Protein AF-0000000086139723 (afdb_homodimer)

Radius of gyration: 30.67 Å; Cα contacts (8 Å, |Δi|>4): 1326; chains: 2; bounding box: 59×78×72 Å

pLDDT: mean 91.64, std 11.39, range [34.81, 98.88]

Structure (mmCIF, N/CA/C/O backbone):
data_AF-0000000086139723-model_v1
#
loop_
_entity.id
_entity.type
_entity.pdbx_description
1 polymer 'Acyltransferase 3 domain-containing protein'
#
loop_
_atom_site.group_PDB
_atom_site.id
_atom_site.type_symbol
_atom_site.label_atom_id
_atom_site.label_alt_id
_atom_site.label_comp_id
_atom_site.label_asym_id
_atom_site.label_entity_id
_atom_site.label_seq_id
_atom_site.pdbx_PDB_ins_code
_atom_site.Cartn_x
_atom_site.Cartn_y
_atom_site.Cartn_z
_atom_site.occupancy
_atom_site.B_iso_or_equiv
_atom_site.auth_seq_id
_atom_site.auth_comp_id
_atom_site.auth_asym_id
_atom_site.auth_atom_id
_atom_site.pdbx_PDB_model_num
ATOM 1 N N . MET A 1 1 ? 12.453 18.641 36.062 1 34.81 1 MET A N 1
ATOM 2 C CA . MET A 1 1 ? 11.914 17.609 35.188 1 34.81 1 MET A CA 1
ATOM 3 C C . MET A 1 1 ? 10.625 18.078 34.5 1 34.81 1 MET A C 1
ATOM 5 O O . MET A 1 1 ? 10.375 17.781 33.344 1 34.81 1 MET A O 1
ATOM 9 N N . PHE A 1 2 ? 9.727 18.656 35.281 1 43.09 2 PHE A N 1
ATOM 10 C CA . PHE A 1 2 ? 8.383 19.031 34.875 1 43.09 2 PHE A CA 1
ATOM 11 C C . PHE A 1 2 ? 8.367 20.453 34.344 1 43.09 2 PHE A C 1
ATOM 13 O O . PHE A 1 2 ? 7.305 21.078 34.219 1 43.09 2 PHE A O 1
ATOM 20 N N . ARG A 1 3 ? 9.477 21.203 34.281 1 45.22 3 ARG A N 1
ATOM 21 C CA . ARG A 1 3 ? 9.43 22.578 33.812 1 45.22 3 ARG A CA 1
ATOM 22 C C . ARG A 1 3 ? 9.352 22.625 32.281 1 45.22 3 ARG A C 1
ATOM 24 O O . ARG A 1 3 ? 10.055 21.891 31.594 1 45.22 3 ARG A O 1
ATOM 31 N N . PRO A 1 4 ? 8.391 23.297 31.891 1 50.72 4 PRO A N 1
ATOM 32 C CA . PRO A 1 4 ? 8.32 23.453 30.438 1 50.72 4 PRO A CA 1
ATOM 33 C C . PRO A 1 4 ? 9.625 23.953 29.844 1 50.72 4 PRO A C 1
ATOM 35 O O . PRO A 1 4 ? 10.242 24.875 30.375 1 50.72 4 PRO A O 1
ATOM 38 N N . SER A 1 5 ? 10.289 23.219 29.109 1 47.22 5 SER A N 1
ATOM 39 C CA . SER A 1 5 ? 11.609 23.484 28.547 1 47.22 5 SER A CA 1
ATOM 40 C C . SER A 1 5 ? 11.656 24.844 27.844 1 47.22 5 SER A C 1
ATOM 42 O O . SER A 1 5 ? 12.727 25.312 27.484 1 47.22 5 SER A O 1
ATOM 44 N N . PHE A 1 6 ? 10.422 25.359 27.484 1 47.5 6 PHE A N 1
ATOM 45 C CA . PHE A 1 6 ? 10.523 26.625 26.75 1 47.5 6 PHE A CA 1
ATOM 46 C C . PHE A 1 6 ? 10.961 27.75 27.672 1 47.5 6 PHE A C 1
ATOM 48 O O . PHE A 1 6 ? 11.305 28.844 27.203 1 47.5 6 PHE A O 1
ATOM 55 N N . LEU A 1 7 ? 10.727 27.656 28.875 1 48.75 7 LEU A N 1
ATOM 56 C CA . LEU A 1 7 ? 11.18 28.719 29.766 1 48.75 7 LEU A CA 1
ATOM 57 C C . LEU A 1 7 ? 12.703 28.703 29.891 1 48.75 7 LEU A C 1
ATOM 59 O O . LEU A 1 7 ? 13.305 27.625 30.031 1 48.75 7 LEU A O 1
ATOM 63 N N . PRO A 1 8 ? 13.242 29.734 29.391 1 44 8 PRO A N 1
ATOM 64 C CA . PRO A 1 8 ? 14.703 29.797 29.391 1 44 8 PRO A CA 1
ATOM 65 C C . PRO A 1 8 ? 15.32 29.141 30.625 1 44 8 PRO A C 1
ATOM 67 O O . PRO A 1 8 ? 14.844 29.344 31.734 1 44 8 PRO A O 1
ATOM 70 N N . LYS A 1 9 ? 15.609 27.859 30.484 1 47.53 9 LYS A N 1
ATOM 71 C CA . LYS A 1 9 ? 16.531 27.609 31.609 1 47.53 9 LYS A CA 1
ATOM 72 C C . LYS A 1 9 ? 17.422 28.828 31.844 1 47.53 9 LYS A C 1
ATOM 74 O O . LYS A 1 9 ? 17.734 29.578 30.922 1 47.53 9 LYS A O 1
ATOM 79 N N . GLN A 1 10 ? 17.5 29.297 33.094 1 36.97 10 GLN A N 1
ATOM 80 C CA . GLN A 1 10 ? 18.422 30.391 33.375 1 36.97 10 GLN A CA 1
ATOM 81 C C . GLN A 1 10 ? 19.484 30.516 32.281 1 36.97 10 GLN A C 1
ATOM 83 O O . GLN A 1 10 ? 19.594 29.641 31.406 1 36.97 10 GLN A O 1
ATOM 88 N N . ASN A 1 11 ? 20.828 30.875 32.656 1 37.44 11 ASN A N 1
ATOM 89 C CA . ASN A 1 11 ? 22.047 31.484 32.156 1 37.44 11 ASN A CA 1
ATOM 90 C C . ASN A 1 11 ? 22.688 30.641 31.047 1 37.44 11 ASN A C 1
ATOM 92 O O . ASN A 1 11 ? 23.891 30.734 30.797 1 37.44 11 ASN A O 1
ATOM 96 N N . THR A 1 12 ? 22.312 29.438 30.875 1 39.31 12 THR A N 1
ATOM 97 C CA . THR A 1 12 ? 23.391 28.938 30.031 1 39.31 12 THR A CA 1
ATOM 98 C C . THR A 1 12 ? 23.266 29.484 28.609 1 39.31 12 THR A C 1
ATOM 100 O O . THR A 1 12 ? 22.297 29.203 27.906 1 39.31 12 THR A O 1
ATOM 103 N N . GLY A 1 13 ? 23.547 30.625 28.297 1 39.88 13 GLY A N 1
ATOM 104 C CA . GLY A 1 13 ? 23.797 31.531 27.188 1 39.88 13 GLY A CA 1
ATOM 105 C C . GLY A 1 13 ? 24.266 30.812 25.938 1 39.88 13 GLY A C 1
ATOM 106 O O . GLY A 1 13 ? 24.828 31.438 25.016 1 39.88 13 GLY A O 1
ATOM 107 N N . GLY A 1 14 ? 24.766 29.578 25.891 1 42.78 14 GLY A N 1
ATOM 108 C CA . GLY A 1 14 ? 25.484 29.281 24.672 1 42.78 14 GLY A CA 1
ATOM 109 C C . GLY A 1 14 ? 24.594 29.172 23.453 1 42.78 14 GLY A C 1
ATOM 110 O O . GLY A 1 14 ? 23.547 28.516 23.5 1 42.78 14 GLY A O 1
ATOM 111 N N . HIS A 1 15 ? 24.406 30.266 22.625 1 47.62 15 HIS A N 1
ATOM 112 C CA . HIS A 1 15 ? 23.859 30.328 21.266 1 47.62 15 HIS A CA 1
ATOM 113 C C . HIS A 1 15 ? 24.125 29.031 20.5 1 47.62 15 HIS A C 1
ATOM 115 O O . HIS A 1 15 ? 25.234 28.828 20 1 47.62 15 HIS A O 1
ATOM 121 N N . ARG A 1 16 ? 23.594 28.016 20.828 1 55.41 16 ARG A N 1
ATOM 122 C CA . ARG A 1 16 ? 23.859 26.859 19.969 1 55.41 16 ARG A CA 1
ATOM 123 C C . ARG A 1 16 ? 23.484 27.172 18.516 1 55.41 16 ARG A C 1
ATOM 125 O O . ARG A 1 16 ? 22.391 27.656 18.234 1 55.41 16 ARG A O 1
ATOM 132 N N . LYS A 1 17 ? 24.312 27.172 17.672 1 72.19 17 LYS A N 1
ATOM 133 C CA . LYS A 1 17 ? 24.172 27.391 16.234 1 72.19 17 LYS A CA 1
ATOM 134 C C . LYS A 1 17 ? 23.125 26.469 15.633 1 72.19 17 LYS A C 1
ATOM 136 O O . LYS A 1 17 ? 23.203 25.25 15.812 1 72.19 17 LYS A O 1
ATOM 141 N N . LEU A 1 18 ? 21.984 27.125 15.203 1 82 18 LEU A N 1
ATOM 142 C CA . LEU A 1 18 ? 20.906 26.359 14.562 1 82 18 LEU A CA 1
ATOM 143 C C . LEU A 1 18 ? 21.406 25.688 13.289 1 82 18 LEU A C 1
ATOM 145 O O . LEU A 1 18 ? 22.234 26.234 12.562 1 82 18 LEU A O 1
ATOM 149 N N . ARG A 1 19 ? 20.844 24.484 13.211 1 83.81 19 ARG A N 1
ATOM 150 C CA . ARG A 1 19 ? 21.125 23.781 11.961 1 83.81 19 ARG A CA 1
ATOM 151 C C . ARG A 1 19 ? 20.531 24.516 10.766 1 83.81 19 ARG A C 1
ATOM 153 O O . ARG A 1 19 ? 19.531 25.234 10.914 1 83.81 19 ARG A O 1
ATOM 160 N N . LYS A 1 20 ? 21.094 24.312 9.688 1 84.19 20 LYS A N 1
ATOM 161 C CA . LYS A 1 20 ? 20.672 24.953 8.453 1 84.19 20 LYS A CA 1
ATOM 162 C C . LYS A 1 20 ? 19.203 24.641 8.156 1 84.19 20 LYS A C 1
ATOM 164 O O . LYS A 1 20 ? 18.5 25.469 7.547 1 84.19 20 LYS A O 1
ATOM 169 N N . THR A 1 21 ? 18.703 23.562 8.641 1 89 21 THR A N 1
ATOM 170 C CA . THR A 1 21 ? 17.344 23.156 8.328 1 89 21 THR A CA 1
ATOM 171 C C . THR A 1 21 ? 16.438 23.312 9.547 1 89 21 THR A C 1
ATOM 173 O O . THR A 1 21 ? 15.383 22.672 9.641 1 89 21 THR A O 1
ATOM 176 N N . ALA A 1 22 ? 16.812 24.141 10.461 1 93.62 22 ALA A N 1
ATOM 177 C CA . ALA A 1 22 ? 16.047 24.344 11.695 1 93.62 22 ALA A CA 1
ATOM 178 C C . ALA A 1 22 ? 14.664 24.906 11.398 1 93.62 22 ALA A C 1
ATOM 180 O O . ALA A 1 22 ? 13.695 24.625 12.109 1 93.62 22 ALA A O 1
ATOM 181 N N . TYR A 1 23 ? 14.594 25.766 10.398 1 95.38 23 TYR A N 1
ATOM 182 C CA . TYR A 1 23 ? 13.312 26.375 10.047 1 95.38 23 TYR A CA 1
ATOM 183 C C . TYR A 1 23 ? 12.273 25.312 9.711 1 95.38 23 TYR A C 1
ATOM 185 O O . TYR A 1 23 ? 11.07 25.531 9.898 1 95.38 23 TYR A O 1
ATOM 193 N N . LEU A 1 24 ? 12.664 24.125 9.234 1 97.06 24 LEU A N 1
ATOM 194 C CA . LEU A 1 24 ? 11.742 23.047 8.93 1 97.06 24 LEU A CA 1
ATOM 195 C C . LEU A 1 24 ? 11.062 22.531 10.195 1 97.06 24 LEU A C 1
ATOM 197 O O . LEU A 1 24 ? 9.867 22.234 10.18 1 97.06 24 LEU A O 1
ATOM 201 N N . ASP A 1 25 ? 11.812 22.438 11.242 1 96.88 25 ASP A N 1
ATOM 202 C CA . ASP A 1 25 ? 11.242 22.031 12.523 1 96.88 25 ASP A CA 1
ATOM 203 C C . ASP A 1 25 ? 10.227 23.062 13.016 1 96.88 25 ASP A C 1
ATOM 205 O O . ASP A 1 25 ? 9.211 22.703 13.617 1 96.88 25 ASP A O 1
ATOM 209 N N . GLY A 1 26 ? 10.602 24.266 12.805 1 97.94 26 GLY A N 1
ATOM 210 C CA . GLY A 1 26 ? 9.688 25.328 13.188 1 97.94 26 GLY A CA 1
ATOM 211 C C . GLY A 1 26 ? 8.367 25.281 12.445 1 97.94 26 GLY A C 1
ATOM 212 O O . GLY A 1 26 ? 7.305 25.484 13.039 1 97.94 26 GLY A O 1
ATOM 213 N N . ILE A 1 27 ? 8.43 25.016 11.141 1 98.25 27 ILE A N 1
ATOM 214 C CA . ILE A 1 27 ? 7.207 24.891 10.344 1 98.25 27 ILE A CA 1
ATOM 215 C C . ILE A 1 27 ? 6.359 23.75 10.875 1 98.25 27 ILE A C 1
ATOM 217 O O . ILE A 1 27 ? 5.148 23.891 11.047 1 98.25 27 ILE A O 1
ATOM 221 N N . ARG A 1 28 ? 7.004 22.688 11.141 1 97.69 28 ARG A N 1
ATOM 222 C CA . ARG A 1 28 ? 6.309 21.516 11.656 1 97.69 28 ARG A CA 1
ATOM 223 C C . ARG A 1 28 ? 5.625 21.828 12.984 1 97.69 28 ARG A C 1
ATOM 225 O O . ARG A 1 28 ? 4.473 21.438 13.203 1 97.69 28 ARG A O 1
ATOM 232 N N . GLY A 1 29 ? 6.352 22.469 13.875 1 97.62 29 GLY A N 1
ATOM 233 C CA . GLY A 1 29 ? 5.801 22.844 15.164 1 97.62 29 GLY A CA 1
ATOM 234 C C . GLY A 1 29 ? 4.602 23.766 15.047 1 97.62 29 GLY A C 1
ATOM 235 O O . GLY A 1 29 ? 3.57 23.531 15.68 1 97.62 29 GLY A O 1
ATOM 236 N N . PHE A 1 30 ? 4.77 24.766 14.266 1 97.19 30 PHE A N 1
ATOM 237 C CA . PHE A 1 30 ? 3.684 25.719 14.086 1 97.19 30 PHE A CA 1
ATOM 238 C C . PHE A 1 30 ? 2.471 25.047 13.461 1 97.19 30 PHE A C 1
ATOM 240 O O . PHE A 1 30 ? 1.329 25.359 13.812 1 97.19 30 PHE A O 1
ATOM 247 N N . ALA A 1 31 ? 2.705 24.188 12.523 1 97.62 31 ALA A N 1
ATOM 248 C CA . ALA A 1 31 ? 1.633 23.422 11.891 1 97.62 31 ALA A CA 1
ATOM 249 C C . ALA A 1 31 ? 0.865 22.594 12.922 1 97.62 31 ALA A C 1
ATOM 251 O O . ALA A 1 31 ? -0.364 22.5 12.859 1 97.62 31 ALA A O 1
ATOM 252 N N . ALA A 1 32 ? 1.552 21.984 13.836 1 97.75 32 ALA A N 1
ATOM 253 C CA . ALA A 1 32 ? 0.889 21.219 14.891 1 97.75 32 ALA A CA 1
ATOM 254 C C . ALA A 1 32 ? -0.009 22.109 15.742 1 97.75 32 ALA A C 1
ATOM 256 O O . ALA A 1 32 ? -1.102 21.703 16.141 1 97.75 32 ALA A O 1
ATOM 257 N N . LEU A 1 33 ? 0.474 23.266 16 1 97.5 33 LEU A N 1
ATOM 258 C CA . LEU A 1 33 ? -0.324 24.219 16.75 1 97.5 33 LEU A CA 1
ATOM 259 C C . LEU A 1 33 ? -1.597 24.578 15.992 1 97.5 33 LEU A C 1
ATOM 261 O O . LEU A 1 33 ? -2.664 24.719 16.594 1 97.5 33 LEU A O 1
ATOM 265 N N . MET A 1 34 ? -1.452 24.734 14.719 1 96.88 34 MET A N 1
ATOM 266 C CA . MET A 1 34 ? -2.617 25.078 13.914 1 96.88 34 MET A CA 1
ATOM 267 C C . MET A 1 34 ? -3.635 23.938 13.898 1 96.88 34 MET A C 1
ATOM 269 O O . MET A 1 34 ? -4.844 24.188 13.844 1 96.88 34 MET A O 1
ATOM 273 N N . VAL A 1 35 ? -3.188 22.734 13.922 1 97.56 35 VAL A N 1
ATOM 274 C CA . VAL A 1 35 ? -4.094 21.594 14.023 1 97.56 35 VAL A CA 1
ATOM 275 C C . VAL A 1 35 ? -4.855 21.656 15.344 1 97.56 35 VAL A C 1
ATOM 277 O O . VAL A 1 35 ? -6.066 21.422 15.375 1 97.56 35 VAL A O 1
ATOM 280 N N . TYR A 1 36 ? -4.133 21.969 16.406 1 97.62 36 TYR A N 1
ATOM 281 C CA . TYR A 1 36 ? -4.75 22.172 17.703 1 97.62 36 TYR A CA 1
ATOM 282 C C . TYR A 1 36 ? -5.852 23.234 17.625 1 97.62 36 TYR A C 1
ATOM 284 O O . TYR A 1 36 ? -6.965 23.016 18.109 1 97.62 36 TYR A O 1
ATOM 292 N N . CYS A 1 37 ? -5.535 24.328 16.984 1 96.38 37 CYS A N 1
ATOM 293 C CA . CYS A 1 37 ? -6.484 25.422 16.891 1 96.38 37 CYS A CA 1
ATOM 294 C C . CYS A 1 37 ? -7.734 25 16.125 1 96.38 37 CYS A C 1
ATOM 296 O O . CYS A 1 37 ? -8.852 25.297 16.562 1 96.38 37 CYS A O 1
ATOM 298 N N . LEU A 1 38 ? -7.578 24.359 15.086 1 95.81 38 LEU A N 1
ATOM 299 C CA . LEU A 1 38 ? -8.711 23.938 14.273 1 95.81 38 LEU A CA 1
ATOM 300 C C . LEU A 1 38 ? -9.656 23.047 15.078 1 95.81 38 LEU A C 1
ATOM 302 O O . LEU A 1 38 ? -10.867 23.281 15.078 1 95.81 38 LEU A O 1
ATOM 306 N N . HIS A 1 39 ? -9.133 22.109 15.75 1 96.12 39 HIS A N 1
ATOM 307 C CA . HIS A 1 39 ? -9.977 21.125 16.438 1 96.12 39 HIS A CA 1
ATOM 308 C C . HIS A 1 39 ? -10.688 21.75 17.641 1 96.12 39 HIS A C 1
ATOM 310 O O . HIS A 1 39 ? -11.836 21.422 17.906 1 96.12 39 HIS A O 1
ATOM 316 N N . HIS A 1 40 ? -10.055 22.609 18.328 1 95.94 40 HIS A N 1
ATOM 317 C CA . HIS A 1 40 ? -10.703 23.297 19.438 1 95.94 40 HIS A CA 1
ATOM 318 C C . HIS A 1 40 ? -11.789 24.25 18.938 1 95.94 40 HIS A C 1
ATOM 320 O O . HIS A 1 40 ? -12.867 24.328 19.531 1 95.94 40 HIS A O 1
ATOM 326 N N . GLN A 1 41 ? -11.484 24.906 17.844 1 94.94 41 GLN A N 1
ATOM 327 C CA . GLN A 1 41 ? -12.461 25.812 17.266 1 94.94 41 GLN A CA 1
ATOM 328 C C . GLN A 1 41 ? -13.711 25.062 16.812 1 94.94 41 GLN A C 1
ATOM 330 O O . GLN A 1 41 ? -14.836 25.469 17.125 1 94.94 41 GLN A O 1
ATOM 335 N N . LEU A 1 42 ? -13.492 24.016 16.109 1 92.75 42 LEU A N 1
ATOM 336 C CA . LEU A 1 42 ? -14.625 23.266 15.586 1 92.75 42 LEU A CA 1
ATOM 337 C C . LEU A 1 42 ? -15.414 22.594 16.703 1 92.75 42 LEU A C 1
ATOM 339 O O . LEU A 1 42 ? -16.641 22.531 16.656 1 92.75 42 LEU A O 1
ATOM 343 N N . TRP A 1 43 ? -14.695 22.141 17.641 1 92.5 43 TRP A N 1
ATOM 344 C CA . TRP A 1 43 ? -15.367 21.484 18.766 1 92.5 43 TRP A CA 1
ATOM 345 C C . TRP A 1 43 ? -16.234 22.469 19.531 1 92.5 43 TRP A C 1
ATOM 347 O O . TRP A 1 43 ? -17.406 22.203 19.781 1 92.5 43 TRP A O 1
ATOM 357 N N . ALA A 1 44 ? -15.734 23.578 19.844 1 92 44 ALA A N 1
ATOM 358 C CA . ALA A 1 44 ? -16.438 24.562 20.672 1 92 44 ALA A CA 1
ATOM 359 C C . ALA A 1 44 ? -17.609 25.172 19.938 1 92 44 ALA A C 1
ATOM 361 O O . ALA A 1 44 ? -18.656 25.453 20.531 1 92 44 ALA A O 1
ATOM 362 N N . HIS A 1 45 ? -17.453 25.297 18.625 1 91 45 HIS A N 1
ATOM 363 C CA . HIS A 1 45 ? -18.469 26.031 17.875 1 91 45 HIS A CA 1
ATOM 364 C C . HIS A 1 45 ? -19.375 25.094 17.094 1 91 45 HIS A C 1
ATOM 366 O O . HIS A 1 45 ? -20.125 25.531 16.219 1 91 45 HIS A O 1
ATOM 372 N N . ALA A 1 46 ? -19.281 23.875 17.281 1 85.19 46 ALA A N 1
ATOM 373 C CA . ALA A 1 46 ? -19.969 22.844 16.484 1 85.19 46 ALA A CA 1
ATOM 374 C C . ALA A 1 46 ? -21.453 23.172 16.359 1 85.19 46 ALA A C 1
ATOM 376 O O . ALA A 1 46 ? -22.031 23.016 15.273 1 85.19 46 ALA A O 1
ATOM 377 N N . PHE A 1 47 ? -22.141 23.641 17.375 1 77.94 47 PHE A N 1
ATOM 378 C CA . PHE A 1 47 ? -23.578 23.875 17.344 1 77.94 47 PHE A CA 1
ATOM 379 C C . PHE A 1 47 ? -23.891 25.375 17.25 1 77.94 47 PHE A C 1
ATOM 381 O O . PHE A 1 47 ? -25.047 25.781 17.375 1 77.94 47 PHE A O 1
ATOM 388 N N . TYR A 1 48 ? -22.906 26.078 16.938 1 78.12 48 TYR A N 1
ATOM 389 C CA . TYR A 1 48 ? -23.062 27.516 16.797 1 78.12 48 TYR A CA 1
ATOM 390 C C . TYR A 1 48 ? -22.594 27.984 15.422 1 78.12 48 TYR A C 1
ATOM 392 O O . TYR A 1 48 ? -21.828 28.953 15.32 1 78.12 48 TYR A O 1
ATOM 400 N N . ASP A 1 49 ? -22.938 27.188 14.398 1 77.25 49 ASP A N 1
ATOM 401 C CA . ASP A 1 49 ? -22.594 27.453 13.008 1 77.25 49 ASP A CA 1
ATOM 402 C C . ASP A 1 49 ? -21.078 27.516 12.812 1 77.25 49 ASP A C 1
ATOM 404 O O . ASP A 1 49 ? -20.578 28.234 11.953 1 77.25 49 ASP A O 1
ATOM 408 N N . GLY A 1 50 ? -20.375 26.969 13.734 1 79.75 50 GLY A N 1
ATOM 409 C CA . GLY A 1 50 ? -18.922 26.984 13.719 1 79.75 50 GLY A CA 1
ATOM 410 C C . GLY A 1 50 ? -18.328 26.359 12.477 1 79.75 50 GLY A C 1
ATOM 411 O O . GLY A 1 50 ? -17.516 26.969 11.789 1 79.75 50 GLY A O 1
ATOM 412 N N . SER A 1 51 ? -18.859 25.188 12.102 1 83.25 51 SER A N 1
ATOM 413 C CA . SER A 1 51 ? -18.281 24.469 10.961 1 83.25 51 SER A CA 1
ATOM 414 C C . SER A 1 51 ? -18.516 25.234 9.664 1 83.25 51 SER A C 1
ATOM 416 O O . SER A 1 51 ? -17.562 25.516 8.922 1 83.25 51 SER A O 1
ATOM 418 N N . PRO A 1 52 ? -19.672 25.703 9.484 1 86.12 52 PRO A N 1
ATOM 419 C CA . PRO A 1 52 ? -19.891 26.453 8.242 1 86.12 52 PRO A CA 1
ATOM 420 C C . PRO A 1 52 ? -19.109 27.766 8.211 1 86.12 52 PRO A C 1
ATOM 422 O O . PRO A 1 52 ? -18.609 28.156 7.156 1 86.12 52 PRO A O 1
ATOM 425 N N . ALA A 1 53 ? -18.984 28.406 9.352 1 87.56 53 ALA A N 1
ATOM 426 C CA . ALA A 1 53 ? -18.344 29.719 9.406 1 87.56 53 ALA A CA 1
ATOM 427 C C . ALA A 1 53 ? -16.828 29.578 9.289 1 87.56 53 ALA A C 1
ATOM 429 O O . ALA A 1 53 ? -16.172 30.406 8.633 1 87.56 53 ALA A O 1
ATOM 430 N N . LEU A 1 54 ? -16.297 28.562 9.875 1 89.94 54 LEU A N 1
ATOM 431 C CA . LEU A 1 54 ? -14.844 28.453 9.984 1 89.94 54 LEU A CA 1
ATOM 432 C C . LEU A 1 54 ? -14.281 27.609 8.836 1 89.94 54 LEU A C 1
ATOM 434 O O . LEU A 1 54 ? -13.102 27.734 8.5 1 89.94 54 LEU A O 1
ATOM 438 N N . GLU A 1 55 ? -15.078 26.812 8.219 1 92.12 55 GLU A N 1
ATOM 439 C CA . GLU A 1 55 ? -14.562 25.906 7.188 1 92.12 55 GLU A CA 1
ATOM 440 C C . GLU A 1 55 ? -14.898 26.422 5.793 1 92.12 55 GLU A C 1
ATOM 442 O O . GLU A 1 55 ? -14.523 25.812 4.789 1 92.12 55 GLU A O 1
ATOM 447 N N . ASN A 1 56 ? -15.609 27.562 5.723 1 92.56 56 ASN A N 1
ATOM 448 C CA . ASN A 1 56 ? -15.898 28.188 4.441 1 92.56 56 ASN A CA 1
ATOM 449 C C . ASN A 1 56 ? -15.211 29.547 4.324 1 92.56 56 ASN A C 1
ATOM 451 O O . ASN A 1 56 ? -14.633 30.047 5.293 1 92.56 56 ASN A O 1
ATOM 455 N N . THR A 1 57 ? -15.266 30.094 3.125 1 92.31 57 THR A N 1
ATOM 456 C CA . THR A 1 57 ? -14.477 31.297 2.857 1 92.31 57 THR A CA 1
ATOM 457 C C . THR A 1 57 ? -15.273 32.562 3.199 1 92.31 57 THR A C 1
ATOM 459 O O . THR A 1 57 ? -16.484 32.469 3.424 1 92.31 57 THR A O 1
ATOM 462 N N . PHE A 1 58 ? -14.453 33.656 3.281 1 92.75 58 PHE A N 1
ATOM 463 C CA . PHE A 1 58 ? -15.023 34.969 3.494 1 92.75 58 PHE A CA 1
ATOM 464 C C . PHE A 1 58 ? -16.031 35.312 2.404 1 92.75 58 PHE A C 1
ATOM 466 O O . PHE A 1 58 ? -15.703 35.312 1.217 1 92.75 58 PHE A O 1
ATOM 473 N N . GLY A 1 59 ? -17.312 35.531 2.789 1 90.31 59 GLY A N 1
ATOM 474 C CA . GLY A 1 59 ? -18.328 35.906 1.821 1 90.31 59 GLY A CA 1
ATOM 475 C C . GLY A 1 59 ? -19.188 34.719 1.389 1 90.31 59 GLY A C 1
ATOM 476 O O . GLY A 1 59 ? -20.141 34.906 0.631 1 90.31 59 GLY A O 1
ATOM 477 N N . TYR A 1 60 ? -18.781 33.562 1.882 1 88.81 60 TYR A N 1
ATOM 478 C CA . TYR A 1 60 ? -19.594 32.406 1.538 1 88.81 60 TYR A CA 1
ATOM 479 C C . TYR A 1 60 ? -21.016 32.562 2.08 1 88.81 60 TYR A C 1
ATOM 481 O O . TYR A 1 60 ? -21.203 32.844 3.264 1 88.81 60 TYR A O 1
ATOM 489 N N . ASN A 1 61 ? -22.047 32.375 1.214 1 88.38 61 ASN A N 1
ATOM 490 C CA . ASN A 1 61 ? -23.453 32.531 1.544 1 88.38 61 ASN A CA 1
ATOM 491 C C . ASN A 1 61 ? -23.75 33.875 2.184 1 88.38 61 ASN A C 1
ATOM 493 O O . ASN A 1 61 ? -24.562 33.969 3.104 1 88.38 61 ASN A O 1
ATOM 497 N N . GLY A 1 62 ? -22.969 34.844 1.928 1 89.5 62 GLY A N 1
ATOM 498 C CA . GLY A 1 62 ? -23.188 36.188 2.367 1 89.5 62 GLY A CA 1
ATOM 499 C C . GLY A 1 62 ? -22.703 36.469 3.777 1 89.5 62 GLY A C 1
ATOM 500 O O . GLY A 1 62 ? -23.062 37.469 4.387 1 89.5 62 GLY A O 1
ATOM 501 N N . LYS A 1 63 ? -21.984 35.531 4.312 1 89.69 63 LYS A N 1
ATOM 502 C CA . LYS A 1 63 ? -21.453 35.688 5.664 1 89.69 63 LYS A CA 1
ATOM 503 C C . LYS A 1 63 ? -20.016 36.219 5.633 1 89.69 63 LYS A C 1
ATOM 505 O O . LYS A 1 63 ? -19.172 35.656 4.918 1 89.69 63 LYS A O 1
ATOM 510 N N . TYR A 1 64 ? -19.75 37.25 6.418 1 91.38 64 TYR A N 1
ATOM 511 C CA . TYR A 1 64 ? -18.453 37.906 6.402 1 91.38 64 TYR A CA 1
ATOM 512 C C . TYR A 1 64 ? -17.812 37.906 7.785 1 91.38 64 TYR A C 1
ATOM 514 O O . TYR A 1 64 ? -17.594 38.969 8.383 1 91.38 64 TYR A O 1
ATOM 522 N N . TYR A 1 65 ? -17.438 36.781 8.141 1 91.06 65 TYR A N 1
ATOM 523 C CA . TYR A 1 65 ? -16.828 36.625 9.461 1 91.06 65 TYR A CA 1
ATOM 524 C C . TYR A 1 65 ? -15.344 36.969 9.414 1 91.06 65 TYR A C 1
ATOM 526 O O . TYR A 1 65 ? -14.656 36.625 8.453 1 91.06 65 TYR A O 1
ATOM 534 N N . PHE A 1 66 ? -14.859 37.594 10.43 1 91.62 66 PHE A N 1
ATOM 535 C CA . PHE A 1 66 ? -13.453 37.938 10.562 1 91.62 66 PHE A CA 1
ATOM 536 C C . PHE A 1 66 ? -12.578 36.688 10.5 1 91.62 66 PHE A C 1
ATOM 538 O O . PHE A 1 66 ? -11.531 36.688 9.844 1 91.62 66 PHE A O 1
ATOM 545 N N . ALA A 1 67 ? -13.008 35.656 11.086 1 91.44 67 ALA A N 1
ATOM 546 C CA . ALA A 1 67 ? -12.25 34.406 11.18 1 91.44 67 ALA A CA 1
ATOM 547 C C . ALA A 1 67 ? -12.117 33.719 9.812 1 91.44 67 ALA A C 1
ATOM 549 O O . ALA A 1 67 ? -11.289 32.844 9.633 1 91.44 67 ALA A O 1
ATOM 550 N N . ALA A 1 68 ? -12.836 34.219 8.828 1 91.81 68 ALA A N 1
ATOM 551 C CA . ALA A 1 68 ? -12.828 33.625 7.504 1 91.81 68 ALA A CA 1
ATOM 552 C C . ALA A 1 68 ? -12.008 34.438 6.527 1 91.81 68 ALA A C 1
ATOM 554 O O . ALA A 1 68 ? -11.797 34.062 5.379 1 91.81 68 ALA A O 1
ATOM 555 N N . LEU A 1 69 ? -11.484 35.625 7 1 92.5 69 LEU A N 1
ATOM 556 C CA . LEU A 1 69 ? -10.68 36.5 6.148 1 92.5 69 LEU A CA 1
ATOM 557 C C . LEU A 1 69 ? -9.438 35.75 5.645 1 92.5 69 LEU A C 1
ATOM 559 O O . LEU A 1 69 ? -8.789 35.031 6.398 1 92.5 69 LEU A O 1
ATOM 563 N N . PRO A 1 70 ? -9.133 36 4.371 1 89.81 70 PRO A N 1
ATOM 564 C CA . PRO A 1 70 ? -7.902 35.406 3.859 1 89.81 70 PRO A CA 1
ATOM 565 C C . PRO A 1 70 ? -6.684 35.688 4.727 1 89.81 70 PRO A C 1
ATOM 567 O O . PRO A 1 70 ? -6.543 36.812 5.223 1 89.81 70 PRO A O 1
ATOM 570 N N . PHE A 1 71 ? -5.816 34.844 4.941 1 90.75 71 PHE A N 1
ATOM 571 C CA . PHE A 1 71 ? -4.629 34.938 5.781 1 90.75 71 PHE A CA 1
ATOM 572 C C . PHE A 1 71 ? -4.98 34.688 7.242 1 90.75 71 PHE A C 1
ATOM 574 O O . PHE A 1 71 ? -4.355 33.844 7.898 1 90.75 71 PHE A O 1
ATOM 581 N N . ILE A 1 72 ? -6.055 35.375 7.703 1 93.25 72 ILE A N 1
ATOM 582 C CA . ILE A 1 72 ? -6.445 35.281 9.109 1 93.25 72 ILE A CA 1
ATOM 583 C C . ILE A 1 72 ? -7.016 33.875 9.375 1 93.25 72 ILE A C 1
ATOM 585 O O . ILE A 1 72 ? -6.793 33.312 10.445 1 93.25 72 ILE A O 1
ATOM 589 N N . ARG A 1 73 ? -7.723 33.406 8.43 1 93.12 73 ARG A N 1
ATOM 590 C CA . ARG A 1 73 ? -8.422 32.125 8.594 1 93.12 73 ARG A CA 1
ATOM 591 C C . ARG A 1 73 ? -7.449 31 8.891 1 93.12 73 ARG A C 1
ATOM 593 O O . ARG A 1 73 ? -7.797 30.031 9.57 1 93.12 73 ARG A O 1
ATOM 600 N N . THR A 1 74 ? -6.191 31.125 8.406 1 92.25 74 THR A N 1
ATOM 601 C CA . THR A 1 74 ? -5.168 30.109 8.633 1 92.25 74 THR A CA 1
ATOM 602 C C . THR A 1 74 ? -4.98 29.859 10.125 1 92.25 74 THR A C 1
ATOM 604 O O . THR A 1 74 ? -4.73 28.734 10.547 1 92.25 74 THR A O 1
ATOM 607 N N . PHE A 1 75 ? -5.203 30.844 10.922 1 93.12 75 PHE A N 1
ATOM 608 C CA . PHE A 1 75 ? -4.957 30.75 12.352 1 93.12 75 PHE A CA 1
ATOM 609 C C . PHE A 1 75 ? -6.156 30.141 13.07 1 93.12 75 PHE A C 1
ATOM 611 O O . PHE A 1 75 ? -6.055 29.766 14.242 1 93.12 75 PHE A O 1
ATOM 618 N N . PHE A 1 76 ? -7.297 30.031 12.367 1 93.19 76 PHE A N 1
ATOM 619 C CA . PHE A 1 76 ? -8.508 29.5 12.992 1 93.19 76 PHE A CA 1
ATOM 620 C C . PHE A 1 76 ? -8.852 28.125 12.43 1 93.19 76 PHE A C 1
ATOM 622 O O . PHE A 1 76 ? -9.352 27.266 13.148 1 93.19 76 PHE A O 1
ATOM 629 N N . SER A 1 77 ? -8.57 27.984 11.117 1 91.31 77 SER A N 1
ATOM 630 C CA . SER A 1 77 ? -9.008 26.766 10.461 1 91.31 77 SER A CA 1
ATOM 631 C C . SER A 1 77 ? -7.918 26.188 9.555 1 91.31 77 SER A C 1
ATOM 633 O O . SER A 1 77 ? -8.211 25.547 8.555 1 91.31 77 SER A O 1
ATOM 635 N N . GLY A 1 78 ? -6.715 26.391 9.859 1 93.69 78 GLY A N 1
ATOM 636 C CA . GLY A 1 78 ? -5.613 26 8.992 1 93.69 78 GLY A CA 1
ATOM 637 C C . GLY A 1 78 ? -5.129 24.578 9.266 1 93.69 78 GLY A C 1
ATOM 638 O O . GLY A 1 78 ? -3.986 24.234 8.953 1 93.69 78 GLY A O 1
ATOM 639 N N . GLY A 1 79 ? -5.957 23.75 9.859 1 95 79 GLY A N 1
ATOM 640 C CA . GLY A 1 79 ? -5.559 22.406 10.203 1 95 79 GLY A CA 1
ATOM 641 C C . GLY A 1 79 ? -5.258 21.547 8.984 1 95 79 GLY A C 1
ATOM 642 O O . GLY A 1 79 ? -4.262 20.812 8.961 1 95 79 GLY A O 1
ATOM 643 N N . HIS A 1 80 ? -6.09 21.625 7.988 1 96.06 80 HIS A N 1
ATOM 644 C CA . HIS A 1 80 ? -5.852 20.859 6.773 1 96.06 80 HIS A CA 1
ATOM 645 C C . HIS A 1 80 ? -4.59 21.328 6.062 1 96.06 80 HIS A C 1
ATOM 647 O O . HIS A 1 80 ? -3.832 20.516 5.527 1 96.06 80 HIS A O 1
ATOM 653 N N . PHE A 1 81 ? -4.418 22.641 6.02 1 97.69 81 PHE A N 1
ATOM 654 C CA . PHE A 1 81 ? -3.195 23.203 5.469 1 97.69 81 PHE A CA 1
ATOM 655 C C . PHE A 1 81 ? -1.971 22.672 6.211 1 97.69 81 PHE A C 1
ATOM 657 O O . PHE A 1 81 ? -0.969 22.312 5.59 1 97.69 81 PHE A O 1
ATOM 664 N N . SER A 1 82 ? -2.076 22.562 7.48 1 97.81 82 SER A N 1
ATOM 665 C CA . SER A 1 82 ? -0.996 22.078 8.336 1 97.81 82 SER A CA 1
ATOM 666 C C . SER A 1 82 ? -0.671 20.625 8.031 1 97.81 82 SER A C 1
ATOM 668 O O . SER A 1 82 ? 0.499 20.234 7.98 1 97.81 82 SER A O 1
ATOM 670 N N . VAL A 1 83 ? -1.631 19.859 7.84 1 97.06 83 VAL A N 1
ATOM 671 C CA . VAL A 1 83 ? -1.423 18.453 7.512 1 97.06 83 VAL A CA 1
ATOM 672 C C . VAL A 1 83 ? -0.637 18.328 6.207 1 97.06 83 VAL A C 1
ATOM 674 O O . VAL A 1 83 ? 0.293 17.531 6.105 1 97.06 83 VAL A O 1
ATOM 677 N N . SER A 1 84 ? -1.013 19.094 5.262 1 98.31 84 SER A N 1
ATOM 678 C CA . SER A 1 84 ? -0.295 19.094 3.992 1 98.31 84 SER A CA 1
ATOM 679 C C . SER A 1 84 ? 1.161 19.516 4.18 1 98.31 84 SER A C 1
ATOM 681 O O . SER A 1 84 ? 2.057 18.953 3.539 1 98.31 84 SER A O 1
ATOM 683 N N . CYS A 1 85 ? 1.381 20.438 5.027 1 98.44 85 CYS A N 1
ATOM 684 C CA . CYS A 1 85 ? 2.748 20.844 5.328 1 98.44 85 CYS A CA 1
ATOM 685 C C . CYS A 1 85 ? 3.533 19.703 5.957 1 98.44 85 CYS A C 1
ATOM 687 O O . CYS A 1 85 ? 4.703 19.484 5.629 1 98.44 85 CYS A O 1
ATOM 689 N N . PHE A 1 86 ? 2.867 18.969 6.82 1 98 86 PHE A N 1
ATOM 690 C CA . PHE A 1 86 ? 3.512 17.812 7.438 1 98 86 PHE A CA 1
ATOM 691 C C . PHE A 1 86 ? 3.979 16.812 6.379 1 98 86 PHE A C 1
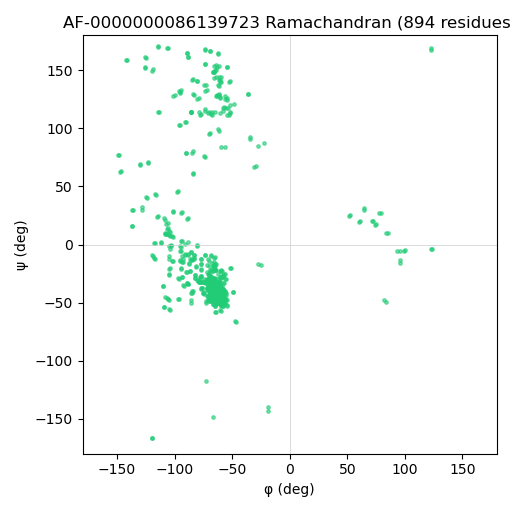ATOM 693 O O . PHE A 1 86 ? 5.102 16.312 6.449 1 98 86 PHE A O 1
ATOM 700 N N . LEU A 1 87 ? 3.162 16.562 5.441 1 98.25 87 LEU A N 1
ATOM 701 C CA . LEU A 1 87 ? 3.461 15.547 4.441 1 98.25 87 LEU A CA 1
ATOM 702 C C . LEU A 1 87 ? 4.598 15.992 3.531 1 98.25 87 LEU A C 1
ATOM 704 O O . LEU A 1 87 ? 5.508 15.219 3.238 1 98.25 87 LEU A O 1
ATOM 708 N N . VAL A 1 88 ? 4.566 17.266 3.141 1 98.75 88 VAL A N 1
ATOM 709 C CA . VAL A 1 88 ? 5.633 17.797 2.299 1 98.75 88 VAL A CA 1
ATOM 710 C C . VAL A 1 88 ? 6.949 17.812 3.076 1 98.75 88 VAL A C 1
ATOM 712 O O . VAL A 1 88 ? 7.988 17.406 2.553 1 98.75 88 VAL A O 1
ATOM 715 N N . LEU A 1 89 ? 6.891 18.234 4.301 1 98.56 89 LEU A N 1
ATOM 716 C CA . LEU A 1 89 ? 8.078 18.281 5.145 1 98.56 89 LEU A CA 1
ATOM 717 C C . LEU A 1 89 ? 8.648 16.891 5.379 1 98.56 89 LEU A C 1
ATOM 719 O O . LEU A 1 89 ? 9.867 16.719 5.41 1 98.56 89 LEU A O 1
ATOM 723 N N . SER A 1 90 ? 7.789 15.969 5.578 1 98.06 90 SER A N 1
ATOM 724 C CA . SER A 1 90 ? 8.25 14.594 5.766 1 98.06 90 SER A CA 1
ATOM 725 C C . SER A 1 90 ? 9.023 14.102 4.547 1 98.06 90 SER A C 1
ATOM 727 O O . SER A 1 90 ? 10.094 13.508 4.688 1 98.06 90 SER A O 1
ATOM 729 N N . GLY A 1 91 ? 8.461 14.367 3.371 1 98.38 91 GLY A N 1
ATOM 730 C CA . GLY A 1 91 ? 9.195 14.016 2.164 1 98.38 91 GLY A CA 1
ATOM 731 C C . GLY A 1 91 ? 10.555 14.68 2.076 1 98.38 91 GLY A C 1
ATOM 732 O O . GLY A 1 91 ? 11.539 14.047 1.682 1 98.38 91 GLY A O 1
ATOM 733 N N . TYR A 1 92 ? 10.641 15.93 2.488 1 98.38 92 TYR A N 1
ATOM 734 C CA . TYR A 1 92 ? 11.867 16.703 2.461 1 98.38 92 TYR A CA 1
ATOM 735 C C . TYR A 1 92 ? 12.898 16.141 3.428 1 98.38 92 TYR A C 1
ATOM 737 O O . TYR A 1 92 ? 14.023 15.828 3.033 1 98.38 92 TYR A O 1
ATOM 745 N N . VAL A 1 93 ? 12.523 15.93 4.625 1 97.31 93 VAL A N 1
ATOM 746 C CA . VAL A 1 93 ? 13.445 15.562 5.695 1 97.31 93 VAL A CA 1
ATOM 747 C C . VAL A 1 93 ? 13.93 14.125 5.496 1 97.31 93 VAL A C 1
ATOM 749 O O . VAL A 1 93 ? 15.102 13.82 5.723 1 97.31 93 VAL A O 1
ATOM 752 N N . LEU A 1 94 ? 13.062 13.227 5.039 1 97.62 94 LEU A N 1
ATOM 753 C CA . LEU A 1 94 ? 13.43 11.836 4.812 1 97.62 94 LEU A CA 1
ATOM 754 C C . LEU A 1 94 ? 14.43 11.719 3.666 1 97.62 94 LEU A C 1
ATOM 756 O O . LEU A 1 94 ? 15.203 10.758 3.605 1 97.62 94 LEU A O 1
ATOM 760 N N . ALA A 1 95 ? 14.414 12.688 2.85 1 98 95 ALA A N 1
ATOM 761 C CA . ALA A 1 95 ? 15.211 12.594 1.633 1 98 95 ALA A CA 1
ATOM 762 C C . ALA A 1 95 ? 16.562 13.266 1.815 1 98 95 ALA A C 1
ATOM 764 O O . ALA A 1 95 ? 17.484 13.047 1.028 1 98 95 ALA A O 1
ATOM 765 N N . VAL A 1 96 ? 16.781 14.047 2.828 1 97.25 96 VAL A N 1
ATOM 766 C CA . VAL A 1 96 ? 17.969 14.891 2.984 1 97.25 96 VAL A CA 1
ATOM 767 C C . VAL A 1 96 ? 19.219 14.023 3.004 1 97.25 96 VAL A C 1
ATOM 769 O O . VAL A 1 96 ? 20.094 14.156 2.143 1 97.25 96 VAL A O 1
ATOM 772 N N . LYS A 1 97 ? 19.281 13.109 3.887 1 97.62 97 LYS A N 1
ATOM 773 C CA . LYS A 1 97 ? 20.5 12.32 4.07 1 97.62 97 LYS A CA 1
ATOM 774 C C . LYS A 1 97 ? 20.734 11.391 2.887 1 97.62 97 LYS A C 1
ATOM 776 O O . LYS A 1 97 ? 21.844 11.336 2.344 1 97.62 97 LYS A O 1
ATOM 781 N N . PRO A 1 98 ? 19.734 10.664 2.455 1 97.94 98 PRO A N 1
ATOM 782 C CA . PRO A 1 98 ? 19.953 9.797 1.294 1 97.94 98 PRO A CA 1
ATOM 783 C C . PRO A 1 98 ? 20.422 10.57 0.061 1 97.94 98 PRO A C 1
ATOM 785 O O . PRO A 1 98 ? 21.344 10.133 -0.629 1 97.94 98 PRO A O 1
ATOM 788 N N . LEU A 1 99 ? 19.844 11.695 -0.18 1 97.62 99 LEU A N 1
ATOM 789 C CA . LEU A 1 99 ? 20.234 12.484 -1.346 1 97.62 99 LEU A CA 1
ATOM 790 C C . LEU A 1 99 ? 21.672 12.992 -1.21 1 97.62 99 LEU A C 1
ATOM 792 O O . LEU A 1 99 ? 22.422 13.016 -2.188 1 97.62 99 LEU A O 1
ATOM 796 N N . GLN A 1 100 ? 22.016 13.414 -0.008 1 96.81 100 GLN A N 1
ATOM 797 C CA . GLN A 1 100 ? 23.375 13.852 0.25 1 96.81 100 GLN A CA 1
ATOM 798 C C . GLN A 1 100 ? 24.375 12.727 -0.023 1 96.81 100 GLN A C 1
ATOM 800 O O . GLN A 1 100 ? 25.406 12.953 -0.669 1 96.81 100 GLN A O 1
ATOM 805 N N . LEU A 1 101 ? 24.047 11.555 0.419 1 97.44 101 LEU A N 1
ATOM 806 C CA . LEU A 1 101 ? 24.938 10.406 0.254 1 97.44 101 LEU A CA 1
ATOM 807 C C . LEU A 1 101 ? 25.031 10.008 -1.214 1 97.44 101 LEU A C 1
ATOM 809 O O . LEU A 1 101 ? 26.109 9.633 -1.687 1 97.44 101 LEU A O 1
ATOM 813 N N . MET A 1 102 ? 23.984 10.094 -1.882 1 95.12 102 MET A N 1
ATOM 814 C CA . MET A 1 102 ? 23.984 9.805 -3.314 1 95.12 102 MET A CA 1
ATOM 815 C C . MET A 1 102 ? 24.891 10.773 -4.062 1 95.12 102 MET A C 1
ATOM 817 O O . MET A 1 102 ? 25.656 10.352 -4.938 1 95.12 102 MET A O 1
ATOM 821 N N . ARG A 1 103 ? 24.812 11.977 -3.748 1 93.25 103 ARG A N 1
ATOM 822 C CA . ARG A 1 103 ? 25.578 13.016 -4.426 1 93.25 103 ARG A CA 1
ATOM 823 C C . ARG A 1 103 ? 27.078 12.883 -4.125 1 93.25 103 ARG A C 1
ATOM 825 O O . ARG A 1 103 ? 27.906 13.227 -4.961 1 93.25 103 ARG A O 1
ATOM 832 N N . GLN A 1 104 ? 27.391 12.336 -2.957 1 95.38 104 GLN A N 1
ATOM 833 C CA . GLN A 1 104 ? 28.766 12.133 -2.551 1 95.38 104 GLN A CA 1
ATOM 834 C C . GLN A 1 104 ? 29.312 10.805 -3.076 1 95.38 104 GLN A C 1
ATOM 836 O O . GLN A 1 104 ? 30.484 10.5 -2.924 1 95.38 104 GLN A O 1
ATOM 841 N N . GLY A 1 105 ? 28.484 10.023 -3.662 1 94.69 105 GLY A N 1
ATOM 842 C CA . GLY A 1 105 ? 28.875 8.727 -4.176 1 94.69 105 GLY A CA 1
ATOM 843 C C . GLY A 1 105 ? 29.078 7.688 -3.086 1 94.69 105 GLY A C 1
ATOM 844 O O . GLY A 1 105 ? 29.781 6.691 -3.291 1 94.69 105 GLY A O 1
ATOM 845 N N . GLU A 1 106 ? 28.547 7.965 -1.905 1 97.12 106 GLU A N 1
ATOM 846 C CA . GLU A 1 106 ? 28.688 7.051 -0.774 1 97.12 106 GLU A CA 1
ATOM 847 C C . GLU A 1 106 ? 27.531 6.051 -0.728 1 97.12 106 GLU A C 1
ATOM 849 O O . GLU A 1 106 ? 26.719 6.09 0.186 1 97.12 106 GLU A O 1
ATOM 854 N N . TYR A 1 107 ? 27.641 5.078 -1.558 1 96.38 107 TYR A N 1
ATOM 855 C CA . TYR A 1 107 ? 26.5 4.188 -1.785 1 96.38 107 TYR A CA 1
ATOM 856 C C . TYR A 1 107 ? 26.375 3.174 -0.656 1 96.38 107 TYR A C 1
ATOM 858 O O . TYR A 1 107 ? 25.266 2.738 -0.331 1 96.38 107 TYR A O 1
ATOM 866 N N . VAL A 1 108 ? 27.469 2.775 -0.06 1 96.88 108 VAL A N 1
ATOM 867 C CA . VAL A 1 108 ? 27.391 1.858 1.071 1 96.88 108 VAL A CA 1
ATOM 868 C C . VAL A 1 108 ? 26.672 2.537 2.24 1 96.88 108 VAL A C 1
ATOM 870 O O . VAL A 1 108 ? 25.766 1.959 2.846 1 96.88 108 VAL A O 1
ATOM 873 N N . LEU A 1 109 ? 27.047 3.789 2.49 1 97.19 109 LEU A N 1
ATOM 874 C CA . LEU A 1 109 ? 26.422 4.551 3.57 1 97.19 109 LEU A CA 1
ATOM 875 C C . LEU A 1 109 ? 24.969 4.844 3.262 1 97.19 109 LEU A C 1
ATOM 877 O O . LEU A 1 109 ? 24.141 4.914 4.172 1 97.19 109 LEU A O 1
ATOM 881 N N . LEU A 1 110 ? 24.688 5.055 1.975 1 97.88 110 LEU A N 1
ATOM 882 C CA . LEU A 1 110 ? 23.297 5.203 1.563 1 97.88 110 LEU A CA 1
ATOM 883 C C . LEU A 1 110 ? 22.469 3.984 1.967 1 97.88 110 LEU A C 1
ATOM 885 O O . LEU A 1 110 ? 21.391 4.121 2.547 1 97.88 110 LEU A O 1
ATOM 889 N N . GLY A 1 111 ? 23.016 2.785 1.665 1 96.81 111 GLY A N 1
ATOM 890 C CA . GLY A 1 111 ? 22.344 1.557 2.061 1 96.81 111 GLY A CA 1
ATOM 891 C C . GLY A 1 111 ? 22.141 1.442 3.559 1 96.81 111 GLY A C 1
ATOM 892 O O . GLY A 1 111 ? 21.078 1.008 4.016 1 96.81 111 GLY A O 1
ATOM 893 N N . ASP A 1 112 ? 23.109 1.887 4.332 1 96.75 112 ASP A N 1
ATOM 894 C CA . ASP A 1 112 ? 23.031 1.86 5.789 1 96.75 112 ASP A CA 1
ATOM 895 C C . ASP A 1 112 ? 21.891 2.756 6.289 1 96.75 112 ASP A C 1
ATOM 897 O O . ASP A 1 112 ? 21.125 2.359 7.164 1 96.75 112 ASP A O 1
ATOM 901 N N . ASN A 1 113 ? 21.906 3.885 5.723 1 97.75 113 ASN A N 1
ATOM 902 C CA . ASN A 1 113 ? 20.906 4.855 6.141 1 97.75 113 ASN A CA 1
ATOM 903 C C . ASN A 1 113 ? 19.484 4.375 5.82 1 97.75 113 ASN A C 1
ATOM 905 O O . ASN A 1 113 ? 18.594 4.461 6.664 1 97.75 113 ASN A O 1
ATOM 909 N N . VAL A 1 114 ? 19.297 3.908 4.59 1 97.56 114 VAL A N 1
ATOM 910 C CA . VAL A 1 114 ? 17.984 3.447 4.164 1 97.56 114 VAL A CA 1
ATOM 911 C C . VAL A 1 114 ? 17.578 2.219 4.977 1 97.56 114 VAL A C 1
ATOM 913 O O . VAL A 1 114 ? 16.422 2.086 5.375 1 97.56 114 VAL A O 1
ATOM 916 N N . SER A 1 115 ? 18.531 1.306 5.211 1 97.12 115 SER A N 1
ATOM 917 C CA . SER A 1 115 ? 18.266 0.121 6.02 1 97.12 115 SER A CA 1
ATOM 918 C C . SER A 1 115 ? 17.766 0.5 7.41 1 97.12 115 SER A C 1
ATOM 920 O O . SER A 1 115 ? 16.703 0.029 7.844 1 97.12 115 SER A O 1
ATOM 922 N N . ALA A 1 116 ? 18.453 1.386 8.039 1 96.88 116 ALA A N 1
ATOM 923 C CA . ALA A 1 116 ? 18.094 1.825 9.383 1 96.88 116 ALA A CA 1
ATOM 924 C C . ALA A 1 116 ? 16.734 2.516 9.383 1 96.88 116 ALA A C 1
ATOM 926 O O . ALA A 1 116 ? 15.898 2.262 10.266 1 96.88 116 ALA A O 1
ATOM 927 N N . SER A 1 117 ? 16.547 3.391 8.438 1 97.44 117 SER A N 1
ATOM 928 C CA . SER A 1 117 ? 15.297 4.152 8.359 1 97.44 117 SER A CA 1
ATOM 929 C C . SER A 1 117 ? 14.102 3.24 8.125 1 97.44 117 SER A C 1
ATOM 931 O O . SER A 1 117 ? 13.047 3.414 8.742 1 97.44 117 SER A O 1
ATOM 933 N N . LEU A 1 118 ? 14.25 2.291 7.238 1 97.38 118 LEU A N 1
ATOM 934 C CA . LEU A 1 118 ? 13.164 1.367 6.941 1 97.38 118 LEU A CA 1
ATOM 935 C C . LEU A 1 118 ? 12.836 0.505 8.156 1 97.38 118 LEU A C 1
ATOM 937 O O . LEU A 1 118 ? 11.664 0.224 8.422 1 97.38 118 LEU A O 1
ATOM 941 N N . PHE A 1 119 ? 13.812 0.136 8.867 1 96.5 119 PHE A N 1
ATOM 942 C CA . PHE A 1 119 ? 13.602 -0.715 10.031 1 96.5 119 PHE A CA 1
ATOM 943 C C . PHE A 1 119 ? 12.891 0.054 11.141 1 96.5 119 PHE A C 1
ATOM 945 O O . PHE A 1 119 ? 11.969 -0.463 11.773 1 96.5 119 PHE A O 1
ATOM 952 N N . LYS A 1 120 ? 13.258 1.258 11.312 1 96.94 120 LYS A N 1
ATOM 953 C CA . LYS A 1 120 ? 12.852 2.006 12.5 1 96.94 120 LYS A CA 1
ATOM 954 C C . LYS A 1 120 ? 11.523 2.723 12.273 1 96.94 120 LYS A C 1
ATOM 956 O O . LYS A 1 120 ? 10.82 3.057 13.227 1 96.94 120 LYS A O 1
ATOM 961 N N . ARG A 1 121 ? 11.203 2.98 11.055 1 96.62 121 ARG A N 1
ATOM 962 C CA . ARG A 1 121 ? 10.125 3.92 10.742 1 96.62 121 ARG A CA 1
ATOM 963 C C . ARG A 1 121 ? 8.805 3.475 11.359 1 96.62 121 ARG A C 1
ATOM 965 O O . ARG A 1 121 ? 8.141 4.258 12.031 1 96.62 121 ARG A O 1
ATOM 972 N N . TRP A 1 122 ? 8.391 2.217 11.141 1 95.75 122 TRP A N 1
ATOM 973 C CA . TRP A 1 122 ? 7.133 1.706 11.688 1 95.75 122 TRP A CA 1
ATOM 974 C C . TRP A 1 122 ? 7.117 1.806 13.211 1 95.75 122 TRP A C 1
ATOM 976 O O . TRP A 1 122 ? 6.125 2.24 13.797 1 95.75 122 TRP A O 1
ATOM 986 N N . LEU A 1 123 ? 8.203 1.449 13.859 1 96.19 123 LEU A N 1
ATOM 987 C CA . LEU A 1 123 ? 8.297 1.442 15.32 1 96.19 123 LEU A CA 1
ATOM 988 C C . LEU A 1 123 ? 8.195 2.857 15.875 1 96.19 123 LEU A C 1
ATOM 990 O O . LEU A 1 123 ? 7.469 3.1 16.844 1 96.19 123 LEU A O 1
ATOM 994 N N . ARG A 1 124 ? 8.852 3.756 15.156 1 95.5 124 ARG A N 1
ATOM 995 C CA . ARG A 1 124 ? 8.875 5.141 15.617 1 95.5 124 ARG A CA 1
ATOM 996 C C . ARG A 1 124 ? 7.492 5.777 15.5 1 95.5 124 ARG A C 1
ATOM 998 O O . ARG A 1 124 ? 7.117 6.617 16.328 1 95.5 124 ARG A O 1
ATOM 1005 N N . LEU A 1 125 ? 6.746 5.371 14.555 1 95.56 125 LEU A N 1
ATOM 1006 C CA . LEU A 1 125 ? 5.438 5.969 14.312 1 95.56 125 LEU A CA 1
ATOM 1007 C C . LEU A 1 125 ? 4.375 5.336 15.203 1 95.56 125 LEU A C 1
ATOM 1009 O O . LEU A 1 125 ? 3.574 6.039 15.82 1 95.56 125 LEU A O 1
ATOM 1013 N N . TYR A 1 126 ? 4.395 4.02 15.422 1 95.81 126 TYR A N 1
ATOM 1014 C CA . TYR A 1 126 ? 3.203 3.354 15.938 1 95.81 126 TYR A CA 1
ATOM 1015 C C . TYR A 1 126 ? 3.367 3.01 17.422 1 95.81 126 TYR A C 1
ATOM 1017 O O . TYR A 1 126 ? 2.379 2.836 18.125 1 95.81 126 TYR A O 1
ATOM 1025 N N . ILE A 1 127 ? 4.555 2.934 17.953 1 97.19 127 ILE A N 1
ATOM 1026 C CA . ILE A 1 127 ? 4.719 2.619 19.359 1 97.19 127 ILE A CA 1
ATOM 1027 C C . ILE A 1 127 ? 4.059 3.699 20.219 1 97.19 127 ILE A C 1
ATOM 1029 O O . ILE A 1 127 ? 3.24 3.398 21.094 1 97.19 127 ILE A O 1
ATOM 1033 N N . PRO A 1 128 ? 4.375 4.969 19.938 1 97.56 128 PRO A N 1
ATOM 1034 C CA . PRO A 1 128 ? 3.695 6.008 20.719 1 97.56 128 PRO A CA 1
ATOM 1035 C C . PRO A 1 128 ? 2.178 5.961 20.562 1 97.56 128 PRO A C 1
ATOM 1037 O O . PRO A 1 128 ? 1.448 6.18 21.531 1 97.56 128 PRO A O 1
ATOM 1040 N N . ILE A 1 129 ? 1.737 5.672 19.406 1 96.81 129 ILE A N 1
ATOM 1041 C CA . ILE A 1 129 ? 0.305 5.633 19.141 1 96.81 129 ILE A CA 1
ATOM 1042 C C . ILE A 1 129 ? -0.344 4.5 19.938 1 96.81 129 ILE A C 1
ATOM 1044 O O . ILE A 1 129 ? -1.439 4.66 20.469 1 96.81 129 ILE A O 1
ATOM 1048 N N . ILE A 1 130 ? 0.31 3.355 19.984 1 97.12 130 ILE A N 1
ATOM 1049 C CA . ILE A 1 130 ? -0.186 2.209 20.75 1 97.12 130 ILE A CA 1
ATOM 1050 C C . ILE A 1 130 ? -0.325 2.582 22.219 1 97.12 130 ILE A C 1
ATOM 1052 O O . ILE A 1 130 ? -1.357 2.314 22.844 1 97.12 130 ILE A O 1
ATOM 1056 N N . ILE A 1 131 ? 0.601 3.27 22.703 1 97.5 131 ILE A N 1
ATOM 1057 C CA . ILE A 1 131 ? 0.609 3.629 24.125 1 97.5 131 ILE A CA 1
ATOM 1058 C C . ILE A 1 131 ? -0.489 4.656 24.391 1 97.5 131 ILE A C 1
ATOM 1060 O O . ILE A 1 131 ? -1.297 4.477 25.312 1 97.5 131 ILE A O 1
ATOM 1064 N N . VAL A 1 132 ? -0.565 5.66 23.609 1 97.25 132 VAL A N 1
ATOM 1065 C CA . VAL A 1 132 ? -1.509 6.75 23.844 1 97.25 132 VAL A CA 1
ATOM 1066 C C . VAL A 1 132 ? -2.936 6.25 23.625 1 97.25 132 VAL A C 1
ATOM 1068 O O . VAL A 1 132 ? -3.828 6.535 24.422 1 97.25 132 VAL A O 1
ATOM 1071 N N . SER A 1 133 ? -3.191 5.512 22.562 1 96.56 133 SER A N 1
ATOM 1072 C CA . SER A 1 133 ? -4.535 5.008 22.312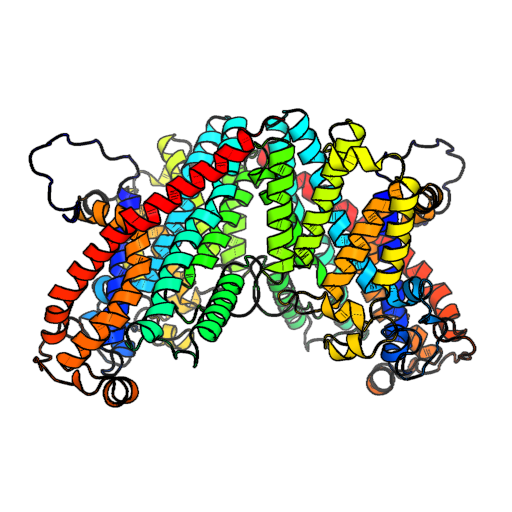 1 96.56 133 SER A CA 1
ATOM 1073 C C . SER A 1 133 ? -4.969 4.02 23.391 1 96.56 133 SER A C 1
ATOM 1075 O O . SER A 1 133 ? -6.148 3.943 23.734 1 96.56 133 SER A O 1
ATOM 1077 N N . PHE A 1 134 ? -4.043 3.254 23.859 1 97.44 134 PHE A N 1
ATOM 1078 C CA . PHE A 1 134 ? -4.355 2.338 24.953 1 97.44 134 PHE A CA 1
ATOM 1079 C C . PHE A 1 134 ? -4.785 3.104 26.203 1 97.44 134 PHE A C 1
ATOM 1081 O O . PHE A 1 134 ? -5.742 2.719 26.875 1 97.44 134 PHE A O 1
ATOM 1088 N N . MET A 1 135 ? -4.059 4.18 26.469 1 96.31 135 MET A N 1
ATOM 1089 C CA . MET A 1 135 ? -4.418 5.02 27.609 1 96.31 135 MET A CA 1
ATOM 1090 C C . MET A 1 135 ? -5.816 5.605 27.438 1 96.31 135 MET A C 1
ATOM 1092 O O . MET A 1 135 ? -6.609 5.621 28.375 1 96.31 135 MET A O 1
ATOM 1096 N N . ILE A 1 136 ? -6.09 6.066 26.266 1 96.75 136 ILE A N 1
ATOM 1097 C CA . ILE A 1 136 ? -7.398 6.637 25.953 1 96.75 136 ILE A CA 1
ATOM 1098 C C . ILE A 1 136 ? -8.484 5.582 26.156 1 96.75 136 ILE A C 1
ATOM 1100 O O . ILE A 1 136 ? -9.492 5.84 26.828 1 96.75 136 ILE A O 1
ATOM 1104 N N . MET A 1 137 ? -8.211 4.422 25.656 1 96.38 137 MET A N 1
ATOM 1105 C CA . MET A 1 137 ? -9.172 3.32 25.719 1 96.38 137 MET A CA 1
ATOM 1106 C C . MET A 1 137 ? -9.477 2.949 27.172 1 96.38 137 MET A C 1
ATOM 1108 O O . MET A 1 137 ? -10.617 2.623 27.5 1 96.38 137 MET A O 1
ATOM 1112 N N . CYS A 1 138 ? -8.578 3.07 28.078 1 96.75 138 CYS A N 1
ATOM 1113 C CA . CYS A 1 138 ? -8.711 2.648 29.469 1 96.75 138 CYS A CA 1
ATOM 1114 C C . CYS A 1 138 ? -9.469 3.688 30.281 1 96.75 138 CYS A C 1
ATOM 1116 O O . CYS A 1 138 ? -10.008 3.377 31.344 1 96.75 138 CYS A O 1
ATOM 1118 N N . THR A 1 139 ? -9.586 4.914 29.875 1 95.44 139 THR A N 1
ATOM 1119 C CA . THR A 1 139 ? -10.047 6.047 30.672 1 95.44 139 THR A CA 1
ATOM 1120 C C . THR A 1 139 ? -11.492 5.848 31.109 1 95.44 139 THR A C 1
ATOM 1122 O O . THR A 1 139 ? -11.805 5.965 32.281 1 95.44 139 THR A O 1
ATOM 1125 N N . PRO A 1 140 ? -12.406 5.457 30.234 1 94.25 140 PRO A N 1
ATOM 1126 C CA . PRO A 1 140 ? -13.789 5.277 30.688 1 94.25 140 PRO A CA 1
ATOM 1127 C C . PRO A 1 140 ? -13.93 4.121 31.672 1 94.25 140 PRO A C 1
ATOM 1129 O O . PRO A 1 140 ? -14.75 4.191 32.594 1 94.25 140 PRO A O 1
ATOM 1132 N N . HIS A 1 141 ? -13.219 3.117 31.531 1 95.38 141 HIS A N 1
ATOM 1133 C CA . HIS A 1 141 ? -13.375 1.909 32.344 1 95.38 141 HIS A CA 1
ATOM 1134 C C . HIS A 1 141 ? -12.734 2.076 33.719 1 95.38 141 HIS A C 1
ATOM 1136 O O . HIS A 1 141 ? -13.227 1.532 34.688 1 95.38 141 HIS A O 1
ATOM 1142 N N . PHE A 1 142 ? -11.703 2.814 33.812 1 95.25 142 PHE A N 1
ATOM 1143 C CA . PHE A 1 142 ? -10.977 2.912 35.062 1 95.25 142 PHE A CA 1
ATOM 1144 C C . PHE A 1 142 ? -11.398 4.156 35.844 1 95.25 142 PHE A C 1
ATOM 1146 O O . PHE A 1 142 ? -11.367 4.172 37.062 1 95.25 142 PHE A O 1
ATOM 1153 N N . PHE A 1 143 ? -11.828 5.234 35.125 1 92.88 143 PHE A N 1
ATOM 1154 C CA . PHE A 1 143 ? -12.109 6.496 35.812 1 92.88 143 PHE A CA 1
ATOM 1155 C C . PHE A 1 143 ? -13.57 6.891 35.625 1 92.88 143 PHE A C 1
ATOM 1157 O O . PHE A 1 143 ? -14.031 7.875 36.219 1 92.88 143 PHE A O 1
ATOM 1164 N N . GLY A 1 144 ? -14.273 6.211 34.781 1 89.81 144 GLY A N 1
ATOM 1165 C CA . GLY A 1 144 ? -15.688 6.496 34.562 1 89.81 144 GLY A CA 1
ATOM 1166 C C . GLY A 1 144 ? -15.922 7.789 33.812 1 89.81 144 GLY A C 1
ATOM 1167 O O . GLY A 1 144 ? -16.984 8.406 33.969 1 89.81 144 GLY A O 1
ATOM 1168 N N . ILE A 1 145 ? -14.953 8.211 33.156 1 89.44 145 ILE A N 1
ATOM 1169 C CA . ILE A 1 145 ? -15.039 9.477 32.406 1 89.44 145 ILE A CA 1
ATOM 1170 C C . ILE A 1 145 ? -15.438 9.211 30.969 1 89.44 145 ILE A C 1
ATOM 1172 O O . ILE A 1 145 ? -14.859 8.344 30.312 1 89.44 145 ILE A O 1
ATOM 1176 N N . HIS A 1 146 ? -16.375 9.953 30.516 1 86.62 146 HIS A N 1
ATOM 1177 C CA . HIS A 1 146 ? -16.828 9.82 29.141 1 86.62 146 HIS A CA 1
ATOM 1178 C C . HIS A 1 146 ? -15.812 10.43 28.172 1 86.62 146 HIS A C 1
ATOM 1180 O O . HIS A 1 146 ? -15.297 11.523 28.406 1 86.62 146 HIS A O 1
ATOM 1186 N N . MET A 1 147 ? -15.602 9.672 27.094 1 88.19 147 MET A N 1
ATOM 1187 C CA . MET A 1 147 ? -14.688 10.109 26.047 1 88.19 147 MET A CA 1
ATOM 1188 C C . MET A 1 147 ? -15.414 10.258 24.719 1 88.19 147 MET A C 1
ATOM 1190 O O . MET A 1 147 ? -16.641 10.297 24.672 1 88.19 147 MET A O 1
ATOM 1194 N N . SER A 1 148 ? -14.656 10.383 23.656 1 83.62 148 SER A N 1
ATOM 1195 C CA . SER A 1 148 ? -15.211 10.648 22.328 1 83.62 148 SER A CA 1
ATOM 1196 C C . SER A 1 148 ? -15.734 9.375 21.688 1 83.62 148 SER A C 1
ATOM 1198 O O . SER A 1 148 ? -16.219 9.398 20.547 1 83.62 148 SER A O 1
ATOM 1200 N N . PHE A 1 149 ? -15.609 8.219 22.344 1 89.44 149 PHE A N 1
ATOM 1201 C CA . PHE A 1 149 ? -16.078 6.945 21.812 1 89.44 149 PHE A CA 1
ATOM 1202 C C . PHE A 1 149 ? -17.031 6.266 22.781 1 89.44 149 PHE A C 1
ATOM 1204 O O . PHE A 1 149 ? -17.094 6.617 23.953 1 89.44 149 PHE A O 1
ATOM 1211 N N . GLU A 1 150 ? -17.812 5.336 22.234 1 90.62 150 GLU A N 1
ATOM 1212 C CA . GLU A 1 150 ? -18.719 4.559 23.078 1 90.62 150 GLU A CA 1
ATOM 1213 C C . GLU A 1 150 ? -18.031 3.35 23.688 1 90.62 150 GLU A C 1
ATOM 1215 O O . GLU A 1 150 ? -17.594 2.441 22.969 1 90.62 150 GLU A O 1
ATOM 1220 N N . PRO A 1 151 ? -17.906 3.391 25 1 93.44 151 PRO A N 1
ATOM 1221 C CA . PRO A 1 151 ? -17.203 2.279 25.641 1 93.44 151 PRO A CA 1
ATOM 1222 C C . PRO A 1 151 ? -17.969 0.958 25.531 1 93.44 151 PRO A C 1
ATOM 1224 O O . PRO A 1 151 ? -19.203 0.946 25.516 1 93.44 151 PRO A O 1
ATOM 1227 N N . GLN A 1 152 ? -17.141 -0.122 25.469 1 95.81 152 GLN A N 1
ATOM 1228 C CA . GLN A 1 152 ? -17.703 -1.468 25.516 1 95.81 152 GLN A CA 1
ATOM 1229 C C . GLN A 1 152 ? -18.172 -1.821 26.922 1 95.81 152 GLN A C 1
ATOM 1231 O O . GLN A 1 152 ? -17.844 -1.122 27.891 1 95.81 152 GLN A O 1
ATOM 1236 N N . LYS A 1 153 ? -18.953 -2.975 27 1 95.06 153 LYS A N 1
ATOM 1237 C CA . LYS A 1 153 ? -19.516 -3.375 28.281 1 95.06 153 LYS A CA 1
ATOM 1238 C C . LYS A 1 153 ? -18.438 -3.799 29.266 1 95.06 153 LYS A C 1
ATOM 1240 O O . LYS A 1 153 ? -18.5 -3.48 30.453 1 95.06 153 LYS A O 1
ATOM 1245 N N . SER A 1 154 ? -17.406 -4.453 28.734 1 96.75 154 SER A N 1
ATOM 1246 C CA . SER A 1 154 ? -16.328 -4.91 29.594 1 96.75 154 SER A CA 1
ATOM 1247 C C . SER A 1 154 ? -14.977 -4.406 29.094 1 96.75 154 SER A C 1
ATOM 1249 O O . SER A 1 154 ? -14.828 -4.09 27.922 1 96.75 154 SER A O 1
ATOM 1251 N N . TRP A 1 155 ? -14.039 -4.266 30.062 1 96.88 155 TRP A N 1
ATOM 1252 C CA . TRP A 1 155 ? -12.688 -3.836 29.703 1 96.88 155 TRP A CA 1
ATOM 1253 C C . TRP A 1 155 ? -12.031 -4.828 28.75 1 96.88 155 TRP A C 1
ATOM 1255 O O . TRP A 1 155 ? -11.305 -4.434 27.828 1 96.88 155 TRP A O 1
ATOM 1265 N N . LYS A 1 156 ? -12.266 -6.133 28.969 1 97.38 156 LYS A N 1
ATOM 1266 C CA . LYS A 1 156 ? -11.711 -7.156 28.094 1 97.38 156 LYS A CA 1
ATOM 1267 C C . LYS A 1 156 ? -12.211 -6.992 26.672 1 97.38 156 LYS A C 1
ATOM 1269 O O . LYS A 1 156 ? -11.438 -7.078 25.719 1 97.38 156 LYS A O 1
ATOM 1274 N N . ASP A 1 157 ? -13.477 -6.703 26.531 1 97.5 157 ASP A N 1
ATOM 1275 C CA . ASP A 1 157 ? -14.055 -6.473 25.219 1 97.5 157 ASP A CA 1
ATOM 1276 C C . ASP A 1 157 ? -13.484 -5.207 24.578 1 97.5 157 ASP A C 1
ATOM 1278 O O . ASP A 1 157 ? -13.305 -5.148 23.359 1 97.5 157 ASP A O 1
ATOM 1282 N N . GLU A 1 158 ? -13.234 -4.234 25.453 1 97.31 158 GLU A N 1
ATOM 1283 C CA . GLU A 1 158 ? -12.656 -2.986 24.953 1 97.31 158 GLU A CA 1
ATOM 1284 C C . GLU A 1 158 ? -11.242 -3.199 24.422 1 97.31 158 GLU A C 1
ATOM 1286 O O . GLU A 1 158 ? -10.875 -2.656 23.391 1 97.31 158 GLU A O 1
ATOM 1291 N N . VAL A 1 159 ? -10.516 -3.994 25.141 1 97.56 159 VAL A N 1
ATOM 1292 C CA . VAL A 1 159 ? -9.141 -4.277 24.734 1 97.56 159 VAL A CA 1
ATOM 1293 C C . VAL A 1 159 ? -9.125 -4.984 23.391 1 97.56 159 VAL A C 1
ATOM 1295 O O . VAL A 1 159 ? -8.305 -4.676 22.531 1 97.56 159 VAL A O 1
ATOM 1298 N N . TRP A 1 160 ? -10.039 -5.867 23.234 1 96.38 160 TRP A N 1
ATOM 1299 C CA . TRP A 1 160 ? -10.109 -6.59 21.969 1 96.38 160 TRP A CA 1
ATOM 1300 C C . TRP A 1 160 ? -10.469 -5.648 20.828 1 96.38 160 TRP A C 1
ATOM 1302 O O . TRP A 1 160 ? -9.859 -5.699 19.75 1 96.38 160 TRP A O 1
ATOM 1312 N N . LYS A 1 161 ? -11.461 -4.883 21 1 95.44 161 LYS A N 1
ATOM 1313 C CA . LYS A 1 161 ? -11.844 -3.918 19.984 1 95.44 161 LYS A CA 1
ATOM 1314 C C . LYS A 1 161 ? -10.688 -2.977 19.656 1 95.44 161 LYS A C 1
ATOM 1316 O O . LYS A 1 161 ? -10.43 -2.686 18.484 1 95.44 161 LYS A O 1
ATOM 1321 N N . TRP A 1 162 ? -10.062 -2.506 20.719 1 96.44 162 TRP A N 1
ATOM 1322 C CA . TRP A 1 162 ? -8.906 -1.634 20.547 1 96.44 162 TRP A CA 1
ATOM 1323 C C . TRP A 1 162 ? -7.816 -2.32 19.734 1 96.44 162 TRP A C 1
ATOM 1325 O O . TRP A 1 162 ? -7.254 -1.72 18.812 1 96.44 162 TRP A O 1
ATOM 1335 N N . TYR A 1 163 ? -7.516 -3.568 20.062 1 95.38 163 TYR A N 1
ATOM 1336 C CA . TYR A 1 163 ? -6.523 -4.348 19.328 1 95.38 163 TYR A CA 1
ATOM 1337 C C . TYR A 1 163 ? -6.895 -4.453 17.844 1 95.38 163 TYR A C 1
ATOM 1339 O O . TYR A 1 163 ? -6.051 -4.254 16.969 1 95.38 163 TYR A O 1
ATOM 1347 N N . CYS A 1 164 ? -8.125 -4.695 17.578 1 91.94 164 CYS A N 1
ATOM 1348 C CA . CYS A 1 164 ? -8.594 -4.836 16.203 1 91.94 164 CYS A CA 1
ATOM 1349 C C . CYS A 1 164 ? -8.469 -3.52 15.445 1 91.94 164 CYS A C 1
ATOM 1351 O O . CYS A 1 164 ? -8.07 -3.502 14.281 1 91.94 164 CYS A O 1
ATOM 1353 N N . ASP A 1 165 ? -8.742 -2.467 16.172 1 91.38 165 ASP A N 1
ATOM 1354 C CA . ASP A 1 165 ? -8.609 -1.15 15.555 1 91.38 165 ASP A CA 1
ATOM 1355 C C . ASP A 1 165 ? -7.156 -0.841 15.211 1 91.38 165 ASP A C 1
ATOM 1357 O O . ASP A 1 165 ? -6.855 -0.341 14.125 1 91.38 165 ASP A O 1
ATOM 1361 N N . CYS A 1 166 ? -6.344 -1.166 16.078 1 92.5 166 CYS A N 1
ATOM 1362 C CA . CYS A 1 166 ? -4.926 -0.872 15.906 1 92.5 166 CYS A CA 1
ATOM 1363 C C . CYS A 1 166 ? -4.324 -1.723 14.797 1 92.5 166 CYS A C 1
ATOM 1365 O O . CYS A 1 166 ? -3.617 -1.208 13.93 1 92.5 166 CYS A O 1
ATOM 1367 N N . LYS A 1 167 ? -4.582 -3.02 14.836 1 91.81 167 LYS A N 1
ATOM 1368 C CA . LYS A 1 167 ? -3.979 -3.9 13.836 1 91.81 167 LYS A CA 1
ATOM 1369 C C . LYS A 1 167 ? -4.414 -3.52 12.43 1 91.81 167 LYS A C 1
ATOM 1371 O O . LYS A 1 167 ? -3.641 -3.645 11.477 1 91.81 167 LYS A O 1
ATOM 1376 N N . ASN A 1 168 ? -5.645 -3.094 12.281 1 89.44 168 ASN A N 1
ATOM 1377 C CA . ASN A 1 168 ? -6.133 -2.646 10.977 1 89.44 168 ASN A CA 1
ATOM 1378 C C . ASN A 1 168 ? -5.461 -1.348 10.539 1 89.44 168 ASN A C 1
ATOM 1380 O O . ASN A 1 168 ? -5.141 -1.174 9.367 1 89.44 168 ASN A O 1
ATOM 1384 N N . MET A 1 169 ? -5.207 -0.52 11.469 1 90.06 169 MET A N 1
ATOM 1385 C CA . MET A 1 169 ? -4.559 0.757 11.18 1 90.06 169 MET A CA 1
ATOM 1386 C C . MET A 1 169 ? -3.1 0.551 10.789 1 90.06 169 MET A C 1
ATOM 1388 O O . MET A 1 169 ? -2.576 1.268 9.93 1 90.06 169 MET A O 1
ATOM 1392 N N . PHE A 1 170 ? -2.527 -0.484 11.312 1 89 170 PHE A N 1
ATOM 1393 C CA . PHE A 1 170 ? -1.1 -0.719 11.133 1 89 170 PHE A CA 1
ATOM 1394 C C . PHE A 1 170 ? -0.838 -1.479 9.836 1 89 170 PHE A C 1
ATOM 1396 O O . PHE A 1 170 ? 0.312 -1.617 9.414 1 89 170 PHE A O 1
ATOM 1403 N N . PHE A 1 171 ? -1.843 -1.991 9.25 1 90.81 171 PHE A N 1
ATOM 1404 C CA . PHE A 1 171 ? -1.656 -2.785 8.039 1 90.81 171 PHE A CA 1
ATOM 1405 C C . PHE A 1 171 ? -1.426 -1.886 6.828 1 90.81 171 PHE A C 1
ATOM 1407 O O . PHE A 1 171 ? -2.35 -1.22 6.359 1 90.81 171 PHE A O 1
ATOM 1414 N N . ILE A 1 172 ? -0.278 -1.92 6.316 1 89.69 172 ILE A N 1
ATOM 1415 C CA . ILE A 1 172 ? 0.159 -0.973 5.297 1 89.69 172 ILE A CA 1
ATOM 1416 C C . ILE A 1 172 ? -0.644 -1.188 4.016 1 89.69 172 ILE A C 1
ATOM 1418 O O . ILE A 1 172 ? -0.875 -0.245 3.254 1 89.69 172 ILE A O 1
ATOM 1422 N N . TRP A 1 173 ? -1.104 -2.416 3.773 1 88.75 173 TRP A N 1
ATOM 1423 C CA . TRP A 1 173 ? -1.703 -2.701 2.475 1 88.75 173 TRP A CA 1
ATOM 1424 C C . TRP A 1 173 ? -3.225 -2.705 2.566 1 88.75 173 TRP A C 1
ATOM 1426 O O . TRP A 1 173 ? -3.906 -3.201 1.666 1 88.75 173 TRP A O 1
ATOM 1436 N N . ASP A 1 174 ? -3.586 -2.273 3.879 1 75.44 174 ASP A N 1
ATOM 1437 C CA . ASP A 1 174 ? -5.035 -2.211 4.047 1 75.44 174 ASP A CA 1
ATOM 1438 C C . ASP A 1 174 ? -5.656 -1.2 3.088 1 75.44 174 ASP A C 1
ATOM 1440 O O . ASP A 1 174 ? -5.219 -0.05 3.018 1 75.44 174 ASP A O 1
ATOM 1444 N N . THR A 1 175 ? -6.207 -1.714 1.961 1 53.59 175 THR A N 1
ATOM 1445 C CA . THR A 1 175 ? -6.855 -0.926 0.917 1 53.59 175 THR A CA 1
ATOM 1446 C C . THR A 1 175 ? -8.164 -0.329 1.424 1 53.59 175 THR A C 1
ATOM 1448 O O . THR A 1 175 ? -8.727 0.564 0.791 1 53.59 175 THR A O 1
ATOM 1451 N N . GLY A 1 176 ? -8.766 -1.024 2.215 1 49.31 176 GLY A N 1
ATOM 1452 C CA . GLY A 1 176 ? -10.164 -0.66 2.361 1 49.31 176 GLY A CA 1
ATOM 1453 C C . GLY A 1 176 ? -10.367 0.704 2.994 1 49.31 176 GLY A C 1
ATOM 1454 O O . GLY A 1 176 ? -9.422 1.489 3.1 1 49.31 176 GLY A O 1
ATOM 1455 N N . ASN A 1 177 ? -11.461 0.868 3.75 1 50.59 177 ASN A N 1
ATOM 1456 C CA . ASN A 1 177 ? -12.039 2.098 4.281 1 50.59 177 ASN A CA 1
ATOM 1457 C C . ASN A 1 177 ? -11.078 2.807 5.23 1 50.59 177 ASN A C 1
ATOM 1459 O O . ASN A 1 177 ? -10.266 2.16 5.898 1 50.59 177 ASN A O 1
ATOM 1463 N N . ARG A 1 178 ? -10.891 4.07 4.992 1 55.38 178 ARG A N 1
ATOM 1464 C CA . ARG A 1 178 ? -10.203 4.918 5.965 1 55.38 178 ARG A CA 1
ATOM 1465 C C . ARG A 1 178 ? -10.375 4.375 7.379 1 55.38 178 ARG A C 1
ATOM 1467 O O . ARG A 1 178 ? -11.492 4.301 7.891 1 55.38 178 ARG A O 1
ATOM 1474 N N . VAL A 1 179 ? -9.414 3.346 7.75 1 61.88 179 VAL A N 1
ATOM 1475 C CA . VAL A 1 179 ? -9.5 2.764 9.086 1 61.88 179 VAL A CA 1
ATOM 1476 C C . VAL A 1 179 ? -9.406 3.867 10.141 1 61.88 179 VAL A C 1
ATOM 1478 O O . VAL A 1 179 ? -8.359 4.492 10.297 1 61.88 179 VAL A O 1
ATOM 1481 N N . ILE A 1 180 ? -10.523 4.434 10.367 1 74.5 180 ILE A N 1
ATOM 1482 C CA . ILE A 1 180 ? -10.57 5.414 11.445 1 74.5 180 ILE A CA 1
ATOM 1483 C C . ILE A 1 180 ? -10.516 4.703 12.797 1 74.5 180 ILE A C 1
ATOM 1485 O O . ILE A 1 180 ? -11.273 3.76 13.031 1 74.5 180 ILE A O 1
ATOM 1489 N N . ASN A 1 181 ? -9.406 4.984 13.492 1 86.88 181 ASN A N 1
ATOM 1490 C CA . ASN A 1 181 ? -9.32 4.52 14.867 1 86.88 181 ASN A CA 1
ATOM 1491 C C . ASN A 1 181 ? -10.359 5.191 15.758 1 86.88 181 ASN A C 1
ATOM 1493 O O . ASN A 1 181 ? -10.336 6.41 15.945 1 86.88 181 ASN A O 1
ATOM 1497 N N . ASP A 1 182 ? -11.242 4.492 16.234 1 90.81 182 ASP A N 1
ATOM 1498 C CA . ASP A 1 182 ? -12.367 5.031 17 1 90.81 182 ASP A CA 1
ATOM 1499 C C . ASP A 1 182 ? -11.883 5.777 18.234 1 90.81 182 ASP A C 1
ATOM 1501 O O . ASP A 1 182 ? -12.539 6.707 18.703 1 90.81 182 ASP A O 1
ATOM 1505 N N . TYR A 1 183 ? -10.789 5.367 18.703 1 93.81 183 TYR A N 1
ATOM 1506 C CA . TYR A 1 183 ? -10.297 5.926 19.953 1 93.81 183 TYR A CA 1
ATOM 1507 C C . TYR A 1 183 ? -9.578 7.25 19.719 1 93.81 183 TYR A C 1
ATOM 1509 O O . TYR A 1 183 ? -9.5 8.086 20.625 1 93.81 183 TYR A O 1
ATOM 1517 N N . HIS A 1 184 ? -9.055 7.379 18.516 1 93.94 184 HIS A N 1
ATOM 1518 C CA . HIS A 1 184 ? -8.32 8.594 18.172 1 93.94 184 HIS A CA 1
ATOM 1519 C C . HIS A 1 184 ? -8.461 8.922 16.688 1 93.94 184 HIS A C 1
ATOM 1521 O O . HIS A 1 184 ? -7.5 8.805 15.93 1 93.94 184 HIS A O 1
ATOM 1527 N N . PRO A 1 185 ? -9.562 9.438 16.359 1 91.56 185 PRO A N 1
ATOM 1528 C CA . PRO A 1 185 ? -9.828 9.68 14.945 1 91.56 185 PRO A CA 1
ATOM 1529 C C . PRO A 1 185 ? -8.906 10.75 14.352 1 91.56 185 PRO A C 1
ATOM 1531 O O . PRO A 1 185 ? -8.734 10.812 13.133 1 91.56 185 PRO A O 1
ATOM 1534 N N . HIS A 1 186 ? -8.25 11.594 15.172 1 92.12 186 HIS A N 1
ATOM 1535 C CA . HIS A 1 186 ? -7.406 12.688 14.695 1 92.12 186 HIS A CA 1
ATOM 1536 C C . HIS A 1 186 ? -6.094 12.156 14.125 1 92.12 186 HIS A C 1
ATOM 1538 O O . HIS A 1 186 ? -5.363 12.891 13.453 1 92.12 186 HIS A O 1
ATOM 1544 N N . ILE A 1 187 ? -5.828 10.852 14.312 1 92.5 187 ILE A N 1
ATOM 1545 C CA . ILE A 1 187 ? -4.535 10.336 13.883 1 92.5 187 ILE A CA 1
ATOM 1546 C C . ILE A 1 187 ? -4.684 9.609 12.547 1 92.5 187 ILE A C 1
ATOM 1548 O O . ILE A 1 187 ? -3.863 8.758 12.203 1 92.5 187 ILE A O 1
ATOM 1552 N N . TRP A 1 188 ? -5.605 9.961 11.711 1 90.94 188 TRP A N 1
ATOM 1553 C CA . TRP A 1 188 ? -5.891 9.289 10.445 1 90.94 188 TRP A CA 1
ATOM 1554 C C . TRP A 1 188 ? -4.734 9.469 9.469 1 90.94 188 TRP A C 1
ATOM 1556 O O . TRP A 1 188 ? -4.59 8.688 8.523 1 90.94 188 TRP A O 1
ATOM 1566 N N . THR A 1 189 ? -3.885 10.422 9.609 1 91.81 189 THR A N 1
ATOM 1567 C CA . THR A 1 189 ? -2.818 10.711 8.664 1 91.81 189 THR A CA 1
ATOM 1568 C C . THR A 1 189 ? -1.606 9.82 8.914 1 91.81 189 THR A C 1
ATOM 1570 O O . THR A 1 189 ? -0.701 9.742 8.086 1 91.81 189 THR A O 1
ATOM 1573 N N . ILE A 1 190 ? -1.553 9.133 10.016 1 93.06 190 ILE A N 1
ATOM 1574 C CA . ILE A 1 190 ? -0.348 8.391 10.375 1 93.06 190 ILE A CA 1
ATOM 1575 C C . ILE A 1 190 ? -0.136 7.242 9.398 1 93.06 190 ILE A C 1
ATOM 1577 O O . ILE A 1 190 ? 0.975 7.031 8.906 1 93.06 190 ILE A O 1
ATOM 1581 N N . PRO A 1 191 ? -1.165 6.473 9.086 1 92.38 191 PRO A N 1
ATOM 1582 C CA . PRO A 1 191 ? -0.953 5.449 8.055 1 92.38 191 PRO A CA 1
ATOM 1583 C C . PRO A 1 191 ? -0.469 6.039 6.73 1 92.38 191 PRO A C 1
ATOM 1585 O O . PRO A 1 191 ? 0.324 5.41 6.023 1 92.38 191 PRO A O 1
ATOM 1588 N N . VAL A 1 192 ? -0.889 7.223 6.395 1 93.06 192 VAL A N 1
ATOM 1589 C CA . VAL A 1 192 ? -0.441 7.91 5.191 1 93.06 192 VAL A CA 1
ATOM 1590 C C . VAL A 1 192 ? 1.04 8.258 5.312 1 93.06 192 VAL A C 1
ATOM 1592 O O . VAL A 1 192 ? 1.795 8.141 4.344 1 93.06 192 VAL A O 1
ATOM 1595 N N . GLU A 1 193 ? 1.381 8.664 6.488 1 95.12 193 GLU A N 1
ATOM 1596 C CA . GLU A 1 193 ? 2.777 9 6.75 1 95.12 193 GLU A CA 1
ATOM 1597 C C . GLU A 1 193 ? 3.684 7.785 6.547 1 95.12 193 GLU A C 1
ATOM 1599 O O . GLU A 1 193 ? 4.789 7.914 6.016 1 95.12 193 GLU A O 1
ATOM 1604 N N . PHE A 1 194 ? 3.207 6.637 7 1 95.81 194 PHE A N 1
ATOM 1605 C CA . PHE A 1 194 ? 4.008 5.434 6.832 1 95.81 194 PHE A CA 1
ATOM 1606 C C . PHE A 1 194 ? 4.102 5.043 5.363 1 95.81 194 PHE A C 1
ATOM 1608 O O . PHE A 1 194 ? 5.188 4.738 4.863 1 95.81 194 PHE A O 1
ATOM 1615 N N . LYS A 1 195 ? 3.012 5.051 4.668 1 94.88 195 LYS A N 1
ATOM 1616 C CA . LYS A 1 195 ? 2.994 4.758 3.24 1 94.88 195 LYS A CA 1
ATOM 1617 C C . LYS A 1 195 ? 3.859 5.746 2.465 1 94.88 195 LYS A C 1
ATOM 1619 O O . LYS A 1 195 ? 4.582 5.359 1.543 1 94.88 195 LYS A O 1
ATOM 1624 N N . GLY A 1 196 ? 3.742 7.012 2.84 1 96.88 196 GLY A N 1
ATOM 1625 C CA . GLY A 1 196 ? 4.57 8.023 2.215 1 96.88 196 GLY A CA 1
ATOM 1626 C C . GLY A 1 196 ? 6.055 7.801 2.432 1 96.88 196 GLY A C 1
ATOM 1627 O O . GLY A 1 196 ? 6.863 8.016 1.523 1 96.88 196 GLY A O 1
ATOM 1628 N N . SER A 1 197 ? 6.422 7.336 3.598 1 97.75 197 SER A N 1
ATOM 1629 C CA . SER A 1 197 ? 7.824 7.047 3.889 1 97.75 197 SER A CA 1
ATOM 1630 C C . SER A 1 197 ? 8.352 5.918 3.012 1 97.75 197 SER A C 1
ATOM 1632 O O . SER A 1 197 ? 9.461 5.996 2.488 1 97.75 197 SER A O 1
ATOM 1634 N N . ILE A 1 198 ? 7.555 4.898 2.867 1 97.44 198 ILE A N 1
ATOM 1635 C CA . ILE A 1 198 ? 7.938 3.777 2.016 1 97.44 198 ILE A CA 1
ATOM 1636 C C . ILE A 1 198 ? 8.094 4.254 0.573 1 97.44 198 ILE A C 1
ATOM 1638 O O . ILE A 1 198 ? 9.031 3.848 -0.124 1 97.44 198 ILE A O 1
ATOM 1642 N N . THR A 1 199 ? 7.23 5.137 0.193 1 97.62 199 THR A N 1
ATOM 1643 C CA . THR A 1 199 ? 7.312 5.707 -1.147 1 97.62 199 THR A CA 1
ATOM 1644 C C . THR A 1 199 ? 8.633 6.438 -1.345 1 97.62 199 THR A C 1
ATOM 1646 O O . THR A 1 199 ? 9.305 6.25 -2.361 1 97.62 199 THR A O 1
ATOM 1649 N N . ILE A 1 200 ? 9.031 7.172 -0.35 1 98.44 200 ILE A N 1
ATOM 1650 C CA . ILE A 1 200 ? 10.242 7.977 -0.443 1 98.44 200 ILE A CA 1
ATOM 1651 C C . ILE A 1 200 ? 11.469 7.062 -0.498 1 98.44 200 ILE A C 1
ATOM 1653 O O . ILE A 1 200 ? 12.32 7.215 -1.374 1 98.44 200 ILE A O 1
ATOM 1657 N N . TYR A 1 201 ? 11.539 6.086 0.35 1 98.19 201 TYR A N 1
ATOM 1658 C CA . TYR A 1 201 ? 12.719 5.23 0.413 1 98.19 201 TYR A CA 1
ATOM 1659 C C . TYR A 1 201 ? 12.836 4.367 -0.837 1 98.19 201 TYR A C 1
ATOM 1661 O O . TYR A 1 201 ? 13.938 4.168 -1.361 1 98.19 201 TYR A O 1
ATOM 1669 N N . THR A 1 202 ? 11.719 3.877 -1.342 1 98.06 202 THR A N 1
ATOM 1670 C CA . THR A 1 202 ? 11.75 3.057 -2.547 1 98.06 202 THR A CA 1
ATOM 1671 C C . THR A 1 202 ? 12.086 3.906 -3.771 1 98.06 202 THR A C 1
ATOM 1673 O O . THR A 1 202 ? 12.844 3.479 -4.645 1 98.06 202 THR A O 1
ATOM 1676 N N . ALA A 1 203 ? 11.531 5.086 -3.789 1 98.06 203 ALA A N 1
ATOM 1677 C CA . ALA A 1 203 ? 11.828 5.984 -4.902 1 98.06 203 ALA A CA 1
ATOM 1678 C C . ALA A 1 203 ? 13.297 6.395 -4.898 1 98.06 203 ALA A C 1
ATOM 1680 O O . ALA A 1 203 ? 13.945 6.41 -5.945 1 98.06 203 ALA A O 1
ATOM 1681 N N . LEU A 1 204 ? 13.805 6.719 -3.727 1 97.81 204 LEU A N 1
ATOM 1682 C CA . LEU A 1 204 ? 15.203 7.113 -3.6 1 97.81 204 LEU A CA 1
ATOM 1683 C C . LEU A 1 204 ? 16.125 5.996 -4.066 1 97.81 204 LEU A C 1
ATOM 1685 O O . LEU A 1 204 ? 17.094 6.246 -4.797 1 97.81 204 LEU A O 1
ATOM 1689 N N . MET A 1 205 ? 15.773 4.785 -3.707 1 97.62 205 MET A N 1
ATOM 1690 C CA . MET A 1 205 ? 16.594 3.654 -4.129 1 97.62 205 MET A CA 1
ATOM 1691 C C . MET A 1 205 ? 16.469 3.43 -5.633 1 97.62 205 MET A C 1
ATOM 1693 O O . MET A 1 205 ? 17.484 3.172 -6.305 1 97.62 205 MET A O 1
ATOM 1697 N N . ALA A 1 206 ? 15.352 3.57 -6.137 1 97.38 206 ALA A N 1
ATOM 1698 C CA . ALA A 1 206 ? 15.109 3.332 -7.555 1 97.38 206 ALA A CA 1
ATOM 1699 C C . ALA A 1 206 ? 15.891 4.316 -8.422 1 97.38 206 ALA A C 1
ATOM 1701 O O . ALA A 1 206 ? 16.328 3.971 -9.523 1 97.38 206 ALA A O 1
ATOM 1702 N N . VAL A 1 207 ? 16.109 5.535 -7.898 1 96.56 207 VAL A N 1
ATOM 1703 C CA . VAL A 1 207 ? 16.734 6.551 -8.734 1 96.56 207 VAL A CA 1
ATOM 1704 C C . VAL A 1 207 ? 18.172 6.785 -8.258 1 96.56 207 VAL A C 1
ATOM 1706 O O . VAL A 1 207 ? 18.828 7.738 -8.695 1 96.56 207 VAL A O 1
ATOM 1709 N N . SER A 1 208 ? 18.703 6.008 -7.379 1 96.25 208 SER A N 1
ATOM 1710 C CA . SER A 1 208 ? 19.969 6.242 -6.703 1 96.25 208 SER A CA 1
ATOM 1711 C C . SER A 1 208 ? 21.141 6.203 -7.688 1 96.25 208 SER A C 1
ATOM 1713 O O . SER A 1 208 ? 22.188 6.812 -7.449 1 96.25 208 SER A O 1
ATOM 1715 N N . ARG A 1 209 ? 20.906 5.527 -8.836 1 94.56 209 ARG A N 1
ATOM 1716 C CA . ARG A 1 209 ? 22.031 5.355 -9.742 1 94.56 209 ARG A CA 1
ATOM 1717 C C . ARG A 1 209 ? 21.875 6.234 -10.984 1 94.56 209 ARG A C 1
ATOM 1719 O O . ARG A 1 209 ? 22.656 6.117 -11.938 1 94.56 209 ARG A O 1
ATOM 1726 N N . MET A 1 210 ? 20.969 7.035 -10.93 1 94.44 210 MET A N 1
ATOM 1727 C CA . MET A 1 210 ? 20.734 7.938 -12.055 1 94.44 210 MET A CA 1
ATOM 1728 C C . MET A 1 210 ? 21.547 9.211 -11.922 1 94.44 210 MET A C 1
ATOM 1730 O O . MET A 1 210 ? 22.047 9.516 -10.836 1 94.44 210 MET A O 1
ATOM 1734 N N . THR A 1 211 ? 21.688 9.891 -13.055 1 93.81 211 THR A N 1
ATOM 1735 C CA . THR A 1 211 ? 22.297 11.211 -13.016 1 93.81 211 THR A CA 1
ATOM 1736 C C . THR A 1 211 ? 21.375 12.211 -12.312 1 93.81 211 THR A C 1
ATOM 1738 O O . THR A 1 211 ? 20.219 11.914 -12.055 1 93.81 211 THR A O 1
ATOM 1741 N N . ARG A 1 212 ? 21.891 13.359 -11.961 1 91.94 212 ARG A N 1
ATOM 1742 C CA . ARG A 1 212 ? 21.125 14.391 -11.266 1 91.94 212 ARG A CA 1
ATOM 1743 C C . ARG A 1 212 ? 19.891 14.781 -12.062 1 91.94 212 ARG A C 1
ATOM 1745 O O . ARG A 1 212 ? 18.781 14.852 -11.516 1 91.94 212 ARG A O 1
ATOM 1752 N N . ASP A 1 213 ? 20.047 15.023 -13.328 1 92.69 213 ASP A N 1
ATOM 1753 C CA . ASP A 1 213 ? 18.938 15.422 -14.172 1 92.69 213 ASP A CA 1
ATOM 1754 C C . ASP A 1 213 ? 17.953 14.266 -14.383 1 92.69 213 ASP A C 1
ATOM 1756 O O . ASP A 1 213 ? 16.75 14.469 -14.414 1 92.69 213 ASP A O 1
ATOM 1760 N N . GLY A 1 214 ? 18.531 13.086 -14.648 1 93.38 214 GLY A N 1
ATOM 1761 C CA . GLY A 1 214 ? 17.688 11.914 -14.781 1 93.38 214 GLY A CA 1
ATOM 1762 C C . GLY A 1 214 ? 16.828 11.656 -13.562 1 93.38 214 GLY A C 1
ATOM 1763 O O . GLY A 1 214 ? 15.648 11.289 -13.688 1 93.38 214 GLY A O 1
ATOM 1764 N N . ARG A 1 215 ? 17.438 11.844 -12.422 1 94.56 215 ARG A N 1
ATOM 1765 C CA . ARG A 1 215 ? 16.719 11.68 -11.164 1 94.56 215 ARG A CA 1
ATOM 1766 C C . ARG A 1 215 ? 15.562 12.672 -11.055 1 94.56 215 ARG A C 1
ATOM 1768 O O . ARG A 1 215 ? 14.445 12.297 -10.672 1 94.56 215 ARG A O 1
ATOM 1775 N N . LEU A 1 216 ? 15.812 13.906 -11.352 1 94.81 216 LEU A N 1
ATOM 1776 C CA . LEU A 1 216 ? 14.773 14.93 -11.281 1 94.81 216 LEU A CA 1
ATOM 1777 C C . LEU A 1 216 ? 13.617 14.609 -12.227 1 94.81 216 LEU A C 1
ATOM 1779 O O . LEU A 1 216 ? 12.453 14.734 -11.852 1 94.81 216 LEU A O 1
ATOM 1783 N N . VAL A 1 217 ? 13.938 14.18 -13.43 1 95 217 VAL A N 1
ATOM 1784 C CA . VAL A 1 217 ? 12.906 13.828 -14.406 1 95 217 VAL A CA 1
ATOM 1785 C C . VAL A 1 217 ? 12.078 12.664 -13.875 1 95 217 VAL A C 1
ATOM 1787 O O . VAL A 1 217 ? 10.844 12.688 -13.945 1 95 217 VAL A O 1
ATOM 1790 N N . ALA A 1 218 ? 12.75 11.648 -13.359 1 95.94 218 ALA A N 1
ATOM 1791 C CA . ALA A 1 218 ? 12.055 10.477 -12.828 1 95.94 218 ALA A CA 1
ATOM 1792 C C . ALA A 1 218 ? 11.133 10.867 -11.68 1 95.94 218 ALA A C 1
ATOM 1794 O O . ALA A 1 218 ? 10.008 10.367 -11.586 1 95.94 218 ALA A O 1
ATOM 1795 N N . LEU A 1 219 ? 11.586 11.742 -10.836 1 97.06 219 LEU A N 1
ATOM 1796 C CA . LEU A 1 219 ? 10.773 12.172 -9.703 1 97.06 219 LEU A CA 1
ATOM 1797 C C . LEU A 1 219 ? 9.586 13 -10.172 1 97.06 219 LEU A C 1
ATOM 1799 O O . LEU A 1 219 ? 8.5 12.922 -9.594 1 97.06 219 LEU A O 1
ATOM 1803 N N . CYS A 1 220 ? 9.75 13.789 -11.188 1 97.38 220 CYS A N 1
ATOM 1804 C CA . CYS A 1 220 ? 8.648 14.562 -11.75 1 97.38 220 CYS A CA 1
ATOM 1805 C C . CYS A 1 220 ? 7.594 13.648 -12.367 1 97.38 220 CYS A C 1
ATOM 1807 O O . CYS A 1 220 ? 6.395 13.938 -12.289 1 97.38 220 CYS A O 1
ATOM 1809 N N . VAL A 1 221 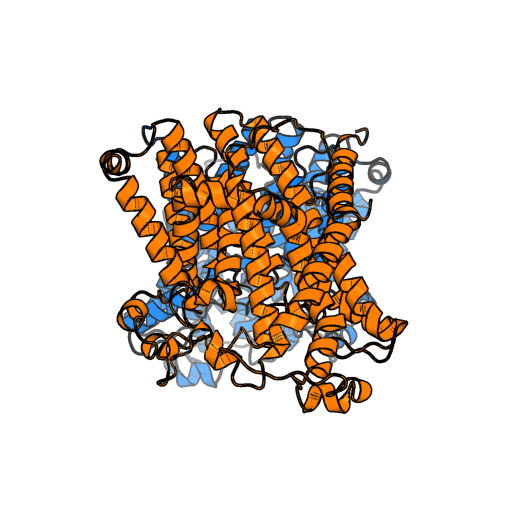? 8.07 12.617 -12.992 1 97.31 221 VAL A N 1
ATOM 1810 C CA . VAL A 1 221 ? 7.141 11.641 -13.547 1 97.31 221 VAL A CA 1
ATOM 1811 C C . VAL A 1 221 ? 6.328 10.992 -12.43 1 97.31 221 VAL A C 1
ATOM 1813 O O . VAL A 1 221 ? 5.113 10.82 -12.547 1 97.31 221 VAL A O 1
ATOM 1816 N N . LEU A 1 222 ? 7.023 10.641 -11.359 1 97.75 222 LEU A N 1
ATOM 1817 C CA . LEU A 1 222 ? 6.336 10.062 -10.203 1 97.75 222 LEU A CA 1
ATOM 1818 C C . LEU A 1 222 ? 5.34 11.055 -9.617 1 97.75 222 LEU A C 1
ATOM 1820 O O . LEU A 1 222 ? 4.23 10.68 -9.242 1 97.75 222 LEU A O 1
ATOM 1824 N N . TRP A 1 223 ? 5.77 12.32 -9.516 1 98.38 223 TRP A N 1
ATOM 1825 C CA . TRP A 1 223 ? 4.898 13.398 -9.055 1 98.38 223 TRP A CA 1
ATOM 1826 C C . TRP A 1 223 ? 3.643 13.484 -9.922 1 98.38 223 TRP A C 1
ATOM 1828 O O . TRP A 1 223 ? 2.527 13.555 -9.398 1 98.38 223 TRP A O 1
ATOM 1838 N N . TYR A 1 224 ? 3.791 13.461 -11.188 1 98 224 TYR A N 1
ATOM 1839 C CA . TYR A 1 224 ? 2.682 13.539 -12.133 1 98 224 TYR A CA 1
ATOM 1840 C C . TYR A 1 224 ? 1.761 12.336 -12 1 98 224 TYR A C 1
ATOM 1842 O O . TYR A 1 224 ? 0.536 12.469 -12.047 1 98 224 TYR A O 1
ATOM 1850 N N . TYR A 1 225 ? 2.355 11.211 -11.844 1 96.56 225 TYR A N 1
ATOM 1851 C CA . TYR A 1 225 ? 1.602 9.969 -11.672 1 96.56 225 TYR A CA 1
ATOM 1852 C C . TYR A 1 225 ? 0.672 10.062 -10.469 1 96.56 225 TYR A C 1
ATOM 1854 O O . TYR A 1 225 ? -0.519 9.758 -10.57 1 96.56 225 TYR A O 1
ATOM 1862 N N . PHE A 1 226 ? 1.097 10.531 -9.359 1 96.75 226 PHE A N 1
ATOM 1863 C CA . PHE A 1 226 ? 0.314 10.586 -8.125 1 96.75 226 PHE A CA 1
ATOM 1864 C C . PHE A 1 226 ? -0.75 11.672 -8.211 1 96.75 226 PHE A C 1
ATOM 1866 O O . PHE A 1 226 ? -1.858 11.5 -7.699 1 96.75 226 PHE A O 1
ATOM 1873 N N . MET A 1 227 ? -0.48 12.742 -8.898 1 97.19 227 MET A N 1
ATOM 1874 C CA . MET A 1 227 ? -1.372 13.898 -8.859 1 97.19 227 MET A CA 1
ATOM 1875 C C . MET A 1 227 ? -2.402 13.828 -9.984 1 97.19 227 MET A C 1
ATOM 1877 O O . MET A 1 227 ? -3.562 14.195 -9.789 1 97.19 227 MET A O 1
ATOM 1881 N N . TYR A 1 228 ? -1.972 13.297 -11.148 1 96.62 228 TYR A N 1
ATOM 1882 C CA . TYR A 1 228 ? -2.83 13.484 -12.312 1 96.62 228 TYR A CA 1
ATOM 1883 C C . TYR A 1 228 ? -3.314 12.141 -12.852 1 96.62 228 TYR A C 1
ATOM 1885 O O . TYR A 1 228 ? -4.227 12.086 -13.672 1 96.62 228 TYR A O 1
ATOM 1893 N N . ILE A 1 229 ? -2.709 11.078 -12.359 1 94.94 229 ILE A N 1
ATOM 1894 C CA . ILE A 1 229 ? -3.127 9.773 -12.859 1 94.94 229 ILE A CA 1
ATOM 1895 C C . ILE A 1 229 ? -3.9 9.023 -11.781 1 94.94 229 ILE A C 1
ATOM 1897 O O . ILE A 1 229 ? -5.047 8.625 -11.992 1 94.94 229 ILE A O 1
ATOM 1901 N N . THR A 1 230 ? -3.314 8.914 -10.672 1 92.69 230 THR A N 1
ATOM 1902 C CA . THR A 1 230 ? -3.971 8.211 -9.578 1 92.69 230 THR A CA 1
ATOM 1903 C C . THR A 1 230 ? -4.469 9.188 -8.516 1 92.69 230 THR A C 1
ATOM 1905 O O . THR A 1 230 ? -4.125 10.375 -8.547 1 92.69 230 THR A O 1
ATOM 1908 N N . ASP A 1 231 ? -5.285 8.727 -7.562 1 91 231 ASP A N 1
ATOM 1909 C CA . ASP A 1 231 ? -5.715 9.547 -6.434 1 91 231 ASP A CA 1
ATOM 1910 C C . ASP A 1 231 ? -4.676 9.523 -5.312 1 91 231 ASP A C 1
ATOM 1912 O O . ASP A 1 231 ? -4.957 9.055 -4.207 1 91 231 ASP A O 1
ATOM 1916 N N . GLY A 1 232 ? -3.48 10.023 -5.676 1 94.19 232 GLY A N 1
ATOM 1917 C CA . GLY A 1 232 ? -2.352 9.93 -4.766 1 94.19 232 GLY A CA 1
ATOM 1918 C C . GLY A 1 232 ? -1.829 11.289 -4.324 1 94.19 232 GLY A C 1
ATOM 1919 O O . GLY A 1 232 ? -0.617 11.484 -4.227 1 94.19 232 GLY A O 1
ATOM 1920 N N . SER A 1 233 ? -2.736 12.219 -3.998 1 96.5 233 SER A N 1
ATOM 1921 C CA . SER A 1 233 ? -2.311 13.57 -3.65 1 96.5 233 SER A CA 1
ATOM 1922 C C . SER A 1 233 ? -1.432 13.57 -2.404 1 96.5 233 SER A C 1
ATOM 1924 O O . SER A 1 233 ? -0.448 14.312 -2.332 1 96.5 233 SER A O 1
ATOM 1926 N N . TYR A 1 234 ? -1.736 12.734 -1.421 1 96.56 234 TYR A N 1
ATOM 1927 C CA . TYR A 1 234 ? -0.938 12.664 -0.202 1 96.56 234 TYR A CA 1
ATOM 1928 C C . TYR A 1 234 ? 0.501 12.273 -0.516 1 96.56 234 TYR A C 1
ATOM 1930 O O . TYR A 1 234 ? 1.442 12.898 -0.02 1 96.56 234 TYR A O 1
ATOM 1938 N N . TYR A 1 235 ? 0.677 11.336 -1.323 1 97.12 235 TYR A N 1
ATOM 1939 C CA . TYR A 1 235 ? 2.002 10.812 -1.641 1 97.12 235 TYR A CA 1
ATOM 1940 C C . TYR A 1 235 ? 2.736 11.742 -2.605 1 97.12 235 TYR A C 1
ATOM 1942 O O . TYR A 1 235 ? 3.967 11.812 -2.588 1 97.12 235 TYR A O 1
ATOM 1950 N N . CYS A 1 236 ? 1.923 12.445 -3.363 1 98.25 236 CYS A N 1
ATOM 1951 C CA . CYS A 1 236 ? 2.506 13.492 -4.191 1 98.25 236 CYS A CA 1
ATOM 1952 C C . CYS A 1 236 ? 3.178 14.555 -3.332 1 98.25 236 CYS A C 1
ATOM 1954 O O . CYS A 1 236 ? 4.227 15.086 -3.699 1 98.25 236 CYS A O 1
ATOM 1956 N N . MET A 1 237 ? 2.564 14.875 -2.27 1 98.75 237 MET A N 1
ATOM 1957 C CA . MET A 1 237 ? 3.137 15.859 -1.354 1 98.75 237 MET A CA 1
ATOM 1958 C C . MET A 1 237 ? 4.484 15.383 -0.816 1 98.75 237 MET A C 1
ATOM 1960 O O . MET A 1 237 ? 5.43 16.172 -0.717 1 98.75 237 MET A O 1
ATOM 1964 N N . PHE A 1 238 ? 4.637 14.102 -0.527 1 98.75 238 PHE A N 1
ATOM 1965 C CA . PHE A 1 238 ? 5.918 13.547 -0.104 1 98.75 238 PHE A CA 1
ATOM 1966 C C . PHE A 1 238 ? 6.965 13.703 -1.199 1 98.75 238 PHE A C 1
ATOM 1968 O O . PHE A 1 238 ? 8.07 14.18 -0.941 1 98.75 238 PHE A O 1
ATOM 1975 N N . VAL A 1 239 ? 6.562 13.359 -2.375 1 98.81 239 VAL A N 1
ATOM 1976 C CA . VAL A 1 239 ? 7.48 13.414 -3.506 1 98.81 239 VAL A CA 1
ATOM 1977 C C . VAL A 1 239 ? 7.887 14.867 -3.77 1 98.81 239 VAL A C 1
ATOM 1979 O O . VAL A 1 239 ? 9.039 15.141 -4.094 1 98.81 239 VAL A O 1
ATOM 1982 N N . SER A 1 240 ? 6.902 15.734 -3.629 1 98.88 240 SER A N 1
ATOM 1983 C CA . SER A 1 240 ? 7.199 17.156 -3.791 1 98.88 240 SER A CA 1
ATOM 1984 C C . SER A 1 240 ? 8.234 17.625 -2.775 1 98.88 240 SER A C 1
ATOM 1986 O O . SER A 1 240 ? 9.117 18.422 -3.102 1 98.88 240 SER A O 1
ATOM 1988 N N . GLY A 1 241 ? 8.078 17.172 -1.537 1 98.75 241 GLY A N 1
ATOM 1989 C CA . GLY A 1 241 ? 9.086 17.469 -0.541 1 98.75 241 GLY A CA 1
ATOM 1990 C C . GLY A 1 241 ? 10.469 16.984 -0.925 1 98.75 241 GLY A C 1
ATOM 1991 O O . GLY A 1 241 ? 11.461 17.688 -0.746 1 98.75 241 GLY A O 1
ATOM 1992 N N . MET A 1 242 ? 10.523 15.797 -1.445 1 98.56 242 MET A N 1
ATOM 1993 C CA . MET A 1 242 ? 11.781 15.219 -1.909 1 98.56 242 MET A CA 1
ATOM 1994 C C . MET A 1 242 ? 12.375 16.031 -3.053 1 98.56 242 MET A C 1
ATOM 1996 O O . MET A 1 242 ? 13.578 16.297 -3.084 1 98.56 242 MET A O 1
ATOM 2000 N N . ILE A 1 243 ? 11.531 16.469 -3.992 1 98.44 243 ILE A N 1
ATOM 2001 C CA . ILE A 1 243 ? 11.977 17.266 -5.129 1 98.44 243 ILE A CA 1
ATOM 2002 C C . ILE A 1 243 ? 12.516 18.609 -4.633 1 98.44 243 ILE A C 1
ATOM 2004 O O . ILE A 1 243 ? 13.562 19.062 -5.094 1 98.44 243 ILE A O 1
ATOM 2008 N N . LEU A 1 244 ? 11.82 19.203 -3.691 1 98 244 LEU A N 1
ATOM 2009 C CA . LEU A 1 244 ? 12.281 20.469 -3.117 1 98 244 LEU A CA 1
ATOM 2010 C C . LEU A 1 244 ? 13.656 20.312 -2.477 1 98 244 LEU A C 1
ATOM 2012 O O . LEU A 1 244 ? 14.523 21.172 -2.637 1 98 244 LEU A O 1
ATOM 2016 N N . CYS A 1 245 ? 13.789 19.234 -1.739 1 97.81 245 CYS A N 1
ATOM 2017 C CA . CYS A 1 245 ? 15.07 18.953 -1.108 1 97.81 245 CYS A CA 1
ATOM 2018 C C . CYS A 1 245 ? 16.188 18.859 -2.148 1 97.81 245 CYS A C 1
ATOM 2020 O O . CYS A 1 245 ? 17.25 19.453 -1.985 1 97.81 245 CYS A O 1
ATOM 2022 N N . ASP A 1 246 ? 15.906 18.125 -3.186 1 97.06 246 ASP A N 1
ATOM 2023 C CA . ASP A 1 246 ? 16.875 17.969 -4.262 1 97.06 246 ASP A CA 1
ATOM 2024 C C . ASP A 1 246 ? 17.219 19.312 -4.906 1 97.06 246 ASP A C 1
ATOM 2026 O O . ASP A 1 246 ? 18.391 19.609 -5.152 1 97.06 246 ASP A O 1
ATOM 2030 N N . LEU A 1 247 ? 16.234 20.109 -5.141 1 95.94 247 LEU A N 1
ATOM 2031 C CA . LEU A 1 247 ? 16.438 21.406 -5.789 1 95.94 247 LEU A CA 1
ATOM 2032 C C . LEU A 1 247 ? 17.234 22.359 -4.891 1 95.94 247 LEU A C 1
ATOM 2034 O O . LEU A 1 247 ? 18.078 23.109 -5.367 1 95.94 247 LEU A O 1
ATOM 2038 N N . GLU A 1 248 ? 16.922 22.328 -3.654 1 94.94 248 GLU A N 1
ATOM 2039 C CA . GLU A 1 248 ? 17.656 23.156 -2.715 1 94.94 248 GLU A CA 1
ATOM 2040 C C . GLU A 1 248 ? 19.125 22.75 -2.654 1 94.94 248 GLU A C 1
ATOM 2042 O O . GLU A 1 248 ? 20.016 23.609 -2.568 1 94.94 248 GLU A O 1
ATOM 2047 N N . MET A 1 249 ? 19.391 21.5 -2.65 1 95.06 249 MET A N 1
ATOM 2048 C CA . MET A 1 249 ? 20.766 21.016 -2.656 1 95.06 249 MET A CA 1
ATOM 2049 C C . MET A 1 249 ? 21.484 21.422 -3.941 1 95.06 249 MET A C 1
ATOM 2051 O O . MET A 1 249 ? 22.656 21.828 -3.91 1 95.06 249 MET A O 1
ATOM 2055 N N . ARG A 1 250 ? 20.766 21.359 -5.02 1 93.94 250 ARG A N 1
ATOM 2056 C CA . ARG A 1 250 ? 21.344 21.766 -6.301 1 93.94 250 ARG A CA 1
ATOM 2057 C C . ARG A 1 250 ? 21.609 23.266 -6.34 1 93.94 250 ARG A C 1
ATOM 2059 O O . ARG A 1 250 ? 22.594 23.703 -6.934 1 93.94 250 ARG A O 1
ATOM 2066 N N . ALA A 1 251 ? 20.719 23.953 -5.812 1 92.44 251 ALA A N 1
ATOM 2067 C CA . ALA A 1 251 ? 20.922 25.391 -5.734 1 92.44 251 ALA A CA 1
ATOM 2068 C C . ALA A 1 251 ? 22.156 25.734 -4.914 1 92.44 251 ALA A C 1
ATOM 2070 O O . ALA A 1 251 ? 22.938 26.609 -5.293 1 92.44 251 ALA A O 1
ATOM 2071 N N . ALA A 1 252 ? 22.375 25.078 -3.846 1 91.19 252 ALA A N 1
ATOM 2072 C CA . ALA A 1 252 ? 23.531 25.312 -2.979 1 91.19 252 ALA A CA 1
ATOM 2073 C C . ALA A 1 252 ? 24.828 24.953 -3.689 1 91.19 252 ALA A C 1
ATOM 2075 O O . ALA A 1 252 ? 25.859 25.578 -3.459 1 91.19 252 ALA A O 1
ATOM 2076 N N . GLU A 1 253 ? 24.688 23.984 -4.582 1 92.56 253 GLU A N 1
ATOM 2077 C CA . GLU A 1 253 ? 25.875 23.516 -5.297 1 92.56 253 GLU A CA 1
ATOM 2078 C C . GLU A 1 253 ? 26.062 24.266 -6.613 1 92.56 253 GLU A C 1
ATOM 2080 O O . GLU A 1 253 ? 27.094 24.141 -7.266 1 92.56 253 GLU A O 1
ATOM 2085 N N . GLY A 1 254 ? 25.109 24.969 -7.027 1 90.31 254 GLY A N 1
ATOM 2086 C CA . GLY A 1 254 ? 25.188 25.703 -8.289 1 90.31 254 GLY A CA 1
ATOM 2087 C C . GLY A 1 254 ? 24.938 24.812 -9.5 1 90.31 254 GLY A C 1
ATOM 2088 O O . GLY A 1 254 ? 25.484 25.047 -10.578 1 90.31 254 GLY A O 1
ATOM 2089 N N . THR A 1 255 ? 24.172 23.734 -9.328 1 89.94 255 THR A N 1
ATOM 2090 C CA . THR A 1 255 ? 23.953 22.781 -10.422 1 89.94 255 THR A CA 1
ATOM 2091 C C . THR A 1 255 ? 22.484 22.766 -10.852 1 89.94 255 THR A C 1
ATOM 2093 O O . THR A 1 255 ? 22 21.766 -11.367 1 89.94 255 THR A O 1
ATOM 2096 N N . LEU A 1 256 ? 21.828 23.812 -10.594 1 91.69 256 LEU A N 1
ATOM 2097 C CA . LEU A 1 256 ? 20.438 23.906 -11.039 1 91.69 256 LEU A CA 1
ATOM 2098 C C . LEU A 1 256 ? 20.359 23.922 -12.562 1 91.69 256 LEU A C 1
ATOM 2100 O O . LEU A 1 256 ? 21.281 24.391 -13.234 1 91.69 256 LEU A O 1
ATOM 2104 N N . PRO A 1 257 ? 19.328 23.406 -13.047 1 87.25 257 PRO A N 1
ATOM 2105 C CA . PRO A 1 257 ? 19.141 23.516 -14.492 1 87.25 257 PRO A CA 1
ATOM 2106 C C . PRO A 1 257 ? 19.203 24.969 -14.984 1 87.25 257 PRO A C 1
ATOM 2108 O O . PRO A 1 257 ? 18.812 25.875 -14.266 1 87.25 257 PRO A O 1
ATOM 2111 N N . ARG A 1 258 ? 19.609 25.141 -16.25 1 87.94 258 ARG A N 1
ATOM 2112 C CA . ARG A 1 258 ? 19.859 26.453 -16.844 1 87.94 258 ARG A CA 1
ATOM 2113 C C . ARG A 1 258 ? 18.609 27.328 -16.766 1 87.94 258 ARG A C 1
ATOM 2115 O O . ARG A 1 258 ? 18.703 28.516 -16.438 1 87.94 258 ARG A O 1
ATOM 2122 N N . TRP A 1 259 ? 17.516 26.75 -16.969 1 88.5 259 TRP A N 1
ATOM 2123 C CA . TRP A 1 259 ? 16.297 27.547 -17 1 88.5 259 TRP A CA 1
ATOM 2124 C C . TRP A 1 259 ? 15.953 28.062 -15.609 1 88.5 259 TRP A C 1
ATOM 2126 O O . TRP A 1 259 ? 15.375 29.156 -15.469 1 88.5 259 TRP A O 1
ATOM 2136 N N . MET A 1 260 ? 16.266 27.422 -14.586 1 89.31 260 MET A N 1
ATOM 2137 C CA . MET A 1 260 ? 16.016 27.859 -13.211 1 89.31 260 MET A CA 1
ATOM 2138 C C . MET A 1 260 ? 17.047 28.891 -12.781 1 89.31 260 MET A C 1
ATOM 2140 O O . MET A 1 260 ? 16.719 29.828 -12.039 1 89.31 260 MET A O 1
ATOM 2144 N N . ARG A 1 261 ? 18.219 28.75 -13.305 1 89.5 261 ARG A N 1
ATOM 2145 C CA . ARG A 1 261 ? 19.281 29.703 -13 1 89.5 261 ARG A CA 1
ATOM 2146 C C . ARG A 1 261 ? 18.969 31.078 -13.594 1 89.5 261 ARG A C 1
ATOM 2148 O O . ARG A 1 261 ? 19.312 32.094 -13.008 1 89.5 261 ARG A O 1
ATOM 2155 N N . SER A 1 262 ? 18.266 31.016 -14.656 1 92.31 262 SER A N 1
ATOM 2156 C CA . SER A 1 262 ? 17.938 32.281 -15.32 1 92.31 262 SER A CA 1
ATOM 2157 C C . SER A 1 262 ? 16.922 33.094 -14.508 1 92.31 262 SER A C 1
ATOM 2159 O O . SER A 1 262 ? 16.781 34.281 -14.711 1 92.31 262 SER A O 1
ATOM 2161 N N . LEU A 1 263 ? 16.328 32.469 -13.523 1 92.12 263 LEU A N 1
ATOM 2162 C CA . LEU A 1 263 ? 15.32 33.125 -12.711 1 92.12 263 LEU A CA 1
ATOM 2163 C C . LEU A 1 263 ? 15.938 33.719 -11.453 1 92.12 263 LEU A C 1
ATOM 2165 O O . LEU A 1 263 ? 15.25 34.375 -10.656 1 92.12 263 LEU A O 1
ATOM 2169 N N . GLU A 1 264 ? 17.188 33.656 -11.273 1 90.25 264 GLU A N 1
ATOM 2170 C CA . GLU A 1 264 ? 17.906 34.062 -10.07 1 90.25 264 GLU A CA 1
ATOM 2171 C C . GLU A 1 264 ? 17.703 35.531 -9.773 1 90.25 264 GLU A C 1
ATOM 2173 O O . GLU A 1 264 ? 17.531 35.938 -8.617 1 90.25 264 GLU A O 1
ATOM 2178 N N . PRO A 1 265 ? 17.688 36.344 -10.828 1 92.19 265 PRO A N 1
ATOM 2179 C CA . PRO A 1 265 ? 17.484 37.781 -10.539 1 92.19 265 PRO A CA 1
ATOM 2180 C C . PRO A 1 265 ? 16.094 38.062 -9.969 1 92.19 265 PRO A C 1
ATOM 2182 O O . PRO A 1 265 ? 15.891 39.125 -9.336 1 92.19 265 PRO A O 1
ATOM 2185 N N . TYR A 1 266 ? 15.219 37.25 -10.133 1 95 266 TYR A N 1
ATOM 2186 C CA . TYR A 1 266 ? 13.844 37.438 -9.695 1 95 266 TYR A CA 1
ATOM 2187 C C . TYR A 1 266 ? 13.531 36.594 -8.461 1 95 266 TYR A C 1
ATOM 2189 O O . TYR A 1 266 ? 12.359 36.344 -8.156 1 95 266 TYR A O 1
ATOM 2197 N N . LYS A 1 267 ? 14.516 36.188 -7.828 1 93.5 267 LYS A N 1
ATOM 2198 C CA . LYS A 1 267 ? 14.375 35.25 -6.715 1 93.5 267 LYS A CA 1
ATOM 2199 C C . LYS A 1 267 ? 13.461 35.812 -5.633 1 93.5 267 LYS A C 1
ATOM 2201 O O . LYS A 1 267 ? 12.547 35.125 -5.164 1 93.5 267 LYS A O 1
ATOM 2206 N N . ASN A 1 268 ? 13.641 37.031 -5.25 1 94 268 ASN A N 1
ATOM 2207 C CA . ASN A 1 268 ? 12.844 37.625 -4.188 1 94 268 ASN A CA 1
ATOM 2208 C C . ASN A 1 268 ? 11.375 37.719 -4.566 1 94 268 ASN A C 1
ATOM 2210 O O . ASN A 1 268 ? 10.5 37.344 -3.785 1 94 268 ASN A O 1
ATOM 2214 N N . VAL A 1 269 ? 11.164 38.188 -5.703 1 96.38 269 VAL A N 1
ATOM 2215 C CA . VAL A 1 269 ? 9.789 38.344 -6.168 1 96.38 269 VAL A CA 1
ATOM 2216 C C . VAL A 1 269 ? 9.125 36.969 -6.266 1 96.38 269 VAL A C 1
ATOM 2218 O O . VAL A 1 269 ? 7.957 36.812 -5.891 1 96.38 269 VAL A O 1
ATOM 2221 N N . ILE A 1 270 ? 9.852 36.062 -6.73 1 96.62 270 ILE A N 1
ATOM 2222 C CA . ILE A 1 270 ? 9.312 34.719 -6.926 1 96.62 270 ILE A CA 1
ATOM 2223 C C . ILE A 1 270 ? 8.93 34.125 -5.574 1 96.62 270 ILE A C 1
ATOM 2225 O O . ILE A 1 270 ? 7.793 33.656 -5.391 1 96.62 270 ILE A O 1
ATOM 2229 N N . PHE A 1 271 ? 9.75 34.125 -4.625 1 97.5 271 PHE A N 1
ATOM 2230 C CA . PHE A 1 271 ? 9.508 33.438 -3.363 1 97.5 271 PHE A CA 1
ATOM 2231 C C . PHE A 1 271 ? 8.469 34.188 -2.533 1 97.5 271 PHE A C 1
ATOM 2233 O O . PHE A 1 271 ? 7.676 33.562 -1.816 1 97.5 271 PHE A O 1
ATOM 2240 N N . TYR A 1 272 ? 8.398 35.5 -2.615 1 97.69 272 TYR A N 1
ATOM 2241 C CA . TYR A 1 272 ? 7.344 36.25 -1.932 1 97.69 272 TYR A CA 1
ATOM 2242 C C . TYR A 1 272 ? 5.984 35.969 -2.561 1 97.69 272 TYR A C 1
ATOM 2244 O O . TYR A 1 272 ? 4.973 35.906 -1.861 1 97.69 272 TYR A O 1
ATOM 2252 N N . THR A 1 273 ? 6.004 35.875 -3.875 1 98.06 273 THR A N 1
ATOM 2253 C CA . THR A 1 273 ? 4.766 35.5 -4.559 1 98.06 273 THR A CA 1
ATOM 2254 C C . THR A 1 273 ? 4.32 34.094 -4.164 1 98.06 273 THR A C 1
ATOM 2256 O O . THR A 1 273 ? 3.141 33.875 -3.871 1 98.06 273 THR A O 1
ATOM 2259 N N . LEU A 1 274 ? 5.258 33.188 -4.156 1 98.25 274 LEU A N 1
ATOM 2260 C CA . LEU A 1 274 ? 4.941 31.812 -3.75 1 98.25 274 LEU A CA 1
ATOM 2261 C C . LEU A 1 274 ? 4.379 31.781 -2.332 1 98.25 274 LEU A C 1
ATOM 2263 O O . LEU A 1 274 ? 3.416 31.062 -2.055 1 98.25 274 LEU A O 1
ATOM 2267 N N . PHE A 1 275 ? 4.965 32.562 -1.479 1 97.94 275 PHE A N 1
ATOM 2268 C CA . PHE A 1 275 ? 4.523 32.625 -0.09 1 97.94 275 PHE A CA 1
ATOM 2269 C C . PHE A 1 275 ? 3.094 33.125 0.001 1 97.94 275 PHE A C 1
ATOM 2271 O O . PHE A 1 275 ? 2.266 32.562 0.72 1 97.94 275 PHE A O 1
ATOM 2278 N N . THR A 1 276 ? 2.826 34.188 -0.732 1 97.31 276 THR A N 1
ATOM 2279 C CA . THR A 1 276 ? 1.499 34.781 -0.722 1 97.31 276 THR A CA 1
ATOM 2280 C C . THR A 1 276 ? 0.46 33.812 -1.279 1 97.31 276 THR A C 1
ATOM 2282 O O . THR A 1 276 ? -0.613 33.656 -0.697 1 97.31 276 THR A O 1
ATOM 2285 N N . VAL A 1 277 ? 0.813 33.156 -2.336 1 97.44 277 VAL A N 1
ATOM 2286 C CA . VAL A 1 277 ? -0.096 32.188 -2.961 1 97.44 277 VAL A CA 1
ATOM 2287 C C . VAL A 1 277 ? -0.319 31.016 -2.027 1 97.44 277 VAL A C 1
ATOM 2289 O O . VAL A 1 277 ? -1.418 30.453 -1.972 1 97.44 277 VAL A O 1
ATOM 2292 N N . ALA A 1 278 ? 0.692 30.641 -1.317 1 98.06 278 ALA A N 1
ATOM 2293 C CA . ALA A 1 278 ? 0.582 29.547 -0.361 1 98.06 278 ALA A CA 1
ATOM 2294 C C . ALA A 1 278 ? -0.483 29.844 0.692 1 98.06 278 ALA A C 1
ATOM 2296 O O . ALA A 1 278 ? -1.341 29 0.969 1 98.06 278 ALA A O 1
ATOM 2297 N N . ILE A 1 279 ? -0.458 31.016 1.199 1 95.75 279 ILE A N 1
ATOM 2298 C CA . ILE A 1 279 ? -1.382 31.391 2.262 1 95.75 279 ILE A CA 1
ATOM 2299 C C . ILE A 1 279 ? -2.797 31.5 1.698 1 95.75 279 ILE A C 1
ATOM 2301 O O . ILE A 1 279 ? -3.764 31.094 2.352 1 95.75 279 ILE A O 1
ATOM 2305 N N . LEU A 1 280 ? -2.889 32.031 0.518 1 95.38 280 LEU A N 1
ATOM 2306 C CA . LEU A 1 280 ? -4.199 32.156 -0.11 1 95.38 280 LEU A CA 1
ATOM 2307 C C . LEU A 1 280 ? -4.797 30.781 -0.414 1 95.38 280 LEU A C 1
ATOM 2309 O O . LEU A 1 280 ? -5.961 30.516 -0.102 1 95.38 280 LEU A O 1
ATOM 2313 N N . LEU A 1 281 ? -3.986 29.906 -0.963 1 96.5 281 LEU A N 1
ATOM 2314 C CA . LEU A 1 281 ? -4.465 28.562 -1.281 1 96.5 281 LEU A CA 1
ATOM 2315 C C . LEU A 1 281 ? -4.723 27.766 -0.009 1 96.5 281 LEU A C 1
ATOM 2317 O O . LEU A 1 281 ? -5.582 26.875 0.009 1 96.5 281 LEU A O 1
ATOM 2321 N N . GLY A 1 282 ? -3.988 28.078 1.016 1 96.19 282 GLY A N 1
ATOM 2322 C CA . GLY A 1 282 ? -4.168 27.391 2.285 1 96.19 282 GLY A CA 1
ATOM 2323 C C . GLY A 1 282 ? -5.535 27.625 2.9 1 96.19 282 GLY A C 1
ATOM 2324 O O . GLY A 1 282 ? -5.965 26.875 3.773 1 96.19 282 GLY A O 1
ATOM 2325 N N . GLY A 1 283 ? -6.219 28.656 2.42 1 94.31 283 GLY A N 1
ATOM 2326 C CA . GLY A 1 283 ? -7.543 28.984 2.922 1 94.31 283 GLY A CA 1
ATOM 2327 C C . GLY A 1 283 ? -8.664 28.375 2.109 1 94.31 283 GLY A C 1
ATOM 2328 O O . GLY A 1 283 ? -9.781 28.875 2.1 1 94.31 283 GLY A O 1
ATOM 2329 N N . ILE A 1 284 ? -8.406 27.281 1.481 1 94.94 284 ILE A N 1
ATOM 2330 C CA . ILE A 1 284 ? -9.383 26.578 0.651 1 94.94 284 ILE A CA 1
ATOM 2331 C C . ILE A 1 284 ? -10.57 26.156 1.507 1 94.94 284 ILE A C 1
ATOM 2333 O O . ILE A 1 284 ? -10.406 25.781 2.67 1 94.94 284 ILE A O 1
ATOM 2337 N N . PRO A 1 285 ? -11.836 26.344 0.978 1 93.81 285 PRO A N 1
ATOM 2338 C CA . PRO A 1 285 ? -12.984 25.844 1.748 1 93.81 285 PRO A CA 1
ATOM 2339 C C . PRO A 1 285 ? -12.93 24.344 1.979 1 93.81 285 PRO A C 1
ATOM 2341 O O . PRO A 1 285 ? -12.516 23.594 1.094 1 93.81 285 PRO A O 1
ATOM 2344 N N . SER A 1 286 ? -13.375 23.891 3.131 1 92.5 286 SER A N 1
ATOM 2345 C CA . SER A 1 286 ? -13.125 22.5 3.492 1 92.5 286 SER A CA 1
ATOM 2346 C C . SER A 1 286 ? -14.367 21.859 4.105 1 92.5 286 SER A C 1
ATOM 2348 O O . SER A 1 286 ? -14.297 20.766 4.66 1 92.5 286 SER A O 1
ATOM 2350 N N . HIS A 1 287 ? -15.5 22.453 3.955 1 90.94 287 HIS A N 1
ATOM 2351 C CA . HIS A 1 287 ? -16.688 21.969 4.629 1 90.94 287 HIS A CA 1
ATOM 2352 C C . HIS A 1 287 ? -17.266 20.75 3.912 1 90.94 287 HIS A C 1
ATOM 2354 O O . HIS A 1 287 ? -17.953 19.922 4.527 1 90.94 287 HIS A O 1
ATOM 2360 N N . SER A 1 288 ? -17.016 20.734 2.607 1 90 288 SER A N 1
ATOM 2361 C CA . SER A 1 288 ? -17.531 19.641 1.8 1 90 288 SER A CA 1
ATOM 2362 C C . SER A 1 288 ? -16.516 19.219 0.737 1 90 288 SER A C 1
ATOM 2364 O O . SER A 1 288 ? -15.609 19.984 0.399 1 90 288 SER A O 1
ATOM 2366 N N . ILE A 1 289 ? -16.703 18.016 0.294 1 91.06 289 ILE A N 1
ATOM 2367 C CA . ILE A 1 289 ? -15.812 17.516 -0.746 1 91.06 289 ILE A CA 1
ATOM 2368 C C . ILE A 1 289 ? -16.391 17.828 -2.121 1 91.06 289 ILE A C 1
ATOM 2370 O O . ILE A 1 289 ? -15.719 17.656 -3.141 1 91.06 289 ILE A O 1
ATOM 2374 N N . GLU A 1 290 ? -17.609 18.312 -2.168 1 92.06 290 GLU A N 1
ATOM 2375 C CA . GLU A 1 290 ? -18.297 18.562 -3.436 1 92.06 290 GLU A CA 1
ATOM 2376 C C . GLU A 1 290 ? -17.719 19.797 -4.133 1 92.06 290 GLU A C 1
ATOM 2378 O O . GLU A 1 290 ? -17.547 20.844 -3.512 1 92.06 290 GLU A O 1
ATOM 2383 N N . VAL A 1 291 ? -17.469 19.625 -5.324 1 93.06 291 VAL A N 1
ATOM 2384 C CA . VAL A 1 291 ? -16.844 20.688 -6.109 1 93.06 291 VAL A CA 1
ATOM 2385 C C . VAL A 1 291 ? -17.781 21.891 -6.191 1 93.06 291 VAL A C 1
ATOM 2387 O O . VAL A 1 291 ? -17.34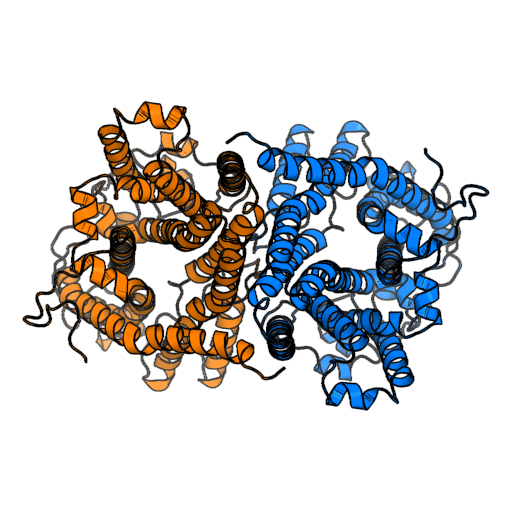4 23.016 -6.41 1 93.06 291 VAL A O 1
ATOM 2390 N N . SER A 1 292 ? -19.078 21.703 -6 1 92.38 292 SER A N 1
ATOM 2391 C CA . SER A 1 292 ? -20.031 22.797 -6.004 1 92.38 292 SER A CA 1
ATOM 2392 C C . SER A 1 292 ? -19.734 23.812 -4.91 1 92.38 292 SER A C 1
ATOM 2394 O O . SER A 1 292 ? -19.953 25.016 -5.086 1 92.38 292 SER A O 1
ATOM 2396 N N . LEU A 1 293 ? -19.219 23.344 -3.828 1 92.62 293 LEU A N 1
ATOM 2397 C CA . LEU A 1 293 ? -18.812 24.25 -2.76 1 92.62 293 LEU A CA 1
ATOM 2398 C C . LEU A 1 293 ? -17.688 25.172 -3.227 1 92.62 293 LEU A C 1
ATOM 2400 O O . LEU A 1 293 ? -17.719 26.375 -2.959 1 92.62 293 LEU A O 1
ATOM 2404 N N . LEU A 1 294 ? -16.766 24.547 -3.852 1 93 294 LEU A N 1
ATOM 2405 C CA . LEU A 1 294 ? -15.625 25.312 -4.348 1 93 294 LEU A CA 1
ATOM 2406 C C . LEU A 1 294 ? -16.078 26.359 -5.355 1 93 294 LEU A C 1
ATOM 2408 O O . LEU A 1 294 ? -15.656 27.516 -5.289 1 93 294 LEU A O 1
ATOM 2412 N N . LYS A 1 295 ? -17 26.047 -6.156 1 94.12 295 LYS A N 1
ATOM 2413 C CA . LYS A 1 295 ? -17.484 26.938 -7.207 1 94.12 295 LYS A CA 1
ATOM 2414 C C . LYS A 1 295 ? -18.312 28.078 -6.629 1 94.12 295 LYS A C 1
ATOM 2416 O O . LYS A 1 295 ? -18.344 29.188 -7.184 1 94.12 295 LYS A O 1
ATOM 2421 N N . SER A 1 296 ? -18.953 27.844 -5.586 1 92.62 296 SER A N 1
ATOM 2422 C CA . SER A 1 296 ? -19.828 28.844 -4.988 1 92.62 296 SER A CA 1
ATOM 2423 C C . SER A 1 296 ? -19.062 29.734 -4.016 1 92.62 296 SER A C 1
ATOM 2425 O O . SER A 1 296 ? -19.594 30.734 -3.525 1 92.62 296 SER A O 1
ATOM 2427 N N . SER A 1 297 ? -17.844 29.391 -3.725 1 93.31 297 SER A N 1
ATOM 2428 C CA . SER A 1 297 ? -17.031 30.172 -2.795 1 93.31 297 SER A CA 1
ATOM 2429 C C . SER A 1 297 ? -16.375 31.344 -3.5 1 93.31 297 SER A C 1
ATOM 2431 O O . SER A 1 297 ? -15.734 31.188 -4.543 1 93.31 297 SER A O 1
ATOM 2433 N N . PRO A 1 298 ? -16.547 32.5 -2.938 1 91.62 298 PRO A N 1
ATOM 2434 C CA . PRO A 1 298 ? -15.945 33.688 -3.576 1 91.62 298 PRO A CA 1
ATOM 2435 C C . PRO A 1 298 ? -14.445 33.562 -3.781 1 91.62 298 PRO A C 1
ATOM 2437 O O . PRO A 1 298 ? -13.719 33.188 -2.848 1 91.62 298 PRO A O 1
ATOM 2440 N N . GLY A 1 299 ? -14 33.75 -5.043 1 89.81 299 GLY A N 1
ATOM 2441 C CA . GLY A 1 299 ? -12.586 33.75 -5.352 1 89.81 299 GLY A CA 1
ATOM 2442 C C . GLY A 1 299 ? -12.078 32.406 -5.828 1 89.81 299 GLY A C 1
ATOM 2443 O O . GLY A 1 299 ? -10.93 32.281 -6.266 1 89.81 299 GLY A O 1
ATOM 2444 N N . TRP A 1 300 ? -12.969 31.375 -5.793 1 94.31 300 TRP A N 1
ATOM 2445 C CA . TRP A 1 300 ? -12.477 30.031 -6.062 1 94.31 300 TRP A CA 1
ATOM 2446 C C . TRP A 1 300 ? -13.125 29.453 -7.312 1 94.31 300 TRP A C 1
ATOM 2448 O O . TRP A 1 300 ? -12.836 28.328 -7.711 1 94.31 300 TRP A O 1
ATOM 2458 N N . TYR A 1 301 ? -14.008 30.266 -7.957 1 93.44 301 TYR A N 1
ATOM 2459 C CA . TYR A 1 301 ? -14.758 29.766 -9.102 1 93.44 301 TYR A CA 1
ATOM 2460 C C . TYR A 1 301 ? -13.812 29.312 -10.211 1 93.44 301 TYR A C 1
ATOM 2462 O O . TYR A 1 301 ? -13.898 28.172 -10.672 1 93.44 301 TYR A O 1
ATOM 2470 N N . TYR A 1 302 ? -12.883 30.172 -10.609 1 93.38 302 TYR A N 1
ATOM 2471 C CA . TYR A 1 302 ? -11.992 29.859 -11.719 1 93.38 302 TYR A CA 1
ATOM 2472 C C . TYR A 1 302 ? -10.977 28.797 -11.328 1 93.38 302 TYR A C 1
ATOM 2474 O O . TYR A 1 302 ? -10.57 27.984 -12.156 1 93.38 302 TYR A O 1
ATOM 2482 N N . LEU A 1 303 ? -10.57 28.734 -10.094 1 94.19 303 LEU A N 1
ATOM 2483 C CA . LEU A 1 303 ? -9.594 27.75 -9.617 1 94.19 303 LEU A CA 1
ATOM 2484 C C . LEU A 1 303 ? -10.188 26.359 -9.609 1 94.19 303 LEU A C 1
ATOM 2486 O O . LEU A 1 303 ? -9.461 25.359 -9.734 1 94.19 303 LEU A O 1
ATOM 2490 N N . ALA A 1 304 ? -11.492 26.312 -9.484 1 93.94 304 ALA A N 1
ATOM 2491 C CA . ALA A 1 304 ? -12.18 25.031 -9.445 1 93.94 304 ALA A CA 1
ATOM 2492 C C . ALA A 1 304 ? -11.93 24.234 -10.727 1 93.94 304 ALA A C 1
ATOM 2494 O O . ALA A 1 304 ? -11.961 23 -10.711 1 93.94 304 ALA A O 1
ATOM 2495 N N . TRP A 1 305 ? -11.586 24.875 -11.75 1 93.38 305 TRP A N 1
ATOM 2496 C CA . TRP A 1 305 ? -11.391 24.219 -13.039 1 93.38 305 TRP A CA 1
ATOM 2497 C C . TRP A 1 305 ? -10 23.609 -13.141 1 93.38 305 TRP A C 1
ATOM 2499 O O . TRP A 1 305 ? -9.727 22.812 -14.039 1 93.38 305 TRP A O 1
ATOM 2509 N N . LEU A 1 306 ? -9.148 23.875 -12.227 1 93.25 306 LEU A N 1
ATOM 2510 C CA . LEU A 1 306 ? -7.789 23.359 -12.242 1 93.25 306 LEU A CA 1
ATOM 2511 C C . LEU A 1 306 ? -7.723 22 -11.562 1 93.25 306 LEU A C 1
ATOM 2513 O O . LEU A 1 306 ? -6.738 21.266 -11.711 1 93.25 306 LEU A O 1
ATOM 2517 N N . LYS A 1 307 ? -8.719 21.703 -10.844 1 91.94 307 LYS A N 1
ATOM 2518 C CA . LYS A 1 307 ? -8.711 20.422 -10.125 1 91.94 307 LYS A CA 1
ATOM 2519 C C . LYS A 1 307 ? -8.617 19.25 -11.094 1 91.94 307 LYS A C 1
ATOM 2521 O O . LYS A 1 307 ? -9.438 19.125 -12.008 1 91.94 307 LYS A O 1
ATOM 2526 N N . PRO A 1 308 ? -7.652 18.391 -10.867 1 92.06 308 PRO A N 1
ATOM 2527 C CA . PRO A 1 308 ? -7.59 17.203 -11.727 1 92.06 308 PRO A CA 1
ATOM 2528 C C . PRO A 1 308 ? -8.68 16.188 -11.406 1 92.06 308 PRO A C 1
ATOM 2530 O O . PRO A 1 308 ? -9.18 16.141 -10.273 1 92.06 308 PRO A O 1
ATOM 2533 N N . GLN A 1 309 ? -8.992 15.383 -12.422 1 88 309 GLN A N 1
ATOM 2534 C CA . GLN A 1 309 ? -9.984 14.328 -12.242 1 88 309 GLN A CA 1
ATOM 2535 C C . GLN A 1 309 ? -9.5 13.281 -11.242 1 88 309 GLN A C 1
ATOM 2537 O O . GLN A 1 309 ? -10.305 12.719 -10.492 1 88 309 GLN A O 1
ATOM 2542 N N . ALA A 1 310 ? -8.258 13.094 -11.133 1 89.31 310 ALA A N 1
ATOM 2543 C CA . ALA A 1 310 ? -7.676 12.016 -10.336 1 89.31 310 ALA A CA 1
ATOM 2544 C C . ALA A 1 310 ? -7.855 12.281 -8.844 1 89.31 310 ALA A C 1
ATOM 2546 O O . ALA A 1 310 ? -8.102 11.352 -8.07 1 89.31 310 ALA A O 1
ATOM 2547 N N . VAL A 1 311 ? -7.789 13.539 -8.508 1 91.69 311 VAL A N 1
ATOM 2548 C CA . VAL A 1 311 ? -7.91 13.875 -7.09 1 91.69 311 VAL A CA 1
ATOM 2549 C C . VAL A 1 311 ? -9.383 14.008 -6.715 1 91.69 311 VAL A C 1
ATOM 2551 O O . VAL A 1 311 ? -10.047 14.984 -7.078 1 91.69 311 VAL A O 1
ATOM 2554 N N . PHE A 1 312 ? -9.875 13.148 -5.902 1 88.62 312 PHE A N 1
ATOM 2555 C CA . PHE A 1 312 ? -11.289 13.109 -5.566 1 88.62 312 PHE A CA 1
ATOM 2556 C C . PHE A 1 312 ? -11.664 14.281 -4.664 1 88.62 312 PHE A C 1
ATOM 2558 O O . PHE A 1 312 ? -12.633 15 -4.934 1 88.62 312 PHE A O 1
ATOM 2565 N N . ASP A 1 313 ? -10.891 14.477 -3.637 1 93.62 313 ASP A N 1
ATOM 2566 C CA . ASP A 1 313 ? -11.078 15.594 -2.717 1 93.62 313 ASP A CA 1
ATOM 2567 C C . ASP A 1 313 ? -10.273 16.812 -3.162 1 93.62 313 ASP A C 1
ATOM 2569 O O . ASP A 1 313 ? -9.055 16.859 -2.986 1 93.62 313 ASP A O 1
ATOM 2573 N N . PHE A 1 314 ? -10.992 17.797 -3.701 1 95.06 314 PHE A N 1
ATOM 2574 C CA . PHE A 1 314 ? -10.336 18.938 -4.332 1 95.06 314 PHE A CA 1
ATOM 2575 C C . PHE A 1 314 ? -9.422 19.656 -3.346 1 95.06 314 PHE A C 1
ATOM 2577 O O . PHE A 1 314 ? -8.469 20.312 -3.748 1 95.06 314 PHE A O 1
ATOM 2584 N N . ARG A 1 315 ? -9.633 19.625 -2.057 1 95.69 315 ARG A N 1
ATOM 2585 C CA . ARG A 1 315 ? -8.852 20.344 -1.054 1 95.69 315 ARG A CA 1
ATOM 2586 C C . ARG A 1 315 ? -7.375 19.969 -1.146 1 95.69 315 ARG A C 1
ATOM 2588 O O . ARG A 1 315 ? -6.508 20.844 -1.095 1 95.69 315 ARG A O 1
ATOM 2595 N N . TRP A 1 316 ? -7.18 18.672 -1.373 1 96.94 316 TRP A N 1
ATOM 2596 C CA . TRP A 1 316 ? -5.812 18.172 -1.249 1 96.94 316 TRP A CA 1
ATOM 2597 C C . TRP A 1 316 ? -4.988 18.547 -2.479 1 96.94 316 TRP A C 1
ATOM 2599 O O . TRP A 1 316 ? -3.76 18.625 -2.406 1 96.94 316 TRP A O 1
ATOM 2609 N N . PHE A 1 317 ? -5.652 18.844 -3.635 1 97.31 317 PHE A N 1
ATOM 2610 C CA . PHE A 1 317 ? -4.934 19.359 -4.789 1 97.31 317 PHE A CA 1
ATOM 2611 C C . PHE A 1 317 ? -4.379 20.75 -4.492 1 97.31 317 PHE A C 1
ATOM 2613 O O . PHE A 1 317 ? -3.191 21.016 -4.699 1 97.31 317 PHE A O 1
ATOM 2620 N N . PHE A 1 318 ? -5.148 21.562 -3.979 1 97.56 318 PHE A N 1
ATOM 2621 C CA . PHE A 1 318 ? -4.754 22.938 -3.738 1 97.56 318 PHE A CA 1
ATOM 2622 C C . PHE A 1 318 ? -3.846 23.047 -2.518 1 97.56 318 PHE A C 1
ATOM 2624 O O . PHE A 1 318 ? -2.916 23.859 -2.496 1 97.56 318 PHE A O 1
ATOM 2631 N N . LEU A 1 319 ? -4.148 22.281 -1.533 1 98.19 319 LEU A N 1
ATOM 2632 C CA . LEU A 1 319 ? -3.309 22.281 -0.339 1 98.19 319 LEU A CA 1
ATOM 2633 C C . LEU A 1 319 ? -1.911 21.75 -0.656 1 98.19 319 LEU A C 1
ATOM 2635 O O . LEU A 1 319 ? -0.934 22.156 -0.023 1 98.19 319 LEU A O 1
ATOM 2639 N N . HIS A 1 320 ? -1.848 20.828 -1.636 1 98.5 320 HIS A N 1
ATOM 2640 C CA . HIS A 1 320 ? -0.543 20.422 -2.139 1 98.5 320 HIS A CA 1
ATOM 2641 C C . HIS A 1 320 ? 0.283 21.609 -2.588 1 98.5 320 HIS A C 1
ATOM 2643 O O . HIS A 1 320 ? 1.417 21.797 -2.139 1 98.5 320 HIS A O 1
ATOM 2649 N N . TRP A 1 321 ? -0.261 22.406 -3.395 1 98.38 321 TRP A N 1
ATOM 2650 C CA . TRP A 1 321 ? 0.45 23.562 -3.9 1 98.38 321 TRP A CA 1
ATOM 2651 C C . TRP A 1 321 ? 0.729 24.562 -2.781 1 98.38 321 TRP A C 1
ATOM 2653 O O . TRP A 1 321 ? 1.813 25.141 -2.715 1 98.38 321 TRP A O 1
ATOM 2663 N N . ALA A 1 322 ? -0.241 24.734 -1.94 1 98.44 322 ALA A N 1
ATOM 2664 C CA . ALA A 1 322 ? -0.056 25.641 -0.804 1 98.44 322 ALA A CA 1
ATOM 2665 C C . ALA A 1 322 ? 1.144 25.219 0.04 1 98.44 322 ALA A C 1
ATOM 2667 O O . ALA A 1 322 ? 2.023 26.031 0.332 1 98.44 322 ALA A O 1
ATOM 2668 N N . ALA A 1 323 ? 1.191 23.969 0.378 1 98.75 323 ALA A N 1
ATOM 2669 C CA . ALA A 1 323 ? 2.25 23.469 1.243 1 98.75 323 ALA A CA 1
ATOM 2670 C C . ALA A 1 323 ? 3.604 23.516 0.541 1 98.75 323 ALA A C 1
ATOM 2672 O O . ALA A 1 323 ? 4.605 23.906 1.139 1 98.75 323 ALA A O 1
ATOM 2673 N N . VAL A 1 324 ? 3.648 23.109 -0.709 1 98.75 324 VAL A N 1
ATOM 2674 C CA . VAL A 1 324 ? 4.891 23.109 -1.472 1 98.75 324 VAL A CA 1
ATOM 2675 C C . VAL A 1 324 ? 5.438 24.531 -1.58 1 98.75 324 VAL A C 1
ATOM 2677 O O . VAL A 1 324 ? 6.629 24.766 -1.367 1 98.75 324 VAL A O 1
ATOM 2680 N N . PHE A 1 325 ? 4.57 25.453 -1.874 1 98.75 325 PHE A N 1
ATOM 2681 C CA . PHE A 1 325 ? 4.984 26.844 -2.031 1 98.75 325 PHE A CA 1
ATOM 2682 C C . PHE A 1 325 ? 5.461 27.422 -0.703 1 98.75 325 PHE A C 1
ATOM 2684 O O . PHE A 1 325 ? 6.43 28.188 -0.661 1 98.75 325 PHE A O 1
ATOM 2691 N N . LEU A 1 326 ? 4.812 27.047 0.321 1 98.5 326 LEU A N 1
ATOM 2692 C CA . LEU A 1 326 ? 5.223 27.531 1.632 1 98.5 326 LEU A CA 1
ATOM 2693 C C . LEU A 1 326 ? 6.613 27.016 1.996 1 98.5 326 LEU A C 1
ATOM 2695 O O . LEU A 1 326 ? 7.496 27.797 2.354 1 98.5 326 LEU A O 1
ATOM 2699 N N . VAL A 1 327 ? 6.797 25.719 1.885 1 98.31 327 VAL A N 1
ATOM 2700 C CA . VAL A 1 327 ? 8.062 25.094 2.268 1 98.31 327 VAL A CA 1
ATOM 2701 C C . VAL A 1 327 ? 9.18 25.609 1.357 1 98.31 327 VAL A C 1
ATOM 2703 O O . VAL A 1 327 ? 10.312 25.812 1.806 1 98.31 327 VAL A O 1
ATOM 2706 N N . ALA A 1 328 ? 8.859 25.859 0.12 1 97.81 328 ALA A N 1
ATOM 2707 C CA . ALA A 1 328 ? 9.844 26.328 -0.851 1 97.81 328 ALA A CA 1
ATOM 2708 C C . ALA A 1 328 ? 10.25 27.766 -0.572 1 97.81 328 ALA A C 1
ATOM 2710 O O . ALA A 1 328 ? 11.391 28.156 -0.802 1 97.81 328 ALA A O 1
ATOM 2711 N N . SER A 1 329 ? 9.375 28.578 -0.061 1 98 329 SER A N 1
ATOM 2712 C CA . SER A 1 329 ? 9.602 30.016 0.01 1 98 329 SER A CA 1
ATOM 2713 C C . SER A 1 329 ? 10.211 30.422 1.352 1 98 329 SER A C 1
ATOM 2715 O O . SER A 1 329 ? 10.977 31.375 1.43 1 98 329 SER A O 1
ATOM 2717 N N . VAL A 1 330 ? 9.969 29.719 2.387 1 97.44 330 VAL A N 1
ATOM 2718 C CA . VAL A 1 330 ? 10.305 30.109 3.752 1 97.44 330 VAL A CA 1
ATOM 2719 C C . VAL A 1 330 ? 11.812 30.297 3.877 1 97.44 330 VAL A C 1
ATOM 2721 O O . VAL A 1 330 ? 12.273 31.312 4.426 1 97.44 330 VAL A O 1
ATOM 2724 N N . PRO A 1 331 ? 12.609 29.375 3.361 1 95.81 331 PRO A N 1
ATOM 2725 C CA . PRO A 1 331 ? 14.055 29.547 3.539 1 95.81 331 PRO A CA 1
ATOM 2726 C C . PRO A 1 331 ? 14.594 30.766 2.797 1 95.81 331 PRO A C 1
ATOM 2728 O O . PRO A 1 331 ? 15.703 31.219 3.076 1 95.81 331 PRO A 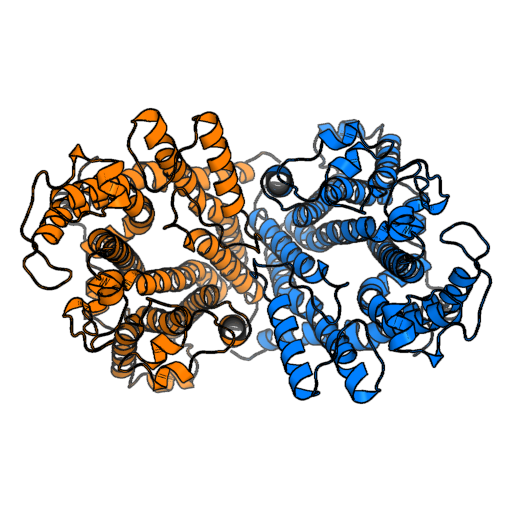O 1
ATOM 2731 N N . HIS A 1 332 ? 13.797 31.359 1.926 1 95.75 332 HIS A N 1
ATOM 2732 C CA . HIS A 1 332 ? 14.289 32.438 1.086 1 95.75 332 HIS A CA 1
ATOM 2733 C C . HIS A 1 332 ? 13.641 33.781 1.466 1 95.75 332 HIS A C 1
ATOM 2735 O O . HIS A 1 332 ? 13.867 34.781 0.808 1 95.75 332 HIS A O 1
ATOM 2741 N N . ILE A 1 333 ? 12.836 33.75 2.43 1 97.25 333 ILE A N 1
ATOM 2742 C CA . ILE A 1 333 ? 12.234 34.938 2.986 1 97.25 333 ILE A CA 1
ATOM 2743 C C . ILE A 1 333 ? 12.734 35.156 4.414 1 97.25 333 ILE A C 1
ATOM 2745 O O . ILE A 1 333 ? 12.383 34.406 5.32 1 97.25 333 ILE A O 1
ATOM 2749 N N . GLN A 1 334 ? 13.453 36.188 4.609 1 95.88 334 GLN A N 1
ATOM 2750 C CA . GLN A 1 334 ? 14.219 36.406 5.836 1 95.88 334 GLN A CA 1
ATOM 2751 C C . GLN A 1 334 ? 13.305 36.406 7.059 1 95.88 334 GLN A C 1
ATOM 2753 O O . GLN A 1 334 ? 13.562 35.688 8.039 1 95.88 334 GLN A O 1
ATOM 2758 N N . TRP A 1 335 ? 12.266 37.219 7.012 1 96.38 335 TRP A N 1
ATOM 2759 C CA . TRP A 1 335 ? 11.422 37.312 8.203 1 96.38 335 TRP A CA 1
ATOM 2760 C C . TRP A 1 335 ? 10.695 36 8.477 1 96.38 335 TRP A C 1
ATOM 2762 O O . TRP A 1 335 ? 10.445 35.656 9.633 1 96.38 335 TRP A O 1
ATOM 2772 N N . ALA A 1 336 ? 10.219 35.312 7.473 1 97.19 336 ALA A N 1
ATOM 2773 C CA . ALA A 1 336 ? 9.547 34.031 7.652 1 97.19 336 ALA A CA 1
ATOM 2774 C C . ALA A 1 336 ? 10.5 33 8.242 1 97.19 336 ALA A C 1
ATOM 2776 O O . ALA A 1 336 ? 10.148 32.281 9.172 1 97.19 336 ALA A O 1
ATOM 2777 N N . LYS A 1 337 ? 11.664 32.906 7.688 1 97.12 337 LYS A N 1
ATOM 2778 C CA . LYS A 1 337 ? 12.68 32 8.188 1 97.12 337 LYS A CA 1
ATOM 2779 C C . LYS A 1 337 ? 12.992 32.281 9.656 1 97.12 337 LYS A C 1
ATOM 2781 O O . LYS A 1 337 ? 13.039 31.344 10.469 1 97.12 337 LYS A O 1
ATOM 2786 N N . LYS A 1 338 ? 13.172 33.5 9.984 1 97 338 LYS A N 1
ATOM 2787 C CA . LYS A 1 338 ? 13.477 33.875 11.359 1 97 338 LYS A CA 1
ATOM 2788 C C . LYS A 1 338 ? 12.336 33.531 12.305 1 97 338 LYS A C 1
ATOM 2790 O O . LYS A 1 338 ? 12.57 33.125 13.438 1 97 338 LYS A O 1
ATOM 2795 N N . PHE A 1 339 ? 11.195 33.75 11.867 1 97.19 339 PHE A N 1
ATOM 2796 C CA . PHE A 1 339 ? 10.023 33.406 12.68 1 97.19 339 PHE A CA 1
ATOM 2797 C C . PHE A 1 339 ? 10.023 31.938 13.055 1 97.19 339 PHE A C 1
ATOM 2799 O O . PHE A 1 339 ? 9.844 31.578 14.219 1 97.19 339 PHE A O 1
ATOM 2806 N N . PHE A 1 340 ? 10.266 31.062 12.133 1 97.75 340 PHE A N 1
ATOM 2807 C CA . PHE A 1 340 ? 10.203 29.625 12.367 1 97.75 340 PHE A CA 1
ATOM 2808 C C . PHE A 1 340 ? 11.445 29.141 13.109 1 97.75 340 PHE A C 1
ATOM 2810 O O . PHE A 1 340 ? 11.484 28.016 13.602 1 97.75 340 PHE A O 1
ATOM 2817 N N . GLU A 1 341 ? 12.422 30 13.164 1 97.25 341 GLU A N 1
ATOM 2818 C CA . GLU A 1 341 ? 13.641 29.656 13.891 1 97.25 341 GLU A CA 1
ATOM 2819 C C . GLU A 1 341 ? 13.602 30.188 15.32 1 97.25 341 GLU A C 1
ATOM 2821 O O . GLU A 1 341 ? 14.523 29.938 16.109 1 97.25 341 GLU A O 1
ATOM 2826 N N . THR A 1 342 ? 12.547 30.859 15.648 1 96.88 342 THR A N 1
ATOM 2827 C CA . THR A 1 342 ? 12.414 31.344 17.016 1 96.88 342 THR A CA 1
ATOM 2828 C C . THR A 1 342 ? 12.375 30.188 18.016 1 96.88 342 THR A C 1
ATOM 2830 O O . THR A 1 342 ? 12.086 29.062 17.641 1 96.88 342 THR A O 1
ATOM 2833 N N . ARG A 1 343 ? 12.562 30.5 19.234 1 95.75 343 ARG A N 1
ATOM 2834 C CA . ARG A 1 343 ? 12.57 29.5 20.297 1 95.75 343 ARG A CA 1
ATOM 2835 C C . ARG A 1 343 ? 11.188 28.875 20.453 1 95.75 343 ARG A C 1
ATOM 2837 O O . ARG A 1 343 ? 11.062 27.672 20.719 1 95.75 343 ARG A O 1
ATOM 2844 N N . PHE A 1 344 ? 10.25 29.672 20.344 1 95.38 344 PHE A N 1
ATOM 2845 C CA . PHE A 1 344 ? 8.883 29.203 20.469 1 95.38 344 PHE A CA 1
ATOM 2846 C C . PHE A 1 344 ? 8.57 28.141 19.422 1 95.38 344 PHE A C 1
ATOM 2848 O O . PHE A 1 344 ? 8.117 27.047 19.75 1 95.38 344 PHE A O 1
ATOM 2855 N N . CYS A 1 345 ? 8.852 28.469 18.172 1 96.94 345 CYS A N 1
ATOM 2856 C CA . CYS A 1 345 ? 8.562 27.547 17.078 1 96.94 345 CYS A CA 1
ATOM 2857 C C . CYS A 1 345 ? 9.43 26.297 17.172 1 96.94 345 CYS A C 1
ATOM 2859 O O . CYS A 1 345 ? 8.984 25.203 16.844 1 96.94 345 CYS A O 1
ATOM 2861 N N . GLN A 1 346 ? 10.641 26.484 17.578 1 96.81 346 GLN A N 1
ATOM 2862 C CA . GLN A 1 346 ? 11.539 25.344 17.719 1 96.81 346 GLN A CA 1
ATOM 2863 C C . GLN A 1 346 ? 11.078 24.422 18.844 1 96.81 346 GLN A C 1
ATOM 2865 O O . GLN A 1 346 ? 11.18 23.188 18.719 1 96.81 346 GLN A O 1
ATOM 2870 N N . HIS A 1 347 ? 10.594 25.062 19.922 1 96.31 347 HIS A N 1
ATOM 2871 C CA . HIS A 1 347 ? 10.039 24.234 20.984 1 96.31 347 HIS A CA 1
ATOM 2872 C C . HIS A 1 347 ? 8.828 23.438 20.5 1 96.31 347 HIS A C 1
ATOM 2874 O O . HIS A 1 347 ? 8.711 22.25 20.797 1 96.31 347 HIS A O 1
ATOM 2880 N N . LEU A 1 348 ? 8 24.078 19.781 1 97.62 348 LEU A N 1
ATOM 2881 C CA . LEU A 1 348 ? 6.852 23.406 19.203 1 97.62 348 LEU A CA 1
ATOM 2882 C C . LEU A 1 348 ? 7.301 22.25 18.297 1 97.62 348 LEU A C 1
ATOM 2884 O O . LEU A 1 348 ? 6.656 21.203 18.25 1 97.62 348 LEU A O 1
ATOM 2888 N N . GLY A 1 349 ? 8.383 22.531 17.578 1 97.38 349 GLY A N 1
ATOM 2889 C CA . GLY A 1 349 ? 8.93 21.5 16.719 1 97.38 349 GLY A CA 1
ATOM 2890 C C . GLY A 1 349 ? 9.367 20.266 17.484 1 97.38 349 GLY A C 1
ATOM 2891 O O . GLY A 1 349 ? 9.133 19.141 17.047 1 97.38 349 GLY A O 1
ATOM 2892 N N . ARG A 1 350 ? 9.867 20.5 18.594 1 96.19 350 ARG A N 1
ATOM 2893 C CA . ARG A 1 350 ? 10.359 19.391 19.422 1 96.19 350 ARG A CA 1
ATOM 2894 C C . ARG A 1 350 ? 9.211 18.547 19.938 1 96.19 350 ARG A C 1
ATOM 2896 O O . ARG A 1 350 ? 9.305 17.312 19.969 1 96.19 350 ARG A O 1
ATOM 2903 N N . ILE A 1 351 ? 8.102 19.172 20.266 1 97.56 351 ILE A N 1
ATOM 2904 C CA . ILE A 1 351 ? 7.016 18.422 20.875 1 97.56 351 ILE A CA 1
ATOM 2905 C C . ILE A 1 351 ? 5.898 18.203 19.859 1 97.56 351 ILE A C 1
ATOM 2907 O O . ILE A 1 351 ? 4.793 17.781 20.219 1 97.56 351 ILE A O 1
ATOM 2911 N N . SER A 1 352 ? 6.18 18.484 18.594 1 97.25 352 SER A N 1
ATOM 2912 C CA . SER A 1 352 ? 5.137 18.531 17.578 1 97.25 352 SER A CA 1
ATOM 2913 C C . SER A 1 352 ? 4.398 17.203 17.484 1 97.25 352 SER A C 1
ATOM 2915 O O . SER A 1 352 ? 3.172 17.172 17.359 1 97.25 352 SER A O 1
ATOM 2917 N N . PHE A 1 353 ? 5.098 16.047 17.609 1 96.94 353 PHE A N 1
ATOM 2918 C CA . PHE A 1 353 ? 4.457 14.742 17.453 1 96.94 353 PHE A CA 1
ATOM 2919 C C . PHE A 1 353 ? 3.527 14.461 18.641 1 96.94 353 PHE A C 1
ATOM 2921 O O . PHE A 1 353 ? 2.396 14 18.438 1 96.94 353 PHE A O 1
ATOM 2928 N N . MET A 1 354 ? 3.938 14.711 19.766 1 98.06 354 MET A N 1
ATOM 2929 C CA . MET A 1 354 ? 3.105 14.453 20.938 1 98.06 354 MET A CA 1
ATOM 2930 C C . MET A 1 354 ? 2.014 15.508 21.078 1 98.06 354 MET A C 1
ATOM 2932 O O . MET A 1 354 ? 0.938 15.234 21.609 1 98.06 354 MET A O 1
ATOM 2936 N N . LEU A 1 355 ? 2.348 16.75 20.641 1 97.94 355 LEU A N 1
ATOM 2937 C CA . LEU A 1 355 ? 1.282 17.75 20.578 1 97.94 355 LEU A CA 1
ATOM 2938 C C . LEU A 1 355 ? 0.156 17.266 19.672 1 97.94 355 LEU A C 1
ATOM 2940 O O . LEU A 1 355 ? -1.021 17.406 20.016 1 97.94 355 LEU A O 1
ATOM 2944 N N . TYR A 1 356 ? 0.543 16.719 18.594 1 96.62 356 TYR A N 1
ATOM 2945 C CA . TYR A 1 356 ? -0.408 16.156 17.641 1 96.62 356 TYR A CA 1
ATOM 2946 C C . TYR A 1 356 ? -1.185 15 18.25 1 96.62 356 TYR A C 1
ATOM 2948 O O . TYR A 1 356 ? -2.398 14.891 18.062 1 96.62 356 TYR A O 1
ATOM 2956 N N . LEU A 1 357 ? -0.577 14.188 19.031 1 96.94 357 LEU A N 1
ATOM 2957 C CA . LEU A 1 357 ? -1.19 12.984 19.562 1 96.94 357 LEU A CA 1
ATOM 2958 C C . LEU A 1 357 ? -2.041 13.305 20.797 1 96.94 357 LEU A C 1
ATOM 2960 O O . LEU A 1 357 ? -3.039 12.633 21.062 1 96.94 357 LEU A O 1
ATOM 2964 N N . MET A 1 358 ? -1.668 14.344 21.516 1 97.81 358 MET A N 1
ATOM 2965 C CA . MET A 1 358 ? -2.293 14.547 22.812 1 97.81 358 MET A CA 1
ATOM 2966 C C . MET A 1 358 ? -3.363 15.633 22.75 1 97.81 358 MET A C 1
ATOM 2968 O O . MET A 1 358 ? -4.172 15.781 23.656 1 97.81 358 MET A O 1
ATOM 2972 N N . HIS A 1 359 ? -3.377 16.406 21.672 1 97.81 359 HIS A N 1
ATOM 2973 C CA . HIS A 1 359 ? -4.367 17.484 21.641 1 97.81 359 HIS A CA 1
ATOM 2974 C C . HIS A 1 359 ? -5.785 16.922 21.656 1 97.81 359 HIS A C 1
ATOM 2976 O O . HIS A 1 359 ? -6.684 17.516 22.25 1 97.81 359 HIS A O 1
ATOM 2982 N N . GLY A 1 360 ? -6.004 15.766 21.016 1 96.12 360 GLY A N 1
ATOM 2983 C CA . GLY A 1 360 ? -7.309 15.125 21.031 1 96.12 360 GLY A CA 1
ATOM 2984 C C . GLY A 1 360 ? -7.746 14.68 22.422 1 96.12 360 GLY A C 1
ATOM 2985 O O . GLY A 1 360 ? -8.758 15.156 22.938 1 96.12 360 GLY A O 1
ATOM 2986 N N . PRO A 1 361 ? -6.965 13.859 23.031 1 96.38 361 PRO A N 1
ATOM 2987 C CA . PRO A 1 361 ? -7.328 13.391 24.375 1 96.38 361 PRO A CA 1
ATOM 2988 C C . PRO A 1 361 ? -7.555 14.531 25.359 1 96.38 361 PRO A C 1
ATOM 2990 O O . PRO A 1 361 ? -8.469 14.461 26.188 1 96.38 361 PRO A O 1
ATOM 2993 N N . VAL A 1 362 ? -6.746 15.562 25.328 1 97.5 362 VAL A N 1
ATOM 2994 C CA . VAL A 1 362 ? -6.934 16.688 26.234 1 97.5 362 VAL A CA 1
ATOM 2995 C C . VAL A 1 362 ? -8.242 17.406 25.906 1 97.5 362 VAL A C 1
ATOM 2997 O O . VAL A 1 362 ? -8.969 17.828 26.797 1 97.5 362 VAL A O 1
ATOM 3000 N N . LEU A 1 363 ? -8.484 17.547 24.656 1 97 363 LEU A N 1
ATOM 3001 C CA . LEU A 1 363 ? -9.742 18.156 24.219 1 97 363 LEU A CA 1
ATOM 3002 C C . LEU A 1 363 ? -10.938 17.375 24.75 1 97 363 LEU A C 1
ATOM 3004 O O . LEU A 1 363 ? -11.875 17.969 25.281 1 97 363 LEU A O 1
ATOM 3008 N N . TRP A 1 364 ? -10.883 16.078 24.703 1 95 364 TRP A N 1
ATOM 3009 C CA . TRP A 1 364 ? -12.031 15.234 25.062 1 95 364 TRP A CA 1
ATOM 3010 C C . TRP A 1 364 ? -12.156 15.094 26.578 1 95 364 TRP A C 1
ATOM 3012 O O . TRP A 1 364 ? -13.273 14.984 27.094 1 95 364 TRP A O 1
ATOM 3022 N N . LEU A 1 365 ? -11.094 15.133 27.234 1 94.62 365 LEU A N 1
ATOM 3023 C CA . LEU A 1 365 ? -11.102 14.945 28.672 1 94.62 365 LEU A CA 1
ATOM 3024 C C . LEU A 1 365 ? -11.375 16.266 29.391 1 94.62 365 LEU A C 1
ATOM 3026 O O . LEU A 1 365 ? -12.258 16.344 30.25 1 94.62 365 LEU A O 1
ATOM 3030 N N . LEU A 1 366 ? -10.664 17.25 29.031 1 95.62 366 LEU A N 1
ATOM 3031 C CA . LEU A 1 366 ? -10.719 18.531 29.75 1 95.62 366 LEU A CA 1
ATOM 3032 C C . LEU A 1 366 ? -11.461 19.578 28.922 1 95.62 366 LEU A C 1
ATOM 3034 O O . LEU A 1 366 ? -12.297 20.312 29.453 1 95.62 366 LEU A O 1
ATOM 3038 N N . GLY A 1 367 ? -11.141 19.672 27.625 1 96.19 367 GLY A N 1
ATOM 3039 C CA . GLY A 1 367 ? -11.758 20.656 26.766 1 96.19 367 GLY A CA 1
ATOM 3040 C C . GLY A 1 367 ? -13.266 20.547 26.719 1 96.19 367 GLY A C 1
ATOM 3041 O O . GLY A 1 367 ? -13.977 21.547 26.844 1 96.19 367 GLY A O 1
ATOM 3042 N N . ASP A 1 368 ? -13.688 19.406 26.547 1 94 368 ASP A N 1
ATOM 3043 C CA . ASP A 1 368 ? -15.125 19.141 26.484 1 94 368 ASP A CA 1
ATOM 3044 C C . ASP A 1 368 ? -15.836 19.656 27.734 1 94 368 ASP A C 1
ATOM 3046 O O . ASP A 1 368 ? -16.875 20.312 27.625 1 94 368 ASP A O 1
ATOM 3050 N N . ARG A 1 369 ? -15.328 19.469 28.844 1 94.38 369 ARG A N 1
ATOM 3051 C CA . ARG A 1 369 ? -15.93 19.859 30.109 1 94.38 369 ARG A CA 1
ATOM 3052 C C . ARG A 1 369 ? -15.828 21.359 30.328 1 94.38 369 ARG A C 1
ATOM 3054 O O . ARG A 1 369 ? -16.797 22 30.766 1 94.38 369 ARG A O 1
ATOM 3061 N N . LEU A 1 370 ? -14.703 21.875 29.984 1 95.94 370 LEU A N 1
ATOM 3062 C CA . LEU A 1 370 ? -14.516 23.312 30.172 1 95.94 370 LEU A CA 1
ATOM 3063 C C . LEU A 1 370 ? -15.438 24.109 29.25 1 95.94 370 LEU A C 1
ATOM 3065 O O . LEU A 1 370 ? -16.047 25.094 29.672 1 95.94 370 LEU A O 1
ATOM 3069 N N . TYR A 1 371 ? -15.5 23.703 28.016 1 95.19 371 TYR A N 1
ATOM 3070 C CA . TYR A 1 371 ? -16.375 24.375 27.078 1 95.19 371 TYR A CA 1
ATOM 3071 C C . TYR A 1 371 ? -17.828 24.312 27.516 1 95.19 371 TYR A C 1
ATOM 3073 O O . TYR A 1 371 ? -18.562 25.297 27.422 1 95.19 371 TYR A O 1
ATOM 3081 N N . CYS A 1 372 ? -18.172 23.156 27.953 1 92.94 372 CYS A N 1
ATOM 3082 C CA . CYS A 1 372 ? -19.531 22.969 28.469 1 92.94 372 CYS A CA 1
ATOM 3083 C C . CYS A 1 372 ? -19.781 23.859 29.672 1 92.94 372 CYS A C 1
ATOM 3085 O O . CYS A 1 372 ? -20.859 24.453 29.797 1 92.94 372 CYS A O 1
ATOM 3087 N N . ALA A 1 373 ? -18.875 24 30.484 1 94.94 373 ALA A N 1
ATOM 3088 C CA . ALA A 1 373 ? -19.016 24.766 31.719 1 94.94 373 ALA A CA 1
ATOM 3089 C C . ALA A 1 373 ? -19.219 26.25 31.422 1 94.94 373 ALA A C 1
ATOM 3091 O O . ALA A 1 373 ? -19.938 26.938 32.156 1 94.94 373 ALA A O 1
ATOM 3092 N N . VAL A 1 374 ? -18.594 26.656 30.328 1 95.19 374 VAL A N 1
ATOM 3093 C CA . VAL A 1 374 ? -18.641 28.078 30.078 1 95.19 374 VAL A CA 1
ATOM 3094 C C . VAL A 1 374 ? -19.797 28.406 29.125 1 95.19 374 VAL A C 1
ATOM 3096 O O . VAL A 1 374 ? -19.984 29.562 28.734 1 95.19 374 VAL A O 1
ATOM 3099 N N . GLY A 1 375 ? -20.438 27.359 28.641 1 91.62 375 GLY A N 1
ATOM 3100 C CA . GLY A 1 375 ? -21.672 27.641 27.938 1 91.62 375 GLY A CA 1
ATOM 3101 C C . GLY A 1 375 ? -21.688 27.094 26.516 1 91.62 375 GLY A C 1
ATOM 3102 O O . GLY A 1 375 ? -22.688 27.219 25.797 1 91.62 375 GLY A O 1
ATOM 3103 N N . TRP A 1 376 ? -20.625 26.516 26.031 1 92.25 376 TRP A N 1
ATOM 3104 C CA . TRP A 1 376 ? -20.594 25.906 24.719 1 92.25 376 TRP A CA 1
ATOM 3105 C C . TRP A 1 376 ? -21.125 24.469 24.766 1 92.25 376 TRP A C 1
ATOM 3107 O O . TRP A 1 376 ? -20.359 23.516 24.656 1 92.25 376 TRP A O 1
ATOM 3117 N N . THR A 1 377 ? -22.438 24.375 24.812 1 87.31 377 THR A N 1
ATOM 3118 C CA . THR A 1 377 ? -23.078 23.109 25.109 1 87.31 377 THR A CA 1
ATOM 3119 C C . THR A 1 377 ? -23.562 22.438 23.812 1 87.31 377 THR A C 1
ATOM 3121 O O . THR A 1 377 ? -24.219 23.078 22.984 1 87.31 377 THR A O 1
ATOM 3124 N N . ILE A 1 378 ? -23.141 21.219 23.734 1 82.06 378 ILE A N 1
ATOM 3125 C CA . ILE A 1 378 ? -23.703 20.359 22.703 1 82.06 378 ILE A CA 1
ATOM 3126 C C . ILE A 1 378 ? -24.844 19.531 23.297 1 82.06 378 ILE A C 1
ATOM 3128 O O . ILE A 1 378 ? -24.625 18.656 24.125 1 82.06 378 ILE A O 1
ATOM 3132 N N . PRO A 1 379 ? -26.031 19.906 23.031 1 77.31 379 PRO A N 1
ATOM 3133 C CA . PRO A 1 379 ? -27.203 19.406 23.766 1 77.31 379 PRO A CA 1
ATOM 3134 C C . PRO A 1 379 ? -27.188 17.891 23.922 1 77.31 379 PRO A C 1
ATOM 3136 O O . PRO A 1 379 ? -27.297 17.391 25.047 1 77.31 379 PRO A O 1
ATOM 3139 N N . GLY A 1 380 ? -27.297 17.016 22.859 1 73.94 380 GLY A N 1
ATOM 3140 C CA . GLY A 1 380 ? -27.406 15.57 22.984 1 73.94 380 GLY A CA 1
ATOM 3141 C C . GLY A 1 380 ? -26.219 14.945 23.672 1 73.94 380 GLY A C 1
ATOM 3142 O O . GLY A 1 380 ? -26.375 14.102 24.562 1 73.94 380 GLY A O 1
ATOM 3143 N N . HIS A 1 381 ? -25.203 15.492 23.688 1 78.44 381 HIS A N 1
ATOM 3144 C CA . HIS A 1 381 ? -23.969 14.906 24.219 1 78.44 381 HIS A CA 1
ATOM 3145 C C . HIS A 1 381 ? -23.734 15.336 25.656 1 78.44 381 HIS A C 1
ATOM 3147 O O . HIS A 1 381 ? -23.609 14.5 26.547 1 78.44 381 HIS A O 1
ATOM 3153 N N . HIS A 1 382 ? -23.859 16.594 26.031 1 85.19 382 HIS A N 1
ATOM 3154 C CA . HIS A 1 382 ? -23.453 17.125 27.328 1 85.19 382 HIS A CA 1
ATOM 3155 C C . HIS A 1 382 ? -24.578 17 28.359 1 85.19 382 HIS A C 1
ATOM 3157 O O . HIS A 1 382 ? -24.328 16.609 29.5 1 85.19 382 HIS A O 1
ATOM 3163 N N . ILE A 1 383 ? -25.734 17.141 27.891 1 82.06 383 ILE A N 1
ATOM 3164 C CA . ILE A 1 383 ? -26.859 17.109 28.812 1 82.06 383 ILE A CA 1
ATOM 3165 C C . ILE A 1 383 ? -27.078 15.68 29.297 1 82.06 383 ILE A C 1
ATOM 3167 O O . ILE A 1 383 ? -27.391 15.461 30.469 1 82.06 383 ILE A O 1
ATOM 3171 N N . LEU A 1 384 ? -26.781 14.828 28.422 1 81.44 384 LEU A N 1
ATOM 3172 C CA . LEU A 1 384 ? -27.047 13.438 28.766 1 81.44 384 LEU A CA 1
ATOM 3173 C C . LEU A 1 384 ? -25.859 12.805 29.469 1 81.44 384 LEU A C 1
ATOM 3175 O O . LEU A 1 384 ? -26.031 12.039 30.422 1 81.44 384 LEU A O 1
ATOM 3179 N N . LEU A 1 385 ? -24.719 13.188 29.141 1 83.69 385 LEU A N 1
ATOM 3180 C CA . LEU A 1 385 ? -23.547 12.43 29.578 1 83.69 385 LEU A CA 1
ATOM 3181 C C . LEU A 1 385 ? -22.812 13.148 30.703 1 83.69 385 LEU A C 1
ATOM 3183 O O . LEU A 1 385 ? -22.141 12.508 31.516 1 83.69 385 LEU A O 1
ATOM 3187 N N . MET A 1 386 ? -23 14.508 30.719 1 87.69 386 MET A N 1
ATOM 3188 C CA . MET A 1 386 ? -22.281 15.25 31.75 1 87.69 386 MET A CA 1
ATOM 3189 C C . MET A 1 386 ? -23.094 16.453 32.219 1 87.69 386 MET A C 1
ATOM 3191 O O . MET A 1 386 ? -22.609 17.578 32.188 1 87.69 386 MET A O 1
ATOM 3195 N N . PRO A 1 387 ? -24.219 16.203 32.781 1 87.5 387 PRO A N 1
ATOM 3196 C CA . PRO A 1 387 ? -25.125 17.281 33.188 1 87.5 387 PRO A CA 1
ATOM 3197 C C . PRO A 1 387 ? -24.5 18.219 34.219 1 87.5 387 PRO A C 1
ATOM 3199 O O . PRO A 1 387 ? -24.812 19.406 34.25 1 87.5 387 PRO A O 1
ATOM 3202 N N . TRP A 1 388 ? -23.625 17.734 34.969 1 89.31 388 TRP A N 1
ATOM 3203 C CA . TRP A 1 388 ? -23.047 18.516 36.062 1 89.31 388 TRP A CA 1
ATOM 3204 C C . TRP A 1 388 ? -22.172 19.656 35.531 1 89.31 388 TRP A C 1
ATOM 3206 O O . TRP A 1 388 ? -21.969 20.672 36.188 1 89.31 388 TRP A O 1
ATOM 3216 N N . TRP A 1 389 ? -21.703 19.531 34.312 1 91.25 389 TRP A N 1
ATOM 3217 C CA . TRP A 1 389 ? -20.766 20.5 33.75 1 91.25 389 TRP A CA 1
ATOM 3218 C C . TRP A 1 389 ? -21.5 21.578 32.969 1 91.25 389 TRP A C 1
ATOM 3220 O O . TRP A 1 389 ? -20.953 22.656 32.719 1 91.25 389 TRP A O 1
ATOM 3230 N N . VAL A 1 390 ? -22.703 21.297 32.688 1 91.62 390 VAL A N 1
ATOM 3231 C CA . VAL A 1 390 ? -23.453 22.172 31.797 1 91.62 390 VAL A CA 1
ATOM 3232 C C . VAL A 1 390 ? -23.688 23.531 32.469 1 91.62 390 VAL A C 1
ATOM 3234 O O . VAL A 1 390 ? -24.391 23.609 33.469 1 91.62 390 VAL A O 1
ATOM 3237 N N . GLY A 1 391 ? -23.016 24.562 31.906 1 91.25 391 GLY A N 1
ATOM 3238 C CA . GLY A 1 391 ? -23.25 25.922 32.375 1 91.25 391 GLY A CA 1
ATOM 3239 C C . GLY A 1 391 ? -22.828 26.141 33.812 1 91.25 391 GLY A C 1
ATOM 3240 O O . GLY A 1 391 ? -23.438 26.953 34.5 1 91.25 391 GLY A O 1
ATOM 3241 N N . ARG A 1 392 ? -21.922 25.531 34.25 1 92.44 392 ARG A N 1
ATOM 3242 C CA . ARG A 1 392 ? -21.484 25.672 35.656 1 92.44 392 ARG A CA 1
ATOM 3243 C C . ARG A 1 392 ? -20.812 27.016 35.875 1 92.44 392 ARG A C 1
ATOM 3245 O O . ARG A 1 392 ? -20.938 27.594 36.969 1 92.44 392 ARG A O 1
ATOM 3252 N N . PHE A 1 393 ? -20.047 27.438 34.875 1 94.44 393 PHE A N 1
ATOM 3253 C CA . PHE A 1 393 ? -19.375 28.734 34.938 1 94.44 393 PHE A CA 1
ATOM 3254 C C . PHE A 1 393 ? -19.641 29.531 33.656 1 94.44 393 PHE A C 1
ATOM 3256 O O . PHE A 1 393 ? -18.703 29.812 32.906 1 94.44 393 PHE A O 1
ATOM 3263 N N . PRO A 1 394 ? -20.844 29.953 33.5 1 93.5 394 PRO A N 1
ATOM 3264 C CA . PRO A 1 394 ? -21.203 30.609 32.25 1 93.5 394 PRO A CA 1
ATOM 3265 C C . PRO A 1 394 ? -20.438 31.922 32.031 1 93.5 394 PRO A C 1
ATOM 3267 O O . PRO A 1 394 ? -20.266 32.688 32.969 1 93.5 394 PRO A O 1
ATOM 3270 N N . LEU A 1 395 ? -19.859 32 30.906 1 94.94 395 LEU A N 1
ATOM 3271 C CA . LEU A 1 395 ? -19.156 33.219 30.469 1 94.94 395 LEU A CA 1
ATOM 3272 C C . LEU A 1 395 ? -19.781 33.781 29.188 1 94.94 395 LEU A C 1
ATOM 3274 O O . LEU A 1 395 ? -20.328 33.031 28.391 1 94.94 395 LEU A O 1
ATOM 3278 N N . PRO A 1 396 ? -19.672 35.125 29.094 1 92.62 396 PRO A N 1
ATOM 3279 C CA . PRO A 1 396 ? -20.25 35.719 27.891 1 92.62 396 PRO A CA 1
ATOM 3280 C C . PRO A 1 396 ? -19.547 35.281 26.609 1 92.62 396 PRO A C 1
ATOM 3282 O O . PRO A 1 396 ? -18.328 35.062 26.609 1 92.62 396 PRO A O 1
ATOM 3285 N N . GLN A 1 397 ? -20.297 35.125 25.594 1 89.62 397 GLN A N 1
ATOM 3286 C CA . GLN A 1 397 ? -19.766 34.812 24.266 1 89.62 397 GLN A CA 1
ATOM 3287 C C . GLN A 1 397 ? -19.625 36.062 23.406 1 89.62 397 GLN A C 1
ATOM 3289 O O . GLN A 1 397 ? -20 36.062 22.234 1 89.62 397 GLN A O 1
ATOM 3294 N N . TRP A 1 398 ? -19.078 37.031 24.062 1 90.94 398 TRP A N 1
ATOM 3295 C CA . TRP A 1 398 ? -18.844 38.312 23.406 1 90.94 398 TRP A CA 1
ATOM 3296 C C . TRP A 1 398 ? -17.562 38.25 22.562 1 90.94 398 TRP A C 1
ATOM 3298 O O . TRP A 1 398 ? -16.562 37.656 22.969 1 90.94 398 TRP A O 1
ATOM 3308 N N . GLY A 1 399 ? -17.594 38.875 21.359 1 88.5 399 GLY A N 1
ATOM 3309 C CA . GLY A 1 399 ? -16.422 38.969 20.5 1 88.5 399 GLY A CA 1
ATOM 3310 C C . GLY A 1 399 ? -16.641 38.375 19.125 1 88.5 399 GLY A C 1
ATOM 3311 O O . GLY A 1 399 ? -17.688 37.781 18.859 1 88.5 399 GLY A O 1
ATOM 3312 N N . PRO A 1 400 ? -15.648 38.688 18.312 1 88.44 400 PRO A N 1
ATOM 3313 C CA . PRO A 1 400 ? -15.773 38.094 16.969 1 88.44 400 PRO A CA 1
ATOM 3314 C C . PRO A 1 400 ? -15.727 36.562 16.984 1 88.44 400 PRO A C 1
ATOM 3316 O O . PRO A 1 400 ? -15.141 35.969 17.891 1 88.44 400 PRO A O 1
ATOM 3319 N N . LYS A 1 401 ? -16.359 36.062 16.016 1 88.44 401 LYS A N 1
ATOM 3320 C CA . LYS A 1 401 ? -16.438 34.625 15.93 1 88.44 401 LYS A CA 1
ATOM 3321 C C . LYS A 1 401 ? -15.039 34 15.969 1 88.44 401 LYS A C 1
ATOM 3323 O O . LYS A 1 401 ? -14.156 34.375 15.195 1 88.44 401 LYS A O 1
ATOM 3328 N N . GLY A 1 402 ? -14.828 33.062 16.891 1 89.75 402 GLY A N 1
ATOM 3329 C CA . GLY A 1 402 ? -13.539 32.406 17.047 1 89.75 402 GLY A CA 1
ATOM 3330 C C . GLY A 1 402 ? -12.672 33.031 18.109 1 89.75 402 GLY A C 1
ATOM 3331 O O . GLY A 1 402 ? -11.664 32.469 18.531 1 89.75 402 GLY A O 1
ATOM 3332 N N . LEU A 1 403 ? -13.031 34.281 18.531 1 93.38 403 LEU A N 1
ATOM 3333 C CA . LEU A 1 403 ? -12.266 34.969 19.562 1 93.38 403 LEU A CA 1
ATOM 3334 C C . LEU A 1 403 ? -13.18 35.469 20.688 1 93.38 403 LEU A C 1
ATOM 3336 O O . LEU A 1 403 ? -12.953 36.531 21.266 1 93.38 403 LEU A O 1
ATOM 3340 N N . GLU A 1 404 ? -14.188 34.719 20.891 1 94.06 404 GLU A N 1
ATOM 3341 C CA . GLU A 1 404 ? -15.102 35.031 21.969 1 94.06 404 GLU A CA 1
ATOM 3342 C C . GLU A 1 404 ? -14.414 34.906 23.328 1 94.06 404 GLU A C 1
ATOM 3344 O O . GLU A 1 404 ? -13.547 34.031 23.516 1 94.06 404 GLU A O 1
ATOM 3349 N N . LEU A 1 405 ? -14.898 35.688 24.203 1 95.25 405 LEU A N 1
ATOM 3350 C CA . LEU A 1 405 ? -14.289 35.719 25.531 1 95.25 405 LEU A CA 1
ATOM 3351 C C . LEU A 1 405 ? -14.328 34.344 26.188 1 95.25 405 LEU A C 1
ATOM 3353 O O . LEU A 1 405 ? -13.336 33.906 26.766 1 95.25 405 LEU A O 1
ATOM 3357 N N . SER A 1 406 ? -15.461 33.719 26.156 1 95.31 406 SER A N 1
ATOM 3358 C CA . SER A 1 406 ? -15.609 32.406 26.766 1 95.31 406 SER A CA 1
ATOM 3359 C C . SER A 1 406 ? -14.648 31.391 26.156 1 95.31 406 SER A C 1
ATOM 3361 O O . SER A 1 406 ? -14.086 30.547 26.859 1 95.31 406 SER A O 1
ATOM 3363 N N . PHE A 1 407 ? -14.414 31.516 24.859 1 95.19 407 PHE A N 1
ATOM 3364 C CA . PHE A 1 407 ? -13.508 30.609 24.172 1 95.19 407 PHE A CA 1
ATOM 3365 C C . PHE A 1 407 ? -12.062 30.891 24.562 1 95.19 407 PHE A C 1
ATOM 3367 O O . PHE A 1 407 ? -11.305 29.969 24.859 1 95.19 407 PHE A O 1
ATOM 3374 N N . ILE A 1 408 ? -11.672 32.125 24.609 1 96.06 408 ILE A N 1
ATOM 3375 C CA . ILE A 1 408 ? -10.305 32.531 24.875 1 96.06 408 ILE A CA 1
ATOM 3376 C C . ILE A 1 408 ? -9.93 32.156 26.312 1 96.06 408 ILE A C 1
ATOM 3378 O O . ILE A 1 408 ? -8.812 31.703 26.562 1 96.06 408 ILE A O 1
ATOM 3382 N N . VAL A 1 409 ? -10.859 32.344 27.203 1 96.44 409 VAL A N 1
ATOM 3383 C CA . VAL A 1 409 ? -10.609 32 28.609 1 96.44 409 VAL A CA 1
ATOM 3384 C C . VAL A 1 409 ? -10.312 30.5 28.719 1 96.44 409 VAL A C 1
ATOM 3386 O O . VAL A 1 409 ? -9.414 30.094 29.453 1 96.44 409 VAL A O 1
ATOM 3389 N N . CYS A 1 410 ? -11.086 29.703 28.031 1 97 410 CYS A N 1
ATOM 3390 C CA . CYS A 1 410 ? -10.836 28.266 28.047 1 97 410 CYS A CA 1
ATOM 3391 C C . CYS A 1 410 ? -9.453 27.953 27.484 1 97 410 CYS A C 1
ATOM 3393 O O . CYS A 1 410 ? -8.758 27.078 27.984 1 97 410 CYS A O 1
ATOM 3395 N N . GLN A 1 411 ? -9.039 28.703 26.438 1 97.31 411 GLN A N 1
ATOM 3396 C CA . GLN A 1 411 ? -7.758 28.438 25.797 1 97.31 411 GLN A CA 1
ATOM 3397 C C . GLN A 1 411 ? -6.594 28.812 26.703 1 97.31 411 GLN A C 1
ATOM 3399 O O . GLN A 1 411 ? -5.512 28.234 26.609 1 97.31 411 GLN A O 1
ATOM 3404 N N . MET A 1 412 ? -6.816 29.719 27.594 1 97.19 412 MET A N 1
ATOM 3405 C CA . MET A 1 412 ? -5.777 30.125 28.547 1 97.19 412 MET A CA 1
ATOM 3406 C C . MET A 1 412 ? -5.422 28.984 29.484 1 97.19 412 MET A C 1
ATOM 3408 O O . MET A 1 412 ? -4.324 28.938 30.031 1 97.19 412 MET A O 1
ATOM 3412 N N . ILE A 1 413 ? -6.27 28.031 29.547 1 97.69 413 ILE A N 1
ATOM 3413 C CA . ILE A 1 413 ? -6.016 26.859 30.375 1 97.69 413 ILE A CA 1
ATOM 3414 C C . ILE A 1 413 ? -5.648 25.672 29.484 1 97.69 413 ILE A C 1
ATOM 3416 O O . ILE A 1 413 ? -4.629 25.016 29.703 1 97.69 413 ILE A O 1
ATOM 3420 N N . LEU A 1 414 ? -6.367 25.484 28.516 1 98.38 414 LEU A N 1
ATOM 3421 C CA . LEU A 1 414 ? -6.262 24.281 27.703 1 98.38 414 LEU A CA 1
ATOM 3422 C C . LEU A 1 414 ? -4.941 24.266 26.938 1 98.38 414 LEU A C 1
ATOM 3424 O O . LEU A 1 414 ? -4.293 23.219 26.828 1 98.38 414 LEU A O 1
ATOM 3428 N N . LEU A 1 415 ? -4.555 25.359 26.312 1 97.94 415 LEU A N 1
ATOM 3429 C CA . LEU A 1 415 ? -3.334 25.391 25.516 1 97.94 415 LEU A CA 1
ATOM 3430 C C . LEU A 1 415 ? -2.111 25.094 26.375 1 97.94 415 LEU A C 1
ATOM 3432 O O . LEU A 1 415 ? -1.326 24.188 26.047 1 97.94 415 LEU A O 1
ATOM 3436 N N . PRO A 1 416 ? -1.963 25.781 27.531 1 97.62 416 PRO A N 1
ATOM 3437 C CA . PRO A 1 416 ? -0.812 25.469 28.375 1 97.62 416 PRO A CA 1
ATOM 3438 C C . PRO A 1 416 ? -0.837 24.016 28.875 1 97.62 416 PRO A C 1
ATOM 3440 O O . PRO A 1 416 ? 0.208 23.375 28.953 1 97.62 416 PRO A O 1
ATOM 3443 N N . VAL A 1 417 ? -1.989 23.516 29.203 1 98.19 417 VAL A N 1
ATOM 3444 C CA . VAL A 1 417 ? -2.094 22.156 29.688 1 98.19 417 VAL A CA 1
ATOM 3445 C C . VAL A 1 417 ? -1.715 21.172 28.578 1 98.19 417 VAL A C 1
ATOM 3447 O O . VAL A 1 417 ? -0.986 20.203 28.812 1 98.19 417 VAL A O 1
ATOM 3450 N N . THR A 1 418 ? -2.221 21.438 27.406 1 98.44 418 THR A N 1
ATOM 3451 C CA . THR A 1 418 ? -1.913 20.578 26.266 1 98.44 418 THR A CA 1
ATOM 3452 C C . THR A 1 418 ? -0.418 20.594 25.969 1 98.44 418 THR A C 1
ATOM 3454 O O . THR A 1 418 ? 0.179 19.547 25.703 1 98.44 418 THR A O 1
ATOM 3457 N N . MET A 1 419 ? 0.167 21.766 25.984 1 97.88 419 MET A N 1
ATOM 3458 C CA . MET A 1 419 ? 1.601 21.875 25.734 1 97.88 419 MET A CA 1
ATOM 3459 C C . MET A 1 419 ? 2.402 21.156 26.812 1 97.88 419 MET A C 1
ATOM 3461 O O . MET A 1 419 ? 3.4 20.5 26.5 1 97.88 419 MET A O 1
ATOM 3465 N N . TRP A 1 420 ? 1.91 21.297 27.984 1 97.94 420 TRP A N 1
ATOM 3466 C CA . TRP A 1 420 ? 2.598 20.641 29.094 1 97.94 420 TRP A CA 1
ATOM 3467 C C . TRP A 1 420 ? 2.502 19.125 28.969 1 97.94 420 TRP A C 1
ATOM 3469 O O . TRP A 1 420 ? 3.498 18.422 29.141 1 97.94 420 TRP A O 1
ATOM 3479 N N . VAL A 1 421 ? 1.364 18.609 28.734 1 98.19 421 VAL A N 1
ATOM 3480 C CA . VAL A 1 421 ? 1.171 17.172 28.562 1 98.19 421 VAL A CA 1
ATOM 3481 C C . VAL A 1 421 ? 1.999 16.672 27.391 1 98.19 421 VAL A C 1
ATOM 3483 O O . VAL A 1 421 ? 2.594 15.594 27.453 1 98.19 421 VAL A O 1
ATOM 3486 N N . ALA A 1 422 ? 2.002 17.438 26.328 1 98.31 422 ALA A N 1
ATOM 3487 C CA . ALA A 1 422 ? 2.793 17.078 25.156 1 98.31 422 ALA A CA 1
ATOM 3488 C C . ALA A 1 422 ? 4.277 17 25.5 1 98.31 422 ALA A C 1
ATOM 3490 O O . ALA A 1 422 ? 4.984 16.109 25.016 1 98.31 422 ALA A O 1
ATOM 3491 N N . GLU A 1 423 ? 4.719 17.922 26.266 1 97.56 423 GLU A N 1
ATOM 3492 C CA . GLU A 1 423 ? 6.121 17.906 26.672 1 97.56 423 GLU A CA 1
ATOM 3493 C C . GLU A 1 423 ? 6.441 16.688 27.531 1 97.56 423 GLU A C 1
ATOM 3495 O O . GLU A 1 423 ? 7.461 16.016 27.312 1 97.56 423 GLU A O 1
ATOM 3500 N N . VAL A 1 424 ? 5.598 16.391 28.469 1 98 424 VAL A N 1
ATOM 3501 C CA . VAL A 1 424 ? 5.789 15.234 29.328 1 98 424 VAL A CA 1
ATOM 3502 C C . VAL A 1 424 ? 5.781 13.953 28.5 1 98 424 VAL A C 1
ATOM 3504 O O . VAL A 1 424 ? 6.652 13.094 28.656 1 98 424 VAL A O 1
ATOM 3507 N N . MET A 1 425 ? 4.871 13.867 27.609 1 98.19 425 MET A N 1
ATOM 3508 C CA . MET A 1 425 ? 4.734 12.664 26.812 1 98.19 425 MET A CA 1
ATOM 3509 C C . MET A 1 425 ? 5.879 12.547 25.812 1 98.19 425 MET A C 1
ATOM 3511 O O . MET A 1 425 ? 6.23 11.445 25.391 1 98.19 425 MET A O 1
ATOM 3515 N N . THR A 1 426 ? 6.426 13.648 25.359 1 98.06 426 THR A N 1
ATOM 3516 C CA . THR A 1 426 ? 7.613 13.609 24.516 1 98.06 426 THR A CA 1
ATOM 3517 C C . THR A 1 426 ? 8.773 12.953 25.25 1 98.06 426 THR A C 1
ATOM 3519 O O . THR A 1 426 ? 9.461 12.094 24.688 1 98.06 426 THR A O 1
ATOM 3522 N N . ILE A 1 427 ? 8.938 13.273 26.469 1 97.38 427 ILE A N 1
ATOM 3523 C CA . ILE A 1 427 ? 10.047 12.766 27.281 1 97.38 427 ILE A CA 1
ATOM 3524 C C . ILE A 1 427 ? 9.789 11.312 27.656 1 97.38 427 ILE A C 1
ATOM 3526 O O . ILE A 1 427 ? 10.672 10.461 27.531 1 97.38 427 ILE A O 1
ATOM 3530 N N . VAL A 1 428 ? 8.57 11.023 28.016 1 97.31 428 VAL A N 1
ATOM 3531 C CA . VAL A 1 428 ? 8.273 9.727 28.609 1 97.31 428 VAL A CA 1
ATOM 3532 C C . VAL A 1 428 ? 8.016 8.703 27.5 1 97.31 428 VAL A C 1
ATOM 3534 O O . VAL A 1 428 ? 8.461 7.555 27.594 1 97.31 428 VAL A O 1
ATOM 3537 N N . VAL A 1 429 ? 7.305 9.102 26.5 1 97.81 429 VAL A N 1
ATOM 3538 C CA . VAL A 1 429 ? 6.836 8.133 25.531 1 97.81 429 VAL A CA 1
ATOM 3539 C C . VAL A 1 429 ? 7.668 8.234 24.25 1 97.81 429 VAL A C 1
ATOM 3541 O O . VAL A 1 429 ? 8.305 7.266 23.828 1 97.81 429 VAL A O 1
ATOM 3544 N N . ASP A 1 430 ? 7.723 9.367 23.672 1 97.25 430 ASP A N 1
ATOM 3545 C CA . ASP A 1 430 ? 8.359 9.539 22.375 1 97.25 430 ASP A CA 1
ATOM 3546 C C . ASP A 1 430 ? 9.852 9.25 22.453 1 97.25 430 ASP A C 1
ATOM 3548 O O . ASP A 1 430 ? 10.383 8.453 21.672 1 97.25 430 ASP A O 1
ATOM 3552 N N . ASP A 1 431 ? 10.531 9.898 23.375 1 97.12 431 ASP A N 1
ATOM 3553 C CA . ASP A 1 431 ? 11.969 9.688 23.516 1 97.12 431 ASP A CA 1
ATOM 3554 C C . ASP A 1 431 ? 12.273 8.234 23.875 1 97.12 431 ASP A C 1
ATOM 3556 O O . ASP A 1 431 ? 13.266 7.664 23.406 1 97.12 431 ASP A O 1
ATOM 3560 N N . SER A 1 432 ? 11.492 7.664 24.703 1 96.81 432 SER A N 1
ATOM 3561 C CA . SER A 1 432 ? 11.672 6.266 25.078 1 96.81 432 SER A CA 1
ATOM 3562 C C . SER A 1 432 ? 11.477 5.348 23.875 1 96.81 432 SER A C 1
ATOM 3564 O O . SER A 1 432 ? 12.195 4.355 23.719 1 96.81 432 SER A O 1
ATOM 3566 N N . ALA A 1 433 ? 10.508 5.668 23.078 1 96.56 433 ALA A N 1
ATOM 3567 C CA . ALA A 1 433 ? 10.266 4.883 21.875 1 96.56 433 ALA A CA 1
ATOM 3568 C C . ALA A 1 433 ? 11.453 4.965 20.922 1 96.56 433 ALA A C 1
ATOM 3570 O O . ALA A 1 433 ? 11.836 3.963 20.312 1 96.56 433 ALA A O 1
ATOM 3571 N N . ILE A 1 434 ? 12.016 6.098 20.812 1 95.44 434 ILE A N 1
ATOM 3572 C CA . ILE A 1 434 ? 13.172 6.301 19.938 1 95.44 434 ILE A CA 1
ATOM 3573 C C . ILE A 1 434 ? 14.344 5.473 20.438 1 95.44 434 ILE A C 1
ATOM 3575 O O . ILE A 1 434 ? 15.008 4.781 19.656 1 95.44 434 ILE A O 1
ATOM 3579 N N . LYS A 1 435 ? 14.578 5.484 21.734 1 96.25 435 LYS A N 1
ATOM 3580 C CA . LYS A 1 435 ? 15.672 4.723 22.328 1 96.25 435 LYS A CA 1
ATOM 3581 C C . LYS A 1 435 ? 15.438 3.223 22.188 1 96.25 435 LYS A C 1
ATOM 3583 O O . LYS A 1 435 ? 16.375 2.475 21.875 1 96.25 435 LYS A O 1
ATOM 3588 N N . PHE A 1 436 ? 14.281 2.832 22.406 1 96.19 436 PHE A N 1
ATOM 3589 C CA . PHE A 1 436 ? 13.93 1.423 22.281 1 96.19 436 PHE A CA 1
ATOM 3590 C C . PHE A 1 436 ? 14.125 0.94 20.859 1 96.19 436 PHE A C 1
ATOM 3592 O O . PHE A 1 436 ? 14.664 -0.146 20.625 1 96.19 436 PHE A O 1
ATOM 3599 N N . THR A 1 437 ? 13.68 1.72 19.938 1 95.69 437 THR A N 1
ATOM 3600 C CA . THR A 1 437 ? 13.789 1.378 18.531 1 95.69 437 THR A CA 1
ATOM 3601 C C . THR A 1 437 ? 15.25 1.288 18.109 1 95.69 437 THR A C 1
ATOM 3603 O O . THR A 1 437 ? 15.633 0.384 17.359 1 95.69 437 THR A O 1
ATOM 3606 N N . ALA A 1 438 ? 16.047 2.227 18.547 1 94.25 438 ALA A N 1
ATOM 3607 C CA . ALA A 1 438 ? 17.469 2.207 18.25 1 94.25 438 ALA A CA 1
ATOM 3608 C C . ALA A 1 438 ? 18.141 0.958 18.828 1 94.25 438 ALA A C 1
ATOM 3610 O O . ALA A 1 438 ? 18.969 0.326 18.172 1 94.25 438 ALA A O 1
ATOM 3611 N N . TRP A 1 439 ? 17.719 0.654 20.031 1 93.94 439 TRP A N 1
ATOM 3612 C CA . TRP A 1 439 ? 18.234 -0.55 20.672 1 93.94 439 TRP A CA 1
ATOM 3613 C C . TRP A 1 439 ? 17.828 -1.798 19.891 1 93.94 439 TRP A C 1
ATOM 3615 O O . TRP A 1 439 ? 18.641 -2.697 19.688 1 93.94 439 TRP A O 1
ATOM 3625 N N . LEU A 1 440 ? 16.641 -1.907 19.438 1 92.94 440 LEU A N 1
ATOM 3626 C CA . LEU A 1 440 ? 16.125 -3.055 18.703 1 92.94 440 LEU A CA 1
ATOM 3627 C C . LEU A 1 440 ? 16.859 -3.229 17.375 1 92.94 440 LEU A C 1
ATOM 3629 O O . LEU A 1 440 ? 17.047 -4.355 16.906 1 92.94 440 LEU A O 1
ATOM 3633 N N . TYR A 1 441 ? 17.203 -2.143 16.812 1 91.69 441 TYR A N 1
ATOM 3634 C CA . TYR A 1 441 ? 17.891 -2.184 15.523 1 91.69 441 TYR A CA 1
ATOM 3635 C C . TYR A 1 441 ? 19.312 -2.693 15.688 1 91.69 441 TYR A C 1
ATOM 3637 O O . TYR A 1 441 ? 19.828 -3.381 14.805 1 91.69 441 TYR A O 1
ATOM 3645 N N . THR A 1 442 ? 19.969 -2.43 16.766 1 91.25 442 THR A N 1
ATOM 3646 C CA . THR A 1 442 ? 21.375 -2.779 16.953 1 91.25 442 THR A CA 1
ATOM 3647 C C . THR A 1 442 ? 21.516 -4.203 17.484 1 91.25 442 THR A C 1
ATOM 3649 O O . THR A 1 442 ? 22.531 -4.859 17.281 1 91.25 442 THR A O 1
ATOM 3652 N N . THR A 1 443 ? 20.547 -4.797 18.125 1 86.25 443 THR A N 1
ATOM 3653 C CA . THR A 1 443 ? 20.609 -6.102 18.781 1 86.25 443 THR A CA 1
ATOM 3654 C C . THR A 1 443 ? 20.875 -7.203 17.75 1 86.25 443 THR A C 1
ATOM 3656 O O . THR A 1 443 ? 21.781 -8.023 17.938 1 86.25 443 THR A O 1
ATOM 3659 N N . PRO A 1 444 ? 20.125 -7.207 16.672 1 82.44 444 PRO A N 1
ATOM 3660 C CA . PRO A 1 444 ? 20.344 -8.281 15.695 1 82.44 444 PRO A CA 1
ATOM 3661 C C . PRO A 1 444 ? 21.672 -8.125 14.953 1 82.44 444 PRO A C 1
ATOM 3663 O O . PRO A 1 444 ? 22.141 -9.07 14.305 1 82.44 444 PRO A O 1
ATOM 3666 N N . GLN A 1 445 ? 22.203 -6.973 14.992 1 82.81 445 GLN A N 1
ATOM 3667 C CA . GLN A 1 445 ? 23.5 -6.746 14.352 1 82.81 445 GLN A CA 1
ATOM 3668 C C . GLN A 1 445 ? 24.641 -7.305 15.195 1 82.81 445 GLN A C 1
ATOM 3670 O O . GLN A 1 445 ? 25.75 -7.504 14.695 1 82.81 445 GLN A O 1
ATOM 3675 N N . GLU A 1 446 ? 24.328 -7.574 16.484 1 76.31 446 GLU A N 1
ATOM 3676 C CA . GLU A 1 446 ? 25.344 -8.055 17.422 1 76.31 446 GLU A CA 1
ATOM 3677 C C . GLU A 1 446 ? 25.172 -9.539 17.703 1 76.31 446 GLU A C 1
ATOM 3679 O O . GLU A 1 446 ? 26.016 -10.148 18.359 1 76.31 446 GLU A O 1
ATOM 3684 N N . MET A 1 447 ? 24.141 -10.047 17.281 1 68.19 447 MET A N 1
ATOM 3685 C CA . MET A 1 447 ? 23.906 -11.469 17.516 1 68.19 447 MET A CA 1
ATOM 3686 C C . MET A 1 447 ? 25 -12.312 16.875 1 68.19 447 MET A C 1
ATOM 3688 O O . MET A 1 447 ? 25.469 -11.984 15.781 1 68.19 447 MET A O 1
ATOM 3692 N N . GLN A 1 448 ? 25.859 -13.008 17.656 1 57 448 GLN A N 1
ATOM 3693 C CA . GLN A 1 448 ? 26.938 -13.883 17.188 1 57 448 GLN A CA 1
ATOM 3694 C C . GLN A 1 448 ? 26.391 -14.898 16.172 1 57 448 GLN A C 1
ATOM 3696 O O . GLN A 1 448 ? 25.312 -15.461 16.375 1 57 448 GLN A O 1
ATOM 3701 N N . ALA A 1 449 ? 26.984 -14.773 15.055 1 49.12 449 ALA A N 1
ATOM 3702 C CA . ALA A 1 449 ? 26.703 -15.727 13.984 1 49.12 449 ALA A CA 1
ATOM 3703 C C . ALA A 1 449 ? 26.953 -17.156 14.445 1 49.12 449 ALA A C 1
ATOM 3705 O O . ALA A 1 449 ? 27.906 -17.422 15.18 1 49.12 449 ALA A O 1
ATOM 3706 N N . MET B 1 1 ? 9.289 -18.75 -36.844 1 34.81 1 MET B N 1
ATOM 3707 C CA . MET B 1 1 ? 8.758 -17.734 -35.938 1 34.81 1 MET B CA 1
ATOM 3708 C C . MET B 1 1 ? 7.531 -18.25 -35.188 1 34.81 1 MET B C 1
ATOM 3710 O O . MET B 1 1 ? 7.34 -17.938 -34.031 1 34.81 1 MET B O 1
ATOM 3714 N N . PHE B 1 2 ? 6.586 -18.828 -35.938 1 43.19 2 PHE B N 1
ATOM 3715 C CA . PHE B 1 2 ? 5.285 -19.25 -35.406 1 43.19 2 PHE B CA 1
ATOM 3716 C C . PHE B 1 2 ? 5.352 -20.672 -34.875 1 43.19 2 PHE B C 1
ATOM 3718 O O . PHE B 1 2 ? 4.32 -21.312 -34.656 1 43.19 2 PHE B O 1
ATOM 3725 N N . ARG B 1 3 ? 6.473 -21.375 -34.875 1 45.38 3 ARG B N 1
ATOM 3726 C CA . ARG B 1 3 ? 6.504 -22.75 -34.406 1 45.38 3 ARG B CA 1
ATOM 3727 C C . ARG B 1 3 ? 6.574 -22.781 -32.875 1 45.38 3 ARG B C 1
ATOM 3729 O O . ARG B 1 3 ? 7.332 -22.016 -32.25 1 45.38 3 ARG B O 1
ATOM 3736 N N . PRO B 1 4 ? 5.672 -23.453 -32.375 1 50.66 4 PRO B N 1
ATOM 3737 C CA . PRO B 1 4 ? 5.75 -23.578 -30.922 1 50.66 4 PRO B CA 1
ATOM 3738 C C . PRO B 1 4 ? 7.121 -24.047 -30.453 1 50.66 4 PRO B C 1
ATOM 3740 O O . PRO B 1 4 ? 7.699 -24.969 -31.031 1 50.66 4 PRO B O 1
ATOM 3743 N N . SER B 1 5 ? 7.832 -23.281 -29.781 1 47.34 5 SER B N 1
ATOM 3744 C CA . SER B 1 5 ? 9.203 -23.516 -29.359 1 47.34 5 SER B CA 1
ATOM 3745 C C . SER B 1 5 ? 9.352 -24.859 -28.656 1 47.34 5 SER B C 1
ATOM 3747 O O . SER B 1 5 ? 10.461 -25.312 -28.391 1 47.34 5 SER B O 1
ATOM 3749 N N . PHE B 1 6 ? 8.172 -25.406 -28.156 1 47.31 6 PHE B N 1
ATOM 3750 C CA . PHE B 1 6 ? 8.375 -26.641 -27.438 1 47.31 6 PHE B CA 1
ATOM 3751 C C . PHE B 1 6 ? 8.719 -27.781 -28.391 1 47.31 6 PHE B C 1
ATOM 3753 O O . PHE B 1 6 ? 9.125 -28.859 -27.953 1 47.31 6 PHE B O 1
ATOM 3760 N N . LEU B 1 7 ? 8.352 -27.672 -29.562 1 49.06 7 LEU B N 1
ATOM 3761 C CA . LEU B 1 7 ? 8.727 -28.734 -30.484 1 49.06 7 LEU B CA 1
ATOM 3762 C C . LEU B 1 7 ? 10.227 -28.703 -30.781 1 49.06 7 LEU B C 1
ATOM 3764 O O . LEU B 1 7 ? 10.789 -27.625 -31 1 49.06 7 LEU B O 1
ATOM 3768 N N . PRO B 1 8 ? 10.844 -29.719 -30.312 1 44.62 8 PRO B N 1
ATOM 3769 C CA . PRO B 1 8 ? 12.297 -29.75 -30.469 1 44.62 8 PRO B CA 1
ATOM 3770 C C . PRO B 1 8 ? 12.766 -29.109 -31.781 1 44.62 8 PRO B C 1
ATOM 3772 O O . PRO B 1 8 ? 12.164 -29.344 -32.844 1 44.62 8 PRO B O 1
ATOM 3775 N N . LYS B 1 9 ? 13.07 -27.797 -31.688 1 48.44 9 LYS B N 1
ATOM 3776 C CA . LYS B 1 9 ? 13.852 -27.562 -32.906 1 48.44 9 LYS B CA 1
ATOM 3777 C C . LYS B 1 9 ? 14.719 -28.766 -33.219 1 48.44 9 LYS B C 1
ATOM 3779 O O . LYS B 1 9 ? 15.156 -29.5 -32.344 1 48.44 9 LYS B O 1
ATOM 3784 N N . GLN B 1 10 ? 14.664 -29.266 -34.469 1 37.38 10 GLN B N 1
ATOM 3785 C CA . GLN B 1 10 ? 15.555 -30.359 -34.844 1 37.38 10 GLN B CA 1
ATOM 3786 C C . GLN B 1 10 ? 16.734 -30.469 -33.875 1 37.38 10 GLN B C 1
ATOM 3788 O O . GLN B 1 10 ? 16.859 -29.656 -32.938 1 37.38 10 GLN B O 1
ATOM 3793 N N . ASN B 1 11 ? 18.047 -30.75 -34.406 1 37.66 11 ASN B N 1
ATOM 3794 C CA . ASN B 1 11 ? 19.328 -31.344 -34.031 1 37.66 11 ASN B CA 1
ATOM 3795 C C . ASN B 1 11 ? 20.047 -30.531 -33 1 37.66 11 ASN B C 1
ATOM 3797 O O . ASN B 1 11 ? 21.266 -30.625 -32.844 1 37.66 11 ASN B O 1
ATOM 3801 N N . THR B 1 12 ? 19.703 -29.312 -32.75 1 39.62 12 THR B N 1
ATOM 3802 C CA . THR B 1 12 ? 20.859 -28.812 -31.984 1 39.62 12 THR B CA 1
ATOM 3803 C C . THR B 1 12 ? 20.859 -29.375 -30.562 1 39.62 12 THR B C 1
ATOM 3805 O O . THR B 1 12 ? 19.953 -29.094 -29.781 1 39.62 12 THR B O 1
ATOM 3808 N N . GLY B 1 13 ? 21.188 -30.484 -30.297 1 40.12 13 GLY B N 1
ATOM 3809 C CA . GLY B 1 13 ? 21.531 -31.391 -29.219 1 40.12 13 GLY B CA 1
ATOM 3810 C C . GLY B 1 13 ? 22.109 -30.672 -28 1 40.12 13 GLY B C 1
ATOM 3811 O O . GLY B 1 13 ? 22.75 -31.297 -27.156 1 40.12 13 GLY B O 1
ATOM 3812 N N . GLY B 1 14 ? 22.578 -29.438 -28 1 42.91 14 GLY B N 1
ATOM 3813 C CA . GLY B 1 14 ? 23.406 -29.125 -26.828 1 42.91 14 GLY B CA 1
ATOM 3814 C C . GLY B 1 14 ? 22.609 -29.047 -25.547 1 42.91 14 GLY B C 1
ATOM 3815 O O . GLY B 1 14 ? 21.547 -28.406 -25.5 1 42.91 14 GLY B O 1
ATOM 3816 N N . HIS B 1 15 ? 22.516 -30.156 -24.703 1 48.09 15 HIS B N 1
ATOM 3817 C CA . HIS B 1 15 ? 22.078 -30.219 -23.312 1 48.09 15 HIS B CA 1
ATOM 3818 C C . HIS B 1 15 ? 22.422 -28.922 -22.578 1 48.09 15 HIS B C 1
ATOM 3820 O O . HIS B 1 15 ? 23.562 -28.734 -22.156 1 48.09 15 HIS B O 1
ATOM 3826 N N . ARG B 1 16 ? 21.875 -27.891 -22.875 1 56.09 16 ARG B N 1
ATOM 3827 C CA . ARG B 1 16 ? 22.203 -26.734 -22.031 1 56.09 16 ARG B CA 1
ATOM 3828 C C . ARG B 1 16 ? 21.969 -27.047 -20.562 1 56.09 16 ARG B C 1
ATOM 3830 O O . ARG B 1 16 ? 20.906 -27.531 -20.188 1 56.09 16 ARG B O 1
ATOM 3837 N N . LYS B 1 17 ? 22.844 -27.031 -19.781 1 72.25 17 LYS B N 1
ATOM 3838 C CA . LYS B 1 17 ? 22.844 -27.25 -18.344 1 72.25 17 LYS B CA 1
ATOM 3839 C C . LYS B 1 17 ? 21.859 -26.328 -17.641 1 72.25 17 LYS B C 1
ATOM 3841 O O . LYS B 1 17 ? 21.906 -25.109 -17.828 1 72.25 17 LYS B O 1
ATOM 3846 N N . LEU B 1 18 ? 20.734 -27.016 -17.094 1 82.19 18 LEU B N 1
ATOM 3847 C CA . LEU B 1 18 ? 19.719 -26.281 -16.359 1 82.19 18 LEU B CA 1
ATOM 3848 C C . LEU B 1 18 ? 20.328 -25.594 -15.133 1 82.19 18 LEU B C 1
ATOM 3850 O O . LEU B 1 18 ? 21.234 -26.125 -14.492 1 82.19 18 LEU B O 1
ATOM 3854 N N . ARG B 1 19 ? 19.75 -24.406 -15.008 1 82.38 19 ARG B N 1
ATOM 3855 C CA . ARG B 1 19 ? 20.141 -23.703 -13.797 1 82.38 19 ARG B CA 1
ATOM 3856 C C . ARG B 1 19 ? 19.656 -24.422 -12.547 1 82.38 19 ARG B C 1
ATOM 3858 O O . ARG B 1 19 ? 18.672 -25.156 -12.594 1 82.38 19 ARG B O 1
ATOM 3865 N N . LYS B 1 20 ? 20.344 -24.219 -11.523 1 83.62 20 LYS B N 1
ATOM 3866 C CA . LYS B 1 20 ? 20.031 -24.859 -10.25 1 83.62 20 LYS B CA 1
ATOM 3867 C C . LYS B 1 20 ? 18.594 -24.562 -9.82 1 83.62 20 LYS B C 1
ATOM 3869 O O . LYS B 1 20 ? 17.953 -25.375 -9.156 1 83.62 20 LYS B O 1
ATOM 3874 N N . THR B 1 21 ? 18.047 -23.5 -10.258 1 89.06 21 THR B N 1
ATOM 3875 C CA . THR B 1 21 ? 16.719 -23.078 -9.828 1 89.06 21 THR B CA 1
ATOM 3876 C C . THR B 1 21 ? 15.711 -23.266 -10.961 1 89.06 21 THR B C 1
ATOM 3878 O O . THR B 1 21 ? 14.648 -22.641 -10.961 1 89.06 21 THR B O 1
ATOM 3881 N N . ALA B 1 22 ? 16.016 -24.094 -11.891 1 93.5 22 ALA B N 1
ATOM 3882 C CA . ALA B 1 22 ? 15.141 -24.297 -13.047 1 93.5 22 ALA B CA 1
ATOM 3883 C C . ALA B 1 22 ? 13.797 -24.891 -12.617 1 93.5 22 ALA B C 1
ATOM 3885 O O . ALA B 1 22 ? 12.773 -24.609 -13.242 1 93.5 22 ALA B O 1
ATOM 3886 N N . TYR B 1 23 ? 13.836 -25.734 -11.609 1 95.38 23 TYR B N 1
ATOM 3887 C CA . TYR B 1 23 ? 12.602 -26.344 -11.133 1 95.38 23 TYR B CA 1
ATOM 3888 C C . TYR B 1 23 ? 11.586 -25.297 -10.711 1 95.38 23 TYR B C 1
ATOM 3890 O O . TYR B 1 23 ? 10.375 -25.516 -10.789 1 95.38 23 TYR B O 1
ATOM 3898 N N . LEU B 1 24 ? 12.008 -24.109 -10.281 1 97.06 24 LEU B N 1
ATOM 3899 C CA . LEU B 1 24 ? 11.117 -23.016 -9.891 1 97.06 24 LEU B CA 1
ATOM 3900 C C . LEU B 1 24 ? 10.32 -22.516 -11.086 1 97.06 24 LEU B C 1
ATOM 3902 O O . LEU B 1 24 ? 9.117 -22.25 -10.969 1 97.06 24 LEU B O 1
ATOM 3906 N N . ASP B 1 25 ? 10.969 -22.406 -12.195 1 96.88 25 ASP B N 1
ATOM 3907 C CA . ASP B 1 25 ? 10.281 -22.016 -13.422 1 96.88 25 ASP B CA 1
ATOM 3908 C C . ASP B 1 25 ? 9.234 -23.062 -13.82 1 96.88 25 ASP B C 1
ATOM 3910 O O . ASP B 1 25 ? 8.164 -22.719 -14.328 1 96.88 25 ASP B O 1
ATOM 3914 N N . GLY B 1 26 ? 9.641 -24.25 -13.641 1 97.94 26 GLY B N 1
ATOM 3915 C CA . GLY B 1 26 ? 8.703 -25.328 -13.945 1 97.94 26 GLY B CA 1
ATOM 3916 C C . GLY B 1 26 ? 7.457 -25.281 -13.086 1 97.94 26 GLY B C 1
ATOM 3917 O O . GLY B 1 26 ? 6.348 -25.516 -13.578 1 97.94 26 GLY B O 1
ATOM 3918 N N . ILE B 1 27 ? 7.633 -25.031 -11.789 1 98.25 27 ILE B N 1
ATOM 3919 C CA . ILE B 1 27 ? 6.492 -24.922 -10.883 1 98.25 27 ILE B CA 1
ATOM 3920 C C . ILE B 1 27 ? 5.59 -23.766 -11.336 1 98.25 27 ILE B C 1
ATOM 3922 O O . ILE B 1 27 ? 4.367 -23.922 -11.391 1 98.25 27 ILE B O 1
ATOM 3926 N N . ARG B 1 28 ? 6.195 -22.703 -11.664 1 97.75 28 ARG B N 1
ATOM 3927 C CA . ARG B 1 28 ? 5.449 -21.531 -12.117 1 97.75 28 ARG B CA 1
ATOM 3928 C C . ARG B 1 28 ? 4.648 -21.859 -13.375 1 97.75 28 ARG B C 1
ATOM 3930 O O . ARG B 1 28 ? 3.479 -21.484 -13.484 1 97.75 28 ARG B O 1
ATOM 3937 N N . GLY B 1 29 ? 5.297 -22.5 -14.312 1 97.69 29 GLY B N 1
ATOM 3938 C CA . GLY B 1 29 ? 4.633 -22.891 -15.547 1 97.69 29 GLY B CA 1
ATOM 3939 C C . GLY B 1 29 ? 3.457 -23.828 -15.328 1 97.69 29 GLY B C 1
ATOM 3940 O O . GLY B 1 29 ? 2.371 -23.609 -15.859 1 97.69 29 GLY B O 1
ATOM 3941 N N . PHE B 1 30 ? 3.711 -24.812 -14.562 1 97.25 30 PHE B N 1
ATOM 3942 C CA . PHE B 1 30 ? 2.652 -25.781 -14.281 1 97.25 30 PHE B CA 1
ATOM 3943 C C . PHE B 1 30 ? 1.496 -25.109 -13.547 1 97.25 30 PHE B C 1
ATOM 3945 O O . PHE B 1 30 ? 0.331 -25.422 -13.789 1 97.25 30 PHE B O 1
ATOM 3952 N N . ALA B 1 31 ? 1.81 -24.25 -12.641 1 97.69 31 ALA B N 1
ATOM 3953 C CA . ALA B 1 31 ? 0.792 -23.484 -11.914 1 97.69 31 ALA B CA 1
ATOM 3954 C C . ALA B 1 31 ? -0.074 -22.672 -12.867 1 97.69 31 ALA B C 1
ATOM 3956 O O . ALA B 1 31 ? -1.293 -22.594 -12.703 1 97.69 31 ALA B O 1
ATOM 3957 N N . ALA B 1 32 ? 0.519 -22.062 -13.844 1 97.75 32 ALA B N 1
ATOM 3958 C CA . ALA B 1 32 ? -0.245 -21.297 -14.828 1 97.75 32 ALA B CA 1
ATOM 3959 C C . ALA B 1 32 ? -1.208 -22.203 -15.594 1 97.75 32 ALA B C 1
ATOM 3961 O O . ALA B 1 32 ? -2.338 -21.812 -15.883 1 97.75 32 ALA B O 1
ATOM 3962 N N . LEU B 1 33 ? -0.734 -23.344 -15.898 1 97.56 33 LEU B N 1
ATOM 3963 C CA . LEU B 1 33 ? -1.589 -24.312 -16.578 1 97.56 33 LEU B CA 1
ATOM 3964 C C . LEU B 1 33 ? -2.783 -24.688 -15.703 1 97.56 33 LEU B C 1
ATOM 3966 O O . LEU B 1 33 ? -3.9 -24.844 -16.203 1 97.56 33 LEU B O 1
ATOM 3970 N N . MET B 1 34 ? -2.523 -24.844 -14.445 1 96.94 34 MET B N 1
ATOM 3971 C CA . MET B 1 34 ? -3.607 -25.203 -13.531 1 96.94 34 MET B CA 1
ATOM 3972 C C . MET B 1 34 ? -4.629 -24.078 -13.43 1 96.94 34 MET B C 1
ATOM 3974 O O . MET B 1 34 ? -5.824 -24.328 -13.266 1 96.94 34 MET B O 1
ATOM 3978 N N . VAL B 1 35 ? -4.199 -22.859 -13.492 1 97.56 35 VAL B N 1
ATOM 3979 C CA . VAL B 1 35 ? -5.117 -21.719 -13.508 1 97.56 35 VAL B CA 1
ATOM 3980 C C . VAL B 1 35 ? -6 -21.797 -14.758 1 97.56 35 VAL B C 1
ATOM 3982 O O . VAL B 1 35 ? -7.211 -21.578 -14.68 1 97.56 35 VAL B O 1
ATOM 3985 N N . TYR B 1 36 ? -5.367 -22.109 -15.875 1 97.62 36 TYR B N 1
ATOM 3986 C CA . TYR B 1 36 ? -6.105 -22.328 -17.109 1 97.62 36 TYR B CA 1
ATOM 3987 C C . TYR B 1 36 ? -7.184 -23.391 -16.922 1 97.62 36 TYR B C 1
ATOM 3989 O O . TYR B 1 36 ? -8.336 -23.172 -17.297 1 97.62 36 TYR B O 1
ATOM 3997 N N . CYS B 1 37 ? -6.797 -24.484 -16.328 1 96.44 37 CYS B N 1
ATOM 3998 C CA . CYS B 1 37 ? -7.723 -25.594 -16.141 1 96.44 37 CYS B CA 1
ATOM 3999 C C . CYS B 1 37 ? -8.898 -25.188 -15.266 1 96.44 37 CYS B C 1
ATOM 4001 O O . CYS B 1 37 ? -10.047 -25.484 -15.586 1 96.44 37 CYS B O 1
ATOM 4003 N N . LEU B 1 38 ? -8.648 -24.531 -14.242 1 95.88 38 LEU B N 1
ATOM 4004 C CA . LEU B 1 38 ? -9.703 -24.109 -13.32 1 95.88 38 LEU B CA 1
ATOM 4005 C C . LEU B 1 38 ? -10.727 -23.234 -14.039 1 95.88 38 LEU B C 1
ATOM 4007 O O . LEU B 1 38 ? -11.93 -23.469 -13.93 1 95.88 38 LEU B O 1
ATOM 4011 N N . HIS B 1 39 ? -10.289 -22.281 -14.766 1 96.25 39 HIS B N 1
ATOM 4012 C CA . HIS B 1 39 ? -11.195 -21.312 -15.375 1 96.25 39 HIS B CA 1
ATOM 4013 C C . HIS B 1 39 ? -12.008 -21.938 -16.5 1 96.25 39 HIS B C 1
ATOM 4015 O O . HIS B 1 39 ? -13.188 -21.625 -16.672 1 96.25 39 HIS B O 1
ATOM 4021 N N . HIS B 1 40 ? -11.43 -22.812 -17.234 1 96.06 40 HIS B N 1
ATOM 4022 C CA . HIS B 1 40 ? -12.18 -23.5 -18.281 1 96.06 40 HIS B CA 1
ATOM 4023 C C . HIS B 1 40 ? -13.203 -24.453 -17.688 1 96.06 40 HIS B C 1
ATOM 4025 O O . HIS B 1 40 ? -14.328 -24.547 -18.172 1 96.06 40 HIS B O 1
ATOM 4031 N N . GLN B 1 41 ? -12.789 -25.109 -16.609 1 95.06 41 GLN B N 1
ATOM 4032 C CA . GLN B 1 41 ? -13.703 -26.031 -15.953 1 95.06 41 GLN B CA 1
ATOM 4033 C C . GLN B 1 41 ? -14.914 -25.297 -15.383 1 95.06 41 GLN B C 1
ATOM 4035 O O . GLN B 1 41 ? -16.047 -25.703 -15.594 1 95.06 41 GLN B O 1
ATOM 4040 N N . LEU B 1 42 ? -14.633 -24.25 -14.719 1 93 42 LEU B N 1
ATOM 4041 C CA . LEU B 1 42 ? -15.719 -23.5 -14.078 1 93 42 LEU B CA 1
ATOM 4042 C C . LEU B 1 42 ? -16.609 -22.844 -15.125 1 93 42 LEU B C 1
ATOM 4044 O O . LEU B 1 42 ? -17.828 -22.781 -14.953 1 93 42 LEU B O 1
ATOM 4048 N N . TRP B 1 43 ? -15.992 -22.391 -16.141 1 92.75 43 TRP B N 1
ATOM 4049 C CA . TRP B 1 43 ? -16.766 -21.734 -17.188 1 92.75 43 TRP B CA 1
ATOM 4050 C C . TRP B 1 43 ? -17.703 -22.719 -17.875 1 92.75 43 TRP B C 1
ATOM 4052 O O . TRP B 1 43 ? -18.906 -22.469 -18 1 92.75 43 TRP B O 1
ATOM 4062 N N . ALA B 1 44 ? -17.219 -23.828 -18.234 1 92.31 44 ALA B N 1
ATOM 4063 C CA . ALA B 1 44 ? -17.969 -24.812 -19 1 92.31 44 ALA B CA 1
ATOM 4064 C C . ALA B 1 44 ? -19.078 -25.422 -18.141 1 92.31 44 ALA B C 1
ATOM 4066 O O . ALA B 1 44 ? -20.172 -25.703 -18.641 1 92.31 44 ALA B O 1
ATOM 4067 N N . HIS B 1 45 ? -18.812 -25.547 -16.844 1 91.38 45 HIS B N 1
ATOM 4068 C CA . HIS B 1 45 ? -19.734 -26.281 -16 1 91.38 45 HIS B CA 1
ATOM 4069 C C . HIS B 1 45 ? -20.578 -25.344 -15.141 1 91.38 45 HIS B C 1
ATOM 4071 O O . HIS B 1 45 ? -21.25 -25.797 -14.211 1 91.38 45 HIS B O 1
ATOM 4077 N N . ALA B 1 46 ? -20.531 -24.125 -15.32 1 86.12 46 ALA B N 1
ATOM 4078 C CA . ALA B 1 46 ? -21.156 -23.109 -14.484 1 86.12 46 ALA B CA 1
ATOM 4079 C C . ALA B 1 46 ? -22.609 -23.438 -14.219 1 86.12 46 ALA B C 1
ATOM 4081 O O . ALA B 1 46 ? -23.094 -23.281 -13.094 1 86.12 46 ALA B O 1
ATOM 4082 N N . PHE B 1 47 ? -23.391 -23.922 -15.148 1 78.81 47 PHE B N 1
ATOM 4083 C CA . PHE B 1 47 ? -24.812 -24.172 -14.992 1 78.81 47 PHE B CA 1
ATOM 4084 C C . PHE B 1 47 ? -25.094 -25.672 -14.883 1 78.81 47 PHE B C 1
ATOM 4086 O O . PHE B 1 47 ? -26.25 -26.094 -14.914 1 78.81 47 PHE B O 1
ATOM 4093 N N . TYR B 1 48 ? -24.078 -26.375 -14.68 1 78.56 48 TYR B N 1
ATOM 4094 C CA . TYR B 1 48 ? -24.203 -27.828 -14.547 1 78.56 48 TYR B CA 1
ATOM 4095 C C . TYR B 1 48 ? -23.609 -28.297 -13.227 1 78.56 48 TYR B C 1
ATOM 4097 O O . TYR B 1 48 ? -22.828 -29.266 -13.203 1 78.56 48 TYR B O 1
ATOM 4105 N N . ASP B 1 49 ? -23.859 -27.5 -12.156 1 78 49 ASP B N 1
ATOM 4106 C CA . ASP B 1 49 ? -23.391 -27.781 -10.805 1 78 49 ASP B CA 1
ATOM 4107 C C . ASP B 1 49 ? -21.859 -27.828 -10.758 1 78 49 ASP B C 1
ATOM 4109 O O . ASP B 1 49 ? -21.281 -28.578 -9.969 1 78 49 ASP B O 1
ATOM 4113 N N . GLY B 1 50 ? -21.266 -27.25 -11.727 1 80.12 50 GLY B N 1
ATOM 4114 C CA . GLY B 1 50 ? -19.812 -27.266 -11.844 1 80.12 50 GLY B CA 1
ATOM 4115 C C . GLY B 1 50 ? -19.109 -26.625 -10.656 1 80.12 50 GLY B C 1
ATOM 4116 O O . GLY B 1 50 ? -18.234 -27.234 -10.047 1 80.12 50 GLY B O 1
ATOM 4117 N N . SER B 1 51 ? -19.609 -25.453 -10.234 1 83.69 51 SER B N 1
ATOM 4118 C CA . SER B 1 51 ? -18.938 -24.734 -9.164 1 83.69 51 SER B CA 1
ATOM 4119 C C . SER B 1 51 ? -19.047 -25.484 -7.84 1 83.69 51 SER B C 1
ATOM 4121 O O . SER B 1 51 ? -18.031 -25.766 -7.188 1 83.69 51 SER B O 1
ATOM 4123 N N . PRO B 1 52 ? -20.172 -25.969 -7.547 1 86.5 52 PRO B N 1
ATOM 4124 C CA . PRO B 1 52 ? -20.281 -26.719 -6.293 1 86.5 52 PRO B CA 1
ATOM 4125 C C . PRO B 1 52 ? -19.5 -28.031 -6.324 1 86.5 52 PRO B C 1
ATOM 4127 O O . PRO B 1 52 ? -18.906 -28.422 -5.316 1 86.5 52 PRO B O 1
ATOM 4130 N N . ALA B 1 53 ? -19.469 -28.672 -7.473 1 87.75 53 ALA B N 1
ATOM 4131 C CA . ALA B 1 53 ? -18.828 -29.969 -7.578 1 87.75 53 ALA B CA 1
ATOM 4132 C C . ALA B 1 53 ? -17.297 -29.844 -7.598 1 87.75 53 ALA B C 1
ATOM 4134 O O . ALA B 1 53 ? -16.594 -30.641 -6.996 1 87.75 53 ALA B O 1
ATOM 4135 N N . LEU B 1 54 ? -16.828 -28.828 -8.234 1 90.06 54 LEU B N 1
ATOM 4136 C CA . LEU B 1 54 ? -15.398 -28.703 -8.469 1 90.06 54 LEU B CA 1
ATOM 4137 C C . LEU B 1 54 ? -14.734 -27.859 -7.383 1 90.06 54 LEU B C 1
ATOM 4139 O O . LEU B 1 54 ? -13.531 -27.969 -7.152 1 90.06 54 LEU B O 1
ATOM 4143 N N . GLU B 1 55 ? -15.477 -27.047 -6.691 1 92.06 55 GLU B N 1
ATOM 4144 C CA . GLU B 1 55 ? -14.883 -26.156 -5.711 1 92.06 55 GLU B CA 1
ATOM 4145 C C . GLU B 1 55 ? -15.094 -26.672 -4.289 1 92.06 55 GLU B C 1
ATOM 4147 O O . GLU B 1 55 ? -14.664 -26.031 -3.324 1 92.06 55 GLU B O 1
ATOM 4152 N N . ASN B 1 56 ? -15.773 -27.812 -4.164 1 92.5 56 ASN B N 1
ATOM 4153 C CA . ASN B 1 56 ? -15.953 -28.453 -2.861 1 92.5 56 ASN B CA 1
ATOM 4154 C C . ASN B 1 56 ? -15.234 -29.797 -2.797 1 92.5 56 ASN B C 1
ATOM 4156 O O . ASN B 1 56 ? -14.734 -30.281 -3.811 1 92.5 56 ASN B O 1
ATOM 4160 N N . THR B 1 57 ? -15.18 -30.344 -1.593 1 92.38 57 THR B N 1
ATOM 4161 C CA . THR B 1 57 ? -14.359 -31.547 -1.391 1 92.38 57 THR B CA 1
ATOM 4162 C C . THR B 1 57 ? -15.172 -32.812 -1.665 1 92.38 57 THR B C 1
ATOM 4164 O O . THR B 1 57 ? -16.391 -32.75 -1.785 1 92.38 57 THR B O 1
ATOM 4167 N N . PHE B 1 58 ? -14.344 -33.906 -1.819 1 92.81 58 PHE B N 1
ATOM 4168 C CA . PHE B 1 58 ? -14.914 -35.219 -1.983 1 92.81 58 PHE B CA 1
ATOM 4169 C C . PHE B 1 58 ? -15.82 -35.594 -0.811 1 92.81 58 PHE B C 1
ATOM 4171 O O . PHE B 1 58 ? -15.391 -35.562 0.344 1 92.81 58 PHE B O 1
ATOM 4178 N N . GLY B 1 59 ? -17.109 -35.812 -1.075 1 90.31 59 GLY B N 1
ATOM 4179 C CA . GLY B 1 59 ? -18.047 -36.188 -0.022 1 90.31 59 GLY B CA 1
ATOM 4180 C C . GLY B 1 59 ? -18.875 -35.031 0.483 1 90.31 59 GLY B C 1
ATOM 4181 O O . GLY B 1 59 ? -19.766 -35.219 1.322 1 90.31 59 GLY B O 1
ATOM 4182 N N . TYR B 1 60 ? -18.547 -33.875 -0.047 1 89 60 TYR B N 1
ATOM 4183 C CA . TYR B 1 60 ? -19.328 -32.719 0.368 1 89 60 TYR B CA 1
ATOM 4184 C C . TYR B 1 60 ? -20.781 -32.875 -0.047 1 89 60 TYR B C 1
ATOM 4186 O O . TYR B 1 60 ? -21.078 -33.156 -1.21 1 89 60 TYR B O 1
ATOM 4194 N N . ASN B 1 61 ? -21.734 -32.688 0.908 1 88.56 61 ASN B N 1
ATOM 4195 C CA . ASN B 1 61 ? -23.172 -32.875 0.704 1 88.56 61 ASN B CA 1
ATOM 4196 C C . ASN B 1 61 ? -23.5 -34.219 0.091 1 88.56 61 ASN B C 1
ATOM 4198 O O . ASN B 1 61 ? -24.391 -34.312 -0.751 1 88.56 61 ASN B O 1
ATOM 4202 N N . GLY B 1 62 ? -22.672 -35.156 0.269 1 89.69 62 GLY B N 1
ATOM 4203 C CA . GLY B 1 62 ? -22.922 -36.531 -0.147 1 89.69 62 GLY B CA 1
ATOM 4204 C C . GLY B 1 62 ? -22.562 -36.781 -1.595 1 89.69 62 GLY B C 1
ATOM 4205 O O . GLY B 1 62 ? -22.953 -37.812 -2.168 1 89.69 62 GLY B O 1
ATOM 4206 N N . LYS B 1 63 ? -21.906 -35.844 -2.201 1 89.88 63 LYS B N 1
ATOM 4207 C CA . LYS B 1 63 ? -21.5 -36.031 -3.594 1 89.88 63 LYS B CA 1
ATOM 4208 C C . LYS B 1 63 ? -20.062 -36.531 -3.689 1 89.88 63 LYS B C 1
ATOM 4210 O O . LYS B 1 63 ? -19.156 -35.969 -3.062 1 89.88 63 LYS B O 1
ATOM 4215 N N . TYR B 1 64 ? -19.859 -37.562 -4.484 1 91.62 64 TYR B N 1
ATOM 4216 C CA . TYR B 1 64 ? -18.562 -38.219 -4.578 1 91.62 64 TYR B CA 1
ATOM 4217 C C . TYR B 1 64 ? -18.047 -38.219 -6.016 1 91.62 64 TYR B C 1
ATOM 4219 O O . TYR B 1 64 ? -17.875 -39.25 -6.629 1 91.62 64 TYR B O 1
ATOM 4227 N N . TYR B 1 65 ? -17.703 -37.094 -6.395 1 91.38 65 TYR B N 1
ATOM 4228 C CA . TYR B 1 65 ? -17.203 -36.938 -7.758 1 91.38 65 TYR B CA 1
ATOM 4229 C C . TYR B 1 65 ? -15.719 -37.25 -7.836 1 91.38 65 TYR B C 1
ATOM 4231 O O . TYR B 1 65 ? -14.953 -36.906 -6.941 1 91.38 65 TYR B O 1
ATOM 4239 N N . PHE B 1 66 ? -15.32 -37.875 -8.891 1 91.94 66 PHE B N 1
ATOM 4240 C CA . PHE B 1 66 ? -13.93 -38.219 -9.141 1 91.94 66 PHE B CA 1
ATOM 4241 C C . PHE B 1 66 ? -13.07 -36.969 -9.164 1 91.94 66 PHE B C 1
ATOM 4243 O O . PHE B 1 66 ? -11.969 -36.938 -8.609 1 91.94 66 PHE B O 1
ATOM 4250 N N . ALA B 1 67 ? -13.562 -35.938 -9.719 1 91.81 67 ALA B N 1
ATOM 4251 C CA . ALA B 1 67 ? -12.836 -34.688 -9.891 1 91.81 67 ALA B CA 1
ATOM 4252 C C . ALA B 1 67 ? -12.586 -34 -8.547 1 91.81 67 ALA B C 1
ATOM 4254 O O . ALA B 1 67 ? -11.773 -33.062 -8.453 1 91.81 67 ALA B O 1
ATOM 4255 N N . ALA B 1 68 ? -13.219 -34.5 -7.5 1 91.94 68 ALA B N 1
ATOM 4256 C CA . ALA B 1 68 ? -13.094 -33.875 -6.18 1 91.94 68 ALA B CA 1
ATOM 4257 C C . ALA B 1 68 ? -12.188 -34.688 -5.273 1 91.94 68 ALA B C 1
ATOM 4259 O O . ALA B 1 68 ? -11.891 -34.281 -4.148 1 91.94 68 ALA B O 1
ATOM 4260 N N . LEU B 1 69 ? -11.68 -35.844 -5.801 1 92.56 69 LEU B N 1
ATOM 4261 C CA . LEU B 1 69 ? -10.789 -36.688 -5.016 1 92.56 69 LEU B CA 1
ATOM 4262 C C . LEU B 1 69 ? -9.523 -35.938 -4.625 1 92.56 69 LEU B C 1
ATOM 4264 O O . LEU B 1 69 ? -8.953 -35.219 -5.434 1 92.56 69 LEU B O 1
ATOM 4268 N N . PRO B 1 70 ? -9.109 -36.188 -3.385 1 89.88 70 PRO B N 1
ATOM 4269 C CA . PRO B 1 70 ? -7.855 -35.562 -2.982 1 89.88 70 PRO B CA 1
ATOM 4270 C C . PRO B 1 70 ? -6.711 -35.844 -3.951 1 89.88 70 PRO B C 1
ATOM 4272 O O . PRO B 1 70 ? -6.598 -36.969 -4.461 1 89.88 70 PRO B O 1
ATOM 4275 N N . PHE B 1 71 ? -5.891 -34.969 -4.254 1 90.81 71 PHE B N 1
ATOM 4276 C CA . PHE B 1 71 ? -4.777 -35.062 -5.195 1 90.81 71 PHE B CA 1
ATOM 4277 C C . PHE B 1 71 ? -5.254 -34.812 -6.621 1 90.81 71 PHE B C 1
ATOM 4279 O O . PHE B 1 71 ? -4.699 -33.969 -7.332 1 90.81 71 PHE B O 1
ATOM 4286 N N . ILE B 1 72 ? -6.355 -35.531 -6.988 1 93.44 72 ILE B N 1
ATOM 4287 C CA . ILE B 1 72 ? -6.863 -35.438 -8.352 1 93.44 72 ILE B CA 1
ATOM 4288 C C . ILE B 1 72 ? -7.473 -34.062 -8.578 1 93.44 72 ILE B C 1
ATOM 4290 O O . ILE B 1 72 ? -7.344 -33.469 -9.672 1 93.44 72 ILE B O 1
ATOM 4294 N N . ARG B 1 73 ? -8.109 -33.562 -7.578 1 93.31 73 ARG B N 1
ATOM 4295 C CA . ARG B 1 73 ? -8.844 -32.312 -7.688 1 93.31 73 ARG B CA 1
ATOM 4296 C C . ARG B 1 73 ? -7.91 -31.172 -8.078 1 93.31 73 ARG B C 1
ATOM 4298 O O . ARG B 1 73 ? -8.336 -30.219 -8.719 1 93.31 73 ARG B O 1
ATOM 4305 N N . THR B 1 74 ? -6.609 -31.266 -7.707 1 92.69 74 THR B N 1
ATOM 4306 C CA . THR B 1 74 ? -5.625 -30.25 -8.031 1 92.69 74 THR B CA 1
ATOM 4307 C C . THR B 1 74 ? -5.574 -30 -9.539 1 92.69 74 THR B C 1
ATOM 4309 O O . THR B 1 74 ? -5.387 -28.875 -9.984 1 92.69 74 THR B O 1
ATOM 4312 N N . PHE B 1 75 ? -5.863 -31 -10.305 1 93.25 75 PHE B N 1
ATOM 4313 C CA . PHE B 1 75 ? -5.75 -30.922 -11.758 1 93.25 75 PHE B CA 1
ATOM 4314 C C . PHE B 1 75 ? -7.016 -30.312 -12.359 1 93.25 75 PHE B C 1
ATOM 4316 O O . PHE B 1 75 ? -7.031 -29.953 -13.539 1 93.25 75 PHE B O 1
ATOM 4323 N N . PHE B 1 76 ? -8.086 -30.203 -11.562 1 93.25 76 PHE B N 1
ATOM 4324 C CA . PHE B 1 76 ? -9.352 -29.688 -12.07 1 93.25 76 PHE B CA 1
ATOM 4325 C C . PHE B 1 76 ? -9.648 -28.312 -11.484 1 93.25 76 PHE B C 1
ATOM 4327 O O . PHE B 1 76 ? -10.203 -27.453 -12.172 1 93.25 76 PHE B O 1
ATOM 4334 N N . SER B 1 77 ? -9.25 -28.156 -10.203 1 91.25 77 SER B N 1
ATOM 4335 C CA . SER B 1 77 ? -9.648 -26.922 -9.516 1 91.25 77 SER B CA 1
ATOM 4336 C C . SER B 1 77 ? -8.484 -26.344 -8.711 1 91.25 77 SER B C 1
ATOM 4338 O O . SER B 1 77 ? -8.695 -25.672 -7.699 1 91.25 77 SER B O 1
ATOM 4340 N N . GLY B 1 78 ? -7.305 -26.547 -9.109 1 93.75 78 GLY B N 1
ATOM 4341 C CA . GLY B 1 78 ? -6.137 -26.125 -8.344 1 93.75 78 GLY B CA 1
ATOM 4342 C C . GLY B 1 78 ? -5.688 -24.719 -8.664 1 93.75 78 GLY B C 1
ATOM 4343 O O . GLY B 1 78 ? -4.523 -24.359 -8.461 1 93.75 78 GLY B O 1
ATOM 4344 N N . GLY B 1 79 ? -6.57 -23.891 -9.188 1 94.94 79 GLY B N 1
ATOM 4345 C CA . GLY B 1 79 ? -6.215 -22.531 -9.562 1 94.94 79 GLY B CA 1
ATOM 4346 C C . GLY B 1 79 ? -5.812 -21.672 -8.383 1 94.94 79 GLY B C 1
ATOM 4347 O O . GLY B 1 79 ? -4.82 -20.938 -8.445 1 94.94 79 GLY B O 1
ATOM 4348 N N . HIS B 1 80 ? -6.547 -21.766 -7.301 1 96 80 HIS B N 1
ATOM 4349 C CA . HIS B 1 80 ? -6.199 -20.984 -6.113 1 96 80 HIS B CA 1
ATOM 4350 C C . HIS B 1 80 ? -4.875 -21.453 -5.52 1 96 80 HIS B C 1
ATOM 4352 O O . HIS B 1 80 ? -4.078 -20.625 -5.062 1 96 80 HIS B O 1
ATOM 4358 N N . PHE B 1 81 ? -4.684 -22.75 -5.496 1 97.69 81 PHE B N 1
ATOM 4359 C CA . PHE B 1 81 ? -3.408 -23.312 -5.062 1 97.69 81 PHE B CA 1
ATOM 4360 C C . PHE B 1 81 ? -2.264 -22.781 -5.91 1 97.69 81 PHE B C 1
ATOM 4362 O O . PHE B 1 81 ? -1.216 -22.391 -5.387 1 97.69 81 PHE B O 1
ATOM 4369 N N . SER B 1 82 ? -2.496 -22.672 -7.176 1 97.88 82 SER B N 1
ATOM 4370 C CA . SER B 1 82 ? -1.508 -22.172 -8.125 1 97.88 82 SER B CA 1
ATOM 4371 C C . SER B 1 82 ? -1.174 -20.703 -7.852 1 97.88 82 SER B C 1
ATOM 4373 O O . SER B 1 82 ? -0.008 -20.312 -7.906 1 97.88 82 SER B O 1
ATOM 4375 N N . VAL B 1 83 ? -2.117 -19.938 -7.566 1 97.06 83 VAL B N 1
ATOM 4376 C CA . VAL B 1 83 ? -1.896 -18.531 -7.258 1 97.06 83 VAL B CA 1
ATOM 4377 C C . VAL B 1 83 ? -0.994 -18.406 -6.031 1 97.06 83 VAL B C 1
ATOM 4379 O O . VAL B 1 83 ? -0.064 -17.594 -6.016 1 97.06 83 VAL B O 1
ATOM 4382 N N . SER B 1 84 ? -1.272 -19.188 -5.055 1 98.31 84 SER B N 1
ATOM 4383 C CA . SER B 1 84 ? -0.439 -19.172 -3.855 1 98.31 84 SER B CA 1
ATOM 4384 C C . SER B 1 84 ? 0.998 -19.578 -4.18 1 98.31 84 SER B C 1
ATOM 4386 O O . SER B 1 84 ? 1.943 -19 -3.629 1 98.31 84 SER B O 1
ATOM 4388 N N . CYS B 1 85 ? 1.147 -20.5 -5.051 1 98.44 85 CYS B N 1
ATOM 4389 C CA . CYS B 1 85 ? 2.484 -20.891 -5.477 1 98.44 85 CYS B CA 1
ATOM 4390 C C . CYS B 1 85 ? 3.199 -19.734 -6.176 1 98.44 85 CYS B C 1
ATOM 4392 O O . CYS B 1 85 ? 4.391 -19.516 -5.953 1 98.44 85 CYS B O 1
ATOM 4394 N N . PHE B 1 86 ? 2.439 -19 -6.969 1 98 86 PHE B N 1
ATOM 4395 C CA . PHE B 1 86 ? 3.012 -17.844 -7.645 1 98 86 PHE B CA 1
ATOM 4396 C C . PHE B 1 86 ? 3.566 -16.844 -6.629 1 98 86 PHE B C 1
ATOM 4398 O O . PHE B 1 86 ? 4.676 -16.344 -6.801 1 98 86 PHE B O 1
ATOM 4405 N N . LEU B 1 87 ? 2.838 -16.609 -5.621 1 98.25 87 LEU B N 1
ATOM 4406 C CA . LEU B 1 87 ? 3.217 -15.586 -4.648 1 98.25 87 LEU B CA 1
ATOM 4407 C C . LEU B 1 87 ? 4.441 -16.031 -3.852 1 98.25 87 LEU B C 1
ATOM 4409 O O . LEU B 1 87 ? 5.363 -15.234 -3.641 1 98.25 87 LEU B O 1
ATOM 4413 N N . VAL B 1 88 ? 4.457 -17.297 -3.463 1 98.75 88 VAL B N 1
ATOM 4414 C CA . VAL B 1 88 ? 5.602 -17.828 -2.725 1 98.75 88 VAL B CA 1
ATOM 4415 C C . VAL B 1 88 ? 6.84 -17.828 -3.619 1 98.75 88 VAL B C 1
ATOM 4417 O O . VAL B 1 88 ? 7.918 -17.406 -3.193 1 98.75 88 VAL B O 1
ATOM 4420 N N . LEU B 1 89 ? 6.676 -18.234 -4.84 1 98.56 89 LEU B N 1
ATOM 4421 C CA . LEU B 1 89 ? 7.777 -18.281 -5.793 1 98.56 89 LEU B CA 1
ATOM 4422 C C . LEU B 1 89 ? 8.312 -16.875 -6.074 1 98.56 89 LEU B C 1
ATOM 4424 O O . LEU B 1 89 ? 9.523 -16.688 -6.215 1 98.56 89 LEU B O 1
ATOM 4428 N N . SER B 1 90 ? 7.43 -15.961 -6.18 1 98.06 90 SER B N 1
ATOM 4429 C CA . SER B 1 90 ? 7.852 -14.586 -6.406 1 98.06 90 SER B CA 1
ATOM 4430 C C . SER B 1 90 ? 8.734 -14.086 -5.266 1 98.06 90 SER B C 1
ATOM 4432 O O . SER B 1 90 ? 9.781 -13.484 -5.5 1 98.06 90 SER B O 1
ATOM 4434 N N . GLY B 1 91 ? 8.289 -14.352 -4.047 1 98.44 91 GLY B N 1
ATOM 4435 C CA . GLY B 1 91 ? 9.117 -13.992 -2.91 1 98.44 91 GLY B CA 1
ATOM 4436 C C . GLY B 1 91 ? 10.492 -14.641 -2.947 1 98.44 91 GLY B C 1
ATOM 4437 O O . GLY B 1 91 ? 11.5 -14 -2.646 1 98.44 91 GLY B O 1
ATOM 4438 N N . TYR B 1 92 ? 10.547 -15.891 -3.367 1 98.38 92 TYR B N 1
ATOM 4439 C CA . TYR B 1 92 ? 11.781 -16.656 -3.453 1 98.38 92 TYR B CA 1
ATOM 4440 C C . TYR B 1 92 ? 12.719 -16.078 -4.512 1 98.38 92 TYR B C 1
ATOM 4442 O O . TYR B 1 92 ? 13.867 -15.742 -4.219 1 98.38 92 TYR B O 1
ATOM 4450 N N . VAL B 1 93 ? 12.234 -15.867 -5.672 1 97.31 93 VAL B N 1
ATOM 4451 C CA . VAL B 1 93 ? 13.047 -15.492 -6.824 1 97.31 93 VAL B CA 1
ATOM 4452 C C . VAL B 1 93 ? 13.531 -14.055 -6.668 1 97.31 93 VAL B C 1
ATOM 4454 O O . VAL B 1 93 ? 14.672 -13.734 -6.996 1 97.31 93 VAL B O 1
ATOM 4457 N N . LEU B 1 94 ? 12.695 -13.164 -6.129 1 97.62 94 LEU B N 1
ATOM 4458 C CA . LEU B 1 94 ? 13.07 -11.766 -5.938 1 97.62 94 LEU B CA 1
ATOM 4459 C C . LEU B 1 94 ? 14.172 -11.641 -4.887 1 97.62 94 LEU B C 1
ATOM 4461 O O . LEU B 1 94 ? 14.93 -10.672 -4.898 1 97.62 94 LEU B O 1
ATOM 4465 N N . ALA B 1 95 ? 14.242 -12.617 -4.074 1 98 95 ALA B N 1
ATOM 4466 C CA . ALA B 1 95 ? 15.148 -12.508 -2.936 1 98 95 ALA B CA 1
ATOM 4467 C C . ALA B 1 95 ? 16.484 -13.164 -3.24 1 98 95 ALA B C 1
ATOM 4469 O O . ALA B 1 95 ? 17.484 -12.93 -2.541 1 98 95 ALA B O 1
ATOM 4470 N N . VAL B 1 96 ? 16.609 -13.938 -4.27 1 97.25 96 VAL B N 1
ATOM 4471 C CA . VAL B 1 96 ? 17.781 -14.773 -4.531 1 97.25 96 VAL B CA 1
ATOM 4472 C C . VAL B 1 96 ? 19.031 -13.891 -4.668 1 97.25 96 VAL B C 1
ATOM 4474 O O . VAL B 1 96 ? 19.969 -14.016 -3.891 1 97.25 96 VAL B O 1
ATOM 4477 N N . LYS B 1 97 ? 19 -12.977 -5.555 1 97.69 97 LYS B N 1
ATOM 4478 C CA . LYS B 1 97 ? 20.188 -12.172 -5.852 1 97.69 97 LYS B CA 1
ATOM 4479 C C . LYS B 1 97 ? 20.516 -11.242 -4.691 1 97.69 97 LYS B C 1
ATOM 4481 O O . LYS B 1 97 ? 21.672 -11.18 -4.25 1 97.69 97 LYS B O 1
ATOM 4486 N N . PRO B 1 98 ? 19.547 -10.531 -4.176 1 97.94 98 PRO B N 1
ATOM 4487 C CA . PRO B 1 98 ? 19.859 -9.664 -3.039 1 97.94 98 PRO B CA 1
ATOM 4488 C C . PRO B 1 98 ? 20.453 -10.422 -1.853 1 97.94 98 PRO B C 1
ATOM 4490 O O . PRO B 1 98 ? 21.422 -9.977 -1.247 1 97.94 98 PRO B O 1
ATOM 4493 N N . LEU B 1 99 ? 19.906 -11.562 -1.555 1 97.69 99 LEU B N 1
ATOM 4494 C CA . LEU B 1 99 ? 20.406 -12.344 -0.429 1 97.69 99 LEU B CA 1
ATOM 4495 C C . LEU B 1 99 ? 21.828 -12.836 -0.696 1 97.69 99 LEU B C 1
ATOM 4497 O O . LEU B 1 99 ? 22.656 -12.852 0.209 1 97.69 99 LEU B O 1
ATOM 4501 N N . GLN B 1 100 ? 22.062 -13.25 -1.925 1 96.81 100 GLN B N 1
ATOM 4502 C CA . GLN B 1 100 ? 23.406 -13.672 -2.309 1 96.81 100 GLN B CA 1
ATOM 4503 C C . GLN B 1 100 ? 24.406 -12.539 -2.127 1 96.81 100 GLN B C 1
ATOM 4505 O O . GLN B 1 100 ? 25.5 -12.75 -1.579 1 96.81 100 GLN B O 1
ATOM 4510 N N . LEU B 1 101 ? 24.047 -11.375 -2.539 1 97.44 101 LEU B N 1
ATOM 4511 C CA . LEU B 1 101 ? 24.922 -10.211 -2.453 1 97.44 101 LEU B CA 1
ATOM 4512 C C . LEU B 1 101 ? 25.156 -9.812 -1 1 97.44 101 LEU B C 1
ATOM 4514 O O . LEU B 1 101 ? 26.266 -9.422 -0.626 1 97.44 101 LEU B O 1
ATOM 4518 N N . MET B 1 102 ? 24.156 -9.914 -0.24 1 95.12 102 MET B N 1
ATOM 4519 C CA . MET B 1 102 ? 24.281 -9.633 1.188 1 95.12 102 MET B CA 1
ATOM 4520 C C . MET B 1 102 ? 25.266 -10.586 1.85 1 95.12 102 MET B C 1
ATOM 4522 O O . MET B 1 102 ? 26.109 -10.156 2.65 1 95.12 102 MET B O 1
ATOM 4526 N N . ARG B 1 103 ? 25.172 -11.797 1.545 1 93.19 103 ARG B N 1
ATOM 4527 C CA . ARG B 1 103 ? 26.016 -12.828 2.15 1 93.19 103 ARG B CA 1
ATOM 4528 C C . ARG B 1 103 ? 27.469 -12.672 1.716 1 93.19 103 ARG B C 1
ATOM 4530 O O . ARG B 1 103 ? 28.375 -13.008 2.469 1 93.19 103 ARG B O 1
ATOM 4537 N N . GLN B 1 104 ? 27.672 -12.125 0.523 1 95.38 104 GLN B N 1
ATOM 4538 C CA . GLN B 1 104 ? 29.016 -11.898 -0.008 1 95.38 104 GLN B CA 1
ATOM 4539 C C . GLN B 1 104 ? 29.578 -10.562 0.47 1 95.38 104 GLN B C 1
ATOM 4541 O O . GLN B 1 104 ? 30.734 -10.242 0.206 1 95.38 104 GLN B O 1
ATOM 4546 N N . GLY B 1 105 ? 28.797 -9.797 1.128 1 94.62 105 GLY B N 1
ATOM 4547 C CA . GLY B 1 105 ? 29.219 -8.492 1.606 1 94.62 105 GLY B CA 1
ATOM 4548 C C . GLY B 1 105 ? 29.312 -7.453 0.503 1 94.62 105 GLY B C 1
ATOM 4549 O O . GLY B 1 105 ? 30.016 -6.453 0.646 1 94.62 105 GLY B O 1
ATOM 4550 N N . GLU B 1 106 ? 28.688 -7.734 -0.629 1 97.12 106 GLU B N 1
ATOM 4551 C CA . GLU B 1 106 ? 28.719 -6.82 -1.767 1 97.12 106 GLU B CA 1
ATOM 4552 C C . GLU B 1 106 ? 27.562 -5.832 -1.706 1 97.12 106 GLU B C 1
ATOM 4554 O O . GLU B 1 106 ? 26.656 -5.875 -2.541 1 97.12 106 GLU B O 1
ATOM 4559 N N . TYR B 1 107 ? 27.719 -4.855 -0.888 1 96.44 107 TYR B N 1
ATOM 4560 C CA . TYR B 1 107 ? 26.609 -3.977 -0.553 1 96.44 107 TYR B CA 1
ATOM 4561 C C . TYR B 1 107 ? 26.359 -2.963 -1.664 1 96.44 107 TYR B C 1
ATOM 4563 O O . TYR B 1 107 ? 25.219 -2.539 -1.886 1 96.44 107 TYR B O 1
ATOM 4571 N N . VAL B 1 108 ? 27.375 -2.549 -2.355 1 96.81 108 VAL B N 1
ATOM 4572 C CA . VAL B 1 108 ? 27.188 -1.63 -3.475 1 96.81 108 VAL B CA 1
ATOM 4573 C C . VAL B 1 108 ? 26.391 -2.316 -4.574 1 96.81 108 VAL B C 1
ATOM 4575 O O . VAL B 1 108 ? 25.422 -1.748 -5.094 1 96.81 108 VAL B O 1
ATOM 4578 N N . LEU B 1 109 ? 26.75 -3.562 -4.855 1 97.12 109 LEU B N 1
ATOM 4579 C CA . LEU B 1 109 ? 26.047 -4.332 -5.875 1 97.12 109 LEU B CA 1
ATOM 4580 C C . LEU B 1 109 ? 24.609 -4.637 -5.438 1 97.12 109 LEU B C 1
ATOM 4582 O O . LEU B 1 109 ? 23.703 -4.715 -6.27 1 97.12 109 LEU B O 1
ATOM 4586 N N . LEU B 1 110 ? 24.453 -4.855 -4.133 1 97.88 110 LEU B N 1
ATOM 4587 C CA . LEU B 1 110 ? 23.109 -5.023 -3.596 1 97.88 110 LEU B CA 1
ATOM 4588 C C . LEU B 1 110 ? 22.234 -3.812 -3.92 1 97.88 110 LEU B C 1
ATOM 4590 O O . LEU B 1 110 ? 21.109 -3.963 -4.402 1 97.88 110 LEU B O 1
ATOM 4594 N N . GLY B 1 111 ? 22.797 -2.613 -3.67 1 96.75 111 GLY B N 1
ATOM 4595 C CA . GLY B 1 111 ? 22.078 -1.393 -4 1 96.75 111 GLY B CA 1
ATOM 4596 C C . GLY B 1 111 ? 21.734 -1.278 -5.473 1 96.75 111 GLY B C 1
ATOM 4597 O O . GLY B 1 111 ? 20.625 -0.856 -5.832 1 96.75 111 GLY B O 1
ATOM 4598 N N . ASP B 1 112 ? 22.656 -1.71 -6.328 1 96.75 112 ASP B N 1
ATOM 4599 C CA . ASP B 1 112 ? 22.438 -1.683 -7.77 1 96.75 112 ASP B CA 1
ATOM 4600 C C . ASP B 1 112 ? 21.266 -2.592 -8.172 1 96.75 112 ASP B C 1
ATOM 4602 O O . ASP B 1 112 ? 20.422 -2.205 -8.977 1 96.75 112 ASP B O 1
ATOM 4606 N N . ASN B 1 113 ? 21.344 -3.715 -7.605 1 97.75 113 ASN B N 1
ATOM 4607 C CA . ASN B 1 113 ? 20.312 -4.699 -7.934 1 97.75 113 ASN B CA 1
ATOM 4608 C C . ASN B 1 113 ? 18.938 -4.234 -7.484 1 97.75 113 ASN B C 1
ATOM 4610 O O . ASN B 1 113 ? 17.969 -4.332 -8.242 1 97.75 113 ASN B O 1
ATOM 4614 N N . VAL B 1 114 ? 18.844 -3.773 -6.246 1 97.62 114 VAL B N 1
ATOM 4615 C CA . VAL B 1 114 ? 17.562 -3.328 -5.703 1 97.62 114 VAL B CA 1
ATOM 4616 C C . VAL B 1 114 ? 17.062 -2.104 -6.469 1 97.62 114 VAL B C 1
ATOM 4618 O O . VAL B 1 114 ? 15.875 -1.985 -6.762 1 97.62 114 VAL B O 1
ATOM 4621 N N . SER B 1 115 ? 17.984 -1.187 -6.789 1 97.12 115 SER B N 1
ATOM 4622 C CA . SER B 1 115 ? 17.641 -0.005 -7.57 1 97.12 115 SER B CA 1
ATOM 4623 C C . SER B 1 115 ? 17.016 -0.392 -8.906 1 97.12 115 SER B C 1
ATOM 4625 O O . SER B 1 115 ? 15.93 0.067 -9.25 1 97.12 115 SER B O 1
ATOM 4627 N N . ALA B 1 116 ? 17.672 -1.269 -9.602 1 96.88 116 ALA B N 1
ATOM 4628 C CA . ALA B 1 116 ? 17.188 -1.714 -10.906 1 96.88 116 ALA B CA 1
ATOM 4629 C C . ALA B 1 116 ? 15.844 -2.422 -10.789 1 96.88 116 ALA B C 1
ATOM 4631 O O . ALA B 1 116 ? 14.938 -2.178 -11.586 1 96.88 116 ALA B O 1
ATOM 4632 N N . SER B 1 117 ? 15.75 -3.299 -9.82 1 97.44 117 SER B N 1
ATOM 4633 C CA . SER B 1 117 ? 14.523 -4.074 -9.633 1 97.44 117 SER B CA 1
ATOM 4634 C C . SER B 1 117 ? 13.344 -3.174 -9.289 1 97.44 117 SER B C 1
ATOM 4636 O O . SER B 1 117 ? 12.242 -3.361 -9.812 1 97.44 117 SER B O 1
ATOM 4638 N N . LEU B 1 118 ? 13.562 -2.217 -8.422 1 97.38 118 LEU B N 1
ATOM 4639 C CA . LEU B 1 118 ? 12.5 -1.306 -8.031 1 97.38 118 LEU B CA 1
ATOM 4640 C C . LEU B 1 118 ? 12.047 -0.449 -9.211 1 97.38 118 LEU B C 1
ATOM 4642 O O . LEU B 1 118 ? 10.859 -0.184 -9.375 1 97.38 118 LEU B O 1
ATOM 4646 N N . PHE B 1 119 ? 12.953 -0.072 -10.008 1 96.56 119 PHE B N 1
ATOM 4647 C CA . PHE B 1 119 ? 12.633 0.776 -11.148 1 96.56 119 PHE B CA 1
ATOM 4648 C C . PHE B 1 119 ? 11.836 -0.002 -12.195 1 96.56 119 PHE B C 1
ATOM 4650 O O . PHE B 1 119 ? 10.859 0.506 -12.742 1 96.56 119 PHE B O 1
ATOM 4657 N N . LYS B 1 120 ? 12.188 -1.205 -12.391 1 97 120 LYS B N 1
ATOM 4658 C CA . LYS B 1 120 ? 11.688 -1.961 -13.531 1 97 120 LYS B CA 1
ATOM 4659 C C . LYS B 1 120 ? 10.391 -2.691 -13.18 1 97 120 LYS B C 1
ATOM 4661 O O . LYS B 1 120 ? 9.609 -3.037 -14.07 1 97 120 LYS B O 1
ATOM 4666 N N . ARG B 1 121 ? 10.18 -2.943 -11.953 1 96.69 121 ARG B N 1
ATOM 4667 C CA . ARG B 1 121 ? 9.148 -3.891 -11.539 1 96.69 121 ARG B CA 1
ATOM 4668 C C . ARG B 1 121 ? 7.777 -3.461 -12.039 1 96.69 121 ARG B C 1
ATOM 4670 O O . ARG B 1 121 ? 7.055 -4.254 -12.641 1 96.69 121 ARG B O 1
ATOM 4677 N N . TRP B 1 122 ? 7.363 -2.199 -11.797 1 95.81 122 TRP B N 1
ATOM 4678 C CA . TRP B 1 122 ? 6.059 -1.704 -12.219 1 95.81 122 TRP B CA 1
ATOM 4679 C C . TRP B 1 122 ? 5.906 -1.812 -13.734 1 95.81 122 TRP B C 1
ATOM 4681 O O . TRP B 1 122 ? 4.871 -2.264 -14.234 1 95.81 122 TRP B O 1
ATOM 4691 N N . LEU B 1 123 ? 6.926 -1.452 -14.484 1 96.25 123 LEU B N 1
ATOM 4692 C CA . LEU B 1 123 ? 6.887 -1.45 -15.938 1 96.25 123 LEU B CA 1
ATOM 4693 C C . LEU B 1 123 ? 6.754 -2.869 -16.484 1 96.25 123 LEU B C 1
ATOM 4695 O O . LEU B 1 123 ? 5.945 -3.121 -17.375 1 96.25 123 LEU B O 1
ATOM 4699 N N . ARG B 1 124 ? 7.48 -3.762 -15.82 1 95.56 124 ARG B N 1
ATOM 4700 C CA . ARG B 1 124 ? 7.477 -5.148 -16.266 1 95.56 124 ARG B CA 1
ATOM 4701 C C . ARG B 1 124 ? 6.117 -5.801 -16.031 1 95.56 124 ARG B C 1
ATOM 4703 O O . ARG B 1 124 ? 5.68 -6.648 -16.812 1 95.56 124 ARG B O 1
ATOM 4710 N N . LEU B 1 125 ? 5.449 -5.391 -15.031 1 95.62 125 LEU B N 1
ATOM 4711 C CA . LEU B 1 125 ? 4.172 -6.004 -14.672 1 95.62 125 LEU B CA 1
ATOM 4712 C C . LEU B 1 125 ? 3.029 -5.379 -15.461 1 95.62 125 LEU B C 1
ATOM 4714 O O . LEU B 1 125 ? 2.184 -6.094 -16.016 1 95.62 125 LEU B O 1
ATOM 4718 N N . TYR B 1 126 ? 3.014 -4.062 -15.672 1 95.88 126 TYR B N 1
ATOM 4719 C CA . TYR B 1 126 ? 1.774 -3.406 -16.078 1 95.88 126 TYR B CA 1
ATOM 4720 C C . TYR B 1 126 ? 1.799 -3.062 -17.562 1 95.88 126 TYR B C 1
ATOM 4722 O O . TYR B 1 126 ? 0.748 -2.896 -18.188 1 95.88 126 TYR B O 1
ATOM 4730 N N . ILE B 1 127 ? 2.938 -2.984 -18.203 1 97.25 127 ILE B N 1
ATOM 4731 C CA . ILE B 1 127 ? 2.971 -2.672 -19.641 1 97.25 127 ILE B CA 1
ATOM 4732 C C . ILE B 1 127 ? 2.246 -3.762 -20.422 1 97.25 127 ILE B C 1
ATOM 4734 O O . ILE B 1 127 ? 1.347 -3.471 -21.203 1 97.25 127 ILE B O 1
ATOM 4738 N N . PRO B 1 128 ? 2.604 -5.031 -20.156 1 97.62 128 PRO B N 1
ATOM 4739 C CA . PRO B 1 128 ? 1.864 -6.078 -20.875 1 97.62 128 PRO B CA 1
ATOM 4740 C C . PRO B 1 128 ? 0.366 -6.043 -20.578 1 97.62 128 PRO B C 1
ATOM 4742 O O . PRO B 1 128 ? -0.447 -6.277 -21.484 1 97.62 128 PRO B O 1
ATOM 4745 N N . ILE B 1 129 ? 0.028 -5.754 -19.406 1 96.81 129 ILE B N 1
ATOM 4746 C CA . ILE B 1 129 ? -1.373 -5.73 -19 1 96.81 129 ILE B CA 1
ATOM 4747 C C . ILE B 1 129 ? -2.104 -4.605 -19.734 1 96.81 129 ILE B C 1
ATOM 4749 O O . ILE B 1 129 ? -3.24 -4.781 -20.172 1 96.81 129 ILE B O 1
ATOM 4753 N N . ILE B 1 130 ? -1.473 -3.451 -19.844 1 97.19 130 ILE B N 1
ATOM 4754 C CA . ILE B 1 130 ? -2.049 -2.312 -20.562 1 97.19 130 ILE B CA 1
ATOM 4755 C C . ILE B 1 130 ? -2.32 -2.689 -22.016 1 97.19 130 ILE B C 1
ATOM 4757 O O . ILE B 1 130 ? -3.406 -2.432 -22.531 1 97.19 130 ILE B O 1
ATOM 4761 N N . ILE B 1 131 ? -1.435 -3.377 -22.578 1 97.56 131 ILE B N 1
ATOM 4762 C CA . ILE B 1 131 ? -1.554 -3.74 -23.984 1 97.56 131 ILE B CA 1
ATOM 4763 C C . ILE B 1 131 ? -2.662 -4.777 -24.156 1 97.56 131 ILE B C 1
ATOM 4765 O O . ILE B 1 131 ? -3.553 -4.609 -25 1 97.56 131 ILE B O 1
ATOM 4769 N N . VAL B 1 132 ? -2.652 -5.777 -23.359 1 97.31 132 VAL B N 1
ATOM 4770 C CA . VAL B 1 132 ? -3.604 -6.875 -23.5 1 97.31 132 VAL B CA 1
ATOM 4771 C C . VAL B 1 132 ? -5.008 -6.391 -23.156 1 97.31 132 VAL B C 1
ATOM 4773 O O . VAL B 1 132 ? -5.969 -6.688 -23.875 1 97.31 132 VAL B O 1
ATOM 4776 N N . SER B 1 133 ? -5.164 -5.652 -22.078 1 96.62 133 SER B N 1
ATOM 4777 C CA . SER B 1 133 ? -6.484 -5.156 -21.703 1 96.62 133 SER B CA 1
ATOM 4778 C C . SER B 1 133 ? -7.023 -4.176 -22.734 1 96.62 133 SER B C 1
ATOM 4780 O O . SER B 1 133 ? -8.234 -4.117 -22.969 1 96.62 133 SER B O 1
ATOM 4782 N N . PHE B 1 134 ? -6.16 -3.41 -23.312 1 97.56 134 PHE B N 1
ATOM 4783 C CA . PHE B 1 134 ? -6.582 -2.5 -24.375 1 97.56 134 PHE B CA 1
ATOM 4784 C C . PHE B 1 134 ? -7.117 -3.273 -25.562 1 97.56 134 PHE B C 1
ATOM 4786 O O . PHE B 1 134 ? -8.141 -2.9 -26.141 1 97.56 134 PHE B O 1
ATOM 4793 N N . MET B 1 135 ? -6.414 -4.34 -25.906 1 96.44 135 MET B N 1
ATOM 4794 C CA . MET B 1 135 ? -6.871 -5.188 -27 1 96.44 135 MET B CA 1
ATOM 4795 C C . MET B 1 135 ? -8.242 -5.785 -26.688 1 96.44 135 MET B C 1
ATOM 4797 O O . MET B 1 135 ? -9.117 -5.809 -27.562 1 96.44 135 MET B O 1
ATOM 4801 N N . ILE B 1 136 ? -8.398 -6.242 -25.5 1 96.81 136 ILE B N 1
ATOM 4802 C CA . ILE B 1 136 ? -9.664 -6.824 -25.062 1 96.81 136 ILE B CA 1
ATOM 4803 C C . ILE B 1 136 ? -10.773 -5.781 -25.172 1 96.81 136 ILE B C 1
ATOM 4805 O O . ILE B 1 136 ? -11.836 -6.051 -25.734 1 96.81 136 ILE B O 1
ATOM 4809 N N . MET B 1 137 ? -10.469 -4.617 -24.688 1 96.44 137 MET B N 1
ATOM 4810 C CA . MET B 1 137 ? -11.438 -3.529 -24.656 1 96.44 137 MET B CA 1
ATOM 4811 C C . MET B 1 137 ? -11.883 -3.164 -26.078 1 96.44 137 MET B C 1
ATOM 4813 O O . MET B 1 137 ? -13.055 -2.854 -26.297 1 96.44 137 MET B O 1
ATOM 4817 N N . CYS B 1 138 ? -11.078 -3.279 -27.062 1 96.88 138 CYS B N 1
ATOM 4818 C CA . CYS B 1 138 ? -11.344 -2.863 -28.438 1 96.88 138 CYS B CA 1
ATOM 4819 C C . CYS B 1 138 ? -12.164 -3.914 -29.188 1 96.88 138 CYS B C 1
ATOM 4821 O O . CYS B 1 138 ? -12.797 -3.613 -30.188 1 96.88 138 CYS B O 1
ATOM 4823 N N . THR B 1 139 ? -12.227 -5.141 -28.75 1 95.56 139 THR B N 1
ATOM 4824 C CA . THR B 1 139 ? -12.75 -6.285 -29.5 1 95.56 139 THR B CA 1
ATOM 4825 C C . THR B 1 139 ? -14.227 -6.102 -29.812 1 95.56 139 THR B C 1
ATOM 4827 O O . THR B 1 139 ? -14.648 -6.23 -30.953 1 95.56 139 THR B O 1
ATOM 4830 N N . PRO B 1 140 ? -15.062 -5.715 -28.844 1 94.38 140 PRO B N 1
ATOM 4831 C CA . PRO B 1 140 ? -16.484 -5.551 -29.172 1 94.38 140 PRO B CA 1
ATOM 4832 C C . PRO B 1 140 ? -16.719 -4.398 -30.156 1 94.38 140 PRO B C 1
ATOM 4834 O O . PRO B 1 140 ? -17.625 -4.484 -31 1 94.38 140 PRO B O 1
ATOM 4837 N N . HIS B 1 141 ? -16.016 -3.389 -30.062 1 95.44 141 HIS B N 1
ATOM 4838 C CA . HIS B 1 141 ? -16.266 -2.186 -30.859 1 95.44 141 HIS B CA 1
ATOM 4839 C C . HIS B 1 141 ? -15.75 -2.354 -32.281 1 95.44 141 HIS B C 1
ATOM 4841 O O . HIS B 1 141 ? -16.344 -1.829 -33.219 1 95.44 141 HIS B O 1
ATOM 4847 N N . PHE B 1 142 ? -14.711 -3.078 -32.469 1 95.25 142 PHE B N 1
ATOM 4848 C CA . PHE B 1 142 ? -14.102 -3.174 -33.781 1 95.25 142 PHE B CA 1
ATOM 4849 C C . PHE B 1 142 ? -14.586 -4.422 -34.531 1 95.25 142 PHE B C 1
ATOM 4851 O O . PHE B 1 142 ? -14.664 -4.441 -35.75 1 95.25 142 PHE B O 1
ATOM 4858 N N . PHE B 1 143 ? -14.938 -5.5 -33.781 1 93.06 143 PHE B N 1
ATOM 4859 C CA . PHE B 1 143 ? -15.266 -6.766 -34.438 1 93.06 143 PHE B CA 1
ATOM 4860 C C . PHE B 1 143 ? -16.703 -7.18 -34.125 1 93.06 143 PHE B C 1
ATOM 4862 O O . PHE B 1 143 ? -17.188 -8.172 -34.656 1 93.06 143 PHE B O 1
ATOM 4869 N N . GLY B 1 144 ? -17.328 -6.504 -33.219 1 89.94 144 GLY B N 1
ATOM 4870 C CA . GLY B 1 144 ? -18.703 -6.805 -32.875 1 89.94 144 GLY B CA 1
ATOM 4871 C C . GLY B 1 144 ? -18.859 -8.102 -32.094 1 89.94 144 GLY B C 1
ATOM 4872 O O . GLY B 1 144 ? -19.922 -8.727 -32.125 1 89.94 144 GLY B O 1
ATOM 4873 N N . ILE B 1 145 ? -17.812 -8.516 -31.516 1 89.69 145 ILE B N 1
ATOM 4874 C CA . ILE B 1 145 ? -17.812 -9.781 -30.781 1 89.69 145 ILE B CA 1
ATOM 4875 C C . ILE B 1 145 ? -18.078 -9.523 -29.297 1 89.69 145 ILE B C 1
ATOM 4877 O O . ILE B 1 145 ? -17.453 -8.648 -28.703 1 89.69 145 ILE B O 1
ATOM 4881 N N . HIS B 1 146 ? -18.969 -10.25 -28.781 1 86.75 146 HIS B N 1
ATOM 4882 C CA . HIS B 1 146 ? -19.297 -10.117 -27.359 1 86.75 146 HIS B CA 1
ATOM 4883 C C . HIS B 1 146 ? -18.188 -10.711 -26.484 1 86.75 146 HIS B C 1
ATOM 4885 O O . HIS B 1 146 ? -17.703 -11.805 -26.766 1 86.75 146 HIS B O 1
ATOM 4891 N N . MET B 1 147 ? -17.891 -9.953 -25.438 1 88.5 147 MET B N 1
ATOM 4892 C CA . MET B 1 147 ? -16.875 -10.375 -24.469 1 88.5 147 MET B CA 1
ATOM 4893 C C . MET B 1 147 ? -17.469 -10.523 -23.078 1 88.5 147 MET B C 1
ATOM 4895 O O . MET B 1 147 ? -18.688 -10.609 -22.922 1 88.5 147 MET B O 1
ATOM 4899 N N . SER B 1 148 ? -16.625 -10.625 -22.094 1 84 148 SER B N 1
ATOM 4900 C CA . SER B 1 148 ? -17.047 -10.891 -20.719 1 84 148 SER B CA 1
ATOM 4901 C C . SER B 1 148 ? -17.531 -9.617 -20.031 1 84 148 SER B C 1
ATOM 4903 O O . SER B 1 148 ? -17.875 -9.641 -18.844 1 84 148 SER B O 1
ATOM 4905 N N . PHE B 1 149 ? -17.5 -8.469 -20.719 1 89.62 149 PHE B N 1
ATOM 4906 C CA . PHE B 1 149 ? -17.938 -7.203 -20.141 1 89.62 149 PHE B CA 1
ATOM 4907 C C . PHE B 1 149 ? -18.984 -6.535 -21.016 1 89.62 149 PHE B C 1
ATOM 4909 O O . PHE B 1 149 ? -19.141 -6.891 -22.188 1 89.62 149 PHE B O 1
ATOM 4916 N N . GLU B 1 150 ? -19.719 -5.609 -20.406 1 90.62 150 GLU B N 1
ATOM 4917 C CA . GLU B 1 150 ? -20.703 -4.848 -21.156 1 90.62 150 GLU B CA 1
ATOM 4918 C C . GLU B 1 150 ? -20.078 -3.633 -21.828 1 90.62 150 GLU B C 1
ATOM 4920 O O . GLU B 1 150 ? -19.609 -2.719 -21.156 1 90.62 150 GLU B O 1
ATOM 4925 N N . PRO B 1 151 ? -20.078 -3.68 -23.156 1 93.5 151 PRO B N 1
ATOM 4926 C CA . PRO B 1 151 ? -19.453 -2.564 -23.859 1 93.5 151 PRO B CA 1
ATOM 4927 C C . PRO B 1 151 ? -20.203 -1.249 -23.672 1 93.5 151 PRO B C 1
ATOM 4929 O O . PRO B 1 151 ? -21.422 -1.249 -23.562 1 93.5 151 PRO B O 1
ATOM 4932 N N . GLN B 1 152 ? -19.406 -0.166 -23.688 1 95.81 152 GLN B N 1
ATOM 4933 C CA . GLN B 1 152 ? -19.969 1.175 -23.688 1 95.81 152 GLN B CA 1
ATOM 4934 C C . GLN B 1 152 ? -20.562 1.519 -25.062 1 95.81 152 GLN B C 1
ATOM 4936 O O . GLN B 1 152 ? -20.328 0.817 -26.047 1 95.81 152 GLN B O 1
ATOM 4941 N N . LYS B 1 153 ? -21.359 2.656 -25.047 1 95.06 153 LYS B N 1
ATOM 4942 C CA . LYS B 1 153 ? -22.047 3.045 -26.281 1 95.06 153 LYS B CA 1
ATOM 4943 C C . LYS B 1 153 ? -21.062 3.479 -27.359 1 95.06 153 LYS B C 1
ATOM 4945 O O . LYS B 1 153 ? -21.219 3.152 -28.531 1 95.06 153 LYS B O 1
ATOM 4950 N N . SER B 1 154 ? -20 4.156 -26.938 1 96.81 154 SER B N 1
ATOM 4951 C CA . SER B 1 154 ? -19 4.621 -27.891 1 96.81 154 SER B CA 1
ATOM 4952 C C . SER B 1 154 ? -17.609 4.129 -27.5 1 96.81 154 SER B C 1
ATOM 4954 O O . SER B 1 154 ? -17.344 3.82 -26.344 1 96.81 154 SER B O 1
ATOM 4956 N N . TRP B 1 155 ? -16.781 3.982 -28.547 1 97 155 TRP B N 1
ATOM 4957 C CA . TRP B 1 155 ? -15.398 3.561 -28.312 1 97 155 TRP B CA 1
ATOM 4958 C C . TRP B 1 155 ? -14.656 4.562 -27.438 1 97 155 TRP B C 1
ATOM 4960 O O . TRP B 1 155 ? -13.852 4.172 -26.594 1 97 155 TRP B O 1
ATOM 4970 N N . LYS B 1 156 ? -14.922 5.867 -27.625 1 97.44 156 LYS B N 1
ATOM 4971 C CA . LYS B 1 156 ? -14.289 6.898 -26.812 1 97.44 156 LYS B CA 1
ATOM 4972 C C . LYS B 1 156 ? -14.656 6.738 -25.344 1 97.44 156 LYS B C 1
ATOM 4974 O O . LYS B 1 156 ? -13.797 6.836 -24.469 1 97.44 156 LYS B O 1
ATOM 4979 N N . ASP B 1 157 ? -15.898 6.441 -25.109 1 97.5 157 ASP B N 1
ATOM 4980 C CA . ASP B 1 157 ? -16.359 6.211 -23.734 1 97.5 157 ASP B CA 1
ATOM 4981 C C . ASP B 1 157 ? -15.719 4.957 -23.141 1 97.5 157 ASP B C 1
ATOM 4983 O O . ASP B 1 157 ? -15.414 4.906 -21.953 1 97.5 157 ASP B O 1
ATOM 4987 N N . GLU B 1 158 ? -15.531 3.977 -24.031 1 97.44 158 GLU B N 1
ATOM 4988 C CA . GLU B 1 158 ? -14.906 2.734 -23.578 1 97.44 158 GLU B CA 1
ATOM 4989 C C . GLU B 1 158 ? -13.445 2.965 -23.188 1 97.44 158 GLU B C 1
ATOM 4991 O O . GLU B 1 158 ? -12.977 2.43 -22.188 1 97.44 158 GLU B O 1
ATOM 4996 N N . VAL B 1 159 ? -12.805 3.76 -23.984 1 97.69 159 VAL B N 1
ATOM 4997 C CA . VAL B 1 159 ? -11.398 4.059 -23.703 1 97.69 159 VAL B CA 1
ATOM 4998 C C . VAL B 1 159 ? -11.273 4.77 -22.359 1 97.69 159 VAL B C 1
ATOM 5000 O O . VAL B 1 159 ? -10.367 4.469 -21.578 1 97.69 159 VAL B O 1
ATOM 5003 N N . TRP B 1 160 ? -12.164 5.645 -22.125 1 96.38 160 TRP B N 1
ATOM 5004 C CA . TRP B 1 160 ? -12.125 6.371 -20.859 1 96.38 160 TRP B CA 1
ATOM 5005 C C . TRP B 1 160 ? -12.367 5.43 -19.688 1 96.38 160 TRP B C 1
ATOM 5007 O O . TRP B 1 160 ? -11.664 5.488 -18.672 1 96.38 160 TRP B O 1
ATOM 5017 N N . LYS B 1 161 ? -13.359 4.652 -19.766 1 95.5 161 LYS B N 1
ATOM 5018 C CA . LYS B 1 161 ? -13.641 3.689 -18.719 1 95.5 161 LYS B CA 1
ATOM 5019 C C . LYS B 1 161 ? -12.453 2.758 -18.484 1 95.5 161 LYS B C 1
ATOM 5021 O O . LYS B 1 161 ? -12.086 2.469 -17.344 1 95.5 161 LYS B O 1
ATOM 5026 N N . TRP B 1 162 ? -11.93 2.291 -19.609 1 96.5 162 TRP B N 1
ATOM 5027 C CA . TRP B 1 162 ? -10.75 1.431 -19.562 1 96.5 162 TRP B CA 1
ATOM 5028 C C . TRP B 1 162 ? -9.602 2.129 -18.844 1 96.5 162 TRP B C 1
ATOM 5030 O O . TRP B 1 162 ? -8.945 1.535 -17.984 1 96.5 162 TRP B O 1
ATOM 5040 N N . TYR B 1 163 ? -9.344 3.387 -19.188 1 95.44 163 TYR B N 1
ATOM 5041 C CA . TYR B 1 163 ? -8.297 4.176 -18.562 1 95.44 163 TYR B CA 1
ATOM 5042 C C . TYR B 1 163 ? -8.531 4.281 -17.047 1 95.44 163 TYR B C 1
ATOM 5044 O O . TYR B 1 163 ? -7.609 4.09 -16.266 1 95.44 163 TYR B O 1
ATOM 5052 N N . CYS B 1 164 ? -9.727 4.516 -16.656 1 91.94 164 CYS B N 1
ATOM 5053 C CA . CYS B 1 164 ? -10.078 4.648 -15.25 1 91.94 164 CYS B CA 1
ATOM 5054 C C . CYS B 1 164 ? -9.867 3.334 -14.516 1 91.94 164 CYS B C 1
ATOM 5056 O O . CYS B 1 164 ? -9.359 3.322 -13.391 1 91.94 164 CYS B O 1
ATOM 5058 N N . ASP B 1 165 ? -10.188 2.279 -15.211 1 91.44 165 ASP B N 1
ATOM 5059 C CA . ASP B 1 165 ? -9.992 0.965 -14.609 1 91.44 165 ASP B CA 1
ATOM 5060 C C . ASP B 1 165 ? -8.516 0.669 -14.398 1 91.44 165 ASP B C 1
ATOM 5062 O O . ASP B 1 165 ? -8.117 0.174 -13.344 1 91.44 165 ASP B O 1
ATOM 5066 N N . CYS B 1 166 ? -7.789 0.998 -15.344 1 92.56 166 CYS B N 1
ATOM 5067 C CA . CYS B 1 166 ? -6.359 0.717 -15.297 1 92.56 166 CYS B CA 1
ATOM 5068 C C . CYS B 1 166 ? -5.668 1.577 -14.242 1 92.56 166 CYS B C 1
ATOM 5070 O O . CYS B 1 166 ? -4.883 1.072 -13.445 1 92.56 166 CYS B O 1
ATOM 5072 N N . LYS B 1 167 ? -5.945 2.875 -14.258 1 91.81 167 LYS B N 1
ATOM 5073 C CA . LYS B 1 167 ? -5.258 3.764 -13.32 1 91.81 167 LYS B CA 1
ATOM 5074 C C . LYS B 1 167 ? -5.559 3.379 -11.875 1 91.81 167 LYS B C 1
ATOM 5076 O O . LYS B 1 167 ? -4.699 3.514 -11 1 91.81 167 LYS B O 1
ATOM 5081 N N . ASN B 1 168 ? -6.762 2.939 -11.617 1 89.5 168 ASN B N 1
ATOM 5082 C CA . ASN B 1 168 ? -7.121 2.49 -10.273 1 89.5 168 ASN B CA 1
ATOM 5083 C C . ASN B 1 168 ? -6.398 1.199 -9.906 1 89.5 168 ASN B C 1
ATOM 5085 O O . ASN B 1 168 ? -5.973 1.029 -8.766 1 89.5 168 ASN B O 1
ATOM 5089 N N . MET B 1 169 ? -6.227 0.373 -10.852 1 90.25 169 MET B N 1
ATOM 5090 C CA . MET B 1 169 ? -5.539 -0.896 -10.625 1 90.25 169 MET B CA 1
ATOM 5091 C C . MET B 1 169 ? -4.051 -0.672 -10.367 1 90.25 169 MET B C 1
ATOM 5093 O O . MET B 1 169 ? -3.443 -1.382 -9.57 1 90.25 169 MET B O 1
ATOM 5097 N N . PHE B 1 170 ? -3.539 0.373 -10.945 1 89.19 170 PHE B N 1
ATOM 5098 C CA . PHE B 1 170 ? -2.105 0.63 -10.891 1 89.19 170 PHE B CA 1
ATOM 5099 C C . PHE B 1 170 ? -1.736 1.383 -9.617 1 89.19 170 PHE B C 1
ATOM 5101 O O . PHE B 1 170 ? -0.556 1.518 -9.289 1 89.19 170 PHE B O 1
ATOM 5108 N N . PHE B 1 171 ? -2.691 1.896 -8.938 1 90.81 171 PHE B N 1
ATOM 5109 C CA . PHE B 1 171 ? -2.404 2.689 -7.75 1 90.81 171 PHE B CA 1
ATOM 5110 C C . PHE B 1 171 ? -2.057 1.792 -6.57 1 90.81 171 PHE B C 1
ATOM 5112 O O . PHE B 1 171 ? -2.926 1.111 -6.023 1 90.81 171 PHE B O 1
ATOM 5119 N N . ILE B 1 172 ? -0.877 1.837 -6.156 1 89.69 172 ILE B N 1
ATOM 5120 C CA . ILE B 1 172 ? -0.34 0.895 -5.18 1 89.69 172 ILE B CA 1
ATOM 5121 C C . ILE B 1 172 ? -1.025 1.101 -3.832 1 89.69 172 ILE B C 1
ATOM 5123 O O . ILE B 1 172 ? -1.177 0.155 -3.055 1 89.69 172 ILE B O 1
ATOM 5127 N N . TRP B 1 173 ? -1.476 2.316 -3.545 1 88.75 173 TRP B N 1
ATOM 5128 C CA . TRP B 1 173 ? -1.957 2.594 -2.195 1 88.75 173 TRP B CA 1
ATOM 5129 C C . TRP B 1 173 ? -3.48 2.586 -2.148 1 88.75 173 TRP B C 1
ATOM 5131 O O . TRP B 1 173 ? -4.082 3.078 -1.19 1 88.75 173 TRP B O 1
ATOM 5141 N N . ASP B 1 174 ? -3.975 2.137 -3.418 1 74.94 174 ASP B N 1
ATOM 5142 C CA . ASP B 1 174 ? -5.43 2.062 -3.453 1 74.94 174 ASP B CA 1
ATOM 5143 C C . ASP B 1 174 ? -5.957 1.063 -2.426 1 74.94 174 ASP B C 1
ATOM 5145 O O . ASP B 1 174 ? -5.539 -0.096 -2.41 1 74.94 174 ASP B O 1
ATOM 5149 N N . THR B 1 175 ? -6.383 1.555 -1.227 1 52.66 175 THR B N 1
ATOM 5150 C CA . THR B 1 175 ? -6.883 0.788 -0.09 1 52.66 175 THR B CA 1
ATOM 5151 C C . THR B 1 175 ? -8.227 0.143 -0.42 1 52.66 175 THR B C 1
ATOM 5153 O O . THR B 1 175 ? -8.641 -0.808 0.244 1 52.66 175 THR B O 1
ATOM 5156 N N . GLY B 1 176 ? -8.984 0.812 -1.058 1 48.34 176 GLY B N 1
ATOM 5157 C CA . GLY B 1 176 ? -10.383 0.426 -0.939 1 48.34 176 GLY B CA 1
ATOM 5158 C C . GLY B 1 176 ? -10.711 -0.866 -1.665 1 48.34 176 GLY B C 1
ATOM 5159 O O . GLY B 1 176 ? -10.391 -1.953 -1.183 1 48.34 176 GLY B O 1
ATOM 5160 N N . ASN B 1 177 ? -11.57 -0.865 -2.674 1 50.5 177 ASN B N 1
ATOM 5161 C CA . ASN B 1 177 ? -12.305 -1.985 -3.258 1 50.5 177 ASN B CA 1
ATOM 5162 C C . ASN B 1 177 ? -11.422 -2.803 -4.195 1 50.5 177 ASN B C 1
ATOM 5164 O O . ASN B 1 177 ? -10.586 -2.246 -4.914 1 50.5 177 ASN B O 1
ATOM 5168 N N . ARG B 1 178 ? -11.164 -4.059 -3.781 1 55.72 178 ARG B N 1
ATOM 5169 C CA . ARG B 1 178 ? -10.555 -4.945 -4.766 1 55.72 178 ARG B CA 1
ATOM 5170 C C . ARG B 1 178 ? -10.836 -4.469 -6.184 1 55.72 178 ARG B C 1
ATOM 5172 O O . ARG B 1 178 ? -12 -4.406 -6.605 1 55.72 178 ARG B O 1
ATOM 5179 N N . VAL B 1 179 ? -9.906 -3.516 -6.715 1 62.47 179 VAL B N 1
ATOM 5180 C CA . VAL B 1 179 ? -10.102 -2.941 -8.039 1 62.47 179 VAL B CA 1
ATOM 5181 C C . VAL B 1 179 ? -10.109 -4.055 -9.086 1 62.47 179 VAL B C 1
ATOM 5183 O O . VAL B 1 179 ? -9.086 -4.688 -9.336 1 62.47 179 VAL B O 1
ATOM 5186 N N . ILE B 1 180 ? -11.266 -4.625 -9.219 1 75.19 180 ILE B N 1
ATOM 5187 C CA . ILE B 1 180 ? -11.43 -5.602 -10.289 1 75.19 180 ILE B CA 1
ATOM 5188 C C . ILE B 1 180 ? -11.508 -4.883 -11.633 1 75.19 180 ILE B C 1
ATOM 5190 O O . ILE B 1 180 ? -12.281 -3.934 -11.797 1 75.19 180 ILE B O 1
ATOM 5194 N N . ASN B 1 181 ? -10.492 -5.199 -12.461 1 87.19 181 ASN B N 1
ATOM 5195 C CA . ASN B 1 181 ? -10.539 -4.727 -13.844 1 87.19 181 ASN B CA 1
ATOM 5196 C C . ASN B 1 181 ? -11.664 -5.398 -14.625 1 87.19 181 ASN B C 1
ATOM 5198 O O . ASN B 1 181 ? -11.648 -6.617 -14.82 1 87.19 181 ASN B O 1
ATOM 5202 N N . ASP B 1 182 ? -12.594 -4.695 -15.016 1 90.88 182 ASP B N 1
ATOM 5203 C CA . ASP B 1 182 ? -13.781 -5.238 -15.664 1 90.88 182 ASP B CA 1
ATOM 5204 C C . ASP B 1 182 ? -13.406 -5.977 -16.953 1 90.88 182 ASP B C 1
ATOM 5206 O O . ASP B 1 182 ? -14.109 -6.906 -17.359 1 90.88 182 ASP B O 1
ATOM 5210 N N . TYR B 1 183 ? -12.375 -5.562 -17.531 1 93.88 183 TYR B N 1
ATOM 5211 C CA . TYR B 1 183 ? -12 -6.113 -18.828 1 93.88 183 TYR B CA 1
ATOM 5212 C C . TYR B 1 183 ? -11.25 -7.43 -18.656 1 93.88 183 TYR B C 1
ATOM 5214 O O . TYR B 1 183 ? -11.242 -8.266 -19.562 1 93.88 183 TYR B O 1
ATOM 5222 N N . HIS B 1 184 ? -10.617 -7.562 -17.516 1 94 184 HIS B N 1
ATOM 5223 C CA . HIS B 1 184 ? -9.844 -8.766 -17.234 1 94 184 HIS B CA 1
ATOM 5224 C C . HIS B 1 184 ? -9.852 -9.094 -15.75 1 94 184 HIS B C 1
ATOM 5226 O O . HIS B 1 184 ? -8.82 -8.969 -15.078 1 94 184 HIS B O 1
ATOM 5232 N N . PRO B 1 185 ? -10.914 -9.617 -15.328 1 91.75 185 PRO B N 1
ATOM 5233 C CA . PRO B 1 185 ? -11.039 -9.867 -13.891 1 91.75 185 PRO B CA 1
ATOM 5234 C C . PRO B 1 185 ? -10.062 -10.922 -13.375 1 91.75 185 PRO B C 1
ATOM 5236 O O . PRO B 1 185 ? -9.773 -10.977 -12.18 1 91.75 185 PRO B O 1
ATOM 5239 N N . HIS B 1 186 ? -9.469 -11.766 -14.25 1 92.31 186 HIS B N 1
ATOM 5240 C CA . HIS B 1 186 ? -8.578 -12.844 -13.852 1 92.31 186 HIS B CA 1
ATOM 5241 C C . HIS B 1 186 ? -7.223 -12.297 -13.406 1 92.31 186 HIS B C 1
ATOM 5243 O O . HIS B 1 186 ? -6.426 -13.023 -12.805 1 92.31 186 HIS B O 1
ATOM 5249 N N . ILE B 1 187 ? -6.984 -10.992 -13.617 1 92.62 187 ILE B N 1
ATOM 5250 C CA . ILE B 1 187 ? -5.66 -10.461 -13.312 1 92.62 187 ILE B CA 1
ATOM 5251 C C . ILE B 1 187 ? -5.695 -9.734 -11.969 1 92.62 187 ILE B C 1
ATOM 5253 O O . ILE B 1 187 ? -4.855 -8.867 -11.703 1 92.62 187 ILE B O 1
ATOM 5257 N N . TRP B 1 188 ? -6.543 -10.086 -11.055 1 91.06 188 TRP B N 1
ATOM 5258 C CA . TRP B 1 188 ? -6.715 -9.422 -9.766 1 91.06 188 TRP B CA 1
ATOM 5259 C C . TRP B 1 188 ? -5.469 -9.586 -8.898 1 91.06 188 TRP B C 1
ATOM 5261 O O . TRP B 1 188 ? -5.246 -8.812 -7.969 1 91.06 188 TRP B O 1
ATOM 5271 N N . THR B 1 189 ? -4.625 -10.531 -9.133 1 91.88 189 THR B N 1
ATOM 5272 C CA . THR B 1 189 ? -3.469 -10.812 -8.289 1 91.88 189 THR B CA 1
ATOM 5273 C C . THR B 1 189 ? -2.297 -9.906 -8.648 1 91.88 189 THR B C 1
ATOM 5275 O O . THR B 1 189 ? -1.318 -9.82 -7.902 1 91.88 189 THR B O 1
ATOM 5278 N N . ILE B 1 190 ? -2.361 -9.211 -9.742 1 93.06 190 ILE B N 1
ATOM 5279 C CA . ILE B 1 190 ? -1.205 -8.461 -10.219 1 93.06 190 ILE B CA 1
ATOM 5280 C C . ILE B 1 190 ? -0.915 -7.305 -9.258 1 93.06 190 ILE B C 1
ATOM 5282 O O . ILE B 1 190 ? 0.235 -7.09 -8.867 1 93.06 190 ILE B O 1
ATOM 5286 N N . PRO B 1 191 ? -1.92 -6.551 -8.844 1 92.38 191 PRO B N 1
ATOM 5287 C CA . PRO B 1 191 ? -1.622 -5.531 -7.84 1 92.38 191 PRO B CA 1
ATOM 5288 C C . PRO B 1 191 ? -1.013 -6.121 -6.566 1 92.38 191 PRO B C 1
ATOM 5290 O O . PRO B 1 191 ? -0.161 -5.488 -5.938 1 92.38 191 PRO B O 1
ATOM 5293 N N . VAL B 1 192 ? -1.394 -7.305 -6.195 1 93 192 VAL B N 1
ATOM 5294 C CA . VAL B 1 192 ? -0.833 -7.996 -5.039 1 93 192 VAL B CA 1
ATOM 5295 C C . VAL B 1 192 ? 0.635 -8.328 -5.297 1 93 192 VAL B C 1
ATOM 5297 O O . VAL B 1 192 ? 1.474 -8.195 -4.402 1 93 192 VAL B O 1
ATOM 5300 N N . GLU B 1 193 ? 0.872 -8.734 -6.508 1 95 193 GLU B N 1
ATOM 5301 C CA . GLU B 1 193 ? 2.242 -9.055 -6.895 1 95 193 GLU B CA 1
ATOM 5302 C C . GLU B 1 193 ? 3.15 -7.832 -6.773 1 95 193 GLU B C 1
ATOM 5304 O O . GLU B 1 193 ? 4.297 -7.949 -6.34 1 95 193 GLU B O 1
ATOM 5309 N N . PHE B 1 194 ? 2.619 -6.715 -7.16 1 95.5 194 PHE B N 1
ATOM 5310 C CA . PHE B 1 194 ? 3.416 -5.496 -7.074 1 95.5 194 PHE B CA 1
ATOM 5311 C C . PHE B 1 194 ? 3.643 -5.102 -5.617 1 95.5 194 PHE B C 1
ATOM 5313 O O . PHE B 1 194 ? 4.766 -4.785 -5.223 1 95.5 194 PHE B O 1
ATOM 5320 N N . LYS B 1 195 ? 2.619 -5.094 -4.836 1 94.88 195 LYS B N 1
ATOM 5321 C CA . LYS B 1 195 ? 2.734 -4.801 -3.412 1 94.88 195 LYS B CA 1
ATOM 5322 C C . LYS B 1 195 ? 3.68 -5.781 -2.723 1 94.88 195 LYS B C 1
ATOM 5324 O O . LYS B 1 195 ? 4.484 -5.387 -1.876 1 94.88 195 LYS B O 1
ATOM 5329 N N . GLY B 1 196 ? 3.549 -7.047 -3.092 1 96.88 196 GLY B N 1
ATOM 5330 C CA . GLY B 1 196 ? 4.445 -8.055 -2.549 1 96.88 196 GLY B CA 1
ATOM 5331 C C . GLY B 1 196 ? 5.898 -7.816 -2.9 1 96.88 196 GLY B C 1
ATOM 5332 O O . GLY B 1 196 ? 6.785 -8.031 -2.07 1 96.88 196 GLY B O 1
ATOM 5333 N N . SER B 1 197 ? 6.148 -7.355 -4.098 1 97.75 197 SER B N 1
ATOM 5334 C CA . SER B 1 197 ? 7.512 -7.055 -4.516 1 97.75 197 SER B CA 1
ATOM 5335 C C . SER B 1 197 ? 8.102 -5.918 -3.688 1 97.75 197 SER B C 1
ATOM 5337 O O . SER B 1 197 ? 9.266 -5.984 -3.268 1 97.75 197 SER B O 1
ATOM 5339 N N . ILE B 1 198 ? 7.316 -4.902 -3.467 1 97.5 198 ILE B N 1
ATOM 5340 C CA . ILE B 1 198 ? 7.766 -3.779 -2.652 1 97.5 198 ILE B CA 1
ATOM 5341 C C . ILE B 1 198 ? 8.062 -4.258 -1.231 1 97.5 198 ILE B C 1
ATOM 5343 O O . ILE B 1 198 ? 9.047 -3.84 -0.622 1 97.5 198 ILE B O 1
AT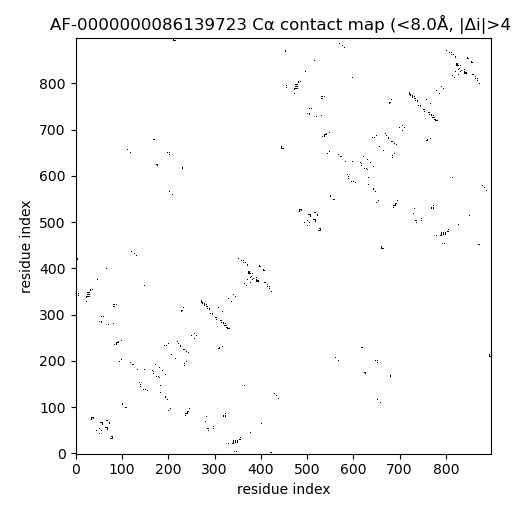OM 5347 N N . THR B 1 199 ? 7.242 -5.152 -0.768 1 97.62 199 THR B N 1
ATOM 5348 C CA . THR B 1 199 ? 7.453 -5.727 0.557 1 97.62 199 THR B CA 1
ATOM 5349 C C . THR B 1 199 ? 8.797 -6.441 0.628 1 97.62 199 THR B C 1
ATOM 5351 O O . THR B 1 199 ? 9.562 -6.25 1.58 1 97.62 199 THR B O 1
ATOM 5354 N N . ILE B 1 200 ? 9.117 -7.16 -0.403 1 98.44 200 ILE B N 1
ATOM 5355 C CA . ILE B 1 200 ? 10.344 -7.953 -0.425 1 98.44 200 ILE B CA 1
ATOM 5356 C C . ILE B 1 200 ? 11.555 -7.023 -0.48 1 98.44 200 ILE B C 1
ATOM 5358 O O . ILE B 1 200 ? 12.484 -7.16 0.317 1 98.44 200 ILE B O 1
ATOM 5362 N N . TYR B 1 201 ? 11.531 -6.043 -1.336 1 98.19 201 TYR B N 1
ATOM 5363 C CA . TYR B 1 201 ? 12.695 -5.176 -1.505 1 98.19 201 TYR B CA 1
ATOM 5364 C C . TYR B 1 201 ? 12.914 -4.316 -0.267 1 98.19 201 TYR B C 1
ATOM 5366 O O . TYR B 1 201 ? 14.055 -4.105 0.156 1 98.19 201 TYR B O 1
ATOM 5374 N N . THR B 1 202 ? 11.852 -3.842 0.343 1 98.06 202 THR B N 1
ATOM 5375 C CA . THR B 1 202 ? 11.984 -3.02 1.541 1 98.06 202 THR B CA 1
ATOM 5376 C C . THR B 1 202 ? 12.43 -3.865 2.729 1 98.06 202 THR B C 1
ATOM 5378 O O . THR B 1 202 ? 13.258 -3.428 3.531 1 98.06 202 THR B O 1
ATOM 5381 N N . ALA B 1 203 ? 11.891 -5.055 2.805 1 98.06 203 ALA B N 1
ATOM 5382 C CA . ALA B 1 203 ? 12.297 -5.945 3.887 1 98.06 203 ALA B CA 1
ATOM 5383 C C . ALA B 1 203 ? 13.766 -6.34 3.746 1 98.06 203 ALA B C 1
ATOM 5385 O O . ALA B 1 203 ? 14.508 -6.352 4.73 1 98.06 203 ALA B O 1
ATOM 5386 N N . LEU B 1 204 ? 14.172 -6.656 2.527 1 97.81 204 LEU B N 1
ATOM 5387 C CA . LEU B 1 204 ? 15.555 -7.035 2.273 1 97.81 204 LEU B CA 1
ATOM 5388 C C . LEU B 1 204 ? 16.5 -5.902 2.656 1 97.81 204 LEU B C 1
ATOM 5390 O O . LEU B 1 204 ? 17.531 -6.141 3.303 1 97.81 204 LEU B O 1
ATOM 5394 N N . MET B 1 205 ? 16.094 -4.695 2.33 1 97.69 205 MET B N 1
ATOM 5395 C CA . MET B 1 205 ? 16.938 -3.553 2.678 1 97.69 205 MET B CA 1
ATOM 5396 C C . MET B 1 205 ? 16.953 -3.328 4.184 1 97.69 205 MET B C 1
ATOM 5398 O O . MET B 1 205 ? 18.016 -3.055 4.762 1 97.69 205 MET B O 1
ATOM 5402 N N . ALA B 1 206 ? 15.883 -3.484 4.785 1 97.38 206 ALA B N 1
ATOM 5403 C CA . ALA B 1 206 ? 15.766 -3.248 6.223 1 97.38 206 ALA B CA 1
ATOM 5404 C C . ALA B 1 206 ? 16.641 -4.219 7.012 1 97.38 206 ALA B C 1
ATOM 5406 O O . ALA B 1 206 ? 17.172 -3.865 8.062 1 97.38 206 ALA B O 1
ATOM 5407 N N . VAL B 1 207 ? 16.812 -5.438 6.477 1 96.56 207 VAL B N 1
ATOM 5408 C CA . VAL B 1 207 ? 17.531 -6.445 7.25 1 96.56 207 VAL B CA 1
ATOM 5409 C C . VAL B 1 207 ? 18.922 -6.66 6.652 1 96.56 207 VAL B C 1
ATOM 5411 O O . VAL B 1 207 ? 19.625 -7.602 7.02 1 96.56 207 VAL B O 1
ATOM 5414 N N . SER B 1 208 ? 19.375 -5.875 5.723 1 96.19 208 SER B N 1
ATOM 5415 C CA . SER B 1 208 ? 20.578 -6.094 4.934 1 96.19 208 SER B CA 1
ATOM 5416 C C . SER B 1 208 ? 21.828 -6.043 5.809 1 96.19 208 SER B C 1
ATOM 5418 O O . SER B 1 208 ? 22.844 -6.637 5.473 1 96.19 208 SER B O 1
ATOM 5420 N N . ARG B 1 209 ? 21.688 -5.371 6.973 1 94.5 209 ARG B N 1
ATOM 5421 C CA . ARG B 1 209 ? 22.891 -5.184 7.777 1 94.5 209 ARG B CA 1
ATOM 5422 C C . ARG B 1 209 ? 22.859 -6.062 9.023 1 94.5 209 ARG B C 1
ATOM 5424 O O . ARG B 1 209 ? 23.719 -5.938 9.898 1 94.5 209 ARG B O 1
ATOM 5431 N N . MET B 1 210 ? 21.953 -6.887 9.047 1 94.44 210 MET B N 1
ATOM 5432 C CA . MET B 1 210 ? 21.828 -7.789 10.188 1 94.44 210 MET B CA 1
ATOM 5433 C C . MET B 1 210 ? 22.656 -9.055 9.977 1 94.44 210 MET B C 1
ATOM 5435 O O . MET B 1 210 ? 23.062 -9.359 8.852 1 94.44 210 MET B O 1
ATOM 5439 N N . THR B 1 211 ? 22.906 -9.734 11.086 1 93.75 211 THR B N 1
ATOM 5440 C CA . THR B 1 211 ? 23.516 -11.047 10.992 1 93.75 211 THR B CA 1
ATOM 5441 C C . THR B 1 211 ? 22.547 -12.055 10.375 1 93.75 211 THR B C 1
ATOM 5443 O O . THR B 1 211 ? 21.359 -11.766 10.234 1 93.75 211 THR B O 1
ATOM 5446 N N . ARG B 1 212 ? 23.047 -13.203 9.977 1 91.94 212 ARG B N 1
ATOM 5447 C CA . ARG B 1 212 ? 22.234 -14.234 9.352 1 91.94 212 ARG B CA 1
ATOM 5448 C C . ARG B 1 212 ? 21.078 -14.648 10.258 1 91.94 212 ARG B C 1
ATOM 5450 O O . ARG B 1 212 ? 19.922 -14.734 9.82 1 91.94 212 ARG B O 1
ATOM 5457 N N . ASP B 1 213 ? 21.359 -14.883 11.5 1 92.62 213 ASP B N 1
ATOM 5458 C CA . ASP B 1 213 ? 20.328 -15.305 12.445 1 92.62 213 ASP B CA 1
ATOM 5459 C C . ASP B 1 213 ? 19.359 -14.156 12.75 1 92.62 213 ASP B C 1
ATOM 5461 O O . ASP B 1 213 ? 18.156 -14.367 12.891 1 92.62 213 ASP B O 1
ATOM 5465 N N . GLY B 1 214 ? 19.953 -12.969 12.961 1 93.31 214 GLY B N 1
ATOM 5466 C CA . GLY B 1 214 ? 19.109 -11.805 13.18 1 93.31 214 GLY B CA 1
ATOM 5467 C C . GLY B 1 214 ? 18.125 -11.555 12.047 1 93.31 214 GLY B C 1
ATOM 5468 O O . GLY B 1 214 ? 16.969 -11.211 12.281 1 93.31 214 GLY B O 1
ATOM 5469 N N . ARG B 1 215 ? 18.641 -11.734 10.852 1 94.56 215 ARG B N 1
ATOM 5470 C CA . ARG B 1 215 ? 17.797 -11.578 9.664 1 94.56 215 ARG B CA 1
ATOM 5471 C C . ARG B 1 215 ? 16.656 -12.578 9.664 1 94.56 215 ARG B C 1
ATOM 5473 O O . ARG B 1 215 ? 15.508 -12.219 9.383 1 94.56 215 ARG B O 1
ATOM 5480 N N . LEU B 1 216 ? 16.938 -13.812 9.938 1 94.75 216 LEU B N 1
ATOM 5481 C CA . LEU B 1 216 ? 15.914 -14.852 9.961 1 94.75 216 LEU B CA 1
ATOM 5482 C C . LEU B 1 216 ? 14.844 -14.539 11.008 1 94.75 216 LEU B C 1
ATOM 5484 O O . LEU B 1 216 ? 13.648 -14.68 10.742 1 94.75 216 LEU B O 1
ATOM 5488 N N . VAL B 1 217 ? 15.266 -14.109 12.18 1 95 217 VAL B N 1
ATOM 5489 C CA . VAL B 1 217 ? 14.328 -13.766 13.242 1 95 217 VAL B CA 1
ATOM 5490 C C . VAL B 1 217 ? 13.445 -12.609 12.789 1 95 217 VAL B C 1
ATOM 5492 O O . VAL B 1 217 ? 12.227 -12.648 12.969 1 95 217 VAL B O 1
ATOM 5495 N N . ALA B 1 218 ? 14.062 -11.586 12.219 1 95.94 218 ALA B N 1
ATOM 5496 C CA . ALA B 1 218 ? 13.312 -10.422 11.75 1 95.94 218 ALA B CA 1
ATOM 5497 C C . ALA B 1 218 ? 12.281 -10.82 10.695 1 95.94 218 ALA B C 1
ATOM 5499 O O . ALA B 1 218 ? 11.148 -10.336 10.703 1 95.94 218 ALA B O 1
ATOM 5500 N N . LEU B 1 219 ? 12.672 -11.695 9.812 1 97.06 219 LEU B N 1
ATOM 5501 C CA . LEU B 1 219 ? 11.758 -12.133 8.758 1 97.06 219 LEU B CA 1
ATOM 5502 C C . LEU B 1 219 ? 10.633 -12.977 9.336 1 97.06 219 LEU B C 1
ATOM 5504 O O . LEU B 1 219 ? 9.492 -12.906 8.859 1 97.06 219 LEU B O 1
ATOM 5508 N N . CYS B 1 220 ? 10.883 -13.75 10.344 1 97.38 220 CYS B N 1
ATOM 5509 C CA . CYS B 1 220 ? 9.852 -14.547 10.992 1 97.38 220 CYS B CA 1
ATOM 5510 C C . CYS B 1 220 ? 8.844 -13.641 11.711 1 97.38 220 CYS B C 1
ATOM 5512 O O . CYS B 1 220 ? 7.652 -13.945 11.742 1 97.38 220 CYS B O 1
ATOM 5514 N N . VAL B 1 221 ? 9.367 -12.602 12.281 1 97.31 221 VAL B N 1
ATOM 5515 C CA . VAL B 1 221 ? 8.484 -11.633 12.922 1 97.31 221 VAL B CA 1
ATOM 5516 C C . VAL B 1 221 ? 7.57 -11 11.883 1 97.31 221 VAL B C 1
ATOM 5518 O O . VAL B 1 221 ? 6.367 -10.836 12.117 1 97.31 221 VAL B O 1
ATOM 5521 N N . LEU B 1 222 ? 8.156 -10.641 10.758 1 97.75 222 LEU B N 1
ATOM 5522 C CA . LEU B 1 222 ? 7.363 -10.07 9.672 1 97.75 222 LEU B CA 1
ATOM 5523 C C . LEU B 1 222 ? 6.328 -11.07 9.172 1 97.75 222 LEU B C 1
ATOM 5525 O O . LEU B 1 222 ? 5.184 -10.703 8.906 1 97.75 222 LEU B O 1
ATOM 5529 N N . TRP B 1 223 ? 6.758 -12.336 9.031 1 98.38 223 TRP B N 1
ATOM 5530 C CA . TRP B 1 223 ? 5.863 -13.422 8.656 1 98.38 223 TRP B CA 1
ATOM 5531 C C . TRP B 1 223 ? 4.691 -13.523 9.625 1 98.38 223 TRP B C 1
ATOM 5533 O O . TRP B 1 223 ? 3.535 -13.609 9.203 1 98.38 223 TRP B O 1
ATOM 5543 N N . TYR B 1 224 ? 4.957 -13.5 10.883 1 98 224 TYR B N 1
ATOM 5544 C CA . TYR B 1 224 ? 3.941 -13.594 11.922 1 98 224 TYR B CA 1
ATOM 5545 C C . TYR B 1 224 ? 2.996 -12.398 11.875 1 98 224 TYR B C 1
ATOM 5547 O O . TYR B 1 224 ? 1.783 -12.555 12.039 1 98 224 TYR B O 1
ATOM 5555 N N . TYR B 1 225 ? 3.564 -11.258 11.664 1 96.56 225 TYR B N 1
ATOM 5556 C CA . TYR B 1 225 ? 2.783 -10.031 11.562 1 96.56 225 TYR B CA 1
ATOM 5557 C C . TYR B 1 225 ? 1.749 -10.133 10.445 1 96.56 225 TYR B C 1
ATOM 5559 O O . TYR B 1 225 ? 0.568 -9.844 10.656 1 96.56 225 TYR B O 1
ATOM 5567 N N . PHE B 1 226 ? 2.072 -10.586 9.305 1 96.75 226 PHE B N 1
ATOM 5568 C CA . PHE B 1 226 ? 1.182 -10.648 8.156 1 96.75 226 PHE B CA 1
ATOM 5569 C C . PHE B 1 226 ? 0.142 -11.75 8.328 1 96.75 226 PHE B C 1
ATOM 5571 O O . PHE B 1 226 ? -1.01 -11.586 7.914 1 96.75 226 PHE B O 1
ATOM 5578 N N . MET B 1 227 ? 0.485 -12.812 8.984 1 97.12 227 MET B N 1
ATOM 5579 C CA . MET B 1 227 ? -0.394 -13.977 9.023 1 97.12 227 MET B CA 1
ATOM 5580 C C . MET B 1 227 ? -1.316 -13.922 10.242 1 97.12 227 MET B C 1
ATOM 5582 O O . MET B 1 227 ? -2.484 -14.305 10.156 1 97.12 227 MET B O 1
ATOM 5586 N N . TYR B 1 228 ? -0.788 -13.391 11.352 1 96.56 228 TYR B N 1
ATOM 5587 C CA . TYR B 1 228 ? -1.532 -13.586 12.594 1 96.56 228 TYR B CA 1
ATOM 5588 C C . TYR B 1 228 ? -1.983 -12.25 13.172 1 96.56 228 TYR B C 1
ATOM 5590 O O . TYR B 1 228 ? -2.822 -12.211 14.078 1 96.56 228 TYR B O 1
ATOM 5598 N N . ILE B 1 229 ? -1.448 -11.188 12.641 1 94.94 229 ILE B N 1
ATOM 5599 C CA . ILE B 1 229 ? -1.835 -9.891 13.18 1 94.94 229 ILE B CA 1
ATOM 5600 C C . ILE B 1 229 ? -2.713 -9.148 12.172 1 94.94 229 ILE B C 1
ATOM 5602 O O . ILE B 1 229 ? -3.842 -8.766 12.492 1 94.94 229 ILE B O 1
ATOM 5606 N N . THR B 1 230 ? -2.229 -9.031 11.016 1 92.62 230 THR B N 1
ATOM 5607 C CA . THR B 1 230 ? -2.99 -8.328 9.984 1 92.62 230 THR B CA 1
ATOM 5608 C C . THR B 1 230 ? -3.57 -9.312 8.977 1 92.62 230 THR B C 1
ATOM 5610 O O . THR B 1 230 ? -3.211 -10.492 8.969 1 92.62 230 THR B O 1
ATOM 5613 N N . ASP B 1 231 ? -4.469 -8.867 8.102 1 91.06 231 ASP B N 1
ATOM 5614 C CA . ASP B 1 231 ? -4.992 -9.688 7.012 1 91.06 231 ASP B CA 1
ATOM 5615 C C . ASP B 1 231 ? -4.059 -9.656 5.805 1 91.06 231 ASP B C 1
ATOM 5617 O O . ASP B 1 231 ? -4.445 -9.188 4.727 1 91.06 231 ASP B O 1
ATOM 5621 N N . GLY B 1 232 ? -2.826 -10.125 6.059 1 94.12 232 GLY B N 1
ATOM 5622 C CA . GLY B 1 232 ? -1.787 -10.023 5.047 1 94.12 232 GLY B CA 1
ATOM 5623 C C . GLY B 1 232 ? -1.293 -11.375 4.559 1 94.12 232 GLY B C 1
ATOM 5624 O O . GLY B 1 232 ? -0.092 -11.562 4.348 1 94.12 232 GLY B O 1
ATOM 5625 N N . SER B 1 233 ? -2.211 -12.32 4.324 1 96.44 233 SER B N 1
ATOM 5626 C CA . SER B 1 233 ? -1.807 -13.664 3.941 1 96.44 233 SER B CA 1
ATOM 5627 C C . SER B 1 233 ? -1.046 -13.656 2.619 1 96.44 233 SER B C 1
ATOM 5629 O O . SER B 1 233 ? -0.067 -14.391 2.457 1 96.44 233 SER B O 1
ATOM 5631 N N . TYR B 1 234 ? -1.452 -12.828 1.666 1 96.5 234 TYR B N 1
ATOM 5632 C CA . TYR B 1 234 ? -0.77 -12.75 0.38 1 96.5 234 TYR B CA 1
ATOM 5633 C C . TYR B 1 234 ? 0.688 -12.344 0.561 1 96.5 234 TYR B C 1
ATOM 5635 O O . TYR B 1 234 ? 1.587 -12.961 -0.017 1 96.5 234 TYR B O 1
ATOM 5643 N N . TYR B 1 235 ? 0.934 -11.406 1.338 1 97.12 235 TYR B N 1
ATOM 5644 C CA . TYR B 1 235 ? 2.275 -10.867 1.531 1 97.12 235 TYR B CA 1
ATOM 5645 C C . TYR B 1 235 ? 3.105 -11.781 2.424 1 97.12 235 TYR B C 1
ATOM 5647 O O . TYR B 1 235 ? 4.332 -11.844 2.293 1 97.12 235 TYR B O 1
ATOM 5655 N N . CYS B 1 236 ? 2.371 -12.492 3.262 1 98.25 236 CYS B N 1
ATOM 5656 C CA . CYS B 1 236 ? 3.041 -13.539 4.031 1 98.25 236 CYS B CA 1
ATOM 5657 C C . CYS B 1 236 ? 3.639 -14.594 3.113 1 98.25 236 CYS B C 1
ATOM 5659 O O . CYS B 1 236 ? 4.723 -15.117 3.383 1 98.25 236 CYS B O 1
ATOM 5661 N N . MET B 1 237 ? 2.936 -14.922 2.107 1 98.75 237 MET B N 1
ATOM 5662 C CA . MET B 1 237 ? 3.432 -15.898 1.143 1 98.75 237 MET B CA 1
ATOM 5663 C C . MET B 1 237 ? 4.719 -15.414 0.484 1 98.75 237 MET B C 1
ATOM 5665 O O . MET B 1 237 ? 5.656 -16.188 0.294 1 98.75 237 MET B O 1
ATOM 5669 N N . PHE B 1 238 ? 4.828 -14.125 0.181 1 98.75 238 PHE B N 1
ATOM 5670 C CA . PHE B 1 238 ? 6.059 -13.555 -0.355 1 98.75 238 PHE B CA 1
ATOM 5671 C C . PHE B 1 238 ? 7.203 -13.703 0.642 1 98.75 238 PHE B C 1
ATOM 5673 O O . PHE B 1 238 ? 8.289 -14.172 0.285 1 98.75 238 PHE B O 1
ATOM 5680 N N . VAL B 1 239 ? 6.906 -13.359 1.847 1 98.81 239 VAL B N 1
ATOM 5681 C CA . VAL B 1 239 ? 7.926 -13.406 2.889 1 98.81 239 VAL B CA 1
ATOM 5682 C C . VAL B 1 239 ? 8.367 -14.852 3.115 1 98.81 239 VAL B C 1
ATOM 5684 O O . VAL B 1 239 ? 9.547 -15.117 3.33 1 98.81 239 VAL B O 1
ATOM 5687 N N . SER B 1 240 ? 7.383 -15.734 3.066 1 98.88 240 SER B N 1
ATOM 5688 C CA . SER B 1 240 ? 7.711 -17.156 3.201 1 98.88 240 SER B CA 1
ATOM 5689 C C . SER B 1 240 ? 8.656 -17.609 2.092 1 98.88 240 SER B C 1
ATOM 5691 O O . SER B 1 240 ? 9.578 -18.391 2.338 1 98.88 240 SER B O 1
ATOM 5693 N N . GLY B 1 241 ? 8.375 -17.156 0.871 1 98.75 241 GLY B N 1
ATOM 5694 C CA . GLY B 1 241 ? 9.289 -17.453 -0.215 1 98.75 241 GLY B CA 1
ATOM 5695 C C . GLY B 1 241 ? 10.695 -16.953 0.039 1 98.75 241 GLY B C 1
ATOM 5696 O O . GLY B 1 241 ? 11.672 -17.656 -0.235 1 98.75 241 GLY B O 1
ATOM 5697 N N . MET B 1 242 ? 10.789 -15.766 0.55 1 98.56 242 MET B N 1
ATOM 5698 C CA . MET B 1 242 ? 12.078 -15.172 0.896 1 98.56 242 MET B CA 1
ATOM 5699 C C . MET B 1 242 ? 12.781 -15.984 1.979 1 98.56 242 MET B C 1
ATOM 5701 O O . MET B 1 242 ? 13.984 -16.219 1.897 1 98.56 242 MET B O 1
ATOM 5705 N N . ILE B 1 243 ? 12.039 -16.422 2.998 1 98.44 243 ILE B N 1
ATOM 5706 C CA . ILE B 1 243 ? 12.594 -17.219 4.086 1 98.44 243 ILE B CA 1
ATOM 5707 C C . ILE B 1 243 ? 13.102 -18.547 3.545 1 98.44 243 ILE B C 1
ATOM 5709 O O . ILE B 1 243 ? 14.188 -19 3.906 1 98.44 243 ILE B O 1
ATOM 5713 N N . LEU B 1 244 ? 12.32 -19.156 2.666 1 97.94 244 LEU B N 1
ATOM 5714 C CA . LEU B 1 244 ? 12.734 -20.422 2.053 1 97.94 244 LEU B CA 1
ATOM 5715 C C . LEU B 1 244 ? 14.047 -20.234 1.286 1 97.94 244 LEU B C 1
ATOM 5717 O O . LEU B 1 244 ? 14.938 -21.094 1.366 1 97.94 244 LEU B O 1
ATOM 5721 N N . CYS B 1 245 ? 14.102 -19.172 0.545 1 97.75 245 CYS B N 1
ATOM 5722 C CA . CYS B 1 245 ? 15.32 -18.875 -0.202 1 97.75 245 CYS B CA 1
ATOM 5723 C C . CYS B 1 245 ? 16.516 -18.766 0.732 1 97.75 245 CYS B C 1
ATOM 5725 O O . CYS B 1 245 ? 17.562 -19.344 0.475 1 97.75 245 CYS B O 1
ATOM 5727 N N . ASP B 1 246 ? 16.328 -18.031 1.783 1 97.06 246 ASP B N 1
ATOM 5728 C CA . ASP B 1 246 ? 17.391 -17.859 2.764 1 97.06 246 ASP B CA 1
ATOM 5729 C C . ASP B 1 246 ? 17.812 -19.188 3.371 1 97.06 246 ASP B C 1
ATOM 5731 O O . ASP B 1 246 ? 19 -19.469 3.508 1 97.06 246 ASP B O 1
ATOM 5735 N N . LEU B 1 247 ? 16.859 -20.016 3.703 1 95.88 247 LEU B N 1
ATOM 5736 C CA . LEU B 1 247 ? 17.141 -21.312 4.332 1 95.88 247 LEU B CA 1
ATOM 5737 C C . LEU B 1 247 ? 17.859 -22.234 3.361 1 95.88 247 LEU B C 1
ATOM 5739 O O . LEU B 1 247 ? 18.75 -22.984 3.756 1 95.88 247 LEU B O 1
ATOM 5743 N N . GLU B 1 248 ? 17.438 -22.219 2.156 1 94.94 248 GLU B N 1
ATOM 5744 C CA . GLU B 1 248 ? 18.094 -23.047 1.149 1 94.94 248 GLU B CA 1
ATOM 5745 C C . GLU B 1 248 ? 19.547 -22.625 0.954 1 94.94 248 GLU B C 1
ATOM 5747 O O . GLU B 1 248 ? 20.438 -23.469 0.79 1 94.94 248 GLU B O 1
ATOM 5752 N N . MET B 1 249 ? 19.797 -21.375 0.925 1 95 249 MET B N 1
ATOM 5753 C CA . MET B 1 249 ? 21.156 -20.875 0.804 1 95 249 MET B CA 1
ATOM 5754 C C . MET B 1 249 ? 21.984 -21.266 2.018 1 95 249 MET B C 1
ATOM 5756 O O . MET B 1 249 ? 23.156 -21.656 1.879 1 95 249 MET B O 1
ATOM 5760 N N . ARG B 1 250 ? 21.375 -21.219 3.158 1 93.88 250 ARG B N 1
ATOM 5761 C CA . ARG B 1 250 ? 22.062 -21.609 4.383 1 93.88 250 ARG B CA 1
ATOM 5762 C C . ARG B 1 250 ? 22.359 -23.109 4.391 1 93.88 250 ARG B C 1
ATOM 5764 O O . ARG B 1 250 ? 23.406 -23.531 4.887 1 93.88 250 ARG B O 1
ATOM 5771 N N . ALA B 1 251 ? 21.438 -23.812 3.947 1 92.31 251 ALA B N 1
ATOM 5772 C CA . ALA B 1 251 ? 21.641 -25.25 3.85 1 92.31 251 ALA B CA 1
ATOM 5773 C C . ALA B 1 251 ? 22.797 -25.578 2.918 1 92.31 251 ALA B C 1
ATOM 5775 O O . ALA B 1 251 ? 23.625 -26.438 3.223 1 92.31 251 ALA B O 1
ATOM 5776 N N . ALA B 1 252 ? 22.906 -24.906 1.833 1 91.12 252 ALA B N 1
ATOM 5777 C CA . ALA B 1 252 ? 23.984 -25.125 0.861 1 91.12 252 ALA B CA 1
ATOM 5778 C C . ALA B 1 252 ? 25.328 -24.75 1.447 1 91.12 252 ALA B C 1
ATOM 5780 O O . ALA B 1 252 ? 26.344 -25.359 1.118 1 91.12 252 ALA B O 1
ATOM 5781 N N . GLU B 1 253 ? 25.266 -23.781 2.359 1 92.5 253 GLU B N 1
ATOM 5782 C CA . GLU B 1 253 ? 26.516 -23.312 2.961 1 92.5 253 GLU B CA 1
ATOM 5783 C C . GLU B 1 253 ? 26.812 -24.047 4.258 1 92.5 253 GLU B C 1
ATOM 5785 O O . GLU B 1 253 ? 27.906 -23.891 4.82 1 92.5 253 GLU B O 1
ATOM 5790 N N . GLY B 1 254 ? 25.922 -24.781 4.75 1 90.19 254 GLY B N 1
ATOM 5791 C CA . GLY B 1 254 ? 26.109 -25.5 6 1 90.19 254 GLY B CA 1
ATOM 5792 C C . GLY B 1 254 ? 25.969 -24.625 7.227 1 90.19 254 GLY B C 1
ATOM 5793 O O . GLY B 1 254 ? 26.609 -24.859 8.25 1 90.19 254 GLY B O 1
ATOM 5794 N N . THR B 1 255 ? 25.188 -23.547 7.125 1 89.88 255 THR B N 1
ATOM 5795 C CA . THR B 1 255 ? 25.062 -22.594 8.227 1 89.88 255 THR B CA 1
ATOM 5796 C C . THR B 1 255 ? 23.641 -22.594 8.789 1 89.88 255 THR B C 1
ATOM 5798 O O . THR B 1 255 ? 23.188 -21.594 9.359 1 89.88 255 THR B O 1
ATOM 5801 N N . LEU B 1 256 ? 22.969 -23.656 8.609 1 91.44 256 LEU B N 1
ATOM 5802 C CA . LEU B 1 256 ? 21.641 -23.766 9.18 1 91.44 256 LEU B CA 1
ATOM 5803 C C . LEU B 1 256 ? 21.703 -23.781 10.703 1 91.44 256 LEU B C 1
ATOM 5805 O O . LEU B 1 256 ? 22.672 -24.234 11.289 1 91.44 256 LEU B O 1
ATOM 5809 N N . PRO B 1 257 ? 20.703 -23.266 11.281 1 87 257 PRO B N 1
ATOM 5810 C CA . PRO B 1 257 ? 20.656 -23.375 12.742 1 87 257 PRO B CA 1
ATOM 5811 C C . PRO B 1 257 ? 20.781 -24.812 13.227 1 87 257 PRO B C 1
ATOM 5813 O O . PRO B 1 257 ? 20.344 -25.75 12.539 1 87 257 PRO B O 1
ATOM 5816 N N . ARG B 1 258 ? 21.297 -24.969 14.438 1 88.12 258 ARG B N 1
ATOM 5817 C CA . ARG B 1 258 ? 21.625 -26.281 15 1 88.12 258 ARG B CA 1
ATOM 5818 C C . ARG B 1 258 ? 20.391 -27.172 15.039 1 88.12 258 ARG B C 1
ATOM 5820 O O . ARG B 1 258 ? 20.469 -28.359 14.703 1 88.12 258 ARG B O 1
ATOM 5827 N N . TRP B 1 259 ? 19.297 -26.609 15.359 1 88.25 259 TRP B N 1
ATOM 5828 C CA . TRP B 1 259 ? 18.094 -27.422 15.5 1 88.25 259 TRP B CA 1
ATOM 5829 C C . TRP B 1 259 ? 17.641 -27.953 14.148 1 88.25 259 TRP B C 1
ATOM 5831 O O . TRP B 1 259 ? 17.062 -29.031 14.062 1 88.25 259 TRP B O 1
ATOM 5841 N N . MET B 1 260 ? 17.844 -27.297 13.102 1 89.12 260 MET B N 1
ATOM 5842 C CA . MET B 1 260 ? 17.469 -27.734 11.758 1 89.12 260 MET B CA 1
ATOM 5843 C C . MET B 1 260 ? 18.469 -28.766 11.234 1 89.12 260 MET B C 1
ATOM 5845 O O . MET B 1 260 ? 18.094 -29.703 10.523 1 89.12 260 MET B O 1
ATOM 5849 N N . ARG B 1 261 ? 19.688 -28.594 11.656 1 89.25 261 ARG B N 1
ATOM 5850 C CA . ARG B 1 261 ? 20.719 -29.531 11.25 1 89.25 261 ARG B CA 1
ATOM 5851 C C . ARG B 1 261 ? 20.484 -30.906 11.867 1 89.25 261 ARG B C 1
ATOM 5853 O O . ARG B 1 261 ? 20.797 -31.938 11.25 1 89.25 261 ARG B O 1
ATOM 5860 N N . SER B 1 262 ? 19.891 -30.891 12.984 1 92.19 262 SER B N 1
ATOM 5861 C CA . SER B 1 262 ? 19.625 -32.156 13.68 1 92.19 262 SER B CA 1
ATOM 5862 C C . SER B 1 262 ? 18.562 -32.969 12.961 1 92.19 262 SER B C 1
ATOM 5864 O O . SER B 1 262 ? 18.438 -34.156 13.18 1 92.19 262 SER B O 1
ATOM 5866 N N . LEU B 1 263 ? 17.859 -32.344 12.047 1 91.94 263 LEU B N 1
ATOM 5867 C CA . LEU B 1 263 ? 16.797 -33.031 11.328 1 91.94 263 LEU B CA 1
ATOM 5868 C C . LEU B 1 263 ? 17.297 -33.625 10.023 1 91.94 263 LEU B C 1
ATOM 5870 O O . LEU B 1 263 ? 16.547 -34.25 9.289 1 91.94 263 LEU B O 1
ATOM 5874 N N . GLU B 1 264 ? 18.531 -33.531 9.727 1 90.12 264 GLU B N 1
ATOM 5875 C CA . GLU B 1 264 ? 19.141 -33.906 8.461 1 90.12 264 GLU B CA 1
ATOM 5876 C C . GLU B 1 264 ? 18.938 -35.406 8.188 1 90.12 264 GLU B C 1
ATOM 5878 O O . GLU B 1 264 ? 18.641 -35.781 7.055 1 90.12 264 GLU B O 1
ATOM 5883 N N . PRO B 1 265 ? 19.016 -36.219 9.242 1 92.12 265 PRO B N 1
ATOM 5884 C CA . PRO B 1 265 ? 18.797 -37.656 8.977 1 92.12 265 PRO B CA 1
ATOM 5885 C C . PRO B 1 265 ? 17.375 -37.969 8.531 1 92.12 265 PRO B C 1
ATOM 5887 O O . PRO B 1 265 ? 17.125 -39 7.93 1 92.12 265 PRO B O 1
ATOM 5890 N N . TYR B 1 266 ? 16.5 -37.125 8.773 1 94.81 266 TYR B N 1
ATOM 5891 C CA . TYR B 1 266 ? 15.094 -37.344 8.469 1 94.81 266 TYR B CA 1
ATOM 5892 C C . TYR B 1 266 ? 14.656 -36.5 7.277 1 94.81 266 TYR B C 1
ATOM 5894 O O . TYR B 1 266 ? 13.461 -36.281 7.078 1 94.81 266 TYR B O 1
ATOM 5902 N N . LYS B 1 267 ? 15.578 -36.062 6.562 1 93.25 267 LYS B N 1
ATOM 5903 C CA . LYS B 1 267 ? 15.32 -35.125 5.469 1 93.25 267 LYS B CA 1
ATOM 5904 C C . LYS B 1 267 ? 14.32 -35.719 4.469 1 93.25 267 LYS B C 1
ATOM 5906 O O . LYS B 1 267 ? 13.359 -35.031 4.094 1 93.25 267 LYS B O 1
ATOM 5911 N N . ASN B 1 268 ? 14.477 -36.938 4.07 1 93.88 268 ASN B N 1
ATOM 5912 C CA . ASN B 1 268 ? 13.594 -37.562 3.082 1 93.88 268 ASN B CA 1
ATOM 5913 C C . ASN B 1 268 ? 12.164 -37.656 3.596 1 93.88 268 ASN B C 1
ATOM 5915 O O . ASN B 1 268 ? 11.219 -37.312 2.895 1 93.88 268 ASN B O 1
ATOM 5919 N N . VAL B 1 269 ? 12.07 -38.125 4.75 1 96.31 269 VAL B N 1
ATOM 5920 C CA . VAL B 1 269 ? 10.742 -38.312 5.34 1 96.31 269 VAL B CA 1
ATOM 5921 C C . VAL B 1 269 ? 10.07 -36.938 5.492 1 96.31 269 VAL B C 1
ATOM 5923 O O . VAL B 1 269 ? 8.875 -36.781 5.227 1 96.31 269 VAL B O 1
ATOM 5926 N N . ILE B 1 270 ? 10.828 -36 5.887 1 96.56 270 ILE B N 1
ATOM 5927 C CA . ILE B 1 270 ? 10.289 -34.688 6.129 1 96.56 270 ILE B CA 1
ATOM 5928 C C . ILE B 1 270 ? 9.773 -34.094 4.82 1 96.56 270 ILE B C 1
ATOM 5930 O O . ILE B 1 270 ? 8.625 -33.656 4.742 1 96.56 270 ILE B O 1
ATOM 5934 N N . PHE B 1 271 ? 10.508 -34.094 3.799 1 97.44 271 PHE B N 1
ATOM 5935 C CA . PHE B 1 271 ? 10.141 -33.406 2.566 1 97.44 271 PHE B CA 1
ATOM 5936 C C . PHE B 1 271 ? 9.039 -34.188 1.836 1 97.44 271 PHE B C 1
ATOM 5938 O O . PHE B 1 271 ? 8.18 -33.562 1.192 1 97.44 271 PHE B O 1
ATOM 5945 N N . TYR B 1 272 ? 8.992 -35.5 1.927 1 97.69 272 TYR B N 1
ATOM 5946 C CA . TYR B 1 272 ? 7.887 -36.25 1.345 1 97.69 272 TYR B CA 1
ATOM 5947 C C . TYR B 1 272 ? 6.586 -35.969 2.096 1 97.69 272 TYR B C 1
ATOM 5949 O O . TYR B 1 272 ? 5.512 -35.906 1.493 1 97.69 272 TYR B O 1
ATOM 5957 N N . THR B 1 273 ? 6.73 -35.875 3.4 1 98.06 273 THR B N 1
ATOM 5958 C CA . THR B 1 273 ? 5.559 -35.531 4.195 1 98.06 273 THR B CA 1
ATOM 5959 C C . THR B 1 273 ? 5.062 -34.125 3.838 1 98.06 273 THR B C 1
ATOM 5961 O O . THR B 1 273 ? 3.861 -33.938 3.654 1 98.06 273 THR B O 1
ATOM 5964 N N . LEU B 1 274 ? 5.984 -33.188 3.742 1 98.25 274 LEU B N 1
ATOM 5965 C CA . LEU B 1 274 ? 5.617 -31.844 3.365 1 98.25 274 LEU B CA 1
ATOM 5966 C C . LEU B 1 274 ? 4.93 -31.812 2.004 1 98.25 274 LEU B C 1
ATOM 5968 O O . LEU B 1 274 ? 3.938 -31.109 1.816 1 98.25 274 LEU B O 1
ATOM 5972 N N . PHE B 1 275 ? 5.441 -32.594 1.11 1 97.94 275 PHE B N 1
ATOM 5973 C CA . PHE B 1 275 ? 4.875 -32.656 -0.231 1 97.94 275 PHE B CA 1
ATOM 5974 C C . PHE B 1 275 ? 3.447 -33.188 -0.187 1 97.94 275 PHE B C 1
ATOM 5976 O O . PHE B 1 275 ? 2.549 -32.625 -0.821 1 97.94 275 PHE B O 1
ATOM 5983 N N . THR B 1 276 ? 3.26 -34.25 0.569 1 97.31 276 THR B N 1
ATOM 5984 C CA . THR B 1 276 ? 1.943 -34.844 0.682 1 97.31 276 THR B CA 1
ATOM 5985 C C . THR B 1 276 ? 0.95 -33.906 1.332 1 97.31 276 THR B C 1
ATOM 5987 O O . THR B 1 276 ? -0.173 -33.75 0.851 1 97.31 276 THR B O 1
ATOM 5990 N N . VAL B 1 277 ? 1.392 -33.219 2.35 1 97.44 277 VAL B N 1
ATOM 5991 C CA . VAL B 1 277 ? 0.535 -32.281 3.053 1 97.44 277 VAL B CA 1
ATOM 5992 C C . VAL B 1 277 ? 0.214 -31.094 2.141 1 97.44 277 VAL B C 1
ATOM 5994 O O . VAL B 1 277 ? -0.892 -30.547 2.188 1 97.44 277 VAL B O 1
ATOM 5997 N N . ALA B 1 278 ? 1.158 -30.719 1.341 1 98.06 278 ALA B N 1
ATOM 5998 C CA . ALA B 1 278 ? 0.948 -29.625 0.396 1 98.06 278 ALA B CA 1
ATOM 5999 C C . ALA B 1 278 ? -0.205 -29.938 -0.554 1 98.06 278 ALA B C 1
ATOM 6001 O O . ALA B 1 278 ? -1.095 -29.094 -0.751 1 98.06 278 ALA B O 1
ATOM 6002 N N . ILE B 1 279 ? -0.217 -31.109 -1.053 1 95.75 279 ILE B N 1
ATOM 6003 C CA . ILE B 1 279 ? -1.229 -31.5 -2.023 1 95.75 279 ILE B CA 1
ATOM 6004 C C . ILE B 1 279 ? -2.588 -31.625 -1.335 1 95.75 279 ILE B C 1
ATOM 6006 O O . ILE B 1 279 ? -3.611 -31.219 -1.896 1 95.75 279 ILE B O 1
ATOM 6010 N N . LEU B 1 280 ? -2.564 -32.125 -0.147 1 95.44 280 LEU B N 1
ATOM 6011 C CA . LEU B 1 280 ? -3.811 -32.281 0.597 1 95.44 280 LEU B CA 1
ATOM 6012 C C . LEU B 1 280 ? -4.395 -30.906 0.949 1 95.44 280 LEU B C 1
ATOM 6014 O O . LEU B 1 280 ? -5.586 -30.672 0.742 1 95.44 280 LEU B O 1
ATOM 6018 N N . LEU B 1 281 ? -3.553 -30.016 1.42 1 96.5 281 LEU B N 1
ATOM 6019 C CA . LEU B 1 281 ? -4.016 -28.688 1.779 1 96.5 281 LEU B CA 1
ATOM 6020 C C . LEU B 1 281 ? -4.395 -27.891 0.535 1 96.5 281 LEU B C 1
ATOM 6022 O O . LEU B 1 281 ? -5.262 -27.016 0.594 1 96.5 281 LEU B O 1
ATOM 6026 N N . GLY B 1 282 ? -3.752 -28.219 -0.55 1 96.19 282 GLY B N 1
ATOM 6027 C CA . GLY B 1 282 ? -4.055 -27.531 -1.798 1 96.19 282 GLY B CA 1
ATOM 6028 C C . GLY B 1 282 ? -5.469 -27.781 -2.285 1 96.19 282 GLY B C 1
ATOM 6029 O O . GLY B 1 282 ? -5.984 -27.031 -3.113 1 96.19 282 GLY B O 1
ATOM 6030 N N . GLY B 1 283 ? -6.094 -28.812 -1.748 1 94.38 283 GLY B N 1
ATOM 6031 C CA . GLY B 1 283 ? -7.457 -29.156 -2.125 1 94.38 283 GLY B CA 1
ATOM 6032 C C . GLY B 1 283 ? -8.5 -28.547 -1.212 1 94.38 283 GLY B C 1
ATOM 6033 O O . GLY B 1 283 ? -9.609 -29.078 -1.088 1 94.38 283 GLY B O 1
ATOM 6034 N N . ILE B 1 284 ? -8.203 -27.438 -0.62 1 94.94 284 ILE B N 1
ATOM 6035 C CA . ILE B 1 284 ? -9.109 -26.75 0.296 1 94.94 284 ILE B CA 1
ATOM 6036 C C . ILE B 1 284 ? -10.375 -26.344 -0.447 1 94.94 284 ILE B C 1
ATOM 6038 O O . ILE B 1 284 ? -10.32 -25.969 -1.621 1 94.94 284 ILE B O 1
ATOM 6042 N N . PRO B 1 285 ? -11.578 -26.531 0.2 1 93.75 285 PRO B N 1
ATOM 6043 C CA . PRO B 1 285 ? -12.797 -26.062 -0.458 1 93.75 285 PRO B CA 1
ATOM 6044 C C . PRO B 1 285 ? -12.781 -24.547 -0.697 1 93.75 285 PRO B C 1
ATOM 6046 O O . PRO B 1 285 ? -12.289 -23.797 0.143 1 93.75 285 PRO B O 1
ATOM 6049 N N . SER B 1 286 ? -13.336 -24.109 -1.801 1 92.5 286 SER B N 1
ATOM 6050 C CA . SER B 1 286 ? -13.133 -22.719 -2.188 1 92.5 286 SER B CA 1
ATOM 6051 C C . SER B 1 286 ? -14.438 -22.094 -2.688 1 92.5 286 SER B C 1
ATOM 6053 O O . SER B 1 286 ? -14.422 -21 -3.26 1 92.5 286 SER B O 1
ATOM 6055 N N . HIS B 1 287 ? -15.547 -22.703 -2.424 1 91.06 287 HIS B N 1
ATOM 6056 C CA . HIS B 1 287 ? -16.812 -22.219 -2.982 1 91.06 287 HIS B CA 1
ATOM 6057 C C . HIS B 1 287 ? -17.328 -21.016 -2.217 1 91.06 287 HIS B C 1
ATOM 6059 O O . HIS B 1 287 ? -18.078 -20.203 -2.766 1 91.06 287 HIS B O 1
ATOM 6065 N N . SER B 1 288 ? -16.938 -20.984 -0.944 1 90.06 288 SER B N 1
ATOM 6066 C CA . SER B 1 288 ? -17.391 -19.891 -0.094 1 90.06 288 SER B CA 1
ATOM 6067 C C . SER B 1 288 ? -16.281 -19.453 0.869 1 90.06 288 SER B C 1
ATOM 6069 O O . SER B 1 288 ? -15.344 -20.203 1.117 1 90.06 288 SER B O 1
ATOM 6071 N N . ILE B 1 289 ? -16.453 -18.25 1.324 1 91 289 ILE B N 1
ATOM 6072 C CA . ILE B 1 289 ? -15.469 -17.734 2.277 1 91 289 ILE B CA 1
ATOM 6073 C C . ILE B 1 289 ? -15.914 -18.062 3.701 1 91 289 ILE B C 1
ATOM 6075 O O . ILE B 1 289 ? -15.156 -17.891 4.652 1 91 289 ILE B O 1
ATOM 6079 N N . GLU B 1 290 ? -17.125 -18.547 3.863 1 91.94 290 GLU B N 1
ATOM 6080 C CA . GLU B 1 290 ? -17.688 -18.812 5.188 1 91.94 290 GLU B CA 1
ATOM 6081 C C . GLU B 1 290 ? -17.031 -20.031 5.828 1 91.94 290 GLU B C 1
ATOM 6083 O O . GLU B 1 290 ? -16.922 -21.078 5.195 1 91.94 290 GLU B O 1
ATOM 6088 N N . VAL B 1 291 ? -16.688 -19.859 6.992 1 92.88 291 VAL B N 1
ATOM 6089 C CA . VAL B 1 291 ? -15.977 -20.906 7.715 1 92.88 291 VAL B CA 1
ATOM 6090 C C . VAL B 1 291 ? -16.891 -22.125 7.891 1 92.88 291 VAL B C 1
ATOM 6092 O O . VAL B 1 291 ? -16.406 -23.25 8.07 1 92.88 291 VAL B O 1
ATOM 6095 N N . SER B 1 292 ? -18.188 -21.938 7.816 1 92.19 292 SER B N 1
ATOM 6096 C CA . SER B 1 292 ? -19.141 -23.047 7.914 1 92.19 292 SER B CA 1
ATOM 6097 C C . SER B 1 292 ? -18.922 -24.062 6.797 1 92.19 292 SER B C 1
ATOM 6099 O O . SER B 1 292 ? -19.109 -25.266 6.996 1 92.19 292 SER B O 1
ATOM 6101 N N . LEU B 1 293 ? -18.516 -23.594 5.668 1 92.5 293 LEU B N 1
ATOM 6102 C CA . LEU B 1 293 ? -18.203 -24.5 4.566 1 92.5 293 LEU B CA 1
ATOM 6103 C C . LEU B 1 293 ? -17.031 -25.406 4.93 1 92.5 293 LEU B C 1
ATOM 6105 O O . LEU B 1 293 ? -17.078 -26.609 4.672 1 92.5 293 LEU B O 1
ATOM 6109 N N . LEU B 1 294 ? -16.047 -24.781 5.473 1 92.81 294 LEU B N 1
ATOM 6110 C CA . LEU B 1 294 ? -14.867 -25.531 5.863 1 92.81 294 LEU B CA 1
ATOM 6111 C C . LEU B 1 294 ? -15.219 -26.594 6.914 1 92.81 294 LEU B C 1
ATOM 6113 O O . LEU B 1 294 ? -14.789 -27.734 6.816 1 92.81 294 LEU B O 1
ATOM 6117 N N . LYS B 1 295 ? -16.078 -26.281 7.797 1 94.06 295 LYS B N 1
ATOM 6118 C CA . LYS B 1 295 ? -16.438 -27.172 8.891 1 94.06 295 LYS B CA 1
ATOM 6119 C C . LYS B 1 295 ? -17.312 -28.312 8.398 1 94.06 295 LYS B C 1
ATOM 6121 O O . LYS B 1 295 ? -17.281 -29.406 8.961 1 94.06 295 LYS B O 1
ATOM 6126 N N . SER B 1 296 ? -18.047 -28.078 7.418 1 92.56 296 SER B N 1
ATOM 6127 C CA . SER B 1 296 ? -18.969 -29.094 6.91 1 92.56 296 SER B CA 1
ATOM 6128 C C . SER B 1 296 ? -18.281 -29.984 5.867 1 92.56 296 SER B C 1
ATOM 6130 O O . SER B 1 296 ? -18.859 -30.984 5.426 1 92.56 296 SER B O 1
ATOM 6132 N N . SER B 1 297 ? -17.094 -29.641 5.457 1 93.25 297 SER B N 1
ATOM 6133 C CA . SER B 1 297 ? -16.375 -30.422 4.453 1 93.25 297 SER B CA 1
ATOM 6134 C C . SER B 1 297 ? -15.641 -31.594 5.094 1 93.25 297 SER B C 1
ATOM 6136 O O . SER B 1 297 ? -14.914 -31.422 6.074 1 93.25 297 SER B O 1
ATOM 6138 N N . PRO B 1 298 ? -15.844 -32.75 4.551 1 91.62 298 PRO B N 1
ATOM 6139 C CA . PRO B 1 298 ? -15.18 -33.906 5.129 1 91.62 298 PRO B CA 1
ATOM 6140 C C . PRO B 1 298 ? -13.664 -33.75 5.188 1 91.62 298 PRO B C 1
ATOM 6142 O O . PRO B 1 298 ? -13.039 -33.375 4.191 1 91.62 298 PRO B O 1
ATOM 6145 N N . GLY B 1 299 ? -13.109 -33.969 6.395 1 89.88 299 GLY B N 1
ATOM 6146 C CA . GLY B 1 299 ? -11.664 -33.938 6.566 1 89.88 299 GLY B CA 1
ATOM 6147 C C . GLY B 1 299 ? -11.133 -32.594 6.992 1 89.88 299 GLY B C 1
ATOM 6148 O O . GLY B 1 299 ? -9.953 -32.469 7.32 1 89.88 299 GLY B O 1
ATOM 6149 N N . TRP B 1 300 ? -12.031 -31.562 7.047 1 94.31 300 TRP B N 1
ATOM 6150 C CA . TRP B 1 300 ? -11.531 -30.219 7.273 1 94.31 300 TRP B CA 1
ATOM 6151 C C . TRP B 1 300 ? -12.07 -29.641 8.578 1 94.31 300 TRP B C 1
ATOM 6153 O O . TRP B 1 300 ? -11.75 -28.516 8.945 1 94.31 300 TRP B O 1
ATOM 6163 N N . TYR B 1 301 ? -12.875 -30.469 9.305 1 93.31 301 TYR B N 1
ATOM 6164 C CA . TYR B 1 301 ? -13.516 -29.969 10.516 1 93.31 301 TYR B CA 1
ATOM 6165 C C . TYR B 1 301 ? -12.477 -29.5 11.531 1 93.31 301 TYR B C 1
ATOM 6167 O O . TYR B 1 301 ? -12.523 -28.359 12 1 93.31 301 TYR B O 1
ATOM 6175 N N . TYR B 1 302 ? -11.508 -30.375 11.844 1 93.31 302 TYR B N 1
ATOM 6176 C CA . TYR B 1 302 ? -10.523 -30.047 12.867 1 93.31 302 TYR B CA 1
ATOM 6177 C C . TYR B 1 302 ? -9.555 -28.984 12.383 1 93.31 302 TYR B C 1
ATOM 6179 O O . TYR B 1 302 ? -9.078 -28.156 13.172 1 93.31 302 TYR B O 1
ATOM 6187 N N . LEU B 1 303 ? -9.258 -28.906 11.109 1 94 303 LEU B N 1
ATOM 6188 C CA . LEU B 1 303 ? -8.344 -27.922 10.539 1 94 303 LEU B CA 1
ATOM 6189 C C . LEU B 1 303 ? -8.945 -26.531 10.594 1 94 303 LEU B C 1
ATOM 6191 O O . LEU B 1 303 ? -8.219 -25.531 10.641 1 94 303 LEU B O 1
ATOM 6195 N N . ALA B 1 304 ? -10.258 -26.5 10.586 1 93.88 304 ALA B N 1
ATOM 6196 C CA . ALA B 1 304 ? -10.969 -25.219 10.609 1 93.88 304 ALA B CA 1
ATOM 6197 C C . ALA B 1 304 ? -10.602 -24.422 11.859 1 93.88 304 ALA B C 1
ATOM 6199 O O . ALA B 1 304 ? -10.648 -23.188 11.852 1 93.88 304 ALA B O 1
ATOM 6200 N N . TRP B 1 305 ? -10.164 -25.062 12.859 1 93.25 305 TRP B N 1
ATOM 6201 C CA . TRP B 1 305 ? -9.859 -24.406 14.125 1 93.25 305 TRP B CA 1
ATOM 6202 C C . TRP B 1 305 ? -8.469 -23.781 14.094 1 93.25 305 TRP B C 1
ATOM 6204 O O . TRP B 1 305 ? -8.125 -22.969 14.961 1 93.25 305 TRP B O 1
ATOM 6214 N N . LEU B 1 306 ? -7.715 -24.047 13.102 1 93.19 306 LEU B N 1
ATOM 6215 C CA . LEU B 1 306 ? -6.363 -23.516 12.992 1 93.19 306 LEU B CA 1
ATOM 6216 C C . LEU B 1 306 ? -6.375 -22.141 12.312 1 93.19 306 LEU B C 1
ATOM 6218 O O . LEU B 1 306 ? -5.387 -21.406 12.375 1 93.19 306 LEU B O 1
ATOM 6222 N N . LYS B 1 307 ? -7.426 -21.844 11.672 1 91.81 307 LYS B N 1
ATOM 6223 C CA . LYS B 1 307 ? -7.5 -20.578 10.961 1 91.81 307 LYS B CA 1
ATOM 6224 C C . LYS B 1 307 ? -7.34 -19.406 11.914 1 91.81 307 LYS B C 1
ATOM 6226 O O . LYS B 1 307 ? -8.078 -19.281 12.891 1 91.81 307 LYS B O 1
ATOM 6231 N N . PRO B 1 308 ? -6.406 -18.531 11.609 1 92 308 PRO B N 1
ATOM 6232 C CA . PRO B 1 308 ? -6.281 -17.344 12.461 1 92 308 PRO B CA 1
ATOM 6233 C C . PRO B 1 308 ? -7.41 -16.328 12.234 1 92 308 PRO B C 1
ATOM 6235 O O . PRO B 1 308 ? -8.008 -16.297 11.156 1 92 308 PRO B O 1
ATOM 6238 N N . GLN B 1 309 ? -7.637 -15.539 13.289 1 88.19 309 GLN B N 1
ATOM 6239 C CA . GLN B 1 309 ? -8.648 -14.492 13.203 1 88.19 309 GLN B CA 1
ATOM 6240 C C . GLN B 1 309 ? -8.281 -13.445 12.148 1 88.19 309 GLN B C 1
ATOM 6242 O O . GLN B 1 309 ? -9.156 -12.898 11.484 1 88.19 309 GLN B O 1
ATOM 6247 N N . ALA B 1 310 ? -7.055 -13.242 11.93 1 89.19 310 ALA B N 1
ATOM 6248 C CA . ALA B 1 310 ? -6.555 -12.164 11.086 1 89.19 310 ALA B CA 1
ATOM 6249 C C . ALA B 1 310 ? -6.867 -12.422 9.617 1 89.19 310 ALA B C 1
ATOM 6251 O O . ALA B 1 310 ? -7.188 -11.5 8.875 1 89.19 310 ALA B O 1
ATOM 6252 N N . VAL B 1 311 ? -6.828 -13.688 9.273 1 91.62 311 VAL B N 1
ATOM 6253 C CA . VAL B 1 311 ? -7.074 -14.023 7.871 1 91.62 311 VAL B CA 1
ATOM 6254 C C . VAL B 1 311 ? -8.57 -14.164 7.629 1 91.62 311 VAL B C 1
ATOM 6256 O O . VAL B 1 311 ? -9.188 -15.148 8.055 1 91.62 311 VAL B O 1
ATOM 6259 N N . PHE B 1 312 ? -9.141 -13.32 6.863 1 88.5 312 PHE B N 1
ATOM 6260 C CA . PHE B 1 312 ? -10.578 -13.289 6.648 1 88.5 312 PHE B CA 1
ATOM 6261 C C . PHE B 1 312 ? -11.023 -14.469 5.789 1 88.5 312 PHE B C 1
ATOM 6263 O O . PHE B 1 312 ? -11.945 -15.195 6.152 1 88.5 312 PHE B O 1
ATOM 6270 N N . ASP B 1 313 ? -10.352 -14.648 4.695 1 93.5 313 ASP B N 1
ATOM 6271 C CA . ASP B 1 313 ? -10.609 -15.773 3.799 1 93.5 313 ASP B CA 1
ATOM 6272 C C . ASP B 1 313 ? -9.75 -16.984 4.164 1 93.5 313 ASP B C 1
ATOM 6274 O O . ASP B 1 313 ? -8.547 -17 3.893 1 93.5 313 ASP B O 1
ATOM 6278 N N . PHE B 1 314 ? -10.398 -17.984 4.766 1 94.94 314 PHE B N 1
ATOM 6279 C CA . PHE B 1 314 ? -9.68 -19.109 5.336 1 94.94 314 PHE B CA 1
ATOM 6280 C C . PHE B 1 314 ? -8.852 -19.828 4.27 1 94.94 314 PHE B C 1
ATOM 6282 O O . PHE B 1 314 ? -7.855 -20.484 4.582 1 94.94 314 PHE B O 1
ATOM 6289 N N . ARG B 1 315 ? -9.195 -19.797 3.02 1 95.56 315 ARG B N 1
ATOM 6290 C CA . ARG B 1 315 ? -8.5 -20.516 1.952 1 95.56 315 ARG B CA 1
ATOM 6291 C C . ARG B 1 315 ? -7.023 -20.125 1.907 1 95.56 315 ARG B C 1
ATOM 6293 O O . ARG B 1 315 ? -6.152 -20.984 1.771 1 95.56 315 ARG B O 1
ATOM 6300 N N . TRP B 1 316 ? -6.809 -18.828 2.115 1 96.88 316 TRP B N 1
ATOM 6301 C CA . TRP B 1 316 ? -5.465 -18.312 1.87 1 96.88 316 TRP B CA 1
ATOM 6302 C C . TRP B 1 316 ? -4.527 -18.672 3.018 1 96.88 316 TRP B C 1
ATOM 6304 O O . TRP B 1 316 ? -3.309 -18.75 2.832 1 96.88 316 TRP B O 1
ATOM 6314 N N . PHE B 1 317 ? -5.07 -18.969 4.23 1 97.25 317 PHE B N 1
ATOM 6315 C CA . PHE B 1 317 ? -4.246 -19.5 5.312 1 97.25 317 PHE B CA 1
ATOM 6316 C C . PHE B 1 317 ? -3.709 -20.875 4.969 1 97.25 317 PHE B C 1
ATOM 6318 O O . PHE B 1 317 ? -2.504 -21.125 5.07 1 97.25 317 PHE B O 1
ATOM 6325 N N . PHE B 1 318 ? -4.516 -21.688 4.523 1 97.56 318 PHE B N 1
ATOM 6326 C CA . PHE B 1 318 ? -4.133 -23.062 4.25 1 97.56 318 PHE B CA 1
ATOM 6327 C C . PHE B 1 318 ? -3.336 -23.172 2.955 1 97.56 318 PHE B C 1
ATOM 6329 O O . PHE B 1 318 ? -2.402 -23.969 2.852 1 97.56 318 PHE B O 1
ATOM 6336 N N . LEU B 1 319 ? -3.729 -22.391 2.002 1 98.19 319 LEU B N 1
ATOM 6337 C CA . LEU B 1 319 ? -3.002 -22.391 0.737 1 98.19 319 LEU B CA 1
ATOM 6338 C C . LEU B 1 319 ? -1.589 -21.844 0.923 1 98.19 319 LEU B C 1
ATOM 6340 O O . LEU B 1 319 ? -0.669 -22.25 0.202 1 98.19 319 LEU B O 1
ATOM 6344 N N . HIS B 1 320 ? -1.449 -20.922 1.893 1 98.5 320 HIS B N 1
ATOM 6345 C CA . HIS B 1 320 ? -0.108 -20.5 2.271 1 98.5 320 HIS B CA 1
ATOM 6346 C C . HIS B 1 320 ? 0.769 -21.688 2.643 1 98.5 320 HIS B C 1
ATOM 6348 O O . HIS B 1 320 ? 1.859 -21.859 2.092 1 98.5 320 HIS B O 1
ATOM 6354 N N . TRP B 1 321 ? 0.313 -22.469 3.496 1 98.38 321 TRP B N 1
ATOM 6355 C CA . TRP B 1 321 ? 1.081 -23.625 3.934 1 98.38 321 TRP B CA 1
ATOM 6356 C C . TRP B 1 321 ? 1.265 -24.625 2.793 1 98.38 321 TRP B C 1
ATOM 6358 O O . TRP B 1 321 ? 2.346 -25.188 2.625 1 98.38 321 TRP B O 1
ATOM 6368 N N . ALA B 1 322 ? 0.22 -24.812 2.047 1 98.5 322 ALA B N 1
ATOM 6369 C CA . ALA B 1 322 ? 0.309 -25.703 0.898 1 98.5 322 ALA B CA 1
ATOM 6370 C C . ALA B 1 322 ? 1.42 -25.281 -0.053 1 98.5 322 ALA B C 1
ATOM 6372 O O . ALA B 1 322 ? 2.279 -26.078 -0.423 1 98.5 322 ALA B O 1
ATOM 6373 N N . ALA B 1 323 ? 1.428 -24.047 -0.406 1 98.75 323 ALA B N 1
ATOM 6374 C CA . ALA B 1 323 ? 2.396 -23.516 -1.366 1 98.75 323 ALA B CA 1
ATOM 6375 C C . ALA B 1 323 ? 3.811 -23.562 -0.793 1 98.75 323 ALA B C 1
ATOM 6377 O O . ALA B 1 323 ? 4.758 -23.938 -1.481 1 98.75 323 ALA B O 1
ATOM 6378 N N . VAL B 1 324 ? 3.961 -23.141 0.457 1 98.75 324 VAL B N 1
ATOM 6379 C CA . VAL B 1 324 ? 5.27 -23.125 1.1 1 98.75 324 VAL B CA 1
ATOM 6380 C C . VAL B 1 324 ? 5.836 -24.547 1.158 1 98.75 324 VAL B C 1
ATOM 6382 O O . VAL B 1 324 ? 7.008 -24.766 0.835 1 98.75 324 VAL B O 1
ATOM 6385 N N . PHE B 1 325 ? 5.016 -25.484 1.529 1 98.75 325 PHE B N 1
ATOM 6386 C CA . PHE B 1 325 ? 5.457 -26.875 1.647 1 98.75 325 PHE B CA 1
ATOM 6387 C C . PHE B 1 325 ? 5.812 -27.438 0.281 1 98.75 325 PHE B C 1
ATOM 6389 O O . PHE B 1 325 ? 6.781 -28.188 0.151 1 98.75 325 PHE B O 1
ATOM 6396 N N . LEU B 1 326 ? 5.066 -27.078 -0.682 1 98.44 326 LEU B N 1
ATOM 6397 C CA . LEU B 1 326 ? 5.359 -27.562 -2.025 1 98.44 326 LEU B CA 1
ATOM 6398 C C . LEU B 1 326 ? 6.703 -27.031 -2.516 1 98.44 326 LEU B C 1
ATOM 6400 O O . LEU B 1 326 ? 7.559 -27.797 -2.949 1 98.44 326 LEU B O 1
ATOM 6404 N N . VAL B 1 327 ? 6.891 -25.734 -2.422 1 98.31 327 VAL B N 1
ATOM 6405 C CA . VAL B 1 327 ? 8.109 -25.109 -2.922 1 98.31 327 VAL B CA 1
ATOM 6406 C C . VAL B 1 327 ? 9.312 -25.594 -2.119 1 98.31 327 VAL B C 1
ATOM 6408 O O . VAL B 1 327 ? 10.398 -25.797 -2.672 1 98.31 327 VAL B O 1
ATOM 6411 N N . ALA B 1 328 ? 9.102 -25.844 -0.856 1 97.81 328 ALA B N 1
ATOM 6412 C CA . ALA B 1 328 ? 10.18 -26.297 0.019 1 97.81 328 ALA B CA 1
ATOM 6413 C C . ALA B 1 328 ? 10.562 -27.75 -0.293 1 97.81 328 ALA B C 1
ATOM 6415 O O . ALA B 1 328 ? 11.734 -28.125 -0.176 1 97.81 328 ALA B O 1
ATOM 6416 N N . SER B 1 329 ? 9.656 -28.562 -0.718 1 97.94 329 SER B N 1
ATOM 6417 C CA . SER B 1 329 ? 9.891 -30 -0.807 1 97.94 329 SER B CA 1
ATOM 6418 C C . SER B 1 329 ? 10.375 -30.406 -2.197 1 97.94 329 SER B C 1
ATOM 6420 O O . SER B 1 329 ? 11.148 -31.359 -2.344 1 97.94 329 SER B O 1
ATOM 6422 N N . VAL B 1 330 ? 10.039 -29.703 -3.209 1 97.38 330 VAL B N 1
ATOM 6423 C CA . VAL B 1 330 ? 10.25 -30.094 -4.598 1 97.38 330 VAL B CA 1
ATOM 6424 C C . VAL B 1 330 ? 11.742 -30.281 -4.859 1 97.38 330 VAL B C 1
ATOM 6426 O O . VAL B 1 330 ? 12.156 -31.281 -5.445 1 97.38 330 VAL B O 1
ATOM 6429 N N . PRO B 1 331 ? 12.578 -29.328 -4.43 1 95.75 331 PRO B N 1
ATOM 6430 C CA . PRO B 1 331 ? 14 -29.5 -4.738 1 95.75 331 PRO B CA 1
ATOM 6431 C C . PRO B 1 331 ? 14.617 -30.703 -4.047 1 95.75 331 PRO B C 1
ATOM 6433 O O . PRO B 1 331 ? 15.703 -31.156 -4.422 1 95.75 331 PRO B O 1
ATOM 6436 N N . HIS B 1 332 ? 13.906 -31.312 -3.1 1 95.62 332 HIS B N 1
ATOM 6437 C CA . HIS B 1 332 ? 14.484 -32.406 -2.305 1 95.62 332 HIS B CA 1
ATOM 6438 C C . HIS B 1 332 ? 13.812 -33.719 -2.623 1 95.62 332 HIS B C 1
ATOM 6440 O O . HIS B 1 332 ? 14.109 -34.75 -1.985 1 95.62 332 HIS B O 1
ATOM 6446 N N . ILE B 1 333 ? 12.922 -33.688 -3.518 1 97.19 333 ILE B N 1
ATOM 6447 C CA . ILE B 1 333 ? 12.273 -34.906 -4.016 1 97.19 333 ILE B CA 1
ATOM 6448 C C . ILE B 1 333 ? 12.641 -35.125 -5.484 1 97.19 333 ILE B C 1
ATOM 6450 O O . ILE B 1 333 ? 12.203 -34.375 -6.355 1 97.19 333 ILE B O 1
ATOM 6454 N N . GLN B 1 334 ? 13.359 -36.156 -5.742 1 95.81 334 GLN B N 1
ATOM 6455 C CA . GLN B 1 334 ? 14.008 -36.344 -7.035 1 95.81 334 GLN B CA 1
ATOM 6456 C C . GLN B 1 334 ? 12.984 -36.344 -8.16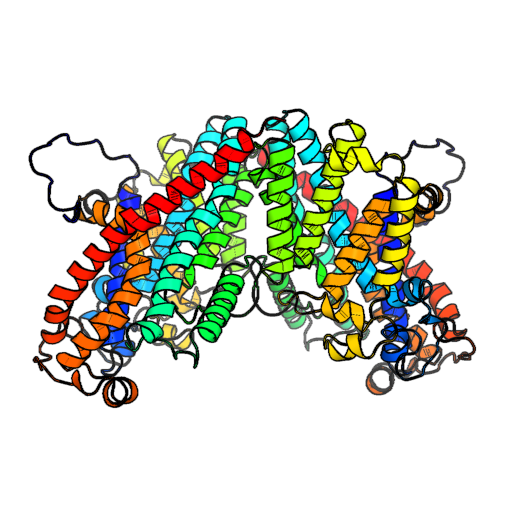4 1 95.81 334 GLN B C 1
ATOM 6458 O O . GLN B 1 334 ? 13.141 -35.656 -9.164 1 95.81 334 GLN B O 1
ATOM 6463 N N . TRP B 1 335 ? 11.953 -37.188 -8.031 1 96.31 335 TRP B N 1
ATOM 6464 C CA . TRP B 1 335 ? 11 -37.312 -9.133 1 96.31 335 TRP B CA 1
ATOM 6465 C C . TRP B 1 335 ? 10.234 -36 -9.336 1 96.31 335 TRP B C 1
ATOM 6467 O O . TRP B 1 335 ? 9.875 -35.656 -10.461 1 96.31 335 TRP B O 1
ATOM 6477 N N . ALA B 1 336 ? 9.852 -35.312 -8.289 1 97.12 336 ALA B N 1
ATOM 6478 C CA . ALA B 1 336 ? 9.156 -34.031 -8.406 1 97.12 336 ALA B CA 1
ATOM 6479 C C . ALA B 1 336 ? 10.039 -32.969 -9.086 1 97.12 336 ALA B C 1
ATOM 6481 O O . ALA B 1 336 ? 9.594 -32.281 -9.984 1 97.12 336 ALA B O 1
ATOM 6482 N N . LYS B 1 337 ? 11.25 -32.906 -8.633 1 97.06 337 LYS B N 1
ATOM 6483 C CA . LYS B 1 337 ? 12.203 -31.969 -9.227 1 97.06 337 LYS B CA 1
ATOM 6484 C C . LYS B 1 337 ? 12.383 -32.25 -10.719 1 97.06 337 LYS B C 1
ATOM 6486 O O . LYS B 1 337 ? 12.344 -31.328 -11.539 1 97.06 337 LYS B O 1
ATOM 6491 N N . LYS B 1 338 ? 12.531 -33.469 -11.078 1 97 338 LYS B N 1
ATOM 6492 C CA . LYS B 1 338 ? 12.719 -33.875 -12.469 1 97 338 LYS B CA 1
ATOM 6493 C C . LYS B 1 338 ? 11.484 -33.531 -13.305 1 97 338 LYS B C 1
ATOM 6495 O O . LYS B 1 338 ? 11.609 -33.094 -14.461 1 97 338 LYS B O 1
ATOM 6500 N N . PHE B 1 339 ? 10.391 -33.75 -12.766 1 97.12 339 PHE B N 1
ATOM 6501 C CA . PHE B 1 339 ? 9.148 -33.438 -13.461 1 97.12 339 PHE B CA 1
ATOM 6502 C C . PHE B 1 339 ? 9.102 -31.953 -13.828 1 97.12 339 PHE B C 1
ATOM 6504 O O . PHE B 1 339 ? 8.812 -31.594 -14.977 1 97.12 339 PHE B O 1
ATOM 6511 N N . PHE B 1 340 ? 9.414 -31.078 -12.93 1 97.75 340 PHE B N 1
ATOM 6512 C CA . PHE B 1 340 ? 9.32 -29.641 -13.164 1 97.75 340 PHE B CA 1
ATOM 6513 C C . PHE B 1 340 ? 10.484 -29.141 -14.016 1 97.75 340 PHE B C 1
ATOM 6515 O O . PHE B 1 340 ? 10.469 -28.016 -14.516 1 97.75 340 PHE B O 1
ATOM 6522 N N . GLU B 1 341 ? 11.461 -29.984 -14.164 1 97.19 341 GLU B N 1
ATOM 6523 C CA . GLU B 1 341 ? 12.609 -29.641 -15 1 97.19 341 GLU B CA 1
ATOM 6524 C C . GLU B 1 341 ? 12.438 -30.156 -16.422 1 97.19 341 GLU B C 1
ATOM 6526 O O . GLU B 1 341 ? 13.273 -29.906 -17.281 1 97.19 341 GLU B O 1
ATOM 6531 N N . THR B 1 342 ? 11.359 -30.844 -16.656 1 96.81 342 THR B N 1
ATOM 6532 C CA . THR B 1 342 ? 11.102 -31.344 -18 1 96.81 342 THR B CA 1
ATOM 6533 C C . THR B 1 342 ? 10.961 -30.188 -18.984 1 96.81 342 THR B C 1
ATOM 6535 O O . THR B 1 342 ? 10.695 -29.062 -18.594 1 96.81 342 THR B O 1
ATOM 6538 N N . ARG B 1 343 ? 11.047 -30.5 -20.234 1 95.75 343 ARG B N 1
ATOM 6539 C CA . ARG B 1 343 ? 10.945 -29.5 -21.281 1 95.75 343 ARG B CA 1
ATOM 6540 C C . ARG B 1 343 ? 9.547 -28.891 -21.312 1 95.75 343 ARG B C 1
ATOM 6542 O O . ARG B 1 343 ? 9.398 -27.688 -21.562 1 95.75 343 ARG B O 1
ATOM 6549 N N . PHE B 1 344 ? 8.633 -29.688 -21.109 1 95.44 344 PHE B N 1
ATOM 6550 C CA . PHE B 1 344 ? 7.254 -29.219 -21.109 1 95.44 344 PHE B CA 1
ATOM 6551 C C . PHE B 1 344 ? 7.039 -28.172 -20.031 1 95.44 344 PHE B C 1
ATOM 6553 O O . PHE B 1 344 ? 6.551 -27.078 -20.312 1 95.44 344 PHE B O 1
ATOM 6560 N N . CYS B 1 345 ? 7.445 -28.484 -18.812 1 97 345 CYS B N 1
ATOM 6561 C CA . CYS B 1 345 ? 7.25 -27.562 -17.703 1 97 345 CYS B CA 1
ATOM 6562 C C . CYS B 1 345 ? 8.102 -26.312 -17.875 1 97 345 CYS B C 1
ATOM 6564 O O . CYS B 1 345 ? 7.668 -25.219 -17.516 1 97 345 CYS B O 1
ATOM 6566 N N . GLN B 1 346 ? 9.266 -26.484 -18.406 1 96.81 346 GLN B N 1
ATOM 6567 C CA . GLN B 1 346 ? 10.133 -25.328 -18.641 1 96.81 346 GLN B CA 1
ATOM 6568 C C . GLN B 1 346 ? 9.562 -24.406 -19.703 1 96.81 346 GLN B C 1
ATOM 6570 O O . GLN B 1 346 ? 9.664 -23.188 -19.594 1 96.81 346 GLN B O 1
ATOM 6575 N N . HIS B 1 347 ? 8.977 -25.062 -20.719 1 96.31 347 HIS B N 1
ATOM 6576 C CA . HIS B 1 347 ? 8.32 -24.25 -21.734 1 96.31 347 HIS B CA 1
ATOM 6577 C C . HIS B 1 347 ? 7.152 -23.469 -21.141 1 96.31 347 HIS B C 1
ATOM 6579 O O . HIS B 1 347 ? 7 -22.266 -21.422 1 96.31 347 HIS B O 1
ATOM 6585 N N . LEU B 1 348 ? 6.398 -24.109 -20.344 1 97.69 348 LEU B N 1
ATOM 6586 C CA . LEU B 1 348 ? 5.305 -23.438 -19.656 1 97.69 348 LEU B CA 1
ATOM 6587 C C . LEU B 1 348 ? 5.824 -22.281 -18.797 1 97.69 348 LEU B C 1
ATOM 6589 O O . LEU B 1 348 ? 5.18 -21.25 -18.703 1 97.69 348 LEU B O 1
ATOM 6593 N N . GLY B 1 349 ? 6.973 -22.547 -18.188 1 97.38 349 GLY B N 1
ATOM 6594 C CA . GLY B 1 349 ? 7.594 -21.5 -17.391 1 97.38 349 GLY B CA 1
ATOM 6595 C C . GLY B 1 349 ? 7.949 -20.266 -18.188 1 97.38 349 GLY B C 1
ATOM 6596 O O . GLY B 1 349 ? 7.742 -19.141 -17.734 1 97.38 349 GLY B O 1
ATOM 6597 N N . ARG B 1 350 ? 8.352 -20.484 -19.344 1 96.19 350 ARG B N 1
ATOM 6598 C CA . ARG B 1 350 ? 8.75 -19.391 -20.203 1 96.19 350 ARG B CA 1
ATOM 6599 C C . ARG B 1 350 ? 7.551 -18.547 -20.609 1 96.19 350 ARG B C 1
ATOM 6601 O O . ARG B 1 350 ? 7.633 -17.312 -20.656 1 96.19 350 ARG B O 1
ATOM 6608 N N . ILE B 1 351 ? 6.426 -19.188 -20.844 1 97.56 351 ILE B N 1
ATOM 6609 C CA . ILE B 1 351 ? 5.273 -18.453 -21.359 1 97.56 351 ILE B CA 1
ATOM 6610 C C . ILE B 1 351 ? 4.258 -18.234 -20.234 1 97.56 351 ILE B C 1
ATOM 6612 O O . ILE B 1 351 ? 3.117 -17.844 -20.484 1 97.56 351 ILE B O 1
ATOM 6616 N N . SER B 1 352 ? 4.664 -18.516 -19 1 97.19 352 SER B N 1
ATOM 6617 C CA . SER B 1 352 ? 3.723 -18.578 -17.891 1 97.19 352 SER B CA 1
ATOM 6618 C C . SER B 1 352 ? 2.975 -17.266 -17.734 1 97.19 352 SER B C 1
ATOM 6620 O O . SER B 1 352 ? 1.764 -17.25 -17.5 1 97.19 352 SER B O 1
ATOM 6622 N N . PHE B 1 353 ? 3.666 -16.094 -17.938 1 97.06 353 PHE B N 1
ATOM 6623 C CA . PHE B 1 353 ? 3.021 -14.805 -17.719 1 97.06 353 PHE B CA 1
ATOM 6624 C C . PHE B 1 353 ? 1.983 -14.531 -18.812 1 97.06 353 PHE B C 1
ATOM 6626 O O . PHE B 1 353 ? 0.868 -14.102 -18.516 1 97.06 353 PHE B O 1
ATOM 6633 N N . MET B 1 354 ? 2.275 -14.773 -19.969 1 98.06 354 MET B N 1
ATOM 6634 C CA . MET B 1 354 ? 1.335 -14.523 -21.047 1 98.06 354 MET B CA 1
ATOM 6635 C C . MET B 1 354 ? 0.249 -15.594 -21.078 1 98.06 354 MET B C 1
ATOM 6637 O O . MET B 1 354 ? -0.875 -15.336 -21.516 1 98.06 354 MET B O 1
ATOM 6641 N N . LEU B 1 355 ? 0.634 -16.828 -20.688 1 97.94 355 LEU B N 1
ATOM 6642 C CA . LEU B 1 355 ? -0.41 -17.828 -20.531 1 97.94 355 LEU B CA 1
ATOM 6643 C C . LEU B 1 355 ? -1.452 -17.375 -19.516 1 97.94 355 LEU B C 1
ATOM 6645 O O . LEU B 1 355 ? -2.654 -17.516 -19.75 1 97.94 355 LEU B O 1
ATOM 6649 N N . TYR B 1 356 ? -0.967 -16.812 -18.484 1 96.62 356 TYR B N 1
ATOM 6650 C CA . TYR B 1 356 ? -1.831 -16.266 -17.453 1 96.62 356 TYR B CA 1
ATOM 6651 C C . TYR B 1 356 ? -2.672 -15.117 -17.984 1 96.62 356 TYR B C 1
ATOM 6653 O O . TYR B 1 356 ? -3.865 -15.023 -17.688 1 96.62 356 TYR B O 1
ATOM 6661 N N . LEU B 1 357 ? -2.152 -14.297 -18.812 1 96.94 357 LEU B N 1
ATOM 6662 C CA . LEU B 1 357 ? -2.824 -13.094 -19.281 1 96.94 357 LEU B CA 1
ATOM 6663 C C . LEU B 1 357 ? -3.781 -13.43 -20.422 1 96.94 357 LEU B C 1
ATOM 6665 O O . LEU B 1 357 ? -4.805 -12.766 -20.594 1 96.94 357 LEU B O 1
ATOM 6669 N N . MET B 1 358 ? -3.469 -14.469 -21.172 1 97.81 358 MET B N 1
ATOM 6670 C CA . MET B 1 358 ? -4.211 -14.68 -22.422 1 97.81 358 MET B CA 1
ATOM 6671 C C . MET B 1 358 ? -5.258 -15.773 -22.25 1 97.81 358 MET B C 1
ATOM 6673 O O . MET B 1 358 ? -6.148 -15.922 -23.078 1 97.81 358 MET B O 1
ATOM 6677 N N . HIS B 1 359 ? -5.164 -16.547 -21.172 1 97.88 359 HIS B N 1
ATOM 6678 C CA . HIS B 1 359 ? -6.137 -17.625 -21.047 1 97.88 359 HIS B CA 1
ATOM 6679 C C . HIS B 1 359 ? -7.555 -17.078 -20.938 1 97.88 359 HIS B C 1
ATOM 6681 O O . HIS B 1 359 ? -8.5 -17.672 -21.453 1 97.88 359 HIS B O 1
ATOM 6687 N N . GLY B 1 360 ? -7.723 -15.906 -20.281 1 96.19 360 GLY B N 1
ATOM 6688 C CA . GLY B 1 360 ? -9.031 -15.281 -20.172 1 96.19 360 GLY B CA 1
ATOM 6689 C C . GLY B 1 360 ? -9.594 -14.844 -21.516 1 96.19 360 GLY B C 1
ATOM 6690 O O . GLY B 1 360 ? -10.648 -15.336 -21.938 1 96.19 360 GLY B O 1
ATOM 6691 N N . PRO B 1 361 ? -8.883 -14.023 -22.203 1 96.44 361 PRO B N 1
ATOM 6692 C CA . PRO B 1 361 ? -9.367 -13.555 -23.5 1 96.44 361 PRO B CA 1
ATOM 6693 C C . PRO B 1 361 ? -9.68 -14.695 -24.469 1 96.44 361 PRO B C 1
ATOM 6695 O O . PRO B 1 361 ? -10.664 -14.641 -25.203 1 96.44 361 PRO B O 1
ATOM 6698 N N . VAL B 1 362 ? -8.867 -15.727 -24.5 1 97.62 362 VAL B N 1
ATOM 6699 C CA . VAL B 1 362 ? -9.133 -16.859 -25.375 1 97.62 362 VAL B CA 1
ATOM 6700 C C . VAL B 1 362 ? -10.391 -17.594 -24.922 1 97.62 362 VAL B C 1
ATOM 6702 O O . VAL B 1 362 ? -11.203 -18.016 -25.75 1 97.62 362 VAL B O 1
ATOM 6705 N N . LEU B 1 363 ? -10.523 -17.734 -23.656 1 97.06 363 LEU B N 1
ATOM 6706 C CA . LEU B 1 363 ? -11.727 -18.344 -23.109 1 97.06 363 LEU B CA 1
ATOM 6707 C C . LEU B 1 363 ? -12.977 -17.578 -23.531 1 97.06 363 LEU B C 1
ATOM 6709 O O . LEU B 1 363 ? -13.953 -18.172 -23.984 1 97.06 363 LEU B O 1
ATOM 6713 N N . TRP B 1 364 ? -12.922 -16.266 -23.5 1 95.12 364 TRP B N 1
ATOM 6714 C CA . TRP B 1 364 ? -14.102 -15.438 -23.75 1 95.12 364 TRP B CA 1
ATOM 6715 C C . TRP B 1 364 ? -14.367 -15.297 -25.234 1 95.12 364 TRP B C 1
ATOM 6717 O O . TRP B 1 364 ? -15.523 -15.203 -25.672 1 95.12 364 TRP B O 1
ATOM 6727 N N . LEU B 1 365 ? -13.375 -15.328 -26 1 94.75 365 LEU B N 1
ATOM 6728 C CA . LEU B 1 365 ? -13.516 -15.141 -27.438 1 94.75 365 LEU B CA 1
ATOM 6729 C C . LEU B 1 365 ? -13.836 -16.469 -28.141 1 94.75 365 LEU B C 1
ATOM 6731 O O . LEU B 1 365 ? -14.781 -16.547 -28.922 1 94.75 365 LEU B O 1
ATOM 6735 N N . LEU B 1 366 ? -13.102 -17.469 -27.828 1 95.69 366 LEU B N 1
ATOM 6736 C CA . LEU B 1 366 ? -13.219 -18.734 -28.531 1 95.69 366 LEU B CA 1
ATOM 6737 C C . LEU B 1 366 ? -13.867 -19.797 -27.641 1 95.69 366 LEU B C 1
ATOM 6739 O O . LEU B 1 366 ? -14.742 -20.531 -28.094 1 95.69 366 LEU B O 1
ATOM 6743 N N . GLY B 1 367 ? -13.43 -19.875 -26.391 1 96.31 367 GLY B N 1
ATOM 6744 C CA . GLY B 1 367 ? -13.953 -20.875 -25.469 1 96.31 367 GLY B CA 1
ATOM 6745 C C . GLY B 1 367 ? -15.453 -20.766 -25.281 1 96.31 367 GLY B C 1
ATOM 6746 O O . GLY B 1 367 ? -16.172 -21.766 -25.328 1 96.31 367 GLY B O 1
ATOM 6747 N N . ASP B 1 368 ? -15.859 -19.625 -25.062 1 94.19 368 ASP B N 1
ATOM 6748 C CA . ASP B 1 368 ? -17.281 -19.375 -24.859 1 94.19 368 ASP B CA 1
ATOM 6749 C C . ASP B 1 368 ? -18.109 -19.891 -26.031 1 94.19 368 ASP B C 1
ATOM 6751 O O . ASP B 1 368 ? -19.125 -20.578 -25.844 1 94.19 368 ASP B O 1
ATOM 6755 N N . ARG B 1 369 ? -17.719 -19.719 -27.188 1 94.5 369 ARG B N 1
ATOM 6756 C CA . ARG B 1 369 ? -18.438 -20.109 -28.406 1 94.5 369 ARG B CA 1
ATOM 6757 C C . ARG B 1 369 ? -18.344 -21.625 -28.625 1 94.5 369 ARG B C 1
ATOM 6759 O O . ARG B 1 369 ? -19.328 -22.266 -28.969 1 94.5 369 A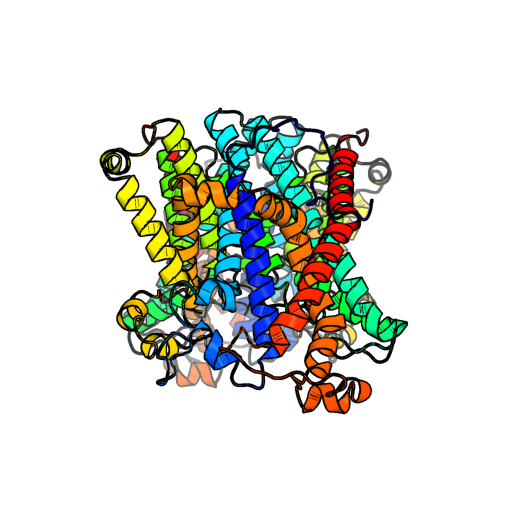RG B O 1
ATOM 6766 N N . LEU B 1 370 ? -17.172 -22.125 -28.391 1 96.06 370 LEU B N 1
ATOM 6767 C CA . LEU B 1 370 ? -17 -23.562 -28.594 1 96.06 370 LEU B CA 1
ATOM 6768 C C . LEU B 1 370 ? -17.812 -24.359 -27.594 1 96.06 370 LEU B C 1
ATOM 6770 O O . LEU B 1 370 ? -18.469 -25.344 -27.953 1 96.06 370 LEU B O 1
ATOM 6774 N N . TYR B 1 371 ? -17.766 -23.953 -26.359 1 95.31 371 TYR B N 1
ATOM 6775 C CA . TYR B 1 371 ? -18.547 -24.641 -25.328 1 95.31 371 TYR B CA 1
ATOM 6776 C C . TYR B 1 371 ? -20.031 -24.578 -25.641 1 95.31 371 TYR B C 1
ATOM 6778 O O . TYR B 1 371 ? -20.75 -25.578 -25.484 1 95.31 371 TYR B O 1
ATOM 6786 N N . CYS B 1 372 ? -20.438 -23.438 -26.047 1 93.12 372 CYS B N 1
ATOM 6787 C CA . CYS B 1 372 ? -21.844 -23.266 -26.406 1 93.12 372 CYS B CA 1
ATOM 6788 C C . CYS B 1 372 ? -22.203 -24.156 -27.594 1 93.12 372 CYS B C 1
ATOM 6790 O O . CYS B 1 372 ? -23.266 -24.766 -27.625 1 93.12 372 CYS B O 1
ATOM 6792 N N . ALA B 1 373 ? -21.375 -24.266 -28.5 1 95.12 373 ALA B N 1
ATOM 6793 C CA . ALA B 1 373 ? -21.609 -25.031 -29.719 1 95.12 373 ALA B CA 1
ATOM 6794 C C . ALA B 1 373 ? -21.766 -26.516 -29.406 1 95.12 373 ALA B C 1
ATOM 6796 O O . ALA B 1 373 ? -22.547 -27.219 -30.062 1 95.12 373 ALA B O 1
ATOM 6797 N N . VAL B 1 374 ? -21.047 -26.922 -28.391 1 95.44 374 VAL B N 1
ATOM 6798 C CA . VAL B 1 374 ? -21.062 -28.359 -28.125 1 95.44 374 VAL B CA 1
ATOM 6799 C C . VAL B 1 374 ? -22.109 -28.688 -27.078 1 95.44 374 VAL B C 1
ATOM 6801 O O . VAL B 1 374 ? -22.266 -29.859 -26.688 1 95.44 374 VAL B O 1
ATOM 6804 N N . GLY B 1 375 ? -22.719 -27.656 -26.531 1 92.12 375 GLY B N 1
ATOM 6805 C CA . GLY B 1 375 ? -23.891 -27.938 -25.703 1 92.12 375 GLY B CA 1
ATOM 6806 C C . GLY B 1 375 ? -23.766 -27.406 -24.297 1 92.12 375 GLY B C 1
ATOM 6807 O O . GLY B 1 375 ? -24.688 -27.547 -23.484 1 92.12 375 GLY B O 1
ATOM 6808 N N . TRP B 1 376 ? -22.656 -26.828 -23.906 1 92.62 376 TRP B N 1
ATOM 6809 C CA . TRP B 1 376 ? -22.516 -26.203 -22.594 1 92.62 376 TRP B CA 1
ATOM 6810 C C . TRP B 1 376 ? -23.062 -24.781 -22.609 1 92.62 376 TRP B C 1
ATOM 6812 O O . TRP B 1 376 ? -22.297 -23.812 -22.594 1 92.62 376 TRP B O 1
ATOM 6822 N N . THR B 1 377 ? -24.375 -24.688 -22.5 1 87.94 377 THR B N 1
ATOM 6823 C CA . THR B 1 377 ? -25.062 -23.406 -22.719 1 87.94 377 THR B CA 1
ATOM 6824 C C . THR B 1 377 ? -25.422 -22.75 -21.391 1 87.94 377 THR B C 1
ATOM 6826 O O . THR B 1 377 ? -25.984 -23.406 -20.516 1 87.94 377 THR B O 1
ATOM 6829 N N . ILE B 1 378 ? -25 -21.531 -21.344 1 82.19 378 ILE B N 1
ATOM 6830 C CA . ILE B 1 378 ? -25.484 -20.672 -20.266 1 82.19 378 ILE B CA 1
ATOM 6831 C C . ILE B 1 378 ? -26.672 -19.859 -20.734 1 82.19 378 ILE B C 1
ATOM 6833 O O . ILE B 1 378 ? -26.531 -18.984 -21.594 1 82.19 378 ILE B O 1
ATOM 6837 N N . PRO B 1 379 ? -27.828 -20.234 -20.359 1 77.62 379 PRO B N 1
ATOM 6838 C CA . PRO B 1 379 ? -29.062 -19.734 -20.969 1 77.62 379 PRO B CA 1
ATOM 6839 C C . PRO B 1 379 ? -29.062 -18.219 -21.141 1 77.62 379 PRO B C 1
ATOM 6841 O O . PRO B 1 379 ? -29.281 -17.703 -22.234 1 77.62 379 PRO B O 1
ATOM 6844 N N . GLY B 1 380 ? -29.078 -17.359 -20.078 1 74 380 GLY B N 1
ATOM 6845 C CA . GLY B 1 380 ? -29.188 -15.906 -20.172 1 74 380 GLY B CA 1
ATOM 6846 C C . GLY B 1 380 ? -28.062 -15.281 -20.984 1 74 380 GLY B C 1
ATOM 6847 O O . GLY B 1 380 ? -28.312 -14.43 -21.828 1 74 380 GLY B O 1
ATOM 6848 N N . HIS B 1 381 ? -27.062 -15.844 -21.109 1 78.69 381 HIS B N 1
ATOM 6849 C CA . HIS B 1 381 ? -25.875 -15.266 -21.75 1 78.69 381 HIS B CA 1
ATOM 6850 C C . HIS B 1 381 ? -25.781 -15.688 -23.203 1 78.69 381 HIS B C 1
ATOM 6852 O O . HIS B 1 381 ? -25.766 -14.836 -24.094 1 78.69 381 HIS B O 1
ATOM 6858 N N . HIS B 1 382 ? -25.953 -16.938 -23.578 1 85.44 382 HIS B N 1
ATOM 6859 C CA . HIS B 1 382 ? -25.688 -17.453 -24.906 1 85.44 382 HIS B CA 1
ATOM 6860 C C . HIS B 1 382 ? -26.891 -17.328 -25.828 1 85.44 382 HIS B C 1
ATOM 6862 O O . HIS B 1 382 ? -26.766 -16.938 -26.984 1 85.44 382 HIS B O 1
ATOM 6868 N N . ILE B 1 383 ? -28 -17.469 -25.25 1 82.81 383 ILE B N 1
ATOM 6869 C CA . ILE B 1 383 ? -29.203 -17.438 -26.062 1 82.81 383 ILE B CA 1
ATOM 6870 C C . ILE B 1 383 ? -29.484 -16.016 -26.516 1 82.81 383 ILE B C 1
ATOM 6872 O O . ILE B 1 383 ? -29.906 -15.789 -27.656 1 82.81 383 ILE B O 1
ATOM 6876 N N . LEU B 1 384 ? -29.109 -15.164 -25.672 1 81.81 384 LEU B N 1
ATOM 6877 C CA . LEU B 1 384 ? -29.406 -13.766 -25.969 1 81.81 384 LEU B CA 1
ATOM 6878 C C . LEU B 1 384 ? -28.281 -13.133 -26.781 1 81.81 384 LEU B C 1
ATOM 6880 O O . LEU B 1 384 ? -28.547 -12.367 -27.719 1 81.81 384 LEU B O 1
ATOM 6884 N N . LEU B 1 385 ? -27.109 -13.516 -26.578 1 84 385 LEU B N 1
ATOM 6885 C CA . LEU B 1 385 ? -25.984 -12.758 -27.109 1 84 385 LEU B CA 1
ATOM 6886 C C . LEU B 1 385 ? -25.375 -13.469 -28.312 1 84 385 LEU B C 1
ATOM 6888 O O . LEU B 1 385 ? -24.781 -12.828 -29.188 1 84 385 LEU B O 1
ATOM 6892 N N . MET B 1 386 ? -25.562 -14.82 -28.328 1 88 386 MET B N 1
ATOM 6893 C CA . MET B 1 386 ? -24.938 -15.555 -29.422 1 88 386 MET B CA 1
ATOM 6894 C C . MET B 1 386 ? -25.781 -16.766 -29.812 1 88 386 MET B C 1
ATOM 6896 O O . MET B 1 386 ? -25.297 -17.891 -29.812 1 88 386 MET B O 1
ATOM 6900 N N . PRO B 1 387 ? -26.969 -16.516 -30.266 1 87.88 387 PRO B N 1
ATOM 6901 C CA . PRO B 1 387 ? -27.891 -17.609 -30.562 1 87.88 387 PRO B CA 1
ATOM 6902 C C . PRO B 1 387 ? -27.375 -18.531 -31.672 1 87.88 387 PRO B C 1
ATOM 6904 O O . PRO B 1 387 ? -27.672 -19.734 -31.672 1 87.88 387 PRO B O 1
ATOM 6907 N N . TRP B 1 388 ? -26.578 -18.047 -32.5 1 89.62 388 TRP B N 1
ATOM 6908 C CA . TRP B 1 388 ? -26.094 -18.828 -33.656 1 89.62 388 TRP B CA 1
ATOM 6909 C C . TRP B 1 388 ? -25.172 -19.953 -33.188 1 89.62 388 TRP B C 1
ATOM 6911 O O . TRP B 1 388 ? -25.047 -20.969 -33.875 1 89.62 388 TRP B O 1
ATOM 6921 N N . TRP B 1 389 ? -24.578 -19.828 -32.031 1 91.44 389 TRP B N 1
ATOM 6922 C CA . TRP B 1 389 ? -23.594 -20.781 -31.562 1 91.44 389 TRP B CA 1
ATOM 6923 C C . TRP B 1 389 ? -24.25 -21.875 -30.719 1 91.44 389 TRP B C 1
ATOM 6925 O O . TRP B 1 389 ? -23.672 -22.953 -30.531 1 91.44 389 TRP B O 1
ATOM 6935 N N . VAL B 1 390 ? -25.422 -21.609 -30.328 1 91.88 390 VAL B N 1
ATOM 6936 C CA . VAL B 1 390 ? -26.062 -22.5 -29.375 1 91.88 390 VAL B CA 1
ATOM 6937 C C . VAL B 1 390 ? -26.359 -23.844 -30.031 1 91.88 390 VAL B C 1
ATOM 6939 O O . VAL B 1 390 ? -27.156 -23.922 -30.969 1 91.88 390 VAL B O 1
ATOM 6942 N N . GLY B 1 391 ? -25.625 -24.875 -29.531 1 91.5 391 GLY B N 1
ATOM 6943 C CA . GLY B 1 391 ? -25.891 -26.25 -29.969 1 91.5 391 GLY B CA 1
ATOM 6944 C C . GLY B 1 391 ? -25.594 -26.469 -31.453 1 91.5 391 GLY B C 1
ATOM 6945 O O . GLY B 1 391 ? -26.25 -27.281 -32.094 1 91.5 391 GLY B O 1
ATOM 6946 N N . ARG B 1 392 ? -24.75 -25.828 -31.984 1 92.75 392 ARG B N 1
ATOM 6947 C CA . ARG B 1 392 ? -24.453 -25.953 -33.406 1 92.75 392 ARG B CA 1
ATOM 6948 C C . ARG B 1 392 ? -23.797 -27.297 -33.719 1 92.75 392 ARG B C 1
ATOM 6950 O O . ARG B 1 392 ? -24.016 -27.875 -34.781 1 92.75 392 ARG B O 1
ATOM 6957 N N . PHE B 1 393 ? -22.922 -27.719 -32.781 1 94.62 393 PHE B N 1
ATOM 6958 C CA . PHE B 1 393 ? -22.25 -29 -32.906 1 94.62 393 PHE B CA 1
ATOM 6959 C C . PHE B 1 393 ? -22.375 -29.812 -31.609 1 94.62 393 PHE B C 1
ATOM 6961 O O . PHE B 1 393 ? -21.375 -30.078 -30.938 1 94.62 393 PHE B O 1
ATOM 6968 N N . PRO B 1 394 ? -23.578 -30.234 -31.344 1 93.69 394 PRO B N 1
ATOM 6969 C CA . PRO B 1 394 ? -23.797 -30.906 -30.047 1 93.69 394 PRO B CA 1
ATOM 6970 C C . PRO B 1 394 ? -23.016 -32.188 -29.906 1 93.69 394 PRO B C 1
ATOM 6972 O O . PRO B 1 394 ? -22.922 -32.969 -30.859 1 93.69 394 PRO B O 1
ATOM 6975 N N . LEU B 1 395 ? -22.312 -32.281 -28.844 1 95 395 LEU B N 1
ATOM 6976 C CA . LEU B 1 395 ? -21.562 -33.5 -28.484 1 95 395 LEU B CA 1
ATOM 6977 C C . LEU B 1 395 ? -22.062 -34.062 -27.156 1 95 395 LEU B C 1
ATOM 6979 O O . LEU B 1 395 ? -22.547 -33.312 -26.297 1 95 395 LEU B O 1
ATOM 6983 N N . PRO B 1 396 ? -21.922 -35.375 -27.062 1 92.56 396 PRO B N 1
ATOM 6984 C CA . PRO B 1 396 ? -22.391 -36 -25.812 1 92.56 396 PRO B CA 1
ATOM 6985 C C . PRO B 1 396 ? -21.578 -35.562 -24.594 1 92.56 396 PRO B C 1
ATOM 6987 O O . PRO B 1 396 ? -20.359 -35.312 -24.719 1 92.56 396 PRO B O 1
ATOM 6990 N N . GLN B 1 397 ? -22.219 -35.406 -23.516 1 89.75 397 GLN B N 1
ATOM 6991 C CA . GLN B 1 397 ? -21.578 -35.062 -22.266 1 89.75 397 GLN B CA 1
ATOM 6992 C C . GLN B 1 397 ? -21.344 -36.312 -21.406 1 89.75 397 GLN B C 1
ATOM 6994 O O . GLN B 1 397 ? -21.609 -36.312 -20.203 1 89.75 397 GLN B O 1
ATOM 6999 N N . TRP B 1 398 ? -20.859 -37.281 -22.109 1 91 398 TRP B N 1
ATOM 7000 C CA . TRP B 1 398 ? -20.562 -38.562 -21.469 1 91 398 TRP B CA 1
ATOM 7001 C C . TRP B 1 398 ? -19.219 -38.5 -20.75 1 91 398 TRP B C 1
ATOM 7003 O O . TRP B 1 398 ? -18.266 -37.906 -21.25 1 91 398 TRP B O 1
ATOM 7013 N N . GLY B 1 399 ? -19.141 -39.125 -19.562 1 88.88 399 GLY B N 1
ATOM 7014 C CA . GLY B 1 399 ? -17.891 -39.219 -18.812 1 88.88 399 GLY B CA 1
ATOM 7015 C C . GLY B 1 399 ? -17.984 -38.625 -17.422 1 88.88 399 GLY B C 1
ATOM 7016 O O . GLY B 1 399 ? -19 -38.031 -17.062 1 88.88 399 GLY B O 1
ATOM 7017 N N . PRO B 1 400 ? -16.922 -38.969 -16.703 1 88.81 400 PRO B N 1
ATOM 7018 C CA . PRO B 1 400 ? -16.922 -38.375 -15.352 1 88.81 400 PRO B CA 1
ATOM 7019 C C . PRO B 1 400 ? -16.891 -36.844 -15.367 1 88.81 400 PRO B C 1
ATOM 7021 O O . PRO B 1 400 ? -16.391 -36.25 -16.328 1 88.81 400 PRO B O 1
ATOM 7024 N N . LYS B 1 401 ? -17.422 -36.344 -14.32 1 88.94 401 LYS B N 1
ATOM 7025 C CA . LYS B 1 401 ? -17.469 -34.875 -14.219 1 88.94 401 LYS B CA 1
ATOM 7026 C C . LYS B 1 401 ? -16.078 -34.25 -14.398 1 88.94 401 LYS B C 1
ATOM 7028 O O . LYS B 1 401 ? -15.133 -34.656 -13.711 1 88.94 401 LYS B O 1
ATOM 7033 N N . GLY B 1 402 ? -15.969 -33.344 -15.336 1 90.31 402 GLY B N 1
ATOM 7034 C CA . GLY B 1 402 ? -14.703 -32.656 -15.609 1 90.31 402 GLY B CA 1
ATOM 7035 C C . GLY B 1 402 ? -13.93 -33.312 -16.75 1 90.31 402 GLY B C 1
ATOM 7036 O O . GLY B 1 402 ? -12.977 -32.719 -17.266 1 90.31 402 GLY B O 1
ATOM 7037 N N . LEU B 1 403 ? -14.336 -34.531 -17.156 1 93.62 403 LEU B N 1
ATOM 7038 C CA . LEU B 1 403 ? -13.672 -35.25 -18.25 1 93.62 403 LEU B CA 1
ATOM 7039 C C . LEU B 1 403 ? -14.68 -35.719 -19.297 1 93.62 403 LEU B C 1
ATOM 7041 O O . LEU B 1 403 ? -14.508 -36.781 -19.891 1 93.62 403 LEU B O 1
ATOM 7045 N N . GLU B 1 404 ? -15.711 -34.969 -19.391 1 94.25 404 GLU B N 1
ATOM 7046 C CA . GLU B 1 404 ? -16.719 -35.281 -20.391 1 94.25 404 GLU B CA 1
ATOM 7047 C C . GLU B 1 404 ? -16.156 -35.156 -21.797 1 94.25 404 GLU B C 1
ATOM 7049 O O . GLU B 1 404 ? -15.32 -34.281 -22.062 1 94.25 404 GLU B O 1
ATOM 7054 N N . LEU B 1 405 ? -16.703 -35.938 -22.641 1 95.31 405 LEU B N 1
ATOM 7055 C CA . LEU B 1 405 ? -16.219 -35.969 -24.016 1 95.31 405 LEU B CA 1
ATOM 7056 C C . LEU B 1 405 ? -16.328 -34.594 -24.672 1 95.31 405 LEU B C 1
ATOM 7058 O O . LEU B 1 405 ? -15.398 -34.156 -25.328 1 95.31 405 LEU B O 1
ATOM 7062 N N . SER B 1 406 ? -17.469 -33.969 -24.516 1 95.5 406 SER B N 1
ATOM 7063 C CA . SER B 1 406 ? -17.688 -32.656 -25.109 1 95.5 406 SER B CA 1
ATOM 7064 C C . SER B 1 406 ? -16.688 -31.641 -24.594 1 95.5 406 SER B C 1
ATOM 7066 O O . SER B 1 406 ? -16.203 -30.781 -25.344 1 95.5 406 SER B O 1
ATOM 7068 N N . PHE B 1 407 ? -16.344 -31.75 -23.328 1 95.31 407 PHE B N 1
ATOM 7069 C CA . PHE B 1 407 ? -15.383 -30.828 -22.719 1 95.31 407 PHE B CA 1
ATOM 7070 C C . PHE B 1 407 ? -13.977 -31.109 -23.25 1 95.31 407 PHE B C 1
ATOM 7072 O O . PHE B 1 407 ? -13.258 -30.172 -23.625 1 95.31 407 PHE B O 1
ATOM 7079 N N . ILE B 1 408 ? -13.562 -32.344 -23.328 1 96.19 408 ILE B N 1
ATOM 7080 C CA . ILE B 1 408 ? -12.211 -32.719 -23.719 1 96.19 408 ILE B CA 1
ATOM 7081 C C . ILE B 1 408 ? -11.977 -32.344 -25.188 1 96.19 408 ILE B C 1
ATOM 7083 O O . ILE B 1 408 ? -10.891 -31.891 -25.547 1 96.19 408 ILE B O 1
ATOM 7087 N N . VAL B 1 409 ? -12.992 -32.531 -26 1 96.5 409 VAL B N 1
ATOM 7088 C CA . VAL B 1 409 ? -12.867 -32.188 -27.406 1 96.5 409 VAL B CA 1
ATOM 7089 C C . VAL B 1 409 ? -12.602 -30.703 -27.562 1 96.5 409 VAL B C 1
ATOM 7091 O O . VAL B 1 409 ? -11.773 -30.297 -28.375 1 96.5 409 VAL B O 1
ATOM 7094 N N . CYS B 1 410 ? -13.312 -29.906 -26.797 1 97.12 410 CYS B N 1
ATOM 7095 C CA . CYS B 1 410 ? -13.078 -28.469 -26.828 1 97.12 410 CYS B CA 1
ATOM 7096 C C . CYS B 1 410 ? -11.648 -28.141 -26.406 1 97.12 410 CYS B C 1
ATOM 7098 O O . CYS B 1 410 ? -11.016 -27.25 -26.969 1 97.12 410 CYS B O 1
ATOM 7100 N N . GLN B 1 411 ? -11.133 -28.891 -25.391 1 97.38 411 GLN B N 1
ATOM 7101 C CA . GLN B 1 411 ? -9.797 -28.625 -24.875 1 97.38 411 GLN B CA 1
ATOM 7102 C C . GLN B 1 411 ? -8.719 -28.969 -25.891 1 97.38 411 GLN B C 1
ATOM 7104 O O . GLN B 1 411 ? -7.637 -28.391 -25.891 1 97.38 411 GLN B O 1
ATOM 7109 N N . MET B 1 412 ? -9.016 -29.891 -26.766 1 97.19 412 MET B N 1
ATOM 7110 C CA . MET B 1 412 ? -8.07 -30.281 -27.812 1 97.19 412 MET B CA 1
ATOM 7111 C C . MET B 1 412 ? -7.816 -29.125 -28.766 1 97.19 412 MET B C 1
ATOM 7113 O O . MET B 1 412 ? -6.773 -29.078 -29.422 1 97.19 412 MET B O 1
ATOM 7117 N N . ILE B 1 413 ? -8.68 -28.188 -28.75 1 97.69 413 ILE B N 1
ATOM 7118 C CA . ILE B 1 413 ? -8.516 -27.016 -29.594 1 97.69 413 ILE B CA 1
ATOM 7119 C C . ILE B 1 413 ? -8.07 -25.828 -28.734 1 97.69 413 ILE B C 1
ATOM 7121 O O . ILE B 1 413 ? -7.082 -25.156 -29.047 1 97.69 413 ILE B O 1
ATOM 7125 N N . LEU B 1 414 ? -8.703 -25.641 -27.703 1 98.38 414 LEU B N 1
ATOM 7126 C CA . LEU B 1 414 ? -8.531 -24.438 -26.906 1 98.38 414 LEU B CA 1
ATOM 7127 C C . LEU B 1 414 ? -7.145 -24.406 -26.266 1 98.38 414 LEU B C 1
ATOM 7129 O O . LEU B 1 414 ? -6.496 -23.344 -26.234 1 98.38 414 LEU B O 1
ATOM 7133 N N . LEU B 1 415 ? -6.688 -25.516 -25.688 1 97.94 415 LEU B N 1
ATOM 7134 C CA . LEU B 1 415 ? -5.395 -25.531 -25.016 1 97.94 415 LEU B CA 1
ATOM 7135 C C . LEU B 1 415 ? -4.266 -25.219 -25.984 1 97.94 415 LEU B C 1
ATOM 7137 O O . LEU B 1 415 ? -3.463 -24.312 -25.734 1 97.94 415 LEU B O 1
ATOM 7141 N N . PRO B 1 416 ? -4.219 -25.906 -27.141 1 97.62 416 PRO B N 1
ATOM 7142 C CA . PRO B 1 416 ? -3.154 -25.578 -28.078 1 97.62 416 PRO B CA 1
ATOM 7143 C C . PRO B 1 416 ? -3.24 -24.141 -28.578 1 97.62 416 PRO B C 1
ATOM 7145 O O . PRO B 1 416 ? -2.213 -23.469 -28.75 1 97.62 416 PRO B O 1
ATOM 7148 N N . VAL B 1 417 ? -4.426 -23.641 -28.812 1 98.19 417 VAL B N 1
ATOM 7149 C CA . VAL B 1 417 ? -4.59 -22.266 -29.281 1 98.19 417 VAL B CA 1
ATOM 7150 C C . VAL B 1 417 ? -4.117 -21.297 -28.203 1 98.19 417 VAL B C 1
ATOM 7152 O O . VAL B 1 417 ? -3.422 -20.328 -28.516 1 98.19 417 VAL B O 1
ATOM 7155 N N . THR B 1 418 ? -4.492 -21.562 -26.984 1 98.44 418 THR B N 1
ATOM 7156 C CA . THR B 1 418 ? -4.09 -20.688 -25.891 1 98.44 418 THR B CA 1
ATOM 7157 C C . THR B 1 418 ? -2.572 -20.688 -25.719 1 98.44 418 THR B C 1
ATOM 7159 O O . THR B 1 418 ? -1.963 -19.641 -25.516 1 98.44 418 THR B O 1
ATOM 7162 N N . MET B 1 419 ? -1.986 -21.859 -25.781 1 97.88 419 MET B N 1
ATOM 7163 C CA . MET B 1 419 ? -0.535 -21.969 -25.672 1 97.88 419 MET B CA 1
ATOM 7164 C C . MET B 1 419 ? 0.156 -21.234 -26.828 1 97.88 419 MET B C 1
ATOM 7166 O O . MET B 1 419 ? 1.171 -20.562 -26.609 1 97.88 419 MET B O 1
ATOM 7170 N N . TRP B 1 420 ? -0.454 -21.375 -27.953 1 97.94 420 TRP B N 1
ATOM 7171 C CA . TRP B 1 420 ? 0.12 -20.719 -29.125 1 97.94 420 TRP B CA 1
ATOM 7172 C C . TRP B 1 420 ? 0.022 -19.203 -28.984 1 97.94 420 TRP B C 1
ATOM 7174 O O . TRP B 1 420 ? 0.992 -18.484 -29.25 1 97.94 420 TRP B O 1
ATOM 7184 N N . VAL B 1 421 ? -1.087 -18.703 -28.641 1 98.12 421 VAL B N 1
ATOM 7185 C CA . VAL B 1 421 ? -1.278 -17.266 -28.453 1 98.12 421 VAL B CA 1
ATOM 7186 C C . VAL B 1 421 ? -0.347 -16.75 -27.359 1 98.12 421 VAL B C 1
ATOM 7188 O O . VAL B 1 421 ? 0.227 -15.672 -27.484 1 98.12 421 VAL B O 1
ATOM 7191 N N . ALA B 1 422 ? -0.24 -17.531 -26.312 1 98.38 422 ALA B N 1
ATOM 7192 C CA . ALA B 1 422 ? 0.652 -17.156 -25.219 1 98.38 422 ALA B CA 1
ATOM 7193 C C . ALA B 1 422 ? 2.098 -17.062 -25.688 1 98.38 422 ALA B C 1
ATOM 7195 O O . ALA B 1 422 ? 2.836 -16.156 -25.281 1 98.38 422 ALA B O 1
ATOM 7196 N N . GLU B 1 423 ? 2.475 -17.969 -26.5 1 97.56 423 GLU B N 1
ATOM 7197 C CA . GLU B 1 423 ? 3.832 -17.953 -27.031 1 97.56 423 GLU B CA 1
ATOM 7198 C C . GLU B 1 423 ? 4.059 -16.719 -27.906 1 97.56 423 GLU B C 1
ATOM 7200 O O . GLU B 1 423 ? 5.086 -16.047 -27.781 1 97.56 423 GLU B O 1
ATOM 7205 N N . VAL B 1 424 ? 3.129 -16.438 -28.766 1 98 424 VAL B N 1
ATOM 7206 C CA . VAL B 1 424 ? 3.229 -15.273 -29.641 1 98 424 VAL B CA 1
ATOM 7207 C C . VAL B 1 424 ? 3.291 -14 -28.812 1 98 424 VAL B C 1
ATOM 7209 O O . VAL B 1 424 ? 4.137 -13.133 -29.047 1 98 424 VAL B O 1
ATOM 7212 N N . MET B 1 425 ? 2.465 -13.922 -27.859 1 98.19 425 MET B N 1
ATOM 7213 C CA . MET B 1 425 ? 2.393 -12.719 -27.031 1 98.19 425 MET B CA 1
ATOM 7214 C C . MET B 1 425 ? 3.629 -12.586 -26.141 1 98.19 425 MET B C 1
ATOM 7216 O O . MET B 1 425 ? 4.008 -11.484 -25.766 1 98.19 425 MET B O 1
ATOM 7220 N N . THR B 1 426 ? 4.227 -13.688 -25.75 1 98.06 426 THR B N 1
ATOM 7221 C CA . THR B 1 426 ? 5.488 -13.641 -25.031 1 98.06 426 THR B CA 1
ATOM 7222 C C . THR B 1 426 ? 6.57 -12.969 -25.875 1 98.06 426 THR B C 1
ATOM 7224 O O . THR B 1 426 ? 7.293 -12.102 -25.375 1 98.06 426 THR B O 1
ATOM 7227 N N . ILE B 1 427 ? 6.617 -13.289 -27.094 1 97.31 427 ILE B N 1
ATOM 7228 C CA . ILE B 1 427 ? 7.641 -12.781 -28 1 97.31 427 ILE B CA 1
ATOM 7229 C C . ILE B 1 427 ? 7.332 -11.328 -28.359 1 97.31 427 ILE B C 1
ATOM 7231 O O . ILE B 1 427 ? 8.219 -10.469 -28.312 1 97.31 427 ILE B O 1
ATOM 7235 N N . VAL B 1 428 ? 6.086 -11.039 -28.609 1 97.25 428 VAL B N 1
ATOM 7236 C CA . VAL B 1 428 ? 5.723 -9.734 -29.156 1 97.25 428 VAL B CA 1
ATOM 7237 C C . VAL B 1 428 ? 5.559 -8.719 -28.031 1 97.25 428 VAL B C 1
ATOM 7239 O O . VAL B 1 428 ? 5.984 -7.57 -28.156 1 97.25 428 VAL B O 1
ATOM 7242 N N . VAL B 1 429 ? 4.953 -9.125 -26.969 1 97.81 429 VAL B N 1
ATOM 7243 C CA . VAL B 1 429 ? 4.566 -8.156 -25.953 1 97.81 429 VAL B CA 1
ATOM 7244 C C . VAL B 1 429 ? 5.512 -8.258 -24.75 1 97.81 429 VAL B C 1
ATOM 7246 O O . VAL B 1 429 ? 6.18 -7.281 -24.406 1 97.81 429 VAL B O 1
ATOM 7249 N N . ASP B 1 430 ? 5.637 -9.391 -24.188 1 97.19 430 ASP B N 1
ATOM 7250 C CA . ASP B 1 430 ? 6.391 -9.555 -22.953 1 97.19 430 ASP B CA 1
ATOM 7251 C C . ASP B 1 430 ? 7.871 -9.25 -23.156 1 97.19 430 ASP B C 1
ATOM 7253 O O . ASP B 1 430 ? 8.453 -8.445 -22.438 1 97.19 430 ASP B O 1
ATOM 7257 N N . ASP B 1 431 ? 8.469 -9.898 -24.141 1 97 431 ASP B N 1
ATOM 7258 C CA . ASP B 1 431 ? 9.883 -9.672 -24.422 1 97 431 ASP B CA 1
ATOM 7259 C C . ASP B 1 431 ? 10.141 -8.219 -24.812 1 97 431 ASP B C 1
ATOM 7261 O O . ASP B 1 431 ? 11.164 -7.641 -24.422 1 97 431 ASP B O 1
ATOM 7265 N N . SER B 1 432 ? 9.281 -7.652 -25.562 1 96.69 432 SER B N 1
ATOM 7266 C CA . SER B 1 432 ? 9.414 -6.254 -25.953 1 96.69 432 SER B CA 1
ATOM 7267 C C . SER B 1 432 ? 9.32 -5.332 -24.734 1 96.69 432 SER B C 1
ATOM 7269 O O . SER B 1 432 ? 10.039 -4.336 -24.656 1 96.69 432 SER B O 1
ATOM 7271 N N . ALA B 1 433 ? 8.422 -5.66 -23.859 1 96.5 433 ALA B N 1
ATOM 7272 C CA . ALA B 1 433 ? 8.281 -4.875 -22.641 1 96.5 433 ALA B CA 1
ATOM 7273 C C . ALA B 1 433 ? 9.555 -4.938 -21.797 1 96.5 433 ALA B C 1
ATOM 7275 O O . ALA B 1 433 ? 9.977 -3.934 -21.219 1 96.5 433 ALA B O 1
ATOM 7276 N N . ILE B 1 434 ? 10.141 -6.066 -21.734 1 95.38 434 ILE B N 1
ATOM 7277 C CA . ILE B 1 434 ? 11.367 -6.258 -20.969 1 95.38 434 ILE B CA 1
ATOM 7278 C C . ILE B 1 434 ? 12.492 -5.418 -21.578 1 95.38 434 ILE B C 1
ATOM 7280 O O . ILE B 1 434 ? 13.211 -4.723 -20.859 1 95.38 434 ILE B O 1
ATOM 7284 N N . LYS B 1 435 ? 12.594 -5.438 -22.891 1 96.12 435 LYS B N 1
ATOM 7285 C CA . LYS B 1 435 ? 13.625 -4.664 -23.578 1 96.12 435 LYS B CA 1
ATOM 7286 C C . LYS B 1 435 ? 13.391 -3.166 -23.406 1 96.12 435 LYS B C 1
ATOM 7288 O O . LYS B 1 435 ? 14.336 -2.41 -23.172 1 96.12 435 LYS B O 1
ATOM 7293 N N . PHE B 1 436 ? 12.211 -2.793 -23.531 1 96.12 436 PHE B N 1
ATOM 7294 C CA . PHE B 1 436 ? 11.859 -1.387 -23.375 1 96.12 436 PHE B CA 1
ATOM 7295 C C . PHE B 1 436 ? 12.18 -0.902 -21.969 1 96.12 436 PHE B C 1
ATOM 7297 O O . PHE B 1 436 ? 12.727 0.19 -21.781 1 96.12 436 PHE B O 1
ATOM 7304 N N . THR B 1 437 ? 11.836 -1.68 -21.016 1 95.69 437 THR B N 1
ATOM 7305 C CA . THR B 1 437 ? 12.07 -1.338 -19.625 1 95.69 437 THR B CA 1
ATOM 7306 C C . THR B 1 437 ? 13.562 -1.23 -19.328 1 95.69 437 THR B C 1
ATOM 7308 O O . THR B 1 437 ? 14 -0.322 -18.625 1 95.69 437 THR B O 1
ATOM 7311 N N . ALA B 1 438 ? 14.32 -2.158 -19.844 1 94.12 438 ALA B N 1
ATOM 7312 C CA . ALA B 1 438 ? 15.766 -2.123 -19.688 1 94.12 438 ALA B CA 1
ATOM 7313 C C . ALA B 1 438 ? 16.359 -0.868 -20.312 1 94.12 438 ALA B C 1
ATOM 7315 O O . ALA B 1 438 ? 17.234 -0.227 -19.734 1 94.12 438 ALA B O 1
ATOM 7316 N N . TRP B 1 439 ? 15.836 -0.569 -21.484 1 93.81 439 TRP B N 1
ATOM 7317 C CA . TRP B 1 439 ? 16.281 0.64 -22.172 1 93.81 439 TRP B CA 1
ATOM 7318 C C . TRP B 1 439 ? 15.93 1.885 -21.359 1 93.81 439 TRP B C 1
ATOM 7320 O O . TRP B 1 439 ? 16.75 2.793 -21.219 1 93.81 439 TRP B O 1
ATOM 7330 N N . LEU B 1 440 ? 14.789 1.98 -20.781 1 92.94 440 LEU B N 1
ATOM 7331 C CA . LEU B 1 440 ? 14.328 3.123 -20 1 92.94 440 LEU B CA 1
ATOM 7332 C C . LEU B 1 440 ? 15.18 3.307 -18.75 1 92.94 440 LEU B C 1
ATOM 7334 O O . LEU B 1 440 ? 15.414 4.434 -18.312 1 92.94 440 LEU B O 1
ATOM 7338 N N . TYR B 1 441 ? 15.578 2.227 -18.219 1 91.69 441 TYR B N 1
ATOM 7339 C CA . TYR B 1 441 ? 16.375 2.277 -17 1 91.69 441 TYR B CA 1
ATOM 7340 C C . TYR B 1 441 ? 17.781 2.799 -17.297 1 91.69 441 TYR B C 1
ATOM 7342 O O . TYR B 1 441 ? 18.375 3.498 -16.469 1 91.69 441 TYR B O 1
ATOM 7350 N N . THR B 1 442 ? 18.344 2.529 -18.438 1 91.06 442 THR B N 1
ATOM 7351 C CA . THR B 1 442 ? 19.719 2.893 -18.75 1 91.06 442 THR B CA 1
ATOM 7352 C C . THR B 1 442 ? 19.781 4.316 -19.297 1 91.06 442 THR B C 1
ATOM 7354 O O . THR B 1 442 ? 20.812 4.98 -19.188 1 91.06 442 THR B O 1
ATOM 7357 N N . THR B 1 443 ? 18.766 4.895 -19.844 1 86 443 THR B N 1
ATOM 7358 C CA . THR B 1 443 ? 18.75 6.195 -20.5 1 86 443 THR B CA 1
ATOM 7359 C C . THR B 1 443 ? 19.094 7.309 -19.516 1 86 443 THR B C 1
ATOM 7361 O O . THR B 1 443 ? 19.984 8.133 -19.781 1 86 443 THR B O 1
ATOM 7364 N N . PRO B 1 444 ? 18.453 7.312 -18.359 1 82.38 444 PRO B N 1
ATOM 7365 C CA . PRO B 1 444 ? 18.766 8.391 -17.422 1 82.38 444 PRO B CA 1
ATOM 7366 C C . PRO B 1 444 ? 20.141 8.25 -16.797 1 82.38 444 PRO B C 1
ATOM 7368 O O . PRO B 1 444 ? 20.656 9.203 -16.203 1 82.38 444 PRO B O 1
ATOM 7371 N N . GLN B 1 445 ? 20.688 7.109 -16.875 1 82.62 445 GLN B N 1
ATOM 7372 C CA . GLN B 1 445 ? 22.031 6.898 -16.344 1 82.62 445 GLN B CA 1
ATOM 7373 C C . GLN B 1 445 ? 23.078 7.465 -17.297 1 82.62 445 GLN B C 1
ATOM 7375 O O . GLN B 1 445 ? 24.234 7.676 -16.891 1 82.62 445 GLN B O 1
ATOM 7380 N N . GLU B 1 446 ? 22.656 7.707 -18.547 1 76.44 446 GLU B N 1
ATOM 7381 C CA . GLU B 1 446 ? 23.578 8.18 -19.578 1 76.44 446 GLU B CA 1
ATOM 7382 C C . GLU B 1 446 ? 23.375 9.664 -19.859 1 76.44 446 GLU B C 1
ATOM 7384 O O . GLU B 1 446 ? 24.156 10.273 -20.594 1 76.44 446 GLU B O 1
ATOM 7389 N N . MET B 1 447 ? 22.344 10.164 -19.375 1 68.06 447 MET B N 1
ATOM 7390 C CA . MET B 1 447 ? 22.094 11.586 -19.594 1 68.06 447 MET B CA 1
ATOM 7391 C C . MET B 1 447 ? 23.25 12.43 -19.062 1 68.06 447 MET B C 1
ATOM 7393 O O . MET B 1 447 ? 23.844 12.102 -18.031 1 68.06 447 MET B O 1
ATOM 7397 N N . GLN B 1 448 ? 24.062 13.203 -19.953 1 61.62 448 GLN B N 1
ATOM 7398 C CA . GLN B 1 448 ? 25.156 14.078 -19.547 1 61.62 448 GLN B CA 1
ATOM 7399 C C . GLN B 1 448 ? 24.734 15.008 -18.406 1 61.62 448 GLN B C 1
ATOM 7401 O O . GLN B 1 448 ? 23.625 15.555 -18.438 1 61.62 448 GLN B O 1
ATOM 7406 N N . ALA B 1 449 ? 25.516 14.812 -17.375 1 49.09 449 ALA B N 1
ATOM 7407 C CA . ALA B 1 449 ? 25.281 15.688 -16.234 1 49.09 449 ALA B CA 1
ATOM 7408 C C . ALA B 1 449 ? 25.422 17.156 -16.625 1 49.09 449 ALA B C 1
ATOM 7410 O O . ALA B 1 449 ? 26.312 17.516 -17.406 1 49.09 449 ALA B O 1
#

Organism: NCBI:txid717836

InterPro domains:
  IPR002656 Acyltransferase 3 domain [PF01757] (22-373)
  IPR050879 Acyltransferase 3 [PTHR23028] (20-441)

Foldseek 3Di:
DLDQPLPPPPPPPDPPDDDLCLLLLLLLLVLLVLLLQQVLQCVLCVPVCSLVVLQAAACQVHDHFPCRDFLNSCSRHLNVLSLLLVLLSLLQVLQQVLVVCLVVVNVVVSCVSLVLCLLLVLLLLCQLVLVLLLVLLCCCVPPVFDFQADHDPDSVVSVVVQVVLSVLLSDLPNPDDLSQRRSANLCSCSSVSSNLSVVSSVLSVVCSPPDLVVSLVSLVVVLCCQQAPAQNLSSSSSSLSNSLNSQVVCVVVVNHDPVVVVCVVVLLVQLVVLQSLLSRLSSQRDSDQDLVSQCSHPPRNVVSVVHHPNHSRSSSNSSSSSSSSNVNRQSVDVVSSVSSSDSVSSSSSLLSSLLSSCSRVLCGRPVQLLSQCQASDDCVPCVVSPVPSHPVRHDDQDDGSSPGPSSVVSCVPSVVVSSSSSVVCCVVPSVVSVVVSVVVVCVVVPPDD/DLDQPLPPPPPPPDPPDDDLCLLLLLLLLVLLVLLLLQVLQCVLCVPVCSLVVLQAAACFVHDHFPCRDFLNSCSRHLNVLSLLLVLLSLLQVLQQVLVVCLVVVVVVVSCVSLVLCLLLVLLLLCQLVLVLLLVLLCCCVPPVFDFQADHDPDSVVSVVVQVVLSVLLSDLPNPDDLSQRRSANLCSCSSVSSNLSVVSSVLSVVCSPPDLVVSLVSLVVVLCCQQAPAQNLSSSSSSLSNSLNSQVVCVVVVNHDPVVVVCVVVLLVQLVVLQSLLSRLSSQRDSDQDLVSQCSHPPRNVVSVVHHPNHSRSSSNSSSSSSSSNVNRQSVDVVSSVSSSDSVSSSSSLLSSLLSSCSRVLCGRPVQLLSQCQASDDDVPCVVSPVVSHVVPHDDQDDGSSPGPSSVVSCVPSVVVSSSSSVVCCVVPSVVSVVVSVVVVCVVVPPDD

Sequence (898 aa):
MFRPSFLPKQNTGGHRKLRKTAYLDGIRGFAALMVYCLHHQLWAHAFYDGSPALENTFGYNGKYYFAALPFIRTFFSGGHFSVSCFLVLSGYVLAVKPLQLMRQGEYVLLGDNVSASLFKRWLRLYIPIIIVSFMIMCTPHFFGIHMSFEPQKSWKDEVWKWYCDCKNMFFIWDTGNRVINDYHPHIWTIPVEFKGSITIYTALMAVSRMTRDGRLVALCVLWYYFMYITDGSYYCMFVSGMILCDLEMRAAEGTLPRWMRSLEPYKNVIFYTLFTVAILLGGIPSHSIEVSLLKSSPGWYYLAWLKPQAVFDFRWFFLHWAAVFLVASVPHIQWAKKFFETRFCQHLGRISFMLYLMHGPVLWLLGDRLYCAVGWTIPGHHILLMPWWVGRFPLPQWGPKGLELSFIVCQMILLPVTMWVAEVMTIVVDDSAIKFTAWLYTTPQEMQAMFRPSFLPKQNTGGHRKLRKTAYLDGIRGFAALMVYCLHHQLWAHAFYDGSPALENTFGYNGKYYFAALPFIRTFFSGGHFSVSCFLVLSGYVLAVKPLQLMRQGEYVLLGDNVSASLFKRWLRLYIPIIIVSFMIMCTPHFFGIHMSFEPQKSWKDEVWKWYCDCKNMFFIWDTGNRVINDYHPHIWTIPVEFKGSITIYTALMAVSRMTRDGRLVALCVLWYYFMYITDGSYYCMFVSGMILCDLEMRAAEGTLPRWMRSLEPYKNVIFYTLFTVAILLGGIPSHSIEVSLLKSSPGWYYLAWLKPQAVFDFRWFFLHWAAVFLVASVPHIQWAKKFFETRFCQHLGRISFMLYLMHGPVLWLLGDRLYCAVGWTIPGHHILLMPWWVGRFPLPQWGPKGLELSFIVCQMILLPVTMWVAEVMTIVVDDSAIKFTAWLYTTPQEMQA

Secondary structure (DSSP, 8-state):
--S-TTS--SS--------TTHHHHHHHHHHHHHHHHHHHHHHHTTTTTHHHHHHS-TTGGG---GGGSTTTTHHHHTHHHHHHHHHHHHHHHHHHHHHHHHHHT-HHHHHHHHHHHHHHHHHHHHHHHHHHHHHHHHHHHHH----SS---SSHHHHHHHHHHHHHHHH-TT--SS----TT-GGGTTHHHHHHHHHHHHHHHHHTTTS-HHHHHHHHHHHHHIIIIISS-HHHHHHHHHHHHHHHHHHHHHT---HHHHTTGGGHHHHHHHHHHHHHHHHT---S-S-HHHHHHSTT-TTGGGG--SS-SSHHHHHHHHHHHHHHHHGGG-HHHHHHHTSHHHHHHHHTHHHHHHHHHHHIIIIIHHHHHHHT---IIIIIHH-GGGTTSS-----SSTT--HHHHHHHHHHHHHHHHHHHHHIIIIIHHHHHHHHHHHHHHHHS--/--S-TTS--SS--------TTHHHHHHHHHHHHHHHHHHHHHHHHTTTTHHHHHHS-TTGGG---GGGSTTTTHHHHTHHHHHHHHHHHHHHHHHHHHHHHHHHT-HHHHHHHHHHHHHHHHHHHHHHHHHHHHHHHHHHHHH----SS---SSHHHHHHHHHHHHHHHH-TT--SS----TT-GGGTHHHHHHHHHHHHHHHHHHTTTS-HHHHHHHHHHHHHIIIIISS-HHHHHHHHHHHHHHHHHHHHHT---HHHHTTGGGHHHHHHHHHHHHHHHHT---S-S-HHHHHHSTT-TTGGGG--SS-SSHHHHHHHHHHHHHHHHGGG-HHHHHHHTSHHHHHHHHTHHHHHHHHHHHIIIIIHHHHHHHT---IIIIIHH-GGGTTSS-----SSTT--HHHHHHHHHHHHHHHHHHHHHIIIIIHHHHHHHHHHHHHHHHS--

Nearest PDB structures (foldseek):
  6o84-assembly1_B  TM=1.194E-01  e=2.040E+00  Xenopus tropicalis
  6o84-assembly1_B  TM=1.194E-01  e=1.785E+00  Xenopus tropicalis

Solvent-accessible surface area (backbone atoms only — not comparable to full-atom values): 46168 Å² total; per-residue (Å²): 135,86,62,66,76,77,52,71,65,76,81,77,71,75,78,69,79,73,56,93,63,40,39,57,38,5,49,46,8,47,25,34,50,23,36,49,34,20,54,53,47,39,61,57,22,53,85,65,58,22,49,65,51,49,29,31,40,44,46,34,95,77,39,75,51,70,44,17,31,84,62,53,19,42,69,46,43,15,25,67,34,24,52,34,35,46,37,20,47,48,21,21,63,69,34,48,61,50,52,52,25,48,75,68,66,37,52,56,58,30,50,51,51,51,14,51,47,58,55,36,46,63,53,61,60,45,51,49,48,54,54,54,47,50,53,57,64,44,39,41,78,75,69,68,43,76,58,90,51,84,78,57,98,41,70,69,57,35,50,51,54,49,50,53,42,49,37,53,46,65,32,85,80,57,14,47,69,84,61,63,34,70,80,50,59,88,56,58,58,51,55,53,52,52,54,32,49,52,50,50,56,50,50,49,42,33,39,56,76,37,26,72,64,34,31,53,52,54,49,49,51,52,34,45,41,20,41,61,52,21,72,27,45,70,47,23,25,16,47,49,16,31,50,50,43,52,49,53,53,26,53,75,69,69,65,51,56,69,77,62,56,70,44,54,89,46,44,64,62,49,32,53,48,32,35,53,48,12,45,54,38,32,52,57,55,62,75,60,63,52,65,66,56,42,47,66,24,69,90,29,45,75,58,53,71,69,58,48,85,27,37,73,50,53,57,50,61,44,20,40,52,12,25,51,26,36,66,65,14,33,83,73,32,70,68,57,28,50,55,21,54,30,68,67,24,40,46,32,28,72,26,21,69,33,36,56,64,39,42,56,58,45,36,42,63,48,43,50,46,51,37,17,13,26,53,45,63,50,64,81,58,37,58,71,74,40,53,83,34,56,48,67,53,65,42,62,74,51,62,57,71,93,57,16,48,38,57,49,58,50,44,70,49,48,51,57,49,39,52,48,52,10,47,51,41,30,62,64,40,47,48,44,41,48,51,51,42,55,50,61,62,50,50,31,50,62,48,80,119,133,87,62,65,76,76,52,72,65,76,81,77,71,75,80,71,80,74,56,93,62,39,38,57,39,5,49,46,9,48,26,33,50,23,35,48,36,21,53,52,47,41,62,56,22,54,84,65,59,22,47,64,52,51,28,31,38,45,46,34,94,74,40,76,47,71,44,18,30,82,63,53,18,39,70,45,46,15,25,67,33,23,52,36,33,48,36,21,48,48,20,21,62,69,35,48,62,50,52,53,25,49,76,70,66,36,53,55,59,30,50,51,50,52,13,51,49,58,55,36,47,63,52,60,61,45,50,48,48,55,54,52,48,50,54,57,64,43,38,42,77,75,69,69,43,76,59,89,51,84,79,57,97,41,68,69,57,35,50,50,52,49,49,54,40,47,37,53,47,65,33,85,79,61,14,53,69,85,60,62,33,71,80,48,57,88,56,56,57,51,54,52,52,52,55,32,48,51,49,50,56,51,48,50,41,34,39,56,77,37,28,72,64,34,31,52,52,53,50,50,51,53,32,45,42,20,42,62,53,20,73,28,46,69,47,24,25,16,45,49,15,31,50,50,43,54,50,51,52,25,54,75,69,68,64,51,56,70,75,62,54,69,44,55,90,46,44,64,62,50,33,52,48,32,35,52,48,12,44,53,37,32,52,58,54,62,74,58,63,52,65,65,58,43,46,65,24,69,91,29,44,77,59,51,73,68,58,48,85,27,38,72,50,52,57,50,60,44,21,40,52,12,25,53,27,36,67,66,14,33,84,73,32,69,70,56,28,51,56,21,55,31,67,67,22,40,46,32,27,71,27,22,67,32,37,56,64,39,41,56,58,44,35,43,63,48,42,50,45,52,36,16,14,26,53,45,62,49,64,84,58,37,59,72,74,40,53,83,35,56,49,66,52,67,43,62,75,52,61,57,72,94,56,16,49,38,57,51,59,50,44,68,48,48,51,57,51,38,53,49,52,9,47,53,40,30,61,64,41,48,49,44,42,48,51,50,42,54,50,61,63,49,50,30,52,61,48,80,119